Protein AF-A0AAN0MAV0-F1 (afdb_monomer)

Radius of gyration: 39.37 Å; Cα contacts (8 Å, |Δi|>4): 1910; chains: 1; bounding box: 97×94×112 Å

Foldseek 3Di:
DDDDDDDDDPDFDKFKDKKKKKKKFWPPVVVVVVPDDPVLLVVLVVVLQVLLCVLQVVLVWDFADDDSGMTMIMFCQPHRDLCRLVSRQVSQLCSQAPDFSARVVPRGIFMFMFMEIDIWIWTDDPDPHGIDTDDCNNVRRVQQRVVTDTSWYKYFPRSVVSDAPFKDKDKDWQDDTPPDPGGGIIITIDGDDDDWFFDFWDDDDFDCVVVVVVLVVDLAAAEEAEDPLLCQVVVVVVVQVVKPDEQEQEFDLWQLLQAPVSLLCSVCVQLPVDLDALVSLCVLCVPDDQQLSLLNCLLQLHPSVCVLLLQFDLVVLLVSNLVSSVVSVCSVAVAIEYEYEACLSHHLSNLSSVLVCLVPDDSVGYHYYYYYYDDVVCCVRVPPGPYHYDYRDFADLVRQLVRLCVGCVNPDDPVVSVVLCVVCVRRNSSSNLLSRCVSRIPIPRSPDDDDPLVSLLVLLSVLPPLLVLLLLQLLLHQKDFQVLSCQLVVVVPVNVVSVVSCVVSQQWDAPDPTMIGGNDPSNSVSSNVSDDLVVSLVSLVSSLVCCVPPVVVVCSSGVVSNLVSCVSNLVLVVNLVSLLVSLVSCVSSSVLVSSLVSLVVNVVSVVVDDPVDPCLLSLLSSLLSQLVSCCVVQFLPDPSNVVSLVVNLVSVVVDPADDLSCLLSLLSQLVSCLQLLALVSVVSSLVNLVRNVVPDDPVPLLRPSLLSNLLSVLVSCLQLLVLVVNVVSLVSSVVNDDCVPQLVCCVSNVDRSNLSSLLRNLLSCLVVPVLVCLVVSLVVSVVVCVVSVRLVCQLVSQQSNLNSCLSSVVLVSSLVSLVVSLVSCVSNVVVVSVLSSLLSNVQRPVVCLPDPVSLVVLVVSLVVSVSNSRLNCNLVSLLSSLVSCVVVVVLVSSLVSLVVSQVSCVVSSRCNCNVVSVVSNVVSCPDPVNVVVVVVDPDDDDDDDDDDDDDDDDDDDDDDDDDDDDDDDDDDDDDDDDDDDDDDDDDDDDDDDDDDFQQLVNVCVLVQPLCVPPDSVLCPPQRWPKDKDKAAAFAWPFAAQDQAQKKKAWSDAKKWWWDADPVRDTQTADIDDHSDMDSNVCLPPVGGHHTIMGGRHTTMMMITHSRSLVCCLVRRVSSVVVVVVVVVVVVVVVVVLVCCLVPHDPLLLLLVVVLVQCVVVVQLDAFRKDAQADQLVNSCSHNVHDSVSSVVSVVVCVVVQCWDDDDSMITGRNSVSSVPPVD

Mean predicted aligned error: 19.67 Å

pLDDT: mean 79.67, std 18.15, range [21.5, 97.88]

InterPro domains:
  IPR001054 Adenylyl cyclase class-3/4/guanylyl cyclase [PF00211] (17-182)
  IPR001054 Adenylyl cyclase class-3/4/guanylyl cyclase [PS50125] (20-145)
  IPR001054 Adenylyl cyclase class-3/4/guanylyl cyclase [SM00044] (1-173)
  IPR001054 Adenylyl cyclase class-3/4/guanylyl cyclase [cd07302] (18-189)
  IPR011990 Tetratricopeptide-like helical domain superfamily [SSF48452] (802-955)
  IPR027417 P-loop containing nucleoside triphosphate hydrolase [SSF52540] (211-439)
  IPR029787 Nucleotide cyclase [G3DSA:3.30.70.1230] (7-196)
  IPR029787 Nucleotide cyclase [SSF55073] (12-189)

Secondary structure (DSSP, 8-state):
----------PPPEEEEEEEEEEEEETTHHHHHTTS-HHHHHHHHHHHHHHHHHHHHTTTEEEEEEETTEEEEEESSSS--TTHHHHHHHHHHHHHHH----BTTTB---EEEEEEEEEEEEE--SSSSPPEEESTHHHHHHHHHTTSPTT-EEE-HHHHHH--SSEEEEEEEEE--TT-SSPEEEEEEEE-----------------HHHHHHHHH--S-EEEE--TTSSHHHHHHHHHTT-SSEEEEE--SSSTTSTTHHHHHHHHHHHTSS---HHHHHHH-TTS-HHHHHHHHHHTT-GGGGHHHHHS-HHHHHHHHHHHHHHHHHHH-SSEEEEEE-GGG--HHHHHHHHHHHHH--TTTEEEEEEE-S-HHHHHHHTTS--EEEE--PPPHHHHHHHHHHHTTT-S-HHHHHHHHHHHTT-HHHHHHHHHHHHT--SS-----S-HHHHHHHHHHTTTTHHHHHHHHHHH-SEEEHHHHHHHHGGG-S-HHHHHHHHTTTSEEE-SSSEEEESSHHHHHHHHHTS-HHHHHHHHHHHHHHHHHH-HHHHHH-THHHHHHHHHTT-HHHHHHHHHHHHHHHHHTT-HHHHHHHHHHHHHHHHTS-TTS--HHHHHHHHHHHHHHHHHHH-TT-HHHHHHHHHHHHHHHH-SS--GGGHHHHHHHHHHHHHHT-HHHHHHHHHHHHHHHTTS-TT-TT-HHHHHHHHHHHHHHHHTT-HHHHHHHHHHHHHH--HHHHGGGHHHHSS-HHHHHHTTHHHHHHHHT-GGGHHHHHHHHHHHHHHHT-GGGHHHHHHHHHHHHHHTT-HHHHHHHHHHHHHHHHHTT-HHHHHHHHHHHHHH-GGGGSSHHHHHHHHHHHHHHHHHT-TTSHHHHHHHHHHHHHHTT-HHHHHHHHHHHHHHHHHH---TTHHHHHHHHHHHTTSHHHHHHHHTSPP-------------------------------------------------PPPP-SS-PPPHHHHHTT--GGGTT--GGGGTT----EEEEEE-TT-EEE-TT-----EEEEEES-EEEEEE-TT--EEEEEEEPTT-EE-HHHHHH-PPPSSEEEESSSEEEEEE-HHHHHHHHHH-HHHHHHHHHHHHHHHHHHHHHHHHHHHS-HHHHHHHHHHHHHHHTT--STTEEEETPPPHHHHHHHHT--HHHHHHHHHHHHHTTSEEEETTEEEES-SGGGTTT--

Structure (mmCIF, N/CA/C/O backbone):
data_AF-A0AAN0MAV0-F1
#
_entry.id   AF-A0AAN0MAV0-F1
#
loop_
_atom_site.group_PDB
_atom_site.id
_atom_site.type_symbol
_atom_site.label_atom_id
_atom_site.label_alt_id
_atom_site.label_comp_id
_atom_site.label_asym_id
_atom_site.label_entity_id
_atom_site.label_seq_id
_atom_site.pdbx_PDB_ins_code
_atom_site.Cartn_x
_atom_site.Cartn_y
_atom_site.Cartn_z
_atom_site.occupancy
_atom_site.B_iso_or_equiv
_atom_site.auth_seq_id
_atom_site.auth_comp_id
_atom_site.auth_asym_id
_atom_site.auth_atom_id
_atom_site.pdbx_PDB_model_num
ATOM 1 N N . MET A 1 1 ? 15.069 35.061 7.013 1.00 30.20 1 MET A N 1
ATOM 2 C CA . MET A 1 1 ? 14.363 36.200 7.647 1.00 30.20 1 MET A CA 1
ATOM 3 C C . MET A 1 1 ? 14.001 35.790 9.064 1.00 30.20 1 MET A C 1
ATOM 5 O O . MET A 1 1 ? 13.690 34.625 9.259 1.00 30.20 1 MET A O 1
ATOM 9 N N . THR A 1 2 ? 14.087 36.691 10.042 1.00 21.61 2 THR A N 1
ATOM 10 C CA . THR A 1 2 ? 13.725 36.403 11.440 1.00 21.61 2 THR A CA 1
ATOM 11 C C . THR A 1 2 ? 12.210 36.265 11.583 1.00 21.61 2 THR A C 1
ATOM 13 O O . THR A 1 2 ? 11.487 37.235 11.355 1.00 21.61 2 THR A O 1
ATOM 16 N N . VAL A 1 3 ? 11.745 35.072 11.953 1.00 25.50 3 VAL A N 1
ATOM 17 C CA . VAL A 1 3 ? 10.343 34.803 12.307 1.00 25.50 3 VAL A CA 1
ATOM 18 C C . VAL A 1 3 ? 10.049 35.461 13.666 1.00 25.50 3 VAL A C 1
ATOM 20 O O . VAL A 1 3 ? 10.895 35.366 14.556 1.00 25.50 3 VAL A O 1
ATOM 23 N N . PRO A 1 4 ? 8.917 36.165 13.848 1.00 24.36 4 PRO A N 1
ATOM 24 C CA . PRO A 1 4 ? 8.589 36.786 15.129 1.00 24.36 4 PRO A CA 1
ATOM 25 C C . PRO A 1 4 ? 8.181 35.739 16.174 1.00 24.36 4 PRO A C 1
ATOM 27 O O . PRO A 1 4 ? 7.363 34.865 15.892 1.00 24.36 4 PRO A O 1
ATOM 30 N N . GLU A 1 5 ? 8.696 35.870 17.399 1.00 22.83 5 GLU A N 1
ATOM 31 C CA . GLU A 1 5 ? 8.225 35.098 18.554 1.00 22.83 5 GLU A CA 1
ATOM 32 C C . GLU A 1 5 ? 6.752 35.422 18.842 1.00 22.83 5 GLU A C 1
ATOM 34 O O . GLU A 1 5 ? 6.409 36.518 19.293 1.00 22.83 5 GLU A O 1
ATOM 39 N N . VAL A 1 6 ? 5.868 34.453 18.608 1.00 25.94 6 VAL A N 1
ATOM 40 C CA . VAL A 1 6 ? 4.484 34.507 19.082 1.00 25.94 6 VAL A CA 1
ATOM 41 C C . VAL A 1 6 ? 4.425 33.778 20.419 1.00 25.94 6 VAL A C 1
ATOM 43 O O . VAL A 1 6 ? 4.368 32.551 20.459 1.00 25.94 6 VAL A O 1
ATOM 46 N N . SER A 1 7 ? 4.425 34.529 21.524 1.00 23.00 7 SER A N 1
ATOM 47 C CA . SER A 1 7 ? 4.186 33.952 22.852 1.00 23.00 7 SER A CA 1
ATOM 48 C C . SER A 1 7 ? 2.866 33.166 22.863 1.00 23.00 7 SER A C 1
ATOM 50 O O . SER A 1 7 ? 1.852 33.699 22.395 1.00 23.00 7 SER A O 1
ATOM 52 N N . PRO A 1 8 ? 2.826 31.942 23.424 1.00 26.80 8 PRO A N 1
ATOM 53 C CA . PRO A 1 8 ? 1.627 31.115 23.411 1.00 26.80 8 PRO A CA 1
ATOM 54 C C . PRO A 1 8 ? 0.506 31.793 24.206 1.00 26.80 8 PRO A C 1
ATOM 56 O O . PRO A 1 8 ? 0.541 31.911 25.433 1.00 26.80 8 PRO A O 1
ATOM 59 N N . ALA A 1 9 ? -0.513 32.263 23.489 1.00 27.83 9 ALA A N 1
ATOM 60 C CA . ALA A 1 9 ? -1.685 32.867 24.096 1.00 27.83 9 ALA A CA 1
ATOM 61 C C . ALA A 1 9 ? -2.453 31.797 24.882 1.00 27.83 9 ALA A C 1
ATOM 63 O O . ALA A 1 9 ? -3.008 30.875 24.289 1.00 27.83 9 ALA A O 1
ATOM 64 N N . VAL A 1 10 ? -2.526 31.941 26.210 1.00 33.19 10 VAL A N 1
ATOM 65 C CA . VAL A 1 10 ? -3.238 31.009 27.102 1.00 33.19 10 VAL A CA 1
ATOM 66 C C . VAL A 1 10 ? -4.717 30.924 26.706 1.00 33.19 10 VAL A C 1
ATOM 68 O O . VAL A 1 10 ? -5.532 31.772 27.080 1.00 33.19 10 VAL A O 1
ATOM 71 N N . HIS A 1 11 ? -5.063 29.907 25.920 1.00 34.66 11 HIS A N 1
ATOM 72 C CA . HIS A 1 11 ? -6.408 29.691 25.408 1.00 34.66 11 HIS A CA 1
ATOM 73 C C . HIS A 1 11 ? -7.291 29.030 26.473 1.00 34.66 11 HIS A C 1
ATOM 75 O O . HIS A 1 11 ? -6.945 27.999 27.045 1.00 34.66 11 HIS A O 1
ATOM 81 N N . GLY A 1 12 ? -8.453 29.634 26.742 1.00 40.38 12 GLY A N 1
ATOM 82 C CA . GLY A 1 12 ? -9.434 29.080 27.674 1.00 40.38 12 GLY A CA 1
ATOM 83 C C . GLY A 1 12 ? -9.942 27.726 27.183 1.00 40.38 12 GLY A C 1
ATOM 84 O O . GLY A 1 12 ? -10.489 27.635 26.081 1.00 40.38 12 GLY A O 1
ATOM 85 N N . ARG A 1 13 ? -9.751 26.686 28.001 1.00 52.03 13 ARG A N 1
ATOM 86 C CA . ARG A 1 13 ? -10.162 25.315 27.684 1.00 52.03 13 ARG A CA 1
ATOM 87 C C . ARG A 1 13 ? -11.679 25.243 27.563 1.00 52.03 13 ARG A C 1
ATOM 89 O O . ARG A 1 13 ? -12.414 25.746 28.417 1.00 52.03 13 ARG A O 1
ATOM 96 N N . GLY A 1 14 ? -12.122 24.629 26.475 1.00 56.47 14 GLY A N 1
ATOM 97 C CA . GLY A 1 14 ? -13.503 24.227 26.284 1.00 56.47 14 GLY A CA 1
ATOM 98 C C . GLY A 1 14 ? -13.582 22.724 26.080 1.00 56.47 14 GLY A C 1
ATOM 99 O O . GLY A 1 14 ? -12.620 22.102 25.631 1.00 56.47 14 GLY A O 1
ATOM 100 N N . GLU A 1 15 ? -14.735 22.161 26.394 1.00 61.91 15 GLU A N 1
ATOM 101 C CA . GLU A 1 15 ? -15.021 20.731 26.318 1.00 61.91 15 GLU A CA 1
ATOM 102 C C . GLU A 1 15 ? -16.361 20.512 25.608 1.00 61.91 15 GLU A C 1
ATOM 104 O O . GLU A 1 15 ? -17.242 21.379 25.641 1.00 61.91 15 GLU A O 1
ATOM 109 N N . ARG A 1 16 ? -16.519 19.362 24.944 1.00 68.94 16 ARG A N 1
ATOM 110 C CA . ARG A 1 16 ? -17.846 18.875 24.556 1.00 68.94 16 ARG A CA 1
ATOM 111 C C . ARG A 1 16 ? -18.416 18.095 25.731 1.00 68.94 16 ARG A C 1
ATOM 113 O O . ARG A 1 16 ? -17.763 17.183 26.229 1.00 68.94 16 ARG A O 1
ATOM 120 N N . LYS A 1 17 ? -19.625 18.459 26.144 1.00 73.69 17 LYS A N 1
ATOM 121 C CA . LYS A 1 17 ? -20.404 17.755 27.166 1.00 73.69 17 LYS A CA 1
ATOM 122 C C . LYS A 1 17 ? -21.834 17.586 26.681 1.00 73.69 17 LYS A C 1
ATOM 124 O O . LYS A 1 17 ? -22.372 18.462 26.002 1.00 73.69 17 LYS A O 1
ATOM 129 N N . GLN A 1 18 ? -22.454 16.481 27.068 1.00 80.75 18 GLN A N 1
ATOM 130 C CA . GLN A 1 18 ? -23.899 16.328 27.013 1.00 80.75 18 GLN A CA 1
ATOM 131 C C . GLN A 1 18 ? -24.478 16.933 28.298 1.00 80.75 18 GLN A C 1
ATOM 133 O O . GLN A 1 18 ? -24.080 16.535 29.389 1.00 80.75 18 GLN A O 1
ATOM 138 N N . ILE A 1 19 ? -25.384 17.904 28.179 1.00 89.19 19 ILE A N 1
ATOM 139 C CA . ILE A 1 19 ? -26.040 18.542 29.333 1.00 89.19 19 ILE A CA 1
ATOM 140 C C . ILE A 1 19 ? -27.557 18.490 29.184 1.00 89.19 19 ILE A C 1
ATOM 142 O O . ILE A 1 19 ? -28.071 18.389 28.066 1.00 89.19 19 ILE A O 1
ATOM 146 N N . THR A 1 20 ? -28.279 18.618 30.298 1.00 90.25 20 THR A N 1
ATOM 147 C CA . THR A 1 20 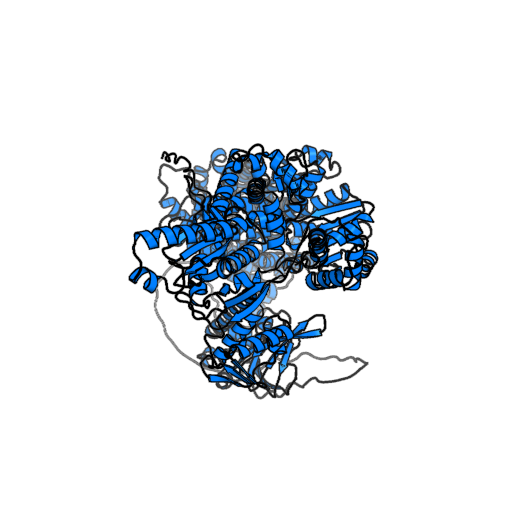? -29.736 18.807 30.281 1.00 90.25 20 THR A CA 1
ATOM 148 C C . THR A 1 20 ? -30.097 20.213 30.747 1.00 90.25 20 THR A C 1
ATOM 150 O O . THR A 1 20 ? -29.726 20.623 31.842 1.00 90.25 20 THR A O 1
ATOM 153 N N . ALA A 1 21 ? -30.816 20.951 29.905 1.00 91.94 21 ALA A N 1
ATOM 154 C CA . ALA A 1 21 ? -31.329 22.282 30.193 1.00 91.94 21 ALA A CA 1
ATOM 155 C C . ALA A 1 21 ? -32.796 22.209 30.632 1.00 91.94 21 ALA A C 1
ATOM 157 O O . ALA A 1 21 ? -33.600 21.520 30.001 1.00 91.94 21 ALA A O 1
ATOM 158 N N . VAL A 1 22 ? -33.138 22.960 31.676 1.00 93.25 22 VAL A N 1
ATOM 159 C CA . VAL A 1 22 ? -34.494 23.166 32.191 1.00 93.25 22 VAL A CA 1
ATOM 160 C C . VAL A 1 22 ? -34.850 24.643 32.034 1.00 93.25 22 VAL A C 1
ATOM 162 O O . VAL A 1 22 ? -34.064 25.513 32.402 1.00 93.25 22 VAL A O 1
ATOM 165 N N . PHE A 1 23 ? -36.041 24.920 31.509 1.00 93.12 23 PHE A N 1
ATOM 166 C CA . PHE A 1 23 ? -36.643 26.251 31.469 1.00 93.12 23 PHE A CA 1
ATOM 167 C C . PHE A 1 23 ? -37.956 26.210 32.255 1.00 93.12 23 PHE A C 1
ATOM 169 O O . PHE A 1 23 ? -38.859 25.470 31.867 1.00 93.12 23 PHE A O 1
ATOM 176 N N . ILE A 1 24 ? -38.062 26.979 33.340 1.00 91.50 24 ILE A N 1
ATOM 177 C CA . ILE A 1 24 ? -39.273 27.126 34.170 1.00 91.50 24 ILE A CA 1
ATOM 178 C C . ILE A 1 24 ? -39.891 28.493 33.859 1.00 91.50 24 ILE A C 1
ATOM 180 O O . ILE A 1 24 ? -39.150 29.458 33.712 1.00 91.50 24 ILE A O 1
ATOM 184 N N . ASP A 1 25 ? -41.214 28.571 33.719 1.00 90.50 25 ASP A N 1
ATOM 185 C CA . ASP A 1 25 ? -41.939 29.751 33.230 1.00 90.50 25 ASP A CA 1
ATOM 186 C C . ASP A 1 25 ? -43.230 30.012 34.023 1.00 90.50 25 ASP A C 1
ATOM 188 O O . ASP A 1 25 ? -43.955 29.070 34.369 1.00 90.50 25 ASP A O 1
ATOM 192 N N . VAL A 1 26 ? -43.544 31.289 34.269 1.00 87.00 26 VAL A N 1
ATOM 193 C CA . VAL A 1 26 ? -44.757 31.733 34.976 1.00 87.00 26 VAL A CA 1
ATOM 194 C C . VAL A 1 26 ? -45.911 31.932 33.991 1.00 87.00 26 VAL A C 1
ATOM 196 O O . VAL A 1 26 ? -45.883 32.804 33.122 1.00 87.00 26 VAL A O 1
ATOM 199 N N . VAL A 1 27 ? -46.997 31.173 34.151 1.00 82.69 27 VAL A N 1
ATOM 200 C CA . VAL A 1 27 ? -48.164 31.300 33.268 1.00 82.69 27 VAL A CA 1
ATOM 201 C C . VAL A 1 27 ? -48.908 32.614 33.535 1.00 82.69 27 VAL A C 1
ATOM 203 O O . VAL A 1 27 ? -49.438 32.829 34.622 1.00 82.69 27 VAL A O 1
ATOM 206 N N . GLY A 1 28 ? -49.018 33.460 32.505 1.00 72.75 28 GLY A N 1
ATOM 207 C CA . GLY A 1 28 ? -49.827 34.687 32.543 1.00 72.75 28 GLY A CA 1
ATOM 208 C C . GLY A 1 28 ? -49.135 35.903 33.169 1.00 72.75 28 GLY A C 1
ATOM 209 O O . GLY A 1 28 ? -49.811 36.876 33.501 1.00 72.75 28 GLY A O 1
ATOM 210 N N . PHE A 1 29 ? -47.805 35.880 33.314 1.00 79.56 29 PHE A N 1
ATOM 211 C CA . PHE A 1 29 ? -47.042 36.953 33.961 1.00 79.56 29 PHE A CA 1
ATOM 212 C C . PHE A 1 29 ? -47.328 38.356 33.402 1.00 79.56 29 PHE A C 1
ATOM 214 O O . PHE A 1 29 ? -47.449 39.296 34.181 1.00 79.56 29 PHE A O 1
ATOM 221 N N . SER A 1 30 ? -47.509 38.521 32.085 1.00 71.44 30 SER A N 1
ATOM 222 C CA . SER A 1 30 ? -47.787 39.839 31.487 1.00 71.44 30 SER A CA 1
ATOM 223 C C . SER A 1 30 ? -49.070 40.500 32.013 1.00 71.44 30 SER A C 1
ATOM 225 O O . SER A 1 30 ? -49.100 41.720 32.169 1.00 71.44 30 SER A O 1
ATOM 227 N N . ASP A 1 31 ? -50.107 39.718 32.328 1.00 70.44 31 ASP A N 1
ATOM 228 C CA . ASP A 1 31 ? -51.358 40.247 32.885 1.00 70.44 31 ASP A CA 1
ATOM 229 C C . ASP A 1 31 ? -51.161 40.671 34.352 1.00 70.44 31 ASP A C 1
ATOM 231 O O . ASP A 1 31 ? -51.615 41.747 34.757 1.00 70.44 31 ASP A O 1
ATOM 235 N N . ILE A 1 32 ? -50.401 39.882 35.124 1.00 72.81 32 ILE A N 1
ATOM 236 C CA . ILE A 1 32 ? -49.999 40.204 36.503 1.00 72.81 32 ILE A CA 1
ATOM 237 C C . ILE A 1 32 ? -49.162 41.492 36.509 1.00 72.81 32 ILE A C 1
ATOM 239 O O . ILE A 1 32 ? -49.535 42.463 37.160 1.00 72.81 32 ILE A O 1
ATOM 243 N N . ALA A 1 33 ? -48.096 41.554 35.710 1.00 70.75 33 ALA A N 1
ATOM 244 C CA . ALA A 1 33 ? -47.199 42.704 35.613 1.00 70.75 33 ALA A CA 1
ATOM 245 C C . ALA A 1 33 ? -47.890 43.990 35.113 1.00 70.75 33 ALA A C 1
ATOM 247 O O . ALA A 1 33 ? -47.439 45.088 35.422 1.00 70.75 33 ALA A O 1
ATOM 248 N N . SER A 1 34 ? -48.999 43.879 34.371 1.00 69.19 34 SER A N 1
ATOM 249 C CA . SER A 1 34 ? -49.797 45.039 33.938 1.00 69.19 34 SER A CA 1
ATOM 250 C C . SER A 1 34 ? -50.716 45.624 35.023 1.00 69.19 34 SER A C 1
ATOM 252 O O . SER A 1 34 ? -51.264 46.712 34.838 1.00 69.19 34 SER A O 1
ATOM 254 N N . THR A 1 35 ? -50.912 44.904 36.135 1.00 67.50 35 THR A N 1
ATOM 255 C CA . THR A 1 35 ? -51.846 45.263 37.221 1.00 67.50 35 THR A CA 1
ATOM 256 C C . THR A 1 35 ? -51.210 45.303 38.616 1.00 67.50 35 THR A C 1
ATOM 258 O O . THR A 1 35 ? -51.822 45.833 39.544 1.00 67.50 35 THR A O 1
ATOM 261 N N . ALA A 1 36 ? -49.998 44.767 38.760 1.00 67.56 36 ALA A N 1
ATOM 262 C CA . ALA A 1 36 ? -49.161 44.817 39.952 1.00 67.56 36 ALA A CA 1
ATOM 263 C C . ALA A 1 36 ? -48.516 46.200 40.167 1.00 67.56 36 ALA A C 1
ATOM 265 O O . ALA A 1 36 ? -48.311 46.957 39.217 1.00 67.56 36 ALA A O 1
ATOM 266 N N . ASP A 1 37 ? -48.158 46.504 41.418 1.00 77.38 37 ASP A N 1
ATOM 267 C CA . ASP A 1 37 ? -47.178 47.556 41.698 1.00 77.38 37 ASP A CA 1
ATOM 268 C C . ASP A 1 37 ? -45.766 47.015 41.416 1.00 77.38 37 ASP A C 1
ATOM 270 O O . ASP A 1 37 ? -45.524 45.814 41.551 1.00 77.38 37 ASP A O 1
ATOM 274 N N . ALA A 1 38 ? -44.842 47.877 40.993 1.00 67.94 38 ALA A N 1
ATOM 275 C CA . ALA A 1 38 ? -43.501 47.458 40.603 1.00 67.94 38 ALA A CA 1
ATOM 276 C C . ALA A 1 38 ? -42.673 46.936 41.791 1.00 67.94 38 ALA A C 1
ATOM 278 O O . ALA A 1 38 ? -41.954 45.955 41.616 1.00 67.94 38 ALA A O 1
ATOM 279 N N . GLU A 1 39 ? -42.802 47.536 42.981 1.00 71.81 39 GLU A N 1
ATOM 280 C CA . GLU A 1 39 ? -42.061 47.097 44.176 1.00 71.81 39 GLU A CA 1
ATOM 281 C C . GLU A 1 39 ? -42.616 45.757 44.702 1.00 71.81 39 GLU A C 1
ATOM 283 O O . GLU A 1 39 ? -41.853 44.836 44.994 1.00 71.81 39 GLU A O 1
ATOM 288 N N . ASP A 1 40 ? -43.947 45.597 44.730 1.00 71.56 40 ASP A N 1
ATOM 289 C CA . ASP A 1 40 ? -44.602 44.327 45.092 1.00 71.56 40 ASP A CA 1
ATOM 290 C C . ASP A 1 40 ? -44.248 43.189 44.107 1.00 71.56 40 ASP A C 1
ATOM 292 O O . ASP A 1 40 ? -44.128 42.028 44.509 1.00 71.56 40 ASP A O 1
ATOM 296 N N . LEU A 1 41 ? -44.105 43.501 42.812 1.00 74.31 41 LEU A N 1
ATOM 297 C CA . LEU A 1 41 ? -43.745 42.531 41.772 1.00 74.31 41 LEU A CA 1
ATOM 298 C C . LEU A 1 41 ? -42.273 42.107 41.859 1.00 74.31 41 LEU A C 1
ATOM 300 O O . LEU A 1 41 ? -41.976 40.934 41.640 1.00 74.31 41 LEU A O 1
ATOM 304 N N . GLU A 1 42 ? -41.370 43.035 42.186 1.00 76.81 42 GLU A N 1
ATOM 305 C CA . GLU A 1 42 ? -39.941 42.763 42.380 1.00 76.81 42 GLU A CA 1
ATOM 306 C C . GLU A 1 42 ? -39.723 41.807 43.562 1.00 76.81 42 GLU A C 1
ATOM 308 O O . GLU A 1 42 ? -39.141 40.739 43.376 1.00 76.81 42 GLU A O 1
ATOM 313 N N . VAL A 1 43 ? -40.304 42.107 44.731 1.00 75.94 43 VAL A N 1
ATOM 314 C CA . VAL A 1 43 ? -40.237 41.235 45.923 1.00 75.94 43 VAL A CA 1
ATOM 315 C C . VAL A 1 43 ? -40.817 39.843 45.642 1.00 75.94 43 VAL A C 1
ATOM 317 O O . VAL A 1 43 ? -40.254 38.828 46.052 1.00 75.94 43 VAL A O 1
ATOM 320 N N . TRP A 1 44 ? -41.928 39.767 44.905 1.00 81.25 44 TRP A N 1
ATOM 321 C CA . TRP A 1 44 ? -42.537 38.488 44.533 1.00 81.25 44 TRP A CA 1
ATOM 322 C C . TRP A 1 44 ? -41.674 37.666 43.557 1.00 81.25 44 TRP A C 1
ATOM 324 O O . TRP A 1 44 ? -41.626 36.436 43.659 1.00 81.25 44 TRP A O 1
ATOM 334 N N . LEU A 1 45 ? -40.976 38.326 42.626 1.00 80.56 45 LEU A N 1
ATOM 335 C CA . LEU A 1 45 ? -40.032 37.670 41.720 1.00 80.56 45 LEU A CA 1
ATOM 336 C C . LEU A 1 45 ? -38.786 37.167 42.457 1.00 80.56 45 LEU A C 1
ATOM 338 O O . LEU A 1 45 ? -38.333 36.065 42.154 1.00 80.56 45 LEU A O 1
ATOM 342 N N . GLU A 1 46 ? -38.266 37.906 43.442 1.00 82.19 46 GLU A N 1
ATOM 343 C CA . GLU A 1 46 ? -37.164 37.431 44.292 1.00 82.19 46 GLU A CA 1
ATOM 344 C C . GLU A 1 46 ? -37.541 36.137 45.039 1.00 82.19 46 GLU A C 1
ATOM 346 O O . GLU A 1 46 ? -36.798 35.155 44.969 1.00 82.19 46 GLU A O 1
ATOM 351 N N . ASP A 1 47 ? -38.732 36.078 45.650 1.00 81.19 47 ASP A N 1
ATOM 352 C CA . ASP A 1 47 ? -39.255 34.869 46.313 1.00 81.19 47 ASP A CA 1
ATOM 353 C C . ASP A 1 47 ? -39.413 33.673 45.346 1.00 81.19 47 ASP A C 1
ATOM 355 O O . ASP A 1 47 ? -39.160 32.522 45.724 1.00 81.19 47 ASP A O 1
ATOM 359 N N . TYR A 1 48 ? -39.829 33.919 44.096 1.00 84.94 48 TYR A N 1
ATOM 360 C CA . TYR A 1 48 ? -39.933 32.896 43.044 1.00 84.94 48 TYR A CA 1
ATOM 361 C C . TYR A 1 48 ? -38.559 32.393 42.582 1.00 84.94 48 TYR A C 1
ATOM 363 O O . TYR A 1 48 ? -38.357 31.180 42.436 1.00 84.94 48 TYR A O 1
ATOM 371 N N . TYR A 1 49 ? -37.610 33.304 42.361 1.00 87.00 49 TYR A N 1
ATOM 372 C CA . TYR A 1 49 ? -36.253 32.971 41.943 1.00 87.00 49 TYR A CA 1
ATOM 373 C C . TYR A 1 49 ? -35.515 32.170 43.014 1.00 87.00 49 TYR A C 1
ATOM 375 O O . TYR A 1 49 ? -34.898 31.157 42.685 1.00 87.00 49 TYR A O 1
ATOM 383 N N . GLU A 1 50 ? -35.633 32.555 44.284 1.00 85.38 50 GLU A N 1
ATOM 384 C CA . GLU A 1 50 ? -34.990 31.857 45.397 1.00 85.38 50 GLU A CA 1
ATOM 385 C C . GLU A 1 50 ? -35.572 30.445 45.601 1.00 85.38 50 GLU A C 1
ATOM 387 O O . GLU A 1 50 ? -34.819 29.480 45.725 1.00 85.38 50 GLU A O 1
ATOM 392 N N . GLN A 1 51 ? -36.897 30.264 45.521 1.00 86.44 51 GLN A N 1
ATOM 393 C CA . GLN A 1 51 ? -37.507 28.924 45.583 1.00 86.44 51 GLN A CA 1
ATOM 394 C C . GLN A 1 51 ? -37.128 28.042 44.384 1.00 86.44 51 GLN A C 1
ATOM 396 O O . GLN A 1 51 ? -36.821 26.858 44.551 1.00 86.44 51 GLN A O 1
ATOM 401 N N . SER A 1 52 ? -37.100 28.614 43.176 1.00 87.50 52 SER A N 1
ATOM 402 C CA . SER A 1 52 ? -36.665 27.903 41.966 1.00 87.50 52 SER A CA 1
ATOM 403 C C . SER A 1 52 ? -35.206 27.463 42.075 1.00 87.50 52 SER A C 1
ATOM 405 O O . SER A 1 52 ? -34.874 26.321 41.753 1.00 87.50 52 SER A O 1
ATOM 407 N N . ARG A 1 53 ? -34.346 28.344 42.595 1.00 89.12 53 ARG A N 1
ATOM 408 C CA . ARG A 1 53 ? -32.936 28.072 42.864 1.00 89.12 53 ARG A CA 1
ATOM 409 C C . ARG A 1 53 ? -32.752 26.947 43.871 1.00 89.12 53 ARG A C 1
ATOM 411 O O . ARG A 1 53 ? -32.055 25.987 43.561 1.00 89.12 53 ARG A O 1
ATOM 418 N N . GLN A 1 54 ? -33.415 27.020 45.024 1.00 87.81 54 GLN A N 1
ATOM 419 C CA . GLN A 1 54 ? -33.327 25.990 46.062 1.00 87.81 54 GLN A CA 1
ATOM 420 C C . GLN A 1 54 ? -33.746 24.608 45.542 1.00 87.81 54 GLN A C 1
ATOM 422 O O . GLN A 1 54 ? -33.104 23.613 45.870 1.00 87.81 54 GLN A O 1
ATOM 427 N N . ILE A 1 55 ? -34.781 24.523 44.697 1.00 87.50 55 ILE A N 1
ATOM 428 C CA . ILE A 1 55 ? -35.203 23.248 44.096 1.00 87.50 55 ILE A CA 1
ATOM 429 C C . ILE A 1 55 ? -34.191 22.740 43.061 1.00 87.50 55 ILE A C 1
ATOM 431 O O . ILE A 1 55 ? -33.912 21.541 43.042 1.00 87.50 55 ILE A O 1
ATOM 435 N N . VAL A 1 56 ? -33.635 23.614 42.219 1.00 88.88 56 VAL A N 1
ATOM 436 C CA . VAL A 1 56 ? -32.632 23.252 41.202 1.00 88.88 56 VAL A CA 1
ATOM 437 C C . VAL A 1 56 ? -31.318 22.796 41.845 1.00 88.88 56 VAL A C 1
ATOM 439 O O . VAL A 1 56 ? -30.835 21.707 41.534 1.00 88.88 56 VAL A O 1
ATOM 442 N N . GLU A 1 57 ? -30.773 23.581 42.775 1.00 86.25 57 GLU A N 1
ATOM 443 C CA . GLU A 1 57 ? -29.501 23.294 43.449 1.00 86.25 57 GLU A CA 1
ATOM 444 C C . GLU A 1 57 ? -29.613 22.040 44.343 1.00 86.25 57 GLU A C 1
ATOM 446 O O . GLU A 1 57 ? -28.682 21.239 44.396 1.00 86.25 57 GLU A O 1
ATOM 451 N N . ALA A 1 58 ? -30.783 21.767 44.942 1.00 78.50 58 ALA A N 1
ATOM 452 C CA . ALA A 1 58 ? -31.047 20.522 45.681 1.00 78.50 58 ALA A CA 1
ATOM 453 C C . ALA A 1 58 ? -31.122 19.245 44.809 1.00 78.50 58 ALA A C 1
ATOM 455 O O . ALA A 1 58 ? -31.257 18.149 45.354 1.00 78.50 58 ALA A O 1
ATOM 456 N N . HIS A 1 59 ? -31.057 19.370 43.479 1.00 82.62 59 HIS A N 1
ATOM 457 C CA . HIS A 1 59 ? -30.951 18.254 42.528 1.00 82.62 59 HIS A CA 1
ATOM 458 C C . HIS A 1 59 ? -29.643 18.311 41.716 1.00 82.62 59 HIS A C 1
ATOM 460 O O . HIS A 1 59 ? -29.584 17.760 40.618 1.00 82.62 59 HIS A O 1
ATOM 466 N N . ASP A 1 60 ? -28.607 18.982 42.232 1.00 81.19 60 ASP A N 1
ATOM 467 C CA . ASP A 1 60 ? -27.300 19.167 41.581 1.00 81.19 60 ASP A CA 1
ATOM 468 C C . ASP A 1 60 ? -27.364 19.917 40.229 1.00 81.19 60 ASP A C 1
ATOM 470 O O . ASP A 1 60 ? -26.537 19.709 39.337 1.00 81.19 60 ASP A O 1
ATOM 474 N N . GLY A 1 61 ? -28.363 20.790 40.059 1.00 83.62 61 GLY A N 1
ATOM 475 C CA . GLY A 1 61 ? -28.464 21.714 38.929 1.00 83.62 61 GLY A CA 1
ATOM 476 C C . GLY A 1 61 ? -27.885 23.093 39.238 1.00 83.62 61 GLY A C 1
ATOM 477 O O . GLY A 1 61 ? -27.858 23.535 40.384 1.00 83.62 61 GLY A O 1
ATOM 478 N N . GLU A 1 62 ? -27.471 23.811 38.197 1.00 86.94 62 GLU A N 1
ATOM 479 C CA . GLU A 1 62 ? -26.918 25.165 38.285 1.00 86.94 62 GLU A CA 1
ATOM 480 C C . GLU A 1 62 ? -27.878 26.160 37.605 1.00 86.94 62 GLU A C 1
ATOM 482 O O . GLU A 1 62 ? -28.131 26.051 36.403 1.00 86.94 62 GLU A O 1
ATOM 487 N N . VAL A 1 63 ? -28.422 27.143 38.339 1.00 86.25 63 VAL A N 1
ATOM 488 C CA . VAL A 1 63 ? -29.234 28.224 37.736 1.00 86.25 63 VAL A CA 1
ATOM 489 C C . VAL A 1 63 ? -28.317 29.211 37.017 1.00 86.25 63 VAL A C 1
ATOM 491 O O . VAL A 1 63 ? -27.522 29.900 37.654 1.00 86.25 63 VAL A O 1
ATOM 494 N N . THR A 1 64 ? -28.429 29.294 35.690 1.00 78.38 64 THR A N 1
ATOM 495 C CA . THR A 1 64 ? -27.512 30.077 34.849 1.00 78.38 64 THR A CA 1
ATOM 496 C C . THR A 1 64 ? -28.033 31.456 34.467 1.00 78.38 64 THR A C 1
ATOM 498 O O . THR A 1 64 ? -27.237 32.387 34.371 1.00 78.38 64 THR A O 1
ATOM 501 N N . GLU A 1 65 ? -29.340 31.600 34.223 1.00 80.69 65 GLU A N 1
ATOM 502 C CA . GLU A 1 65 ? -29.947 32.862 33.776 1.00 80.69 65 GLU A CA 1
ATOM 503 C C . GLU A 1 65 ? -31.347 33.052 34.388 1.00 80.69 65 GLU A C 1
ATOM 505 O O . GLU A 1 65 ? -32.138 32.109 34.463 1.00 80.69 65 GLU A O 1
ATOM 510 N N . TYR A 1 66 ? -31.655 34.294 34.777 1.00 81.50 66 TYR A N 1
ATOM 511 C CA . TYR A 1 66 ? -32.991 34.757 35.160 1.00 81.50 66 TYR A CA 1
ATOM 512 C C . TYR A 1 66 ? -33.528 35.659 34.042 1.00 81.50 66 TYR A C 1
ATOM 514 O O . TYR A 1 66 ? -32.838 36.584 33.609 1.00 81.50 66 TYR A O 1
ATOM 522 N N . LEU A 1 67 ? -34.734 35.377 33.549 1.00 76.44 67 LEU A N 1
ATOM 523 C CA . LEU A 1 67 ? -35.299 35.956 32.327 1.00 76.44 67 LEU A CA 1
ATOM 524 C C . LEU A 1 67 ? -36.716 36.504 32.563 1.00 76.44 67 LEU A C 1
ATOM 526 O O . LEU A 1 67 ? -37.654 36.106 31.880 1.00 76.44 67 LEU A O 1
ATOM 530 N N . GLY A 1 68 ? -36.869 37.430 33.514 1.00 74.12 68 GLY A N 1
ATOM 531 C CA . GLY A 1 68 ? -38.127 38.146 33.779 1.00 74.12 68 GLY A CA 1
ATOM 532 C C . GLY A 1 68 ? -39.159 37.297 34.522 1.00 74.12 68 GLY A C 1
ATOM 533 O O . GLY A 1 68 ? -39.322 37.446 35.725 1.00 74.12 68 GLY A O 1
ATOM 534 N N . ASP A 1 69 ? -39.840 36.414 33.798 1.00 76.44 69 ASP A N 1
ATOM 535 C CA . ASP A 1 69 ? -40.728 35.356 34.294 1.00 76.44 69 ASP A CA 1
ATOM 536 C C . ASP A 1 69 ? -40.098 33.952 34.206 1.00 76.44 69 ASP A C 1
ATOM 538 O O . ASP A 1 69 ? -40.555 33.009 34.864 1.00 76.44 69 ASP A O 1
ATOM 542 N N . GLY A 1 70 ? -39.021 33.808 33.429 1.00 82.88 70 GLY A N 1
ATOM 543 C CA . GLY A 1 70 ? -38.324 32.543 33.211 1.00 82.88 70 GLY A CA 1
ATOM 544 C C . GLY A 1 70 ? -37.113 32.299 34.122 1.00 82.88 70 GLY A C 1
ATOM 545 O O . GLY A 1 70 ? -36.335 33.213 34.399 1.00 82.88 70 GLY A O 1
ATOM 546 N N . VAL A 1 71 ? -36.884 31.040 34.505 1.00 88.38 71 VAL A N 1
ATOM 547 C CA . VAL A 1 71 ? -35.640 30.560 35.142 1.00 88.38 71 VAL A CA 1
ATOM 548 C C . VAL A 1 71 ? -34.990 29.500 34.256 1.00 88.38 71 VAL A C 1
ATOM 550 O O . VAL A 1 71 ? -35.641 28.523 33.879 1.00 88.38 71 VAL A O 1
ATOM 553 N N . VAL A 1 72 ? -33.702 29.671 33.938 1.00 89.25 72 VAL A N 1
ATOM 554 C CA . VAL A 1 72 ? -32.918 28.716 33.136 1.00 89.25 72 VAL A CA 1
ATOM 555 C C . VAL A 1 72 ? -31.881 28.022 34.008 1.00 89.25 72 VAL A C 1
ATOM 557 O O . VAL A 1 72 ? -30.984 28.669 34.552 1.00 89.25 72 VAL A O 1
ATOM 560 N N . ALA A 1 73 ? -31.977 26.697 34.097 1.00 89.94 73 ALA A N 1
ATOM 561 C CA . ALA A 1 73 ? -31.058 25.851 34.849 1.00 89.94 73 ALA A CA 1
ATOM 562 C C . ALA A 1 73 ? -30.397 24.796 33.956 1.00 89.94 73 ALA A C 1
ATOM 564 O O . ALA A 1 73 ? -31.048 24.213 33.086 1.00 89.94 73 ALA A O 1
ATOM 565 N N . LEU A 1 74 ? -29.114 24.523 34.190 1.00 89.56 74 LEU A N 1
ATOM 566 C CA . LEU A 1 74 ? -28.341 23.498 33.490 1.00 89.56 74 LEU A CA 1
ATOM 567 C C . LEU A 1 74 ? -27.881 22.416 34.473 1.00 89.56 74 LEU A C 1
ATOM 569 O O . LEU A 1 74 ? -27.355 22.711 35.540 1.00 89.56 74 LEU A O 1
ATOM 573 N N . PHE A 1 75 ? -28.041 21.159 34.077 1.00 88.38 75 PHE A N 1
ATOM 574 C CA . PHE A 1 75 ? -27.587 19.977 34.806 1.00 88.38 75 PHE A CA 1
ATOM 575 C C . PHE A 1 75 ? -26.505 19.277 33.972 1.00 88.38 75 PHE A C 1
ATOM 577 O O . PHE A 1 75 ? -26.602 19.232 32.739 1.00 88.38 75 PHE A O 1
ATOM 584 N N . GLY A 1 76 ? -25.477 18.734 34.628 1.00 77.69 76 GLY A N 1
ATOM 585 C CA . GLY A 1 76 ? -24.321 18.112 33.964 1.00 77.69 76 GLY A CA 1
ATOM 586 C C . GLY A 1 76 ? -23.204 19.089 33.551 1.00 77.69 76 GLY A C 1
ATOM 587 O O . GLY A 1 76 ? -22.311 18.722 32.786 1.00 77.69 76 GLY A O 1
ATOM 588 N N . LEU A 1 77 ? -23.262 20.352 33.999 1.00 74.19 77 LEU A N 1
ATOM 589 C CA . LEU A 1 77 ? -22.350 21.414 33.561 1.00 74.19 77 LEU A CA 1
ATOM 590 C C . LEU A 1 77 ? -20.977 21.314 34.249 1.00 74.19 77 LEU A C 1
ATOM 592 O O . LEU A 1 77 ? -19.975 21.061 33.573 1.00 74.19 77 LEU A O 1
ATOM 596 N N . SER A 1 78 ? -20.914 21.464 35.577 1.00 62.06 78 SER A N 1
ATOM 597 C CA . SER A 1 78 ? -19.652 21.367 36.328 1.00 62.06 78 SER A CA 1
ATOM 598 C C . SER A 1 78 ? -19.172 19.925 36.529 1.00 62.06 78 SER A C 1
ATOM 600 O O . SER A 1 78 ? -17.977 19.657 36.401 1.00 62.06 78 SER A O 1
ATOM 602 N N . GLN A 1 79 ? -20.083 18.979 36.775 1.00 56.72 79 GLN A N 1
ATOM 603 C CA . GLN A 1 79 ? -19.788 17.545 36.890 1.00 56.72 79 GLN A CA 1
ATOM 604 C C . GLN A 1 79 ? -20.663 16.755 35.915 1.00 56.72 79 GLN A C 1
ATOM 606 O O . GLN A 1 79 ? -21.847 17.049 35.778 1.00 56.72 79 GLN A O 1
ATOM 611 N N . ALA A 1 80 ? -20.078 15.772 35.226 1.00 55.25 80 ALA A N 1
ATOM 612 C CA . ALA A 1 80 ? -20.832 14.857 34.377 1.00 55.25 80 ALA A CA 1
ATOM 613 C C . ALA A 1 80 ? -21.486 13.784 35.258 1.00 55.25 80 ALA A C 1
ATOM 615 O O . ALA A 1 80 ? -20.793 13.058 35.967 1.00 55.25 80 ALA A O 1
ATOM 616 N N . ASP A 1 81 ? -22.812 13.706 35.213 1.00 55.59 81 ASP A N 1
ATOM 617 C CA . ASP A 1 81 ? -23.613 12.754 35.981 1.00 55.59 81 ASP A CA 1
ATOM 618 C C . ASP A 1 81 ? -24.575 12.040 35.028 1.00 55.59 81 ASP A C 1
ATOM 620 O O . ASP A 1 81 ? -25.330 12.685 34.298 1.00 55.59 81 ASP A O 1
ATOM 624 N N . GLU A 1 82 ? -24.582 10.711 35.026 1.00 50.12 82 GLU A N 1
ATOM 625 C CA . GLU A 1 82 ? -25.494 9.927 34.192 1.00 50.12 82 GLU A CA 1
ATOM 626 C C . GLU A 1 82 ? -26.977 10.113 34.576 1.00 50.12 82 GLU A C 1
ATOM 628 O O . GLU A 1 82 ? -27.871 9.888 33.757 1.00 50.12 82 GLU A O 1
ATOM 633 N N . LEU A 1 83 ? -27.250 10.567 35.803 1.00 60.25 83 LEU A N 1
ATOM 634 C CA . LEU A 1 83 ? -28.578 10.932 36.293 1.00 60.25 83 LEU A CA 1
ATOM 635 C C . LEU A 1 83 ? -28.950 12.392 35.989 1.00 60.25 83 LEU A C 1
ATOM 637 O O . LEU A 1 83 ? -30.026 12.828 36.391 1.00 60.25 83 LEU A O 1
ATOM 641 N N . THR A 1 84 ? -28.133 13.130 35.228 1.00 75.81 84 THR A N 1
ATOM 642 C CA . THR A 1 84 ? -28.387 14.520 34.798 1.00 75.81 84 THR A CA 1
ATOM 643 C C . THR A 1 84 ? -29.800 14.724 34.236 1.00 75.81 84 THR A C 1
ATOM 645 O O . THR A 1 84 ? -30.489 15.661 34.636 1.00 75.81 84 THR A O 1
ATOM 648 N N . ALA A 1 85 ? -30.269 13.850 33.335 1.00 79.88 85 ALA A N 1
ATOM 649 C CA . ALA A 1 85 ? -31.606 13.975 32.749 1.00 79.88 85 ALA A CA 1
ATOM 650 C C . ALA A 1 85 ? -32.735 13.636 33.755 1.00 79.88 85 ALA A C 1
ATOM 652 O O . ALA A 1 85 ? -33.651 14.450 33.894 1.00 79.88 85 ALA A O 1
ATOM 653 N N . PRO A 1 86 ? -32.681 12.518 34.515 1.00 75.06 86 PRO A N 1
ATOM 654 C CA . PRO A 1 86 ? -33.583 12.276 35.647 1.00 75.06 86 PRO A CA 1
ATOM 655 C C . PRO A 1 86 ? -33.637 13.411 36.679 1.00 75.06 86 PRO A C 1
ATOM 657 O O . PRO A 1 86 ? -34.729 13.845 37.036 1.00 75.06 86 PRO A O 1
ATOM 660 N N . LYS A 1 87 ? -32.487 13.923 37.137 1.00 81.75 87 LYS A N 1
ATOM 661 C CA . LYS A 1 87 ? -32.389 15.012 38.124 1.00 81.75 87 LYS A CA 1
ATOM 662 C C . LYS A 1 87 ? -33.026 16.298 37.606 1.00 81.75 87 LYS A C 1
ATOM 664 O O . LYS A 1 87 ? -33.879 16.857 38.289 1.00 81.75 87 LYS A O 1
ATOM 669 N N . ALA A 1 88 ? -32.709 16.694 36.373 1.00 88.56 88 ALA A N 1
ATOM 670 C CA . ALA A 1 88 ? -33.308 17.849 35.709 1.00 88.56 88 ALA A CA 1
ATOM 671 C C . ALA A 1 88 ? -34.838 17.746 35.592 1.00 88.56 88 ALA A C 1
ATOM 673 O O . ALA A 1 88 ? -35.556 18.704 35.877 1.00 88.56 88 ALA A O 1
ATOM 674 N N . VAL A 1 89 ? -35.357 16.576 35.201 1.00 88.12 89 VAL A N 1
ATOM 675 C CA . VAL A 1 89 ? -36.805 16.355 35.076 1.00 88.12 89 VAL A CA 1
ATOM 676 C C . VAL A 1 89 ? -37.491 16.301 36.442 1.00 88.12 89 VAL A C 1
ATOM 678 O O . VAL A 1 89 ? -38.558 16.889 36.597 1.00 88.12 89 VAL A O 1
ATOM 681 N N . ASN A 1 90 ? -36.879 15.673 37.446 1.00 82.81 90 ASN A N 1
ATOM 682 C CA . ASN A 1 90 ? -37.407 15.647 38.811 1.00 82.81 90 ASN A CA 1
ATOM 683 C C . ASN A 1 90 ? -37.439 17.054 39.432 1.00 82.81 90 ASN A C 1
ATOM 685 O O . ASN A 1 90 ? -38.459 17.432 40.003 1.00 82.81 90 ASN A O 1
ATOM 689 N N . ALA A 1 91 ? -36.383 17.854 39.252 1.00 87.44 91 ALA A N 1
ATOM 690 C CA . ALA A 1 91 ? -36.344 19.252 39.679 1.00 87.44 91 ALA A CA 1
ATOM 691 C C . ALA A 1 91 ? -37.426 20.092 38.983 1.00 87.44 91 ALA A C 1
ATOM 693 O O . ALA A 1 91 ? -38.130 20.853 39.643 1.00 87.44 91 ALA A O 1
ATOM 694 N N . ALA A 1 92 ? -37.614 19.910 37.670 1.00 91.06 92 ALA A N 1
ATOM 695 C CA . ALA A 1 92 ? -38.659 20.590 36.908 1.00 91.06 92 ALA A CA 1
ATOM 696 C C . ALA A 1 92 ? -40.074 20.210 37.380 1.00 91.06 92 ALA A C 1
ATOM 698 O O . ALA A 1 92 ? -40.919 21.092 37.528 1.00 91.06 92 ALA A O 1
ATOM 699 N N . ILE A 1 93 ? -40.340 18.920 37.643 1.00 86.88 93 ILE A N 1
ATOM 700 C CA . ILE A 1 93 ? -41.637 18.470 38.177 1.00 86.88 93 ILE A CA 1
ATOM 701 C C . ILE A 1 93 ? -41.853 19.092 39.552 1.00 86.88 93 ILE A C 1
ATOM 703 O O . ILE A 1 93 ? -42.876 19.738 39.764 1.00 86.88 93 ILE A O 1
ATOM 707 N N . LYS A 1 94 ? -40.866 18.965 40.447 1.00 83.94 94 LYS A N 1
ATOM 708 C CA . LYS A 1 94 ? -40.940 19.477 41.815 1.00 83.94 94 LYS A CA 1
AT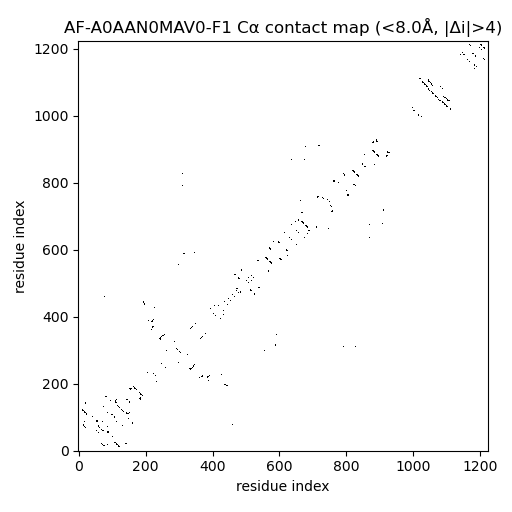OM 709 C C . LYS A 1 94 ? -41.184 20.984 41.852 1.00 83.94 94 LYS A C 1
ATOM 711 O O . LYS A 1 94 ? -42.075 21.425 42.568 1.00 83.94 94 LYS A O 1
ATOM 716 N N . ALA A 1 95 ? -40.461 21.761 41.043 1.00 87.50 95 ALA A N 1
ATOM 717 C CA . ALA A 1 95 ? -40.663 23.203 40.930 1.00 87.50 95 ALA A CA 1
ATOM 718 C C . ALA A 1 95 ? -42.098 23.536 40.499 1.00 87.50 95 ALA A C 1
ATOM 720 O O . ALA A 1 95 ? -42.765 24.346 41.136 1.00 87.50 95 ALA A O 1
ATOM 721 N N . VAL A 1 96 ? -42.608 22.853 39.471 1.00 87.75 96 VAL A N 1
ATOM 722 C CA . VAL A 1 96 ? -43.958 23.082 38.942 1.00 87.75 96 VAL A CA 1
ATOM 723 C C . VAL A 1 96 ? -45.075 22.609 39.891 1.00 87.75 96 VAL A C 1
ATOM 725 O O . VAL A 1 96 ? -46.188 23.130 39.813 1.00 87.75 96 VAL A O 1
ATOM 728 N N . THR A 1 97 ? -44.808 21.663 40.801 1.00 81.31 97 THR A N 1
ATOM 729 C CA . THR A 1 97 ? -45.795 21.172 41.782 1.00 81.31 97 THR A CA 1
ATOM 730 C C . THR A 1 97 ? -45.735 21.840 43.156 1.00 81.31 97 THR A C 1
ATOM 732 O O . THR A 1 97 ? -46.768 21.918 43.818 1.00 81.31 97 THR A O 1
ATOM 735 N N . GLU A 1 98 ? -44.556 22.265 43.620 1.00 82.00 98 GLU A N 1
ATOM 736 C CA . GLU A 1 98 ? -44.351 22.763 44.992 1.00 82.00 98 GLU A CA 1
ATOM 737 C C . GLU A 1 98 ? -44.274 24.294 45.083 1.00 82.00 98 GLU A C 1
ATOM 739 O O . GLU A 1 98 ? -44.695 24.851 46.099 1.00 82.00 98 GLU A O 1
ATOM 744 N N . ILE A 1 99 ? -43.806 24.995 44.040 1.00 82.62 99 ILE A N 1
ATOM 745 C CA . ILE A 1 99 ? -43.762 26.464 44.045 1.00 82.62 99 ILE A CA 1
ATOM 746 C C . ILE A 1 99 ? -45.173 27.007 43.789 1.00 82.62 99 ILE A C 1
ATOM 748 O O . ILE A 1 99 ? -45.686 26.979 42.671 1.00 82.62 99 ILE A O 1
ATOM 752 N N . ASN A 1 100 ? -45.793 27.538 44.842 1.00 67.75 100 ASN A N 1
ATOM 753 C CA . ASN A 1 100 ? -47.098 28.198 44.796 1.00 67.75 100 ASN A CA 1
ATOM 754 C C . ASN A 1 100 ? -47.008 29.591 45.437 1.00 67.75 100 ASN A C 1
ATOM 756 O O . ASN A 1 100 ? -47.631 29.882 46.462 1.00 67.75 100 ASN A O 1
ATOM 760 N N . THR A 1 101 ? -46.189 30.456 44.838 1.00 64.75 101 THR A N 1
ATOM 761 C CA . THR A 1 101 ? -46.038 31.865 45.215 1.00 64.75 101 THR A CA 1
ATOM 762 C C . THR A 1 101 ? -47.270 32.662 44.771 1.00 64.75 101 THR A C 1
ATOM 764 O O . THR A 1 101 ? -47.288 33.319 43.735 1.00 64.75 101 THR A O 1
ATOM 767 N N . GLY A 1 102 ? -48.357 32.605 45.540 1.00 61.75 102 GLY A N 1
ATOM 768 C CA . GLY A 1 102 ? -49.586 33.335 45.211 1.00 61.75 102 GLY A CA 1
ATOM 769 C C . GLY A 1 102 ? -49.446 34.855 45.376 1.00 61.75 102 GLY A C 1
ATOM 770 O O . GLY A 1 102 ? -49.328 35.342 46.502 1.00 61.75 102 GLY A O 1
ATOM 771 N N . TYR A 1 103 ? -49.531 35.623 44.283 1.00 60.97 103 TYR A N 1
ATOM 772 C CA . TYR A 1 103 ? -49.413 37.087 44.329 1.00 60.97 103 TYR A CA 1
ATOM 773 C C . TYR A 1 103 ? -50.540 37.715 45.177 1.00 60.97 103 TYR A C 1
ATOM 775 O O . TYR A 1 103 ? -51.737 37.493 44.935 1.00 60.97 103 TYR A O 1
ATOM 783 N N . GLN A 1 104 ? -50.144 38.445 46.230 1.00 59.44 104 GLN A N 1
ATOM 784 C CA . GLN A 1 104 ? -50.999 39.012 47.290 1.00 59.44 104 GLN A CA 1
ATOM 785 C C . GLN A 1 104 ? -52.069 38.048 47.869 1.00 59.44 104 GLN A C 1
ATOM 787 O O . GLN A 1 104 ? -53.121 38.490 48.340 1.00 59.44 104 GLN A O 1
ATOM 792 N N . GLY A 1 105 ? -51.856 36.726 47.804 1.00 56.69 105 GLY A N 1
ATOM 793 C CA . GLY A 1 105 ? -52.829 35.716 48.251 1.00 56.69 105 GLY A CA 1
ATOM 794 C C . GLY A 1 105 ? -54.174 35.714 47.502 1.00 56.69 105 GLY A C 1
ATOM 795 O O . GLY A 1 105 ? -55.129 35.093 47.969 1.00 56.69 105 GLY A O 1
ATOM 796 N N . LYS A 1 106 ? -54.277 36.418 46.365 1.00 54.28 106 LYS A N 1
ATOM 797 C CA . LYS A 1 106 ? -55.507 36.547 45.554 1.00 54.28 106 LYS A CA 1
ATOM 798 C C . LYS A 1 106 ? -55.396 35.894 44.180 1.00 54.28 106 LYS A C 1
ATOM 800 O O . LYS A 1 106 ? -56.422 35.542 43.603 1.00 54.28 106 LYS A O 1
ATOM 805 N N . ILE A 1 107 ? -54.179 35.743 43.662 1.00 62.06 107 ILE A N 1
ATOM 806 C CA . ILE A 1 107 ? -53.902 35.125 42.365 1.00 62.06 107 ILE A CA 1
ATOM 807 C C . ILE A 1 107 ? -53.163 33.812 42.621 1.00 62.06 107 ILE A C 1
ATOM 809 O O . ILE A 1 107 ? -52.079 33.812 43.202 1.00 62.06 107 ILE A O 1
ATOM 813 N N . SER A 1 108 ? -53.752 32.690 42.199 1.00 65.06 108 SER A N 1
ATOM 814 C CA . SER A 1 108 ? -53.037 31.414 42.133 1.00 65.06 108 SER A CA 1
ATOM 815 C C . SER A 1 108 ? -52.149 31.447 40.898 1.00 65.06 108 SER A C 1
ATOM 817 O O . SER A 1 108 ? -52.650 31.490 39.775 1.00 65.06 108 SER A O 1
ATOM 819 N N . VAL A 1 109 ? -50.839 31.465 41.120 1.00 71.62 109 VAL A N 1
ATOM 820 C CA . VAL A 1 109 ? -49.847 31.408 40.050 1.00 71.62 109 VAL A CA 1
ATOM 821 C C . VAL A 1 109 ? -49.575 29.941 39.731 1.00 71.62 109 VAL A C 1
ATOM 823 O O . VAL A 1 109 ? -49.487 29.112 40.634 1.00 71.62 109 VAL A O 1
ATOM 826 N N . GLN A 1 110 ? -49.486 29.610 38.445 1.00 79.94 110 GLN A N 1
ATOM 827 C CA . GLN A 1 110 ? -49.135 28.272 37.980 1.00 79.94 110 GLN A CA 1
ATOM 828 C C . GLN A 1 110 ? -47.868 28.355 37.140 1.00 79.94 110 GLN A C 1
ATOM 830 O O . GLN A 1 110 ? -47.759 29.199 36.251 1.00 79.94 110 GLN A O 1
ATOM 835 N N . LEU A 1 111 ? -46.925 27.460 37.413 1.00 89.19 111 LEU A N 1
ATOM 836 C CA . LEU A 1 111 ? -45.716 27.316 36.616 1.00 89.19 111 LEU A CA 1
ATOM 837 C C . LEU A 1 111 ? -45.907 26.266 35.523 1.00 89.19 111 LEU A C 1
ATOM 839 O O . LEU A 1 111 ? -46.822 25.439 35.563 1.00 89.19 111 LEU A O 1
ATOM 843 N N . ARG A 1 112 ? -45.003 26.272 34.554 1.00 91.75 112 ARG A N 1
ATOM 844 C CA . ARG A 1 112 ? -44.802 25.195 33.581 1.00 91.75 112 ARG A CA 1
ATOM 845 C C . ARG A 1 112 ? -43.312 25.078 33.283 1.00 91.75 112 ARG A C 1
ATOM 847 O O . ARG A 1 112 ? -42.575 26.040 33.494 1.00 91.75 112 ARG A O 1
ATOM 854 N N . ALA A 1 113 ? -42.857 23.923 32.806 1.00 93.62 113 ALA A N 1
ATOM 855 C CA . ALA A 1 113 ? -41.443 23.755 32.478 1.00 93.62 113 ALA A CA 1
ATOM 856 C C . ALA A 1 113 ? -41.191 22.926 31.216 1.00 93.62 113 ALA A C 1
ATOM 858 O O . ALA A 1 113 ? -41.969 22.042 30.852 1.00 93.62 113 ALA A O 1
ATOM 859 N N . GLY A 1 114 ? -40.067 23.216 30.565 1.00 93.19 114 GLY A N 1
ATOM 860 C CA . GLY A 1 114 ? -39.542 22.503 29.407 1.00 93.19 114 GLY A CA 1
ATOM 861 C C . GLY A 1 114 ? -38.144 21.973 29.692 1.00 93.19 114 GLY A C 1
ATOM 862 O O . GLY A 1 114 ? -37.303 22.714 30.197 1.00 93.19 114 GLY A O 1
ATOM 863 N N . VAL A 1 115 ? -37.883 20.707 29.364 1.00 94.19 115 VAL A N 1
ATOM 864 C CA . VAL A 1 115 ? -36.573 20.068 29.576 1.00 94.19 115 VAL A CA 1
ATOM 865 C C . VAL A 1 115 ? -36.039 19.494 28.267 1.00 94.19 115 VAL A C 1
ATOM 867 O O . VAL A 1 115 ? -36.769 18.830 27.531 1.00 94.19 115 VAL A O 1
ATOM 870 N N . ALA A 1 116 ? -34.765 19.735 27.968 1.00 91.75 116 ALA A N 1
ATOM 871 C CA . ALA A 1 116 ? -34.100 19.206 26.779 1.00 91.75 116 ALA A CA 1
ATOM 872 C C . ALA A 1 116 ? -32.666 18.767 27.085 1.00 91.75 116 ALA A C 1
ATOM 874 O O . ALA A 1 116 ? -31.962 19.427 27.844 1.00 91.75 116 ALA A O 1
ATOM 875 N N . THR A 1 117 ? -32.210 17.688 26.449 1.00 88.75 117 THR A N 1
ATOM 876 C CA . THR A 1 117 ? -30.847 17.156 26.597 1.00 88.75 117 THR A CA 1
ATOM 877 C C . THR A 1 117 ? -30.131 17.180 25.251 1.00 88.75 117 THR A C 1
ATOM 879 O O . THR A 1 117 ? -30.744 16.887 24.222 1.00 88.75 117 THR A O 1
ATOM 882 N N . GLY A 1 118 ? -28.848 17.535 25.230 1.00 83.06 118 GLY A N 1
ATOM 883 C CA . GLY A 1 118 ? -28.074 17.623 23.991 1.00 83.06 118 GLY A CA 1
ATOM 884 C C . GLY A 1 118 ? -26.609 17.988 24.213 1.00 83.06 118 GLY A C 1
ATOM 885 O O . GLY A 1 118 ? -26.212 18.360 25.318 1.00 83.06 118 GLY A O 1
ATOM 886 N N . GLU A 1 119 ? -25.804 17.875 23.156 1.00 77.81 119 GLU A N 1
ATOM 887 C CA . GLU A 1 119 ? -24.410 18.323 23.186 1.00 77.81 119 GLU A CA 1
ATOM 888 C C . GLU A 1 119 ? -24.308 19.851 23.241 1.00 77.81 119 GLU A C 1
ATOM 890 O O . GLU A 1 119 ? -25.010 20.579 22.532 1.00 77.81 119 GLU A O 1
ATOM 895 N N . VAL A 1 120 ? -23.358 20.331 24.039 1.00 78.75 120 VAL A N 1
ATOM 896 C CA . VAL A 1 120 ? -22.916 21.724 24.064 1.00 78.75 120 VAL A CA 1
ATOM 897 C C . VAL A 1 120 ? -21.395 21.799 24.054 1.00 78.75 120 VAL A C 1
ATOM 899 O O . VAL A 1 120 ? -20.695 20.920 24.562 1.00 78.75 120 VAL A O 1
ATOM 902 N N . ALA A 1 121 ? -20.878 22.906 23.530 1.00 72.94 121 ALA A N 1
ATOM 903 C CA . ALA A 1 121 ? -19.524 23.342 23.832 1.00 72.94 121 ALA A CA 1
ATOM 904 C C . ALA A 1 121 ? -19.558 24.170 25.125 1.00 72.94 121 ALA A C 1
ATOM 906 O O . ALA A 1 121 ? -20.132 25.261 25.145 1.00 72.94 121 ALA A O 1
ATOM 907 N N . VAL A 1 122 ? -18.950 23.667 26.198 1.00 72.62 122 VAL A N 1
ATOM 908 C CA . VAL A 1 122 ? -18.755 24.417 27.448 1.00 72.62 122 VAL A CA 1
ATOM 909 C C . VAL A 1 122 ? -17.425 25.157 27.362 1.00 72.62 122 VAL A C 1
ATOM 911 O O . VAL A 1 122 ? -16.431 24.590 26.908 1.00 72.62 122 VAL A O 1
ATOM 914 N N . ARG A 1 123 ? -17.377 26.422 27.795 1.00 64.50 123 ARG A N 1
ATOM 915 C CA . ARG A 1 123 ? -16.119 27.158 28.012 1.00 64.50 123 ARG A CA 1
ATOM 916 C C . ARG A 1 123 ? -16.032 27.642 29.453 1.00 64.50 123 ARG A C 1
ATOM 918 O O . ARG A 1 123 ? -16.958 28.293 29.941 1.00 64.50 123 ARG A O 1
ATOM 925 N N . ALA A 1 124 ? -14.899 27.379 30.101 1.00 57.44 124 ALA A N 1
ATOM 926 C CA . ALA A 1 124 ? -14.600 27.936 31.415 1.00 57.44 124 ALA A CA 1
ATOM 927 C C . ALA A 1 124 ? -14.428 29.462 31.314 1.00 57.44 124 ALA A C 1
ATOM 929 O O . ALA A 1 124 ? -13.637 29.952 30.502 1.00 57.44 124 ALA A O 1
ATOM 930 N N . ASN A 1 125 ? -15.168 30.215 32.130 1.00 50.41 125 ASN A N 1
ATOM 931 C CA . ASN A 1 125 ? -15.129 31.674 32.120 1.00 50.41 125 ASN A CA 1
ATOM 932 C C . ASN A 1 125 ? -14.126 32.200 33.164 1.00 50.41 125 ASN A C 1
ATOM 934 O O . ASN A 1 125 ? -14.032 31.673 34.272 1.00 50.41 125 ASN A O 1
ATOM 938 N N . ARG A 1 126 ? -13.367 33.255 32.840 1.00 41.34 126 ARG A N 1
ATOM 939 C CA . ARG A 1 126 ? -12.457 33.893 33.810 1.00 41.34 126 ARG A CA 1
ATOM 940 C C . ARG A 1 126 ? -13.218 34.946 34.617 1.00 41.34 126 ARG A C 1
ATOM 942 O O . ARG A 1 126 ? -13.490 36.018 34.090 1.00 41.34 126 ARG A O 1
ATOM 949 N N . GLY A 1 127 ? -13.492 34.662 35.893 1.00 41.50 127 GLY A N 1
ATOM 950 C CA . GLY A 1 127 ? -13.967 35.668 36.858 1.00 41.50 127 GLY A CA 1
ATOM 951 C C . GLY A 1 127 ? -15.287 35.355 37.570 1.00 41.50 127 GLY A C 1
ATOM 952 O O . GLY A 1 127 ? -16.171 36.202 37.582 1.00 41.50 127 GLY A O 1
ATOM 953 N N . GLY A 1 128 ? -15.433 34.165 38.163 1.00 42.84 128 GLY A N 1
ATOM 954 C CA . GLY A 1 128 ? -16.482 33.892 39.163 1.00 42.84 128 GLY A CA 1
ATOM 955 C C . GLY A 1 128 ? -17.932 33.827 38.661 1.00 42.84 128 GLY A C 1
ATOM 956 O O . GLY A 1 128 ? -18.840 33.765 39.480 1.00 42.84 128 GLY A O 1
ATOM 957 N N . SER A 1 129 ? -18.158 33.826 37.346 1.00 51.62 129 SER A N 1
ATOM 958 C CA . SER A 1 129 ? -19.459 33.522 36.731 1.00 51.62 129 SER A CA 1
ATOM 959 C C . SER A 1 129 ? -19.490 32.084 36.208 1.00 51.62 129 SER A C 1
ATOM 961 O O . SER A 1 129 ? -18.443 31.519 35.878 1.00 51.62 129 SER A O 1
ATOM 963 N N . LEU A 1 130 ? -20.693 31.507 36.138 1.00 53.66 130 LEU A N 1
ATOM 964 C CA . LEU A 1 130 ? -20.931 30.124 35.715 1.00 53.66 130 LEU A CA 1
ATOM 965 C C . LEU A 1 130 ? -20.415 29.843 34.281 1.00 53.66 130 LEU A C 1
ATOM 967 O O . LEU A 1 130 ? -20.326 30.769 33.463 1.00 53.66 130 LEU A O 1
ATOM 971 N N . PRO A 1 131 ? -20.059 28.584 33.948 1.00 57.94 131 PRO A N 1
ATOM 972 C CA . PRO A 1 131 ? -19.550 28.224 32.624 1.00 57.94 131 PRO A CA 1
ATOM 973 C C . PRO A 1 131 ? -20.558 28.525 31.510 1.00 57.94 131 PRO A C 1
ATOM 975 O O . PRO A 1 131 ? -21.740 28.200 31.615 1.00 57.94 131 PRO A O 1
ATOM 978 N N . ARG A 1 132 ? -20.099 29.094 30.389 1.00 59.19 132 ARG A N 1
ATOM 979 C CA . ARG A 1 132 ? -21.001 29.433 29.278 1.00 59.19 132 ARG A CA 1
ATOM 980 C C . ARG A 1 132 ? -21.141 28.246 28.325 1.00 59.19 132 ARG A C 1
ATOM 982 O O . ARG A 1 132 ? -20.243 27.985 27.522 1.00 59.19 132 ARG A O 1
ATOM 989 N N . ALA A 1 133 ? -22.265 27.538 28.410 1.00 65.75 133 ALA A N 1
ATOM 990 C CA . ALA A 1 133 ? -22.637 26.481 27.473 1.00 65.75 133 ALA A CA 1
ATOM 991 C C . ALA A 1 133 ? -23.157 27.070 26.151 1.00 65.75 133 ALA A C 1
ATOM 993 O O . ALA A 1 133 ? -23.983 27.980 26.147 1.00 65.75 133 ALA A O 1
ATOM 994 N N . THR A 1 134 ? -22.680 26.559 25.014 1.00 61.97 134 THR A N 1
ATOM 995 C CA . THR A 1 134 ? -23.141 26.964 23.675 1.00 61.97 134 THR A CA 1
ATOM 996 C C . THR A 1 134 ? -23.666 25.753 22.909 1.00 61.97 134 THR A C 1
ATOM 998 O O . THR A 1 134 ? -22.909 24.830 22.608 1.00 61.97 134 THR A O 1
ATOM 1001 N N . GLY A 1 135 ? -24.960 25.766 22.586 1.00 68.19 135 GLY A N 1
ATOM 1002 C CA . GLY A 1 135 ? -25.647 24.746 21.792 1.00 68.19 135 GLY A CA 1
ATOM 1003 C C . GLY A 1 135 ? -27.160 24.975 21.775 1.00 68.19 135 GLY A C 1
ATOM 1004 O O . GLY A 1 135 ? -27.684 25.767 22.555 1.00 68.19 135 GLY A O 1
ATOM 1005 N N . MET A 1 136 ? -27.870 24.276 20.888 1.00 79.06 136 MET A N 1
ATOM 1006 C CA . MET A 1 136 ? -29.316 24.466 20.672 1.00 79.06 136 MET A CA 1
ATOM 1007 C C . MET A 1 136 ? -30.199 24.001 21.845 1.00 79.06 136 MET A C 1
ATOM 1009 O O . MET A 1 136 ? -31.392 24.299 21.864 1.00 79.06 136 MET A O 1
ATOM 1013 N N . VAL A 1 137 ? -29.639 23.284 22.826 1.00 85.19 137 VAL A N 1
ATOM 1014 C CA . VAL A 1 137 ? -30.389 22.621 23.908 1.00 85.19 137 VAL A CA 1
ATOM 1015 C C . VAL A 1 137 ? -31.197 23.590 24.785 1.00 85.19 137 VAL A C 1
ATOM 1017 O O . VAL A 1 137 ? -32.338 23.291 25.124 1.00 85.19 137 VAL A O 1
ATOM 1020 N N . THR A 1 138 ? -30.674 24.782 25.087 1.00 82.81 138 THR A N 1
ATOM 1021 C CA . THR A 1 138 ? -31.390 25.795 25.888 1.00 82.81 138 THR A CA 1
ATOM 1022 C C . THR A 1 138 ? -32.557 26.408 25.117 1.00 82.81 138 THR A C 1
ATOM 1024 O O . THR A 1 138 ? -33.650 26.569 25.658 1.00 82.81 138 THR A O 1
ATOM 1027 N N . THR A 1 139 ? -32.364 26.676 23.822 1.00 83.56 139 THR A N 1
ATOM 1028 C CA . THR A 1 139 ? -33.436 27.136 22.924 1.00 83.56 139 THR A CA 1
ATOM 1029 C C . THR A 1 139 ? -34.506 26.058 22.741 1.00 83.56 139 THR A C 1
ATOM 1031 O O . THR A 1 139 ? -35.692 26.377 22.696 1.00 83.56 139 THR A O 1
ATOM 1034 N N . LEU A 1 140 ? -34.117 24.780 22.686 1.00 85.38 140 LEU A N 1
ATOM 1035 C CA . LEU A 1 140 ? -35.057 23.663 22.629 1.00 85.38 140 LEU A CA 1
ATOM 1036 C C . LEU A 1 140 ? -35.891 23.570 23.918 1.00 85.38 140 LEU A C 1
ATOM 1038 O O . LEU A 1 140 ? -37.115 23.557 23.827 1.00 85.38 140 LEU A O 1
ATOM 1042 N N . ALA A 1 141 ? -35.269 23.611 25.103 1.00 88.69 141 ALA A N 1
ATOM 1043 C CA . ALA A 1 141 ? -35.984 23.637 26.386 1.00 88.69 141 ALA A CA 1
ATOM 1044 C C . ALA A 1 141 ? -36.989 24.808 26.466 1.00 88.69 141 ALA A C 1
ATOM 1046 O O . ALA A 1 141 ? -38.154 24.599 26.813 1.00 88.69 141 ALA A O 1
ATOM 1047 N N . GLN A 1 142 ? -36.584 26.010 26.029 1.00 88.88 142 GLN A N 1
ATOM 1048 C CA . GLN A 1 142 ? -37.464 27.183 25.942 1.00 88.88 142 GLN A CA 1
ATOM 1049 C C . GLN A 1 142 ? -38.654 26.981 24.985 1.00 88.88 142 GLN A C 1
ATOM 1051 O O . GLN A 1 142 ? -39.744 27.459 25.268 1.00 88.88 142 GLN A O 1
ATOM 1056 N N . ARG A 1 143 ? -38.508 26.283 23.852 1.00 89.44 143 ARG A N 1
ATOM 1057 C CA . ARG A 1 143 ? -39.656 26.031 22.950 1.00 89.44 143 ARG A CA 1
ATOM 1058 C C . ARG A 1 143 ? -40.547 24.887 23.426 1.00 89.44 143 ARG A C 1
ATOM 1060 O O . ARG A 1 143 ? -41.729 24.856 23.099 1.00 89.44 143 ARG A O 1
ATOM 1067 N N . ILE A 1 144 ? -40.002 23.963 24.211 1.00 90.06 144 ILE A N 1
ATOM 1068 C CA . ILE A 1 144 ? -40.749 22.848 24.800 1.00 90.06 144 ILE A CA 1
ATOM 1069 C C . ILE A 1 144 ? -41.666 23.331 25.928 1.00 90.06 144 ILE A C 1
ATOM 1071 O O . ILE A 1 144 ? -42.814 22.890 25.987 1.00 90.06 144 ILE A O 1
ATOM 1075 N N . GLN A 1 145 ? -41.215 24.273 26.768 1.00 91.25 145 GLN A N 1
ATOM 1076 C CA . GLN A 1 145 ? -42.045 24.815 27.855 1.00 91.25 145 GLN A CA 1
ATOM 1077 C C . GLN A 1 145 ? -43.317 25.495 27.312 1.00 91.25 145 GLN A C 1
ATOM 1079 O O . GLN A 1 145 ? -44.401 25.288 27.848 1.00 91.25 145 GLN A O 1
ATOM 1084 N N . GLU A 1 146 ? -43.227 26.197 26.172 1.00 88.12 146 GLU A N 1
ATOM 1085 C CA . GLU A 1 146 ? -44.369 26.866 25.522 1.00 88.12 146 GLU A CA 1
ATOM 1086 C C . GLU A 1 146 ? -45.523 25.899 25.180 1.00 88.12 146 GLU A C 1
ATOM 1088 O O . GLU A 1 146 ? -46.667 26.329 25.017 1.00 88.12 146 GLU A O 1
ATOM 1093 N N . ARG A 1 147 ? -45.229 24.593 25.072 1.00 89.69 147 ARG A N 1
ATOM 1094 C CA . ARG A 1 147 ? -46.185 23.506 24.806 1.00 89.69 147 ARG A CA 1
ATOM 1095 C C . ARG A 1 147 ? -46.669 22.781 26.064 1.00 89.69 147 ARG A C 1
ATOM 1097 O O . ARG A 1 147 ? -47.595 21.976 25.966 1.00 89.69 147 ARG A O 1
ATOM 1104 N N . ALA A 1 148 ? -46.081 23.051 27.226 1.00 87.12 148 ALA A N 1
ATOM 1105 C CA . ALA A 1 148 ? -46.542 22.521 28.500 1.00 87.12 148 ALA A CA 1
ATOM 1106 C C . ALA A 1 148 ? -47.821 23.236 28.959 1.00 87.12 148 ALA A C 1
ATOM 1108 O O . ALA A 1 148 ? -47.932 24.464 28.919 1.00 87.12 148 ALA A O 1
ATOM 1109 N N . THR A 1 149 ? -48.798 22.454 29.421 1.00 84.94 149 THR A N 1
ATOM 1110 C CA . THR A 1 149 ? -49.973 22.995 30.113 1.00 84.94 149 THR A CA 1
ATOM 1111 C C . THR A 1 149 ? -49.585 23.558 31.488 1.00 84.94 149 THR A C 1
ATOM 1113 O O . THR A 1 149 ? -48.615 23.080 32.084 1.00 84.94 149 THR A O 1
ATOM 1116 N N . PRO A 1 150 ? -50.328 24.538 32.032 1.00 86.06 150 PRO A N 1
ATOM 1117 C CA . PRO A 1 150 ? -50.099 25.035 33.389 1.00 86.06 150 PRO A CA 1
ATOM 1118 C C . PRO A 1 150 ? -50.106 23.896 34.420 1.00 86.06 150 PRO A C 1
ATOM 1120 O O . PRO A 1 150 ? -50.949 23.000 34.349 1.00 86.06 150 PRO A O 1
ATOM 1123 N N . GLY A 1 151 ? -49.149 23.904 35.348 1.00 83.25 151 GLY A N 1
ATOM 1124 C CA . GLY A 1 151 ? -48.947 22.832 36.327 1.00 83.25 151 GLY A CA 1
ATOM 1125 C C . GLY A 1 151 ? -48.311 21.555 35.760 1.00 83.25 151 GLY A C 1
ATOM 1126 O O . GLY A 1 151 ? -48.427 20.500 36.380 1.00 83.25 151 GLY A O 1
ATOM 1127 N N . THR A 1 152 ? -47.670 21.600 34.581 1.00 87.06 152 THR A N 1
ATOM 1128 C CA . THR A 1 152 ? -47.032 20.418 33.969 1.00 87.06 152 THR A CA 1
ATOM 1129 C C . THR A 1 152 ? -45.641 20.689 33.390 1.00 87.06 152 THR A C 1
ATOM 1131 O O . THR A 1 152 ? -45.281 21.824 33.078 1.00 87.06 152 THR A O 1
ATOM 1134 N N . VAL A 1 153 ? -44.866 19.613 33.225 1.00 92.12 153 VAL A N 1
ATOM 1135 C CA . VAL A 1 153 ? -43.551 19.607 32.569 1.00 92.12 153 VAL A CA 1
ATOM 1136 C C . VAL A 1 153 ? -43.657 18.902 31.223 1.00 92.12 153 VAL A C 1
ATOM 1138 O O . VAL A 1 153 ? -44.319 17.869 31.119 1.00 92.12 153 VAL A O 1
ATOM 1141 N N . MET A 1 154 ? -42.967 19.421 30.212 1.00 92.38 154 MET A N 1
ATOM 1142 C CA . MET A 1 154 ? -42.750 18.752 28.931 1.00 92.38 154 MET A CA 1
ATOM 1143 C C . MET A 1 154 ? -41.255 18.533 28.697 1.00 92.38 154 MET A C 1
ATOM 1145 O O . MET A 1 154 ? -40.431 19.359 29.082 1.00 92.38 154 MET A O 1
ATOM 1149 N N . ILE A 1 155 ? -40.891 17.418 28.068 1.00 93.69 155 ILE A N 1
ATOM 1150 C CA . ILE A 1 155 ? -39.497 17.033 27.825 1.00 93.69 155 ILE A CA 1
ATOM 1151 C C . ILE A 1 155 ? -39.267 16.656 26.359 1.00 93.69 155 ILE A C 1
ATOM 1153 O O . ILE A 1 155 ? -40.176 16.166 25.679 1.00 93.69 155 ILE A O 1
ATOM 1157 N N . ALA A 1 156 ? -38.041 16.868 25.884 1.00 90.56 156 ALA A N 1
ATOM 1158 C CA . ALA A 1 156 ? -37.589 16.461 24.558 1.00 90.56 156 ALA A CA 1
ATOM 1159 C C . ALA A 1 156 ? -37.501 14.934 24.430 1.00 90.56 156 ALA A C 1
ATOM 1161 O O . ALA A 1 156 ? -37.275 14.225 25.414 1.00 90.56 156 ALA A O 1
ATOM 1162 N N . GLU A 1 157 ? -37.562 14.423 23.198 1.00 83.38 157 GLU A N 1
ATOM 1163 C CA . GLU A 1 157 ? -37.265 13.014 22.918 1.00 83.38 157 GLU A CA 1
ATOM 1164 C C . GLU A 1 157 ? -35.851 12.618 23.372 1.00 83.38 157 GLU A C 1
ATOM 1166 O O . GLU A 1 157 ? -35.677 11.566 23.986 1.00 83.38 157 GLU A O 1
ATOM 1171 N N . SER A 1 158 ? -34.859 13.494 23.176 1.00 80.62 158 SER A N 1
ATOM 1172 C CA . SER A 1 158 ? -33.485 13.282 23.649 1.00 80.62 158 SER A CA 1
ATOM 1173 C C . SER A 1 158 ? -33.395 13.126 25.171 1.00 80.62 158 SER A C 1
ATOM 1175 O O . SER A 1 158 ? -32.675 12.258 25.654 1.00 80.62 158 SER A O 1
ATOM 1177 N N . THR A 1 159 ? -34.174 13.895 25.938 1.00 83.06 159 THR A N 1
ATOM 1178 C CA . THR A 1 159 ? -34.285 13.730 27.396 1.00 83.06 159 THR A CA 1
ATOM 1179 C C . THR A 1 159 ? -35.004 12.431 27.743 1.00 83.06 159 THR A C 1
ATOM 1181 O O . THR A 1 159 ? -34.531 11.680 28.590 1.00 83.06 159 THR A O 1
ATOM 1184 N N . LYS A 1 160 ? -36.106 12.107 27.053 1.00 82.88 160 LYS A N 1
ATOM 1185 C CA . LYS A 1 160 ? -36.870 10.866 27.261 1.00 82.88 160 LYS A CA 1
ATOM 1186 C C . LYS A 1 160 ? -36.042 9.599 26.999 1.00 82.88 160 LYS A C 1
ATOM 1188 O O . LYS A 1 160 ? -36.316 8.570 27.612 1.00 82.88 160 LYS A O 1
ATOM 1193 N N . LEU A 1 161 ? -35.064 9.642 26.093 1.00 72.25 161 LEU A N 1
ATOM 1194 C CA . LEU A 1 161 ? -34.129 8.534 25.843 1.00 72.25 161 LEU A CA 1
ATOM 1195 C C . LEU A 1 161 ? -33.134 8.311 26.996 1.00 72.25 161 LEU A C 1
ATOM 1197 O O . LEU A 1 161 ? -32.603 7.212 27.124 1.00 72.25 161 LEU A O 1
ATOM 1201 N N . LEU A 1 162 ? -32.912 9.328 27.831 1.00 66.06 162 LEU A N 1
ATOM 1202 C CA . LEU A 1 162 ? -31.949 9.327 28.938 1.00 66.06 162 LEU A CA 1
ATOM 1203 C C . LEU A 1 162 ? -32.623 9.239 30.320 1.00 66.06 162 LEU A C 1
ATOM 1205 O O . LEU A 1 162 ? -31.940 9.108 31.336 1.00 66.06 162 LEU A O 1
ATOM 1209 N N . LEU A 1 163 ? -33.959 9.267 30.378 1.00 66.12 163 LEU A N 1
ATOM 1210 C CA . LEU A 1 163 ? -34.708 8.965 31.594 1.00 66.12 163 LEU A CA 1
ATOM 1211 C C . LEU A 1 163 ? -34.657 7.464 31.903 1.00 66.12 163 LEU A C 1
ATOM 1213 O O . LEU A 1 163 ? -35.237 6.644 31.190 1.00 66.12 163 LEU A O 1
ATOM 1217 N N . ARG A 1 164 ? -33.978 7.128 33.002 1.00 49.59 164 ARG A N 1
ATOM 1218 C CA . ARG A 1 164 ? -33.984 5.795 33.623 1.00 49.59 164 ARG A CA 1
ATOM 1219 C C . ARG A 1 164 ? -35.274 5.603 34.442 1.00 49.59 164 ARG A C 1
ATOM 1221 O O . ARG A 1 164 ? -36.017 6.564 34.648 1.00 49.59 164 ARG A O 1
ATOM 1228 N N . GLY A 1 165 ? -35.572 4.362 34.837 1.00 50.06 165 GLY A N 1
ATOM 1229 C CA . GLY A 1 165 ? -36.826 3.983 35.511 1.00 50.06 165 GLY A CA 1
ATOM 1230 C C . GLY A 1 165 ? -37.168 4.857 36.727 1.00 50.06 165 GLY A C 1
ATOM 1231 O O . GLY A 1 165 ? -36.277 5.373 37.396 1.00 50.06 165 GLY A O 1
ATOM 1232 N N . GLY A 1 166 ? -38.467 5.056 36.986 1.00 49.31 166 GLY A N 1
ATOM 1233 C CA . GLY A 1 166 ? -38.963 5.954 38.045 1.00 49.31 166 GLY A CA 1
ATOM 1234 C C . GLY A 1 166 ? -39.789 7.156 37.561 1.00 49.31 166 GLY A C 1
ATOM 1235 O O . GLY A 1 166 ? -40.161 8.018 38.355 1.00 49.31 166 GLY A O 1
ATOM 1236 N N . LEU A 1 167 ? -40.114 7.235 36.266 1.00 60.75 167 LEU A N 1
ATOM 1237 C CA . LEU A 1 167 ? -41.058 8.216 35.723 1.00 60.75 167 LEU A CA 1
ATOM 1238 C C . LEU A 1 167 ? -42.019 7.538 34.729 1.00 60.75 167 LEU A C 1
ATOM 1240 O O . LEU A 1 167 ? -41.585 6.946 33.743 1.00 60.75 167 LEU A O 1
ATOM 1244 N N . ALA A 1 168 ? -43.329 7.656 34.948 1.00 65.31 168 ALA A N 1
ATOM 1245 C CA . ALA A 1 168 ? -44.358 7.340 33.965 1.00 65.31 168 ALA A CA 1
ATOM 1246 C C . ALA A 1 168 ? -44.475 8.491 32.952 1.00 65.31 168 ALA A C 1
ATOM 1248 O O . ALA A 1 168 ? -44.669 9.650 33.330 1.00 65.31 168 ALA A O 1
ATOM 1249 N N . ILE A 1 169 ? -44.342 8.171 31.661 1.00 79.50 169 ILE A N 1
ATOM 1250 C CA . ILE A 1 169 ? -44.181 9.151 30.579 1.00 79.50 169 ILE A CA 1
ATOM 1251 C C . ILE A 1 169 ? -45.307 9.011 29.547 1.00 79.50 169 ILE A C 1
ATOM 1253 O O . ILE A 1 169 ? -45.544 7.928 29.011 1.00 79.50 169 ILE A O 1
ATOM 1257 N N . LYS A 1 170 ? -45.963 10.125 29.210 1.00 83.19 170 LYS A N 1
ATOM 1258 C CA . LYS A 1 170 ? -47.014 10.217 28.186 1.00 83.19 170 LYS A CA 1
ATOM 1259 C C . LYS A 1 170 ? -46.513 10.991 26.963 1.00 83.19 170 LYS A C 1
ATOM 1261 O O . LYS A 1 170 ? -46.092 12.133 27.094 1.00 83.19 170 LYS A O 1
ATOM 1266 N N . ALA A 1 171 ? -46.582 10.396 25.774 1.00 81.31 171 ALA A N 1
ATOM 1267 C CA . ALA A 1 171 ? -46.185 11.060 24.529 1.00 81.31 171 ALA A CA 1
ATOM 1268 C C . ALA A 1 171 ? -47.233 12.079 24.039 1.00 81.31 171 ALA A C 1
ATOM 1270 O O . ALA A 1 171 ? -48.441 11.846 24.135 1.00 81.31 171 ALA A O 1
ATOM 1271 N N . VAL A 1 172 ? -46.750 13.181 23.466 1.00 84.38 172 VAL A N 1
ATOM 1272 C CA . VAL A 1 172 ? -47.504 14.260 22.816 1.00 84.38 172 VAL A CA 1
ATOM 1273 C C . VAL A 1 172 ? -46.830 14.538 21.458 1.00 84.38 172 VAL A C 1
ATOM 1275 O O . VAL A 1 172 ? -45.882 15.325 21.389 1.00 84.38 172 VAL A O 1
ATOM 1278 N N . PRO A 1 173 ? -47.247 13.842 20.384 1.00 81.06 173 PRO A N 1
ATOM 1279 C CA . PRO A 1 173 ? -46.608 13.942 19.071 1.00 81.06 173 PRO A CA 1
ATOM 1280 C C . PRO A 1 173 ? -46.907 15.268 18.350 1.00 81.06 173 PRO A C 1
ATOM 1282 O O . PRO A 1 173 ? -47.717 16.084 18.801 1.00 81.06 173 PRO A O 1
ATOM 1285 N N . ASP A 1 174 ? -46.241 15.448 17.208 1.00 78.25 174 ASP A N 1
ATOM 1286 C CA . ASP A 1 174 ? -46.516 16.463 16.182 1.00 78.25 174 ASP A CA 1
ATOM 1287 C C . ASP A 1 174 ? -46.479 17.932 16.661 1.00 78.25 174 ASP A C 1
ATOM 1289 O O . ASP A 1 174 ? -47.189 18.801 16.147 1.00 78.25 174 ASP A O 1
ATOM 1293 N N . GLN A 1 175 ? -45.625 18.250 17.641 1.00 80.94 175 GLN A N 1
ATOM 1294 C CA . GLN A 1 175 ? -45.465 19.612 18.153 1.00 80.94 175 GLN A CA 1
ATOM 1295 C C . GLN A 1 175 ? -44.510 20.430 17.278 1.00 80.94 175 GLN A C 1
ATOM 1297 O O . GLN A 1 175 ? -43.289 20.307 17.345 1.00 80.94 175 GLN A O 1
ATOM 1302 N N . GLN A 1 176 ? -45.076 21.325 16.472 1.00 81.44 176 GLN A N 1
ATOM 1303 C CA . GLN A 1 176 ? -44.314 22.303 15.694 1.00 81.44 176 GLN A CA 1
ATOM 1304 C C . GLN A 1 176 ? -43.662 23.357 16.608 1.00 81.44 176 GLN A C 1
ATOM 1306 O O . GLN A 1 176 ? -44.362 24.125 17.276 1.00 81.44 176 GLN A O 1
ATOM 1311 N N . LEU A 1 177 ? -42.327 23.409 16.649 1.00 84.56 177 LEU A N 1
ATOM 1312 C CA . LEU A 1 177 ? -41.562 24.332 17.497 1.00 84.56 177 LEU A CA 1
ATOM 1313 C C . LEU A 1 177 ? -40.896 25.430 16.661 1.00 84.56 177 LEU A C 1
ATOM 1315 O O . LEU A 1 177 ? -40.209 25.162 15.679 1.00 84.56 177 LEU A O 1
ATOM 1319 N N . LYS A 1 178 ? -41.055 26.693 17.072 1.00 71.88 178 LYS A N 1
ATOM 1320 C CA . LYS A 1 178 ? -40.506 27.846 16.343 1.00 71.88 178 LYS A CA 1
ATOM 1321 C C . LYS A 1 178 ? -38.972 27.788 16.298 1.00 71.88 178 LYS A C 1
ATOM 1323 O O . LYS A 1 178 ? -38.319 27.970 17.326 1.00 71.88 178 LYS A O 1
ATOM 1328 N N . GLY A 1 179 ? -38.424 27.618 15.094 1.00 64.62 179 GLY A N 1
ATOM 1329 C CA . GLY A 1 179 ? -36.982 27.498 14.838 1.00 64.62 179 GLY A CA 1
ATOM 1330 C C . GLY A 1 179 ? -36.509 26.076 14.516 1.00 64.62 179 GLY A C 1
ATOM 1331 O O . GLY A 1 179 ? -35.335 25.900 14.215 1.00 64.62 179 GLY A O 1
ATOM 1332 N N . PHE A 1 180 ? -37.408 25.089 14.536 1.00 73.75 180 PHE A N 1
ATOM 1333 C CA . PHE A 1 180 ? -37.153 23.711 14.118 1.00 73.75 180 PHE A CA 1
ATOM 1334 C C . PHE A 1 180 ? -37.997 23.421 12.868 1.00 73.75 180 PHE A C 1
ATOM 1336 O O . PHE A 1 180 ? -39.159 23.819 12.813 1.00 73.75 180 PHE A O 1
ATOM 1343 N N . ALA A 1 181 ? -37.404 22.802 11.842 1.00 55.25 181 ALA A N 1
ATOM 1344 C CA . ALA A 1 181 ? -38.085 22.562 10.564 1.00 55.25 181 ALA A CA 1
ATOM 1345 C C . ALA A 1 181 ? -39.092 21.396 10.636 1.00 55.25 181 ALA A C 1
ATOM 1347 O O . ALA A 1 181 ? -40.152 21.444 10.013 1.00 55.25 181 ALA A O 1
ATOM 1348 N N . GLU A 1 182 ? -38.775 20.377 11.436 1.00 65.31 182 GLU A N 1
ATOM 1349 C CA . GLU A 1 182 ? -39.592 19.178 11.635 1.00 65.31 182 GLU A CA 1
ATOM 1350 C C . GLU A 1 182 ? -40.424 19.258 12.925 1.00 65.31 182 GLU A C 1
ATOM 1352 O O . GLU A 1 182 ? -39.982 19.798 13.948 1.00 65.31 182 GLU A O 1
ATOM 1357 N N . ALA A 1 183 ? -41.620 18.661 12.907 1.00 73.19 183 ALA A N 1
ATOM 1358 C CA . ALA A 1 183 ? -42.470 18.556 14.090 1.00 73.19 183 ALA A CA 1
ATOM 1359 C C . ALA A 1 183 ? -41.839 17.623 15.139 1.00 73.19 183 ALA A C 1
ATOM 1361 O O . ALA A 1 183 ? -41.490 16.482 14.848 1.00 73.19 183 ALA A O 1
ATOM 1362 N N . GLN A 1 184 ? -41.722 18.099 16.377 1.00 81.38 184 GLN A N 1
ATOM 1363 C CA . GLN A 1 184 ? -41.081 17.366 17.466 1.00 81.38 184 GLN A CA 1
ATOM 1364 C C . GLN A 1 184 ? -42.110 16.527 18.236 1.00 81.38 184 GLN A C 1
ATOM 1366 O O . GLN A 1 184 ? -43.209 17.000 18.530 1.00 81.38 184 GLN A O 1
ATOM 1371 N N . THR A 1 185 ? -41.756 15.299 18.624 1.00 85.06 185 THR A N 1
ATOM 1372 C CA . THR A 1 185 ? -42.539 14.555 19.626 1.00 85.06 185 THR A CA 1
ATOM 1373 C C . THR A 1 185 ? -42.048 14.934 21.014 1.00 85.06 185 THR A C 1
ATOM 1375 O O . THR A 1 185 ? -40.877 14.746 21.344 1.00 85.06 185 THR A O 1
ATOM 1378 N N . LEU A 1 186 ? -42.950 15.480 21.826 1.00 90.38 186 LEU A N 1
ATOM 1379 C CA . LEU A 1 186 ? -42.673 15.858 23.208 1.00 90.38 186 LEU A CA 1
ATOM 1380 C C . LEU A 1 186 ? -43.288 14.844 24.167 1.00 90.38 186 LEU A C 1
ATOM 1382 O O . LEU A 1 186 ? -44.166 14.064 23.799 1.00 90.38 186 LEU A O 1
ATOM 1386 N N . TYR A 1 187 ? -42.835 14.852 25.413 1.00 89.75 187 TYR A N 1
ATOM 1387 C CA . TYR A 1 187 ? -43.234 13.862 26.406 1.00 89.75 187 TYR A CA 1
ATOM 1388 C C . TYR A 1 187 ? -43.555 14.528 27.753 1.00 89.75 187 TYR A C 1
ATOM 1390 O O . TYR A 1 187 ? -42.880 15.469 28.152 1.00 89.75 187 TYR A O 1
ATOM 1398 N N . GLN A 1 188 ? -44.569 14.038 28.466 1.00 88.50 188 GLN A N 1
ATOM 1399 C CA . GLN A 1 188 ? -45.002 14.530 29.778 1.00 88.50 188 GLN A CA 1
ATOM 1400 C C . GLN A 1 188 ? -44.667 13.481 30.865 1.00 88.50 188 GLN A C 1
ATOM 1402 O O . GLN A 1 188 ? -45.253 12.394 30.826 1.00 88.50 188 GLN A O 1
ATOM 1407 N N . PRO A 1 189 ? -43.736 13.752 31.801 1.00 81.75 189 PRO A N 1
ATOM 1408 C CA . PRO A 1 189 ? -43.306 12.816 32.848 1.00 81.75 189 PRO A CA 1
ATOM 1409 C C . PRO A 1 189 ? -44.077 12.970 34.181 1.00 81.75 189 PRO A C 1
ATOM 1411 O O . PRO A 1 189 ? -44.662 14.016 34.456 1.00 81.75 189 PRO A O 1
ATOM 1414 N N . SER A 1 190 ? -44.067 11.925 35.021 1.00 62.72 190 SER A N 1
ATOM 1415 C CA . SER A 1 190 ? -44.697 11.866 36.360 1.00 62.72 190 SER A CA 1
ATOM 1416 C C . SER A 1 190 ? -44.076 10.748 37.226 1.00 62.72 190 SER A C 1
ATOM 1418 O O . SER A 1 190 ? -43.688 9.730 36.673 1.00 62.72 190 SER A O 1
ATOM 1420 N N . HIS A 1 191 ? -43.930 10.903 38.550 1.00 45.22 191 HIS A N 1
ATOM 1421 C CA . HIS A 1 191 ? -43.053 10.047 39.391 1.00 45.22 191 HIS A CA 1
ATOM 1422 C C . HIS A 1 191 ? -43.474 8.577 39.630 1.00 45.22 191 HIS A C 1
ATOM 1424 O O . HIS A 1 191 ? -44.650 8.219 39.653 1.00 45.22 191 HIS A O 1
ATOM 1430 N N . THR A 1 192 ? -42.470 7.729 39.888 1.00 39.06 192 THR A N 1
ATOM 1431 C CA . THR A 1 192 ? -42.521 6.356 40.442 1.00 39.06 192 THR A CA 1
ATOM 1432 C C . THR A 1 192 ? -41.178 6.077 41.174 1.00 39.06 192 THR A C 1
ATOM 1434 O O . THR A 1 192 ? -40.198 6.763 40.902 1.00 39.06 192 THR A O 1
ATOM 1437 N N . SER A 1 193 ? -41.088 5.171 42.157 1.00 29.45 193 SER A N 1
ATOM 1438 C CA . SER A 1 193 ? -40.044 5.272 43.216 1.00 29.45 193 SER A CA 1
ATOM 1439 C C . SER A 1 193 ? -38.912 4.213 43.237 1.00 29.45 193 SER A C 1
ATOM 1441 O O . SER A 1 193 ? -39.226 3.033 43.315 1.00 29.45 193 SER A O 1
ATOM 1443 N N . ALA A 1 194 ? -37.654 4.694 43.395 1.00 26.66 194 ALA A N 1
ATOM 1444 C CA . ALA A 1 194 ? -36.432 4.066 43.994 1.00 26.66 194 ALA A CA 1
ATOM 1445 C C . ALA A 1 194 ? -35.667 2.930 43.236 1.00 26.66 194 ALA A C 1
ATOM 1447 O O . ALA A 1 194 ? -36.320 2.167 42.544 1.00 26.66 194 ALA A O 1
ATOM 1448 N N . VAL A 1 195 ? -34.343 2.640 43.390 1.00 25.92 195 VAL A N 1
ATOM 1449 C CA . VAL A 1 195 ? -33.027 3.365 43.592 1.00 25.92 195 VAL A CA 1
ATOM 1450 C C . VAL A 1 195 ? -31.831 2.336 43.441 1.00 25.92 195 VAL A C 1
ATOM 1452 O O . VAL A 1 195 ? -32.131 1.151 43.361 1.00 25.92 195 VAL A O 1
ATOM 1455 N N . ALA A 1 196 ? -30.538 2.756 43.328 1.00 26.86 196 ALA A N 1
ATOM 1456 C CA . ALA A 1 196 ? -29.299 2.064 42.794 1.00 26.86 196 ALA A CA 1
ATOM 1457 C C . ALA A 1 196 ? -28.205 1.534 43.808 1.00 26.86 196 ALA A C 1
ATOM 1459 O O . ALA A 1 196 ? -28.472 1.711 44.990 1.00 26.86 196 ALA A O 1
ATOM 1460 N N . GLN A 1 197 ? -27.015 0.973 43.365 1.00 26.02 197 GLN A N 1
ATOM 1461 C CA . GLN A 1 197 ? -25.586 1.152 43.901 1.00 26.02 197 GLN A CA 1
ATOM 1462 C C . GLN A 1 197 ? -24.373 0.169 43.504 1.00 26.02 197 GLN A C 1
ATOM 1464 O O . GLN A 1 197 ? -24.457 -1.026 43.649 1.00 26.02 197 GLN A O 1
ATOM 1469 N N . GLU A 1 198 ? -23.158 0.645 43.149 1.00 24.52 198 GLU A N 1
ATOM 1470 C CA . GLU A 1 198 ? -21.756 0.040 43.103 1.00 24.52 198 GLU A CA 1
ATOM 1471 C C . GLU A 1 198 ? -21.198 -1.401 43.592 1.00 24.52 198 GLU A C 1
ATOM 1473 O O . GLU A 1 198 ? -21.238 -1.568 44.806 1.00 24.52 198 GLU A O 1
ATOM 1478 N N . ALA A 1 199 ? -20.503 -2.328 42.812 1.00 24.77 199 ALA A N 1
ATOM 1479 C CA . ALA A 1 199 ? -19.666 -3.537 43.256 1.00 24.77 199 ALA A CA 1
ATOM 1480 C C . ALA A 1 199 ? -18.922 -4.576 42.256 1.00 24.77 199 ALA A C 1
ATOM 1482 O O . ALA A 1 199 ? -18.822 -5.746 42.605 1.00 24.77 199 ALA A O 1
ATOM 1483 N N . GLU A 1 200 ? -18.342 -4.257 41.075 1.00 27.44 200 GLU A N 1
ATOM 1484 C CA . GLU A 1 200 ? -17.172 -4.941 40.365 1.00 27.44 200 GLU A CA 1
ATOM 1485 C C . GLU A 1 200 ? -17.014 -6.498 40.083 1.00 27.44 200 GLU A C 1
ATOM 1487 O O . GLU A 1 200 ? -17.272 -7.342 40.929 1.00 27.44 200 GLU A O 1
ATOM 1492 N N . ALA A 1 201 ? -16.404 -6.927 38.940 1.00 26.97 201 ALA A N 1
ATOM 1493 C CA . ALA A 1 201 ? -16.120 -8.366 38.609 1.00 26.97 201 ALA A CA 1
ATOM 1494 C C . ALA A 1 201 ? -14.763 -8.721 37.927 1.00 26.97 201 ALA A C 1
ATOM 1496 O O . ALA A 1 201 ? -14.142 -7.883 37.274 1.00 26.97 201 ALA A O 1
ATOM 1497 N N . SER A 1 202 ? -14.361 -10.005 37.996 1.00 31.09 202 SER A N 1
ATOM 1498 C CA . SER A 1 202 ? -13.134 -10.621 37.424 1.00 31.09 202 SER A CA 1
ATOM 1499 C C . SER A 1 202 ? -13.394 -11.540 36.201 1.00 31.09 202 SER A C 1
ATOM 1501 O O . SER A 1 202 ? -14.543 -11.797 35.857 1.00 31.09 202 SER A O 1
ATOM 1503 N N . SER A 1 203 ? -12.356 -12.015 35.488 1.00 41.25 203 SER A N 1
ATOM 1504 C CA . SER A 1 203 ? -12.501 -12.689 34.176 1.00 41.25 203 SER A CA 1
ATOM 1505 C C . SER A 1 203 ? -12.632 -14.227 34.216 1.00 41.25 203 SER A C 1
ATOM 1507 O O . SER A 1 203 ? -11.934 -14.922 34.952 1.00 41.25 203 SER A O 1
ATOM 1509 N N . PHE A 1 204 ? -13.508 -14.769 33.356 1.00 60.81 204 PHE A N 1
ATOM 1510 C CA . PHE A 1 204 ? -13.813 -16.203 33.208 1.00 60.81 204 PHE A CA 1
ATOM 1511 C C . PHE A 1 204 ? -13.902 -16.609 31.721 1.00 60.81 204 PHE A C 1
ATOM 1513 O O . PHE A 1 204 ? -14.191 -15.770 30.868 1.00 60.81 204 PHE A O 1
ATOM 1520 N N . PHE A 1 205 ? -13.700 -17.898 31.405 1.00 75.88 205 PHE A N 1
ATOM 1521 C CA . PHE A 1 205 ? -13.820 -18.459 30.046 1.00 75.88 205 PHE A CA 1
ATOM 1522 C C . PHE A 1 205 ? -14.812 -19.631 30.012 1.00 75.88 205 PHE A C 1
ATOM 1524 O O . PHE A 1 205 ? -14.678 -20.570 30.799 1.00 75.88 205 PHE A O 1
ATOM 1531 N N . VAL A 1 206 ? -15.780 -19.589 29.092 1.00 80.56 206 VAL A N 1
ATOM 1532 C CA . VAL A 1 206 ? -16.899 -20.542 28.979 1.00 80.56 206 VAL A CA 1
ATOM 1533 C C . VAL A 1 206 ? -17.148 -20.900 27.507 1.00 80.56 206 VAL A C 1
ATOM 1535 O O . VAL A 1 206 ? -16.878 -20.090 26.619 1.00 80.56 206 VAL A O 1
ATOM 1538 N N . GLY A 1 207 ? -17.645 -22.115 27.258 1.00 81.56 207 GLY A N 1
ATOM 1539 C CA . GLY A 1 207 ? -18.058 -22.569 25.929 1.00 81.56 207 GLY A CA 1
ATOM 1540 C C . GLY A 1 207 ? -16.923 -23.011 25.004 1.00 81.56 207 GLY A C 1
ATOM 1541 O O . GLY A 1 207 ? -15.874 -23.491 25.445 1.00 81.56 207 GLY A O 1
ATOM 1542 N N . ARG A 1 208 ? -17.153 -22.834 23.695 1.00 86.56 208 ARG A N 1
ATOM 1543 C CA . ARG A 1 208 ? -16.158 -22.943 22.600 1.00 86.56 208 ARG A CA 1
ATOM 1544 C C . ARG A 1 208 ? -15.500 -24.307 22.388 1.00 86.56 208 ARG A C 1
ATOM 1546 O O . ARG A 1 208 ? -14.371 -24.405 21.903 1.00 86.56 208 ARG A O 1
ATOM 1553 N N . ARG A 1 209 ? -16.178 -25.387 22.780 1.00 84.69 209 ARG A N 1
ATOM 1554 C CA . ARG A 1 209 ? -15.583 -26.729 22.744 1.00 84.69 209 ARG A CA 1
ATOM 1555 C C . ARG A 1 209 ? -15.409 -27.272 21.326 1.00 84.69 209 ARG A C 1
ATOM 1557 O O . ARG A 1 209 ? -14.388 -27.889 21.061 1.00 84.69 209 ARG A O 1
ATOM 1564 N N . ALA A 1 210 ? -16.338 -26.984 20.415 1.00 86.12 210 ALA A N 1
ATOM 1565 C CA . ALA A 1 210 ? -16.228 -27.398 19.015 1.00 86.12 210 ALA A CA 1
ATOM 1566 C C . ALA A 1 210 ? -15.061 -26.696 18.296 1.00 86.12 210 ALA A C 1
ATOM 1568 O O . ALA A 1 210 ? -14.340 -27.324 17.524 1.00 86.12 210 ALA A O 1
ATOM 1569 N N . GLU A 1 211 ? -14.843 -25.411 18.579 1.00 91.31 211 GLU A N 1
ATOM 1570 C CA . GLU A 1 211 ? -13.725 -24.629 18.052 1.00 91.31 211 GLU A CA 1
ATOM 1571 C C . GLU A 1 211 ? -12.385 -25.124 18.617 1.00 91.31 211 GLU A C 1
ATOM 1573 O O . GLU A 1 211 ? -11.445 -25.335 17.854 1.00 91.31 211 GLU A O 1
ATOM 1578 N N . LEU A 1 212 ? -12.306 -25.390 19.929 1.00 89.31 212 LEU A N 1
ATOM 1579 C CA . LEU A 1 212 ? -11.123 -25.991 20.562 1.00 89.31 212 LEU A CA 1
ATOM 1580 C C . LEU A 1 212 ? -10.815 -27.391 20.010 1.00 89.31 212 LEU A C 1
ATOM 1582 O O . LEU A 1 212 ? -9.664 -27.670 19.677 1.00 89.31 212 LEU A O 1
ATOM 1586 N N . ASP A 1 213 ? -11.827 -28.251 19.870 1.00 88.19 213 ASP A N 1
ATOM 1587 C CA . ASP A 1 213 ? -11.669 -29.600 19.321 1.00 88.19 213 ASP A CA 1
ATOM 1588 C C . ASP A 1 213 ? -11.236 -29.546 17.840 1.00 88.19 213 ASP A C 1
ATOM 1590 O O . ASP A 1 213 ? -10.410 -30.353 17.418 1.00 88.19 213 ASP A O 1
ATOM 1594 N N . ARG A 1 214 ? -11.704 -28.560 17.054 1.00 90.44 214 ARG A N 1
ATOM 1595 C CA . ARG A 1 214 ? -11.253 -28.326 15.667 1.00 90.44 214 ARG A CA 1
ATOM 1596 C C . ARG A 1 214 ? -9.797 -27.856 15.596 1.00 90.44 214 ARG A C 1
ATOM 1598 O O . ARG A 1 214 ? -9.042 -28.404 14.797 1.00 90.44 214 ARG A O 1
ATOM 1605 N N . ILE A 1 215 ? -9.388 -26.912 16.450 1.00 90.19 215 ILE A N 1
ATOM 1606 C CA . ILE A 1 215 ? -7.988 -26.452 16.555 1.00 90.19 215 ILE A CA 1
ATOM 1607 C C . ILE A 1 215 ? -7.064 -27.605 16.985 1.00 90.19 215 ILE A C 1
ATOM 1609 O O . ILE A 1 215 ? -5.947 -27.718 16.486 1.00 90.19 215 ILE A O 1
ATOM 1613 N N . ALA A 1 216 ? -7.521 -28.480 17.885 1.00 85.25 216 ALA A N 1
ATOM 1614 C CA . ALA A 1 216 ? -6.750 -29.631 18.359 1.00 85.25 216 ALA A CA 1
ATOM 1615 C C . ALA A 1 216 ? -6.703 -30.801 17.356 1.00 85.25 216 ALA A C 1
ATOM 1617 O O . ALA A 1 216 ? -5.725 -31.546 17.331 1.00 85.25 216 ALA A O 1
ATOM 1618 N N . ALA A 1 217 ? -7.746 -30.984 16.540 1.00 81.56 217 ALA A N 1
ATOM 1619 C CA . ALA A 1 217 ? -7.818 -32.047 15.538 1.00 81.56 217 ALA A CA 1
ATOM 1620 C C . ALA A 1 217 ? -7.096 -31.708 14.222 1.00 81.56 217 ALA A C 1
ATOM 1622 O O . ALA A 1 217 ? -6.828 -32.612 13.427 1.00 81.56 217 ALA A O 1
ATOM 1623 N N . ASN A 1 218 ? -6.813 -30.427 13.964 1.00 74.31 218 ASN A N 1
ATOM 1624 C CA . ASN A 1 218 ? -6.259 -29.968 12.698 1.00 74.31 218 ASN A CA 1
ATOM 1625 C C . ASN A 1 218 ? -4.789 -29.550 12.835 1.00 74.31 218 ASN A C 1
ATOM 1627 O O . ASN A 1 218 ? -4.462 -28.547 13.461 1.00 74.31 218 ASN A O 1
ATOM 1631 N N . ASN A 1 219 ? -3.896 -30.269 12.152 1.00 73.31 219 ASN A N 1
ATOM 1632 C CA . ASN A 1 219 ? -2.477 -29.911 12.047 1.00 73.31 219 ASN A CA 1
ATOM 1633 C C . ASN A 1 219 ? -2.239 -28.792 11.009 1.00 73.31 219 ASN A C 1
ATOM 1635 O O . ASN A 1 219 ? -1.214 -28.794 10.339 1.00 73.31 219 ASN A O 1
ATOM 1639 N N . ARG A 1 220 ? -3.193 -27.885 10.777 1.00 84.56 220 ARG A N 1
ATOM 1640 C CA . ARG A 1 220 ? -3.043 -26.769 9.828 1.00 84.56 220 ARG A CA 1
ATOM 1641 C C . ARG A 1 220 ? -3.075 -25.433 10.566 1.00 84.56 220 ARG A C 1
ATOM 1643 O O . ARG A 1 220 ? -3.740 -25.336 11.600 1.00 84.56 220 ARG A O 1
ATOM 1650 N N . PRO A 1 221 ? -2.421 -24.389 10.023 1.00 92.31 221 PRO A N 1
ATOM 1651 C CA . PRO A 1 221 ? -2.602 -23.027 10.502 1.00 92.31 221 PRO A CA 1
ATOM 1652 C C . PRO A 1 221 ? -4.090 -22.677 10.578 1.00 92.31 221 PRO A C 1
ATOM 1654 O O . PRO A 1 221 ? -4.816 -22.854 9.600 1.00 92.31 221 PRO A O 1
ATOM 1657 N N . SER A 1 222 ? -4.548 -22.213 11.736 1.00 94.25 222 SER A N 1
ATOM 1658 C CA . SER A 1 222 ? -5.960 -21.917 11.995 1.00 94.25 222 SER A CA 1
ATOM 1659 C C . SER A 1 222 ? -6.177 -20.409 12.100 1.00 94.25 222 SER A C 1
ATOM 1661 O O . SER A 1 222 ? -5.453 -19.738 12.831 1.00 94.25 222 SER A O 1
ATOM 1663 N N . LEU A 1 223 ? -7.176 -19.867 11.402 1.00 94.62 223 LEU A N 1
ATOM 1664 C CA . LEU A 1 223 ? -7.546 -18.448 11.436 1.00 94.62 223 LEU A CA 1
ATOM 1665 C C . LEU A 1 223 ? -8.927 -18.278 12.078 1.00 94.62 223 LEU A C 1
ATOM 1667 O O . LEU A 1 223 ? -9.943 -18.642 11.489 1.00 94.62 223 LEU A O 1
ATOM 1671 N N . ILE A 1 224 ? -8.962 -17.704 13.280 1.00 94.62 224 ILE A N 1
ATOM 1672 C CA . ILE A 1 224 ? -10.191 -17.380 14.008 1.00 94.62 224 ILE A CA 1
ATOM 1673 C C . ILE A 1 224 ? -10.728 -16.036 13.500 1.00 94.62 224 ILE A C 1
ATOM 1675 O O . ILE A 1 224 ? -10.122 -14.988 13.742 1.00 94.62 224 ILE A O 1
ATOM 1679 N N . ILE A 1 225 ? -11.885 -16.051 12.838 1.00 91.00 225 ILE A N 1
ATOM 1680 C CA . ILE A 1 225 ? -12.537 -14.848 12.299 1.00 91.00 225 ILE A CA 1
ATOM 1681 C C . ILE A 1 225 ? -13.755 -14.504 13.149 1.00 91.00 225 ILE A C 1
ATOM 1683 O O . ILE A 1 225 ? -14.621 -15.340 13.378 1.00 91.00 225 ILE A O 1
ATOM 1687 N N . GLY A 1 226 ? -13.851 -13.259 13.610 1.00 79.50 226 GLY A N 1
ATOM 1688 C CA . GLY A 1 226 ? -15.023 -12.806 14.353 1.00 79.50 226 GLY A CA 1
ATOM 1689 C C . GLY A 1 226 ? -14.978 -11.328 14.710 1.00 79.50 226 GLY A C 1
ATOM 1690 O O . GLY A 1 226 ? -13.919 -10.694 14.725 1.00 79.50 226 GLY A O 1
ATOM 1691 N N . GLN A 1 227 ? -16.142 -10.774 15.034 1.00 73.00 227 GLN A N 1
ATOM 1692 C CA . GLN A 1 227 ? -16.284 -9.362 15.392 1.00 73.00 227 GLN A CA 1
ATOM 1693 C C . GLN A 1 227 ? -15.562 -9.004 16.708 1.00 73.00 227 GLN A C 1
ATOM 1695 O O . GLN A 1 227 ? -15.052 -9.863 17.441 1.00 73.00 227 GLN A O 1
ATOM 1700 N N . ALA A 1 228 ? -15.466 -7.705 17.003 1.00 65.25 228 ALA A N 1
ATOM 1701 C CA . ALA A 1 228 ? -14.919 -7.225 18.272 1.00 65.25 228 ALA A CA 1
ATOM 1702 C C . ALA A 1 228 ? -15.719 -7.788 19.465 1.00 65.25 228 ALA A C 1
ATOM 1704 O O . ALA A 1 228 ? -16.936 -7.936 19.392 1.00 65.25 228 ALA A O 1
ATOM 1705 N N . GLY A 1 229 ? -15.036 -8.134 20.560 1.00 65.75 229 GLY A N 1
ATOM 1706 C CA . GLY A 1 229 ? -15.681 -8.643 21.777 1.00 65.75 229 GLY A CA 1
ATOM 1707 C C . GLY A 1 229 ? -16.208 -10.088 21.733 1.00 65.75 229 GLY A C 1
ATOM 1708 O O . GLY A 1 229 ? -16.639 -10.582 22.772 1.00 65.75 229 GLY A O 1
ATOM 1709 N N . MET A 1 230 ? -16.123 -10.798 20.596 1.00 78.75 230 MET A N 1
ATOM 1710 C CA . MET A 1 230 ? -16.592 -12.196 20.452 1.00 78.75 230 MET A CA 1
ATOM 1711 C C . MET A 1 230 ? -15.766 -13.249 21.219 1.00 78.75 230 MET A C 1
ATOM 1713 O O . MET A 1 230 ? -16.152 -14.415 21.270 1.00 78.75 230 MET A O 1
ATOM 1717 N N . GLY A 1 231 ? -14.639 -12.854 21.824 1.00 76.25 231 GLY A N 1
ATOM 1718 C CA . GLY A 1 231 ? -13.783 -13.741 22.621 1.00 76.25 231 GLY A CA 1
ATOM 1719 C C . GLY A 1 231 ? -12.577 -14.343 21.889 1.00 76.25 231 GLY A C 1
ATOM 1720 O O . GLY A 1 231 ? -11.984 -15.276 22.418 1.00 76.25 231 GLY A O 1
ATOM 1721 N N . LYS A 1 232 ? -12.175 -13.814 20.719 1.00 83.69 232 LYS A N 1
ATOM 1722 C CA . LYS A 1 232 ? -11.010 -14.306 19.943 1.00 83.69 232 LYS A CA 1
ATOM 1723 C C . LYS A 1 232 ? -9.741 -14.444 20.797 1.00 83.69 232 LYS A C 1
ATOM 1725 O O . LYS A 1 232 ? -9.211 -15.542 20.909 1.00 83.69 232 LYS A O 1
ATOM 1730 N N . THR A 1 233 ? -9.328 -13.361 21.458 1.00 78.12 233 THR A N 1
ATOM 1731 C CA . THR A 1 233 ? -8.159 -13.316 22.358 1.00 78.12 233 THR A CA 1
ATOM 1732 C C . THR A 1 233 ? -8.308 -14.239 23.572 1.00 78.12 233 THR A C 1
ATOM 1734 O O . THR A 1 233 ? -7.343 -14.805 24.067 1.00 78.12 233 THR A O 1
ATOM 1737 N N . ALA A 1 234 ? -9.534 -14.450 24.058 1.00 80.75 234 ALA A N 1
ATOM 1738 C CA . ALA A 1 234 ? -9.770 -15.374 25.164 1.00 80.75 234 ALA A CA 1
ATOM 1739 C C . ALA A 1 234 ? -9.629 -16.843 24.708 1.00 80.75 234 ALA A C 1
ATOM 1741 O O . ALA A 1 234 ? -9.125 -17.680 25.454 1.00 80.75 234 ALA A O 1
ATOM 1742 N N . LEU A 1 235 ? -10.019 -17.152 23.463 1.00 86.56 235 LEU A N 1
ATOM 1743 C CA . LEU A 1 235 ? -9.839 -18.467 22.845 1.00 86.56 235 LEU A CA 1
ATOM 1744 C C . LEU A 1 235 ? -8.359 -18.748 22.530 1.00 86.56 235 LEU A C 1
ATOM 1746 O O . LEU A 1 235 ? -7.879 -19.832 22.855 1.00 86.56 235 LEU A O 1
ATOM 1750 N N . THR A 1 236 ? -7.612 -17.783 21.979 1.00 87.94 236 THR A N 1
ATOM 1751 C CA . THR A 1 236 ? -6.155 -17.924 21.774 1.00 87.94 236 THR A CA 1
ATOM 1752 C C . THR A 1 236 ? -5.424 -18.120 23.096 1.00 87.94 236 THR A C 1
ATOM 1754 O O . THR A 1 236 ? -4.645 -19.063 23.210 1.00 87.94 236 THR A O 1
ATOM 1757 N N . GLN A 1 237 ? -5.731 -17.327 24.129 1.00 83.44 237 GLN A N 1
ATOM 1758 C CA . GLN A 1 237 ? -5.192 -17.512 25.482 1.00 83.44 237 GLN A CA 1
ATOM 1759 C C . GLN A 1 237 ? -5.544 -18.888 26.068 1.00 83.44 237 GLN A C 1
ATOM 1761 O O . GLN A 1 237 ? -4.715 -19.503 26.743 1.00 83.44 237 GLN A O 1
ATOM 1766 N N . LYS A 1 238 ? -6.743 -19.419 25.788 1.00 86.94 238 LYS A N 1
ATOM 1767 C CA . LYS A 1 238 ? -7.143 -20.756 26.246 1.00 86.94 238 LYS A CA 1
ATOM 1768 C C . LYS A 1 238 ? -6.322 -21.873 25.597 1.00 86.94 238 LYS A C 1
ATOM 1770 O O . LYS A 1 238 ? -5.989 -22.834 26.291 1.00 86.94 238 LYS A O 1
ATOM 1775 N N . VAL A 1 239 ? -5.983 -21.744 24.312 1.00 87.69 239 VAL A N 1
ATOM 1776 C CA . VAL A 1 239 ? -5.077 -22.667 23.602 1.00 87.69 239 VAL A CA 1
ATOM 1777 C C . VAL A 1 239 ? -3.632 -22.480 24.087 1.00 87.69 239 VAL A C 1
ATOM 1779 O O . VAL A 1 239 ? -2.962 -23.461 24.401 1.00 87.69 239 VAL A O 1
ATOM 1782 N N . ALA A 1 240 ? -3.181 -21.232 24.248 1.00 86.62 240 ALA A N 1
ATOM 1783 C CA . ALA A 1 240 ? -1.854 -20.873 24.754 1.00 86.62 240 ALA A CA 1
ATOM 1784 C C . ALA A 1 240 ? -1.552 -21.492 26.127 1.00 86.62 240 ALA A C 1
ATOM 1786 O O . ALA A 1 240 ? -0.465 -22.021 26.341 1.00 86.62 240 ALA A O 1
ATOM 1787 N N . ALA A 1 241 ? -2.532 -21.494 27.035 1.00 83.50 241 ALA A N 1
ATOM 1788 C CA . ALA A 1 241 ? -2.411 -22.093 28.364 1.00 83.50 241 ALA A CA 1
ATOM 1789 C C . ALA A 1 241 ? -2.201 -23.625 28.357 1.00 83.50 241 ALA A C 1
ATOM 1791 O O . ALA A 1 241 ? -1.884 -24.195 29.399 1.00 83.50 241 ALA A O 1
ATOM 1792 N N . GLY A 1 242 ? -2.405 -24.295 27.215 1.00 79.50 242 GLY A N 1
ATOM 1793 C CA . GLY A 1 242 ? -2.147 -25.725 27.021 1.00 79.50 242 GLY A CA 1
ATOM 1794 C C . GLY A 1 242 ? -0.869 -26.049 26.237 1.00 79.50 242 GLY A C 1
ATOM 1795 O O . GLY A 1 242 ? -0.611 -27.228 26.005 1.00 79.50 242 GLY A O 1
ATOM 1796 N N . ALA A 1 243 ? -0.091 -25.049 25.809 1.00 84.56 243 ALA A N 1
ATOM 1797 C CA . ALA A 1 243 ? 1.095 -25.233 24.975 1.00 84.56 243 ALA A CA 1
ATOM 1798 C C . ALA A 1 243 ? 2.404 -25.132 25.781 1.00 84.56 243 ALA A C 1
ATOM 1800 O O . ALA A 1 243 ? 2.552 -24.260 26.635 1.00 84.56 243 ALA A O 1
ATOM 1801 N N . ASP A 1 244 ? 3.390 -25.979 25.458 1.00 80.56 244 ASP A N 1
ATOM 1802 C CA . ASP A 1 244 ? 4.709 -26.000 26.125 1.00 80.56 244 ASP A CA 1
ATOM 1803 C C . ASP A 1 244 ? 5.504 -24.691 25.940 1.00 80.56 244 ASP A C 1
ATOM 1805 O O . ASP A 1 244 ? 6.337 -24.322 26.769 1.00 80.56 244 ASP A O 1
ATOM 1809 N N . ALA A 1 245 ? 5.278 -24.009 24.815 1.00 86.44 245 ALA A N 1
ATOM 1810 C CA . ALA A 1 245 ? 5.930 -22.767 24.434 1.00 86.44 245 ALA A CA 1
ATOM 1811 C C . ALA A 1 245 ? 5.004 -21.955 23.522 1.00 86.44 245 ALA A C 1
ATOM 1813 O O . ALA A 1 245 ? 4.410 -22.510 22.594 1.00 86.44 245 ALA A O 1
ATOM 1814 N N . VAL A 1 246 ? 4.917 -20.646 23.767 1.00 87.94 246 VAL A N 1
ATOM 1815 C CA . VAL A 1 246 ? 4.055 -19.725 23.016 1.00 87.94 246 VAL A CA 1
ATOM 1816 C C . VAL A 1 246 ? 4.857 -18.514 22.553 1.00 87.94 246 VAL A C 1
ATOM 1818 O O . VAL A 1 246 ? 5.589 -17.894 23.326 1.00 87.94 246 VAL A O 1
ATOM 1821 N N . THR A 1 247 ? 4.683 -18.163 21.285 1.00 89.50 247 THR A N 1
ATOM 1822 C CA . THR A 1 247 ? 5.152 -16.916 20.684 1.00 89.50 247 THR A CA 1
ATOM 1823 C C . THR A 1 247 ? 3.929 -16.134 20.245 1.00 89.50 247 THR A C 1
ATOM 1825 O O . THR A 1 247 ? 3.249 -16.574 19.328 1.00 89.50 247 THR A O 1
ATOM 1828 N N . THR A 1 248 ? 3.654 -14.988 20.866 1.00 88.00 248 THR A N 1
ATOM 1829 C CA . THR A 1 248 ? 2.582 -14.086 20.424 1.00 88.00 248 THR A CA 1
ATOM 1830 C C . THR A 1 248 ? 3.177 -12.896 19.683 1.00 88.00 248 THR A C 1
ATOM 1832 O O . THR A 1 248 ? 4.136 -12.287 20.158 1.00 88.00 248 THR A O 1
ATOM 1835 N N . ILE A 1 249 ? 2.593 -12.577 18.533 1.00 88.56 249 ILE A N 1
ATOM 1836 C CA . ILE A 1 249 ? 2.842 -11.385 17.724 1.00 88.56 249 ILE A CA 1
ATOM 1837 C C . ILE A 1 249 ? 1.490 -10.683 17.617 1.00 88.56 249 ILE A C 1
ATOM 1839 O O . ILE A 1 249 ? 0.550 -11.259 17.080 1.00 88.56 249 ILE A O 1
ATOM 1843 N N . ALA A 1 250 ? 1.354 -9.486 18.177 1.00 77.50 250 ALA A N 1
ATOM 1844 C CA . ALA A 1 250 ? 0.095 -8.746 18.166 1.00 77.50 250 ALA A CA 1
ATOM 1845 C C . ALA A 1 250 ? 0.234 -7.525 17.258 1.00 77.50 250 ALA A C 1
ATOM 1847 O O . ALA A 1 250 ? 1.150 -6.730 17.449 1.00 77.50 250 ALA A O 1
ATOM 1848 N N . ALA A 1 251 ? -0.665 -7.375 16.286 1.00 72.25 251 ALA A N 1
ATOM 1849 C CA . ALA A 1 251 ? -0.766 -6.142 15.520 1.00 72.25 251 ALA A CA 1
ATOM 1850 C C . ALA A 1 251 ? -1.593 -5.108 16.297 1.00 72.25 251 ALA A C 1
ATOM 1852 O O . ALA A 1 251 ? -2.666 -5.430 16.815 1.00 72.25 251 ALA A O 1
ATOM 1853 N N . ASP A 1 252 ? -1.122 -3.861 16.362 1.00 63.47 252 ASP A N 1
ATOM 1854 C CA . ASP A 1 252 ? -1.908 -2.747 16.889 1.00 63.47 252 ASP A CA 1
ATOM 1855 C C . ASP A 1 252 ? -2.471 -1.867 15.761 1.00 63.47 252 ASP A C 1
ATOM 1857 O O . ASP A 1 252 ? -1.905 -1.738 14.677 1.00 63.47 252 ASP A O 1
ATOM 1861 N N . GLY A 1 253 ? -3.631 -1.260 16.017 1.00 53.41 253 GLY A N 1
ATOM 1862 C CA . GLY A 1 253 ? -4.255 -0.309 15.094 1.00 53.41 253 GLY A CA 1
ATOM 1863 C C . GLY A 1 253 ? -3.650 1.099 15.149 1.00 53.41 253 GLY A C 1
ATOM 1864 O O . GLY A 1 253 ? -4.271 2.027 14.638 1.00 53.41 253 GLY A O 1
ATOM 1865 N N . VAL A 1 254 ? -2.506 1.285 15.818 1.00 49.66 254 VAL A N 1
ATOM 1866 C CA . VAL A 1 254 ? -1.856 2.587 16.039 1.00 49.66 254 VAL A CA 1
ATOM 1867 C C . VAL A 1 254 ? -0.748 2.800 15.007 1.00 49.66 254 VAL A C 1
ATOM 1869 O O . VAL A 1 254 ? -0.682 3.865 14.405 1.00 49.66 254 VAL A O 1
ATOM 1872 N N . HIS A 1 255 ? 0.050 1.768 14.726 1.00 59.16 255 HIS A N 1
ATOM 1873 C CA . HIS A 1 255 ? 1.238 1.832 13.869 1.00 59.16 255 HIS A CA 1
ATOM 1874 C C . HIS A 1 255 ? 1.060 1.109 12.521 1.00 59.16 255 HIS A C 1
ATOM 1876 O O . HIS A 1 255 ? 2.028 0.650 11.923 1.00 59.16 255 HIS A O 1
ATOM 1882 N N . THR A 1 256 ? -0.176 1.031 12.013 1.00 55.28 256 THR A N 1
ATOM 1883 C CA . THR A 1 256 ? -0.586 0.261 10.806 1.00 55.28 256 THR A CA 1
ATOM 1884 C C . THR A 1 256 ? 0.155 0.581 9.497 1.00 55.28 256 THR A C 1
ATOM 1886 O O . THR A 1 256 ? -0.052 -0.101 8.493 1.00 55.28 256 THR A O 1
ATOM 1889 N N . ARG A 1 257 ? 0.980 1.633 9.496 1.00 67.88 257 ARG A N 1
ATOM 1890 C CA . ARG A 1 257 ? 1.796 2.122 8.379 1.00 67.88 257 ARG A CA 1
ATOM 1891 C C . ARG A 1 257 ? 3.305 1.924 8.599 1.00 67.88 257 ARG A C 1
ATOM 1893 O O . ARG A 1 257 ? 4.092 2.415 7.808 1.00 67.88 257 ARG A O 1
ATOM 1900 N N . ALA A 1 258 ? 3.751 1.288 9.678 1.00 80.31 258 ALA A N 1
ATOM 1901 C CA . ALA A 1 258 ? 5.168 0.984 9.877 1.00 80.31 258 ALA A CA 1
ATOM 1902 C C . ALA A 1 258 ? 5.471 -0.441 9.382 1.00 80.31 258 ALA A C 1
ATOM 1904 O O . ALA A 1 258 ? 4.862 -1.405 9.846 1.00 80.31 258 ALA A O 1
ATOM 1905 N N . SER A 1 259 ? 6.405 -0.580 8.438 1.00 89.69 259 SER A N 1
ATOM 1906 C CA . SER A 1 259 ? 6.746 -1.879 7.846 1.00 89.69 259 SER A CA 1
ATOM 1907 C C . SER A 1 259 ? 7.362 -2.841 8.859 1.00 89.69 259 SER A C 1
ATOM 1909 O O . SER A 1 259 ? 8.263 -2.481 9.620 1.00 89.69 259 SER A O 1
ATOM 1911 N N . TYR A 1 260 ? 6.902 -4.093 8.828 1.00 91.25 260 TYR A N 1
ATOM 1912 C CA . TYR A 1 260 ? 7.336 -5.184 9.705 1.00 91.25 260 TYR A CA 1
ATOM 1913 C C . TYR A 1 260 ? 7.102 -4.928 11.209 1.00 91.25 260 TYR A C 1
ATOM 1915 O O . TYR A 1 260 ? 7.699 -5.606 12.052 1.00 91.25 260 TYR A O 1
ATOM 1923 N N . GLN A 1 261 ? 6.261 -3.953 11.578 1.00 86.88 261 GLN A N 1
ATOM 1924 C CA . GLN A 1 261 ? 6.228 -3.393 12.933 1.00 86.88 261 GLN A CA 1
ATOM 1925 C C . GLN A 1 261 ? 5.908 -4.427 14.034 1.00 86.88 261 GLN A C 1
ATOM 1927 O O . GLN A 1 261 ? 6.710 -4.535 14.960 1.00 86.88 261 GLN A O 1
ATOM 1932 N N . PRO A 1 262 ? 4.873 -5.287 13.934 1.00 87.44 262 PRO A N 1
ATOM 1933 C CA . PRO A 1 262 ? 4.589 -6.299 14.960 1.00 87.44 262 PRO A CA 1
ATOM 1934 C C . PRO A 1 262 ? 5.717 -7.327 15.153 1.00 87.44 262 PRO A C 1
ATOM 1936 O O . PRO A 1 262 ? 5.920 -7.842 16.256 1.00 87.44 262 PRO A O 1
ATOM 1939 N N . PHE A 1 263 ? 6.487 -7.617 14.097 1.00 92.12 263 PHE A N 1
ATOM 1940 C CA . PHE A 1 263 ? 7.664 -8.487 14.177 1.00 92.12 263 PHE A CA 1
ATOM 1941 C C . PHE A 1 263 ? 8.879 -7.759 14.776 1.00 92.12 263 PHE A C 1
ATOM 1943 O O . PHE A 1 263 ? 9.622 -8.357 15.559 1.00 92.12 263 PHE A O 1
ATOM 1950 N N . ASN A 1 264 ? 9.056 -6.469 14.471 1.00 89.69 264 ASN A N 1
ATOM 1951 C CA . ASN A 1 264 ? 10.043 -5.602 15.117 1.00 89.69 264 ASN A CA 1
ATOM 1952 C C . ASN A 1 264 ? 9.758 -5.453 16.624 1.00 89.69 264 ASN A C 1
ATOM 1954 O O . ASN A 1 264 ? 10.677 -5.612 17.426 1.00 89.69 264 ASN A O 1
ATOM 1958 N N . ASP A 1 265 ? 8.504 -5.241 17.029 1.00 83.75 265 ASP A N 1
ATOM 1959 C CA . ASP A 1 265 ? 8.099 -5.134 18.438 1.00 83.75 265 ASP A CA 1
ATOM 1960 C C . ASP A 1 265 ? 8.346 -6.436 19.204 1.00 83.75 265 ASP A C 1
ATOM 1962 O O . ASP A 1 265 ? 8.947 -6.430 20.283 1.00 83.75 265 ASP A O 1
ATOM 1966 N N . TRP A 1 266 ? 7.985 -7.579 18.611 1.00 89.06 266 TRP A N 1
ATOM 1967 C CA . TRP A 1 266 ? 8.337 -8.893 19.151 1.00 89.06 266 TRP A CA 1
ATOM 1968 C C . TRP A 1 266 ? 9.857 -9.050 19.339 1.00 89.06 266 TRP A C 1
ATOM 1970 O O . TRP A 1 266 ? 10.321 -9.523 20.382 1.00 89.06 266 TRP A O 1
ATOM 1980 N N . LEU A 1 267 ? 10.646 -8.631 18.348 1.00 90.38 267 LEU A N 1
ATOM 1981 C CA . LEU A 1 267 ? 12.103 -8.730 18.356 1.00 90.38 267 LEU A CA 1
ATOM 1982 C C . LEU A 1 267 ? 12.731 -7.828 19.439 1.00 90.38 267 LEU A C 1
ATOM 1984 O O . LEU A 1 267 ? 13.600 -8.283 20.189 1.00 90.38 267 LEU A O 1
ATOM 1988 N N . ILE A 1 268 ? 12.246 -6.591 19.585 1.00 85.31 268 ILE A N 1
ATOM 1989 C CA . ILE A 1 268 ? 12.643 -5.635 20.634 1.00 85.31 268 ILE A CA 1
ATOM 1990 C C . ILE A 1 268 ? 12.288 -6.176 22.026 1.00 85.31 268 ILE A C 1
ATOM 1992 O O . ILE A 1 268 ? 13.146 -6.214 22.915 1.00 85.31 268 ILE A O 1
ATOM 1996 N N . ALA A 1 269 ? 11.070 -6.692 22.218 1.00 81.81 269 ALA A N 1
ATOM 1997 C CA . ALA A 1 269 ? 10.650 -7.308 23.477 1.00 81.81 269 ALA A CA 1
ATOM 1998 C C . ALA A 1 269 ? 11.569 -8.481 23.874 1.00 81.81 269 ALA A C 1
ATOM 2000 O O . ALA A 1 269 ? 11.970 -8.607 25.034 1.00 81.81 269 ALA A O 1
ATOM 2001 N N . ARG A 1 270 ? 12.012 -9.298 22.906 1.00 83.56 270 ARG A N 1
ATOM 2002 C CA . ARG A 1 270 ? 12.974 -10.396 23.136 1.00 83.56 270 ARG A CA 1
ATOM 2003 C C . ARG A 1 270 ? 14.376 -9.929 23.537 1.00 83.56 270 ARG A C 1
ATOM 2005 O O . ARG A 1 270 ? 15.120 -10.735 24.108 1.00 83.56 270 ARG A O 1
ATOM 2012 N N . MET A 1 271 ? 14.735 -8.674 23.277 1.00 84.44 271 MET A N 1
ATOM 2013 C CA . MET A 1 271 ? 15.989 -8.045 23.710 1.00 84.44 271 MET A CA 1
ATOM 2014 C C . MET A 1 271 ? 15.847 -7.225 25.006 1.00 84.44 271 MET A C 1
ATOM 2016 O O . MET A 1 271 ? 16.848 -6.724 25.509 1.00 84.44 271 MET A O 1
ATOM 2020 N N . GLY A 1 272 ? 14.647 -7.167 25.598 1.00 72.19 272 GLY A N 1
ATOM 2021 C CA . GLY A 1 272 ? 14.390 -6.496 26.877 1.00 72.19 272 GLY A CA 1
ATOM 2022 C C . GLY A 1 272 ? 13.693 -5.137 26.766 1.00 72.19 272 GLY A C 1
ATOM 2023 O O . GLY A 1 272 ? 13.782 -4.350 27.701 1.00 72.19 272 GLY A O 1
ATOM 2024 N N . GLY A 1 273 ? 13.030 -4.839 25.643 1.00 63.72 273 GLY A N 1
ATOM 2025 C CA . GLY A 1 273 ? 12.164 -3.659 25.478 1.00 63.72 273 GLY A CA 1
ATOM 2026 C C . GLY A 1 273 ? 12.888 -2.331 25.217 1.00 63.72 273 GLY A C 1
ATOM 2027 O O . GLY A 1 273 ? 12.294 -1.413 24.663 1.00 63.72 273 GLY A O 1
ATOM 2028 N N . GLY A 1 274 ? 14.171 -2.222 25.567 1.00 66.88 274 GLY A N 1
ATOM 2029 C CA . GLY A 1 274 ? 15.008 -1.074 25.214 1.00 66.88 274 GLY A CA 1
ATOM 2030 C C . GLY A 1 274 ? 15.423 -1.061 23.738 1.00 66.88 274 GLY A C 1
ATOM 2031 O O . GLY A 1 274 ? 15.374 -2.082 23.056 1.00 66.88 274 GLY A O 1
ATOM 2032 N N . LEU A 1 275 ? 15.890 0.099 23.264 1.00 71.69 275 LEU A N 1
ATOM 2033 C CA . LEU A 1 275 ? 16.407 0.307 21.906 1.00 71.69 275 LEU A CA 1
ATOM 2034 C C . LEU A 1 275 ? 17.600 -0.629 21.621 1.00 71.69 275 LEU A C 1
ATOM 2036 O O . LEU A 1 275 ? 18.685 -0.398 22.161 1.00 71.69 275 LEU A O 1
ATOM 2040 N N . PRO A 1 276 ? 17.459 -1.663 20.768 1.00 84.12 276 PRO A N 1
ATOM 2041 C CA . PRO A 1 276 ? 18.519 -2.647 20.576 1.00 84.12 276 PRO A CA 1
ATOM 2042 C C . PRO A 1 276 ? 19.707 -2.081 19.795 1.00 84.12 276 PRO A C 1
ATOM 2044 O O . PRO A 1 276 ? 19.553 -1.157 18.983 1.00 84.12 276 PRO A O 1
ATOM 2047 N N . SER A 1 277 ? 20.880 -2.683 20.006 1.00 90.06 277 SER A N 1
ATOM 2048 C CA . SER A 1 277 ? 22.071 -2.533 19.164 1.00 90.06 277 SER A CA 1
ATOM 2049 C C . SER A 1 277 ? 22.319 -3.786 18.312 1.00 90.06 277 SER A C 1
ATOM 2051 O O . SER A 1 277 ? 21.804 -4.869 18.599 1.00 90.06 277 SER A O 1
ATOM 2053 N N . PHE A 1 278 ? 23.164 -3.679 17.282 1.00 92.19 278 PHE A N 1
ATOM 2054 C CA . PHE A 1 278 ? 23.512 -4.831 16.441 1.00 92.19 278 PHE A CA 1
ATOM 2055 C C . PHE A 1 278 ? 24.243 -5.942 17.217 1.00 92.19 278 PHE A C 1
ATOM 2057 O O . PHE A 1 278 ? 24.089 -7.126 16.914 1.00 92.19 278 PHE A O 1
ATOM 2064 N N . ASP A 1 279 ? 24.988 -5.594 18.269 1.00 91.75 279 ASP A N 1
ATOM 2065 C CA . ASP A 1 279 ? 25.620 -6.589 19.135 1.00 91.75 279 ASP A CA 1
ATOM 2066 C C . ASP A 1 279 ? 24.608 -7.337 20.013 1.00 91.75 279 ASP A C 1
ATOM 2068 O O . ASP A 1 279 ? 24.880 -8.467 20.413 1.00 91.75 279 ASP A O 1
ATOM 2072 N N . ASP A 1 280 ? 23.430 -6.773 20.285 1.00 92.12 280 ASP A N 1
ATOM 2073 C CA . ASP A 1 280 ? 22.370 -7.480 21.013 1.00 92.12 280 ASP A CA 1
ATOM 2074 C C . ASP A 1 280 ? 21.677 -8.511 20.116 1.00 92.12 280 ASP A C 1
ATOM 2076 O O . ASP A 1 280 ? 21.450 -9.640 20.558 1.00 92.12 280 ASP A O 1
ATOM 2080 N N . ILE A 1 281 ? 21.488 -8.193 18.828 1.00 93.06 281 ILE A N 1
ATOM 2081 C CA . ILE A 1 281 ? 21.052 -9.157 17.803 1.00 93.06 281 ILE A CA 1
ATOM 2082 C C . ILE A 1 281 ? 22.044 -10.329 17.726 1.00 93.06 281 ILE A C 1
ATOM 2084 O O . ILE A 1 281 ? 21.632 -11.483 17.836 1.00 93.06 281 ILE A O 1
ATOM 2088 N N . LYS A 1 282 ? 23.358 -10.061 17.635 1.00 93.62 282 LYS A N 1
ATOM 2089 C CA . LYS A 1 282 ? 24.399 -11.113 17.624 1.00 93.62 282 LYS A CA 1
ATOM 2090 C C . LYS A 1 282 ? 24.398 -11.974 18.887 1.00 93.62 282 LYS A C 1
ATOM 2092 O O . LYS A 1 282 ? 24.519 -13.191 18.791 1.00 93.62 282 LYS A O 1
ATOM 2097 N N . LYS A 1 283 ? 24.283 -11.363 20.075 1.00 92.62 283 LYS A N 1
ATOM 2098 C CA . LYS A 1 283 ? 24.232 -12.091 21.358 1.00 92.62 283 LYS A CA 1
ATOM 2099 C C . LYS A 1 283 ? 22.988 -12.972 21.456 1.00 92.62 283 LYS A C 1
ATOM 2101 O O . LYS A 1 283 ? 23.067 -14.063 22.016 1.00 92.62 283 LYS A O 1
ATOM 2106 N N . LYS A 1 284 ? 21.844 -12.494 20.953 1.00 92.88 284 LYS A N 1
ATOM 2107 C CA . LYS A 1 284 ? 20.559 -13.197 21.026 1.00 92.88 284 LYS A CA 1
ATOM 2108 C C . LYS A 1 284 ? 20.442 -14.314 19.987 1.00 92.88 284 LYS A C 1
ATOM 2110 O O . LYS A 1 284 ? 19.896 -15.367 20.305 1.00 92.88 284 LYS A O 1
ATOM 2115 N N . PHE A 1 285 ? 20.992 -14.104 18.791 1.00 93.94 285 PHE A N 1
ATOM 2116 C CA . PHE A 1 285 ? 20.905 -15.022 17.653 1.00 93.94 285 PHE A CA 1
ATOM 2117 C C . PHE A 1 285 ? 22.295 -15.364 17.067 1.00 93.94 285 PHE A C 1
ATOM 2119 O O . PHE A 1 285 ? 22.558 -15.114 15.886 1.00 93.94 285 PHE A O 1
ATOM 2126 N N . PRO A 1 286 ? 23.207 -15.962 17.863 1.00 92.56 286 PRO A N 1
ATOM 2127 C CA . PRO A 1 286 ? 24.596 -16.210 17.458 1.00 92.56 286 PRO A CA 1
ATOM 2128 C C . PRO A 1 286 ? 24.747 -17.301 16.386 1.00 92.56 286 PRO A C 1
ATOM 2130 O O . PRO A 1 286 ? 25.832 -17.471 15.839 1.00 92.56 286 PRO A O 1
ATOM 2133 N N . THR A 1 287 ? 23.685 -18.065 16.115 1.00 94.31 287 THR A N 1
ATOM 2134 C CA . THR A 1 287 ? 23.643 -19.131 15.102 1.00 94.31 287 THR A CA 1
ATOM 2135 C C . THR A 1 287 ? 23.155 -18.659 13.733 1.00 94.31 287 THR A C 1
ATOM 2137 O O . THR A 1 287 ? 23.258 -19.426 12.781 1.00 94.31 287 THR A O 1
ATOM 2140 N N . LEU A 1 288 ? 22.615 -17.439 13.627 1.00 94.94 288 LEU A N 1
ATOM 2141 C CA . LEU A 1 288 ? 22.294 -16.828 12.336 1.00 94.94 288 LEU A CA 1
ATOM 2142 C C . LEU A 1 288 ? 23.581 -16.399 11.628 1.00 94.94 288 LEU A C 1
ATOM 2144 O O . LEU A 1 288 ? 24.535 -15.959 12.274 1.00 94.94 288 LEU A O 1
ATOM 2148 N N . ASP A 1 289 ? 23.595 -16.492 10.302 1.00 95.44 289 ASP A N 1
ATOM 2149 C CA . ASP A 1 289 ? 24.663 -15.914 9.494 1.00 95.44 289 ASP A CA 1
ATOM 2150 C C . ASP A 1 289 ? 24.615 -14.372 9.507 1.00 95.44 289 ASP A C 1
ATOM 2152 O O . ASP A 1 289 ? 23.652 -13.745 9.960 1.00 95.44 289 ASP A O 1
ATOM 2156 N N . LEU A 1 290 ? 25.682 -13.751 9.003 1.00 93.50 290 LEU A N 1
ATOM 2157 C CA . LEU A 1 290 ? 25.851 -12.302 9.058 1.00 93.50 290 LEU A CA 1
ATOM 2158 C C . LEU A 1 290 ? 24.823 -11.533 8.213 1.00 93.50 290 LEU A C 1
ATOM 2160 O O . LEU A 1 290 ? 24.434 -10.440 8.619 1.00 93.50 290 LEU A O 1
ATOM 2164 N N . ASP A 1 291 ? 24.379 -12.066 7.074 1.00 93.00 291 ASP A N 1
ATOM 2165 C CA . ASP A 1 291 ? 23.400 -11.390 6.217 1.00 93.00 291 ASP A CA 1
ATOM 2166 C C . ASP A 1 291 ? 22.014 -11.441 6.870 1.00 93.00 291 ASP A C 1
ATOM 2168 O O . ASP A 1 291 ? 21.345 -10.413 6.974 1.00 93.00 291 ASP A O 1
ATOM 2172 N N . THR A 1 292 ? 21.629 -12.593 7.423 1.00 95.31 292 THR A N 1
ATOM 2173 C CA . THR A 1 292 ? 20.381 -12.747 8.188 1.00 95.31 292 THR A CA 1
ATOM 2174 C C . THR A 1 292 ? 20.374 -11.850 9.441 1.00 95.31 292 THR A C 1
ATOM 2176 O O . THR A 1 292 ? 19.392 -11.153 9.707 1.00 95.31 292 THR A O 1
ATOM 2179 N N . GLN A 1 293 ? 21.495 -11.747 10.172 1.00 95.50 293 GLN A N 1
ATOM 2180 C CA . GLN A 1 293 ? 21.642 -10.787 11.281 1.00 95.50 293 GLN A CA 1
ATOM 2181 C C . GLN A 1 293 ? 21.531 -9.325 10.815 1.00 95.50 293 GLN A C 1
ATOM 2183 O O . GLN A 1 293 ? 20.876 -8.517 11.478 1.00 95.50 293 GLN A O 1
ATOM 2188 N N . ARG A 1 294 ? 22.157 -8.964 9.685 1.00 95.31 294 ARG A N 1
ATOM 2189 C CA . ARG A 1 294 ? 22.068 -7.616 9.095 1.00 95.31 294 ARG A CA 1
ATOM 2190 C C . ARG A 1 294 ? 20.654 -7.283 8.623 1.00 95.31 294 ARG A C 1
ATOM 2192 O O . ARG A 1 294 ? 20.271 -6.124 8.696 1.00 95.31 294 ARG A O 1
ATOM 2199 N N . ALA A 1 295 ? 19.868 -8.258 8.177 1.00 95.25 295 ALA A N 1
ATOM 2200 C CA . ALA A 1 295 ? 18.491 -8.029 7.748 1.00 95.25 295 ALA A CA 1
ATOM 2201 C C . ALA A 1 295 ? 17.553 -7.732 8.930 1.00 95.25 295 ALA A C 1
ATOM 2203 O O . ALA A 1 295 ? 16.768 -6.791 8.846 1.00 95.25 295 ALA A O 1
ATOM 2204 N N . LEU A 1 296 ? 17.710 -8.428 10.065 1.00 94.75 296 LEU A N 1
ATOM 2205 C CA . LEU A 1 296 ? 17.056 -8.035 11.328 1.00 94.75 296 LEU A CA 1
ATOM 2206 C C . LEU A 1 296 ? 17.513 -6.645 11.801 1.00 94.75 296 LEU A C 1
ATOM 2208 O O . LEU A 1 296 ? 16.736 -5.873 12.352 1.00 94.75 296 LEU A O 1
ATOM 2212 N N . ALA A 1 297 ? 18.787 -6.307 11.589 1.00 92.81 297 ALA A N 1
ATOM 2213 C CA . ALA A 1 297 ? 19.299 -4.977 11.903 1.00 92.81 297 ALA A CA 1
ATOM 2214 C C . ALA A 1 297 ? 18.674 -3.901 10.992 1.00 92.81 297 ALA A C 1
ATOM 2216 O O . ALA A 1 297 ? 18.327 -2.821 11.464 1.00 92.81 297 ALA A O 1
ATOM 2217 N N . LEU A 1 298 ? 18.486 -4.207 9.706 1.00 91.94 298 LEU A N 1
ATOM 2218 C CA . LEU A 1 298 ? 17.884 -3.316 8.717 1.00 91.94 298 LEU A CA 1
ATOM 2219 C C . LEU A 1 298 ? 16.396 -3.062 8.992 1.00 91.94 298 LEU A C 1
ATOM 2221 O O . LEU A 1 298 ? 15.977 -1.909 8.901 1.00 91.94 298 LEU A O 1
ATOM 2225 N N . SER A 1 299 ? 15.616 -4.086 9.371 1.00 91.44 299 SER A N 1
ATOM 2226 C CA . SER A 1 299 ? 14.196 -3.916 9.730 1.00 91.44 299 SER A CA 1
ATOM 2227 C C . SER A 1 299 ? 14.011 -3.010 10.954 1.00 91.44 299 SER A C 1
ATOM 2229 O O . SER A 1 299 ? 13.035 -2.270 11.017 1.00 91.44 299 SER A O 1
ATOM 2231 N N . LEU A 1 300 ? 14.980 -3.019 11.878 1.00 88.31 300 LEU A N 1
ATOM 2232 C CA . LEU A 1 300 ? 15.037 -2.187 13.087 1.00 88.31 300 LEU A CA 1
ATOM 2233 C C . LEU A 1 300 ? 15.693 -0.803 12.886 1.00 88.31 300 LEU A C 1
ATOM 2235 O O . LEU A 1 300 ? 15.942 -0.103 13.872 1.00 88.31 300 LEU A O 1
ATOM 2239 N N . GLY A 1 301 ? 16.032 -0.413 11.651 1.00 85.81 301 GLY A N 1
ATOM 2240 C CA . GLY A 1 301 ? 16.655 0.887 11.361 1.00 85.81 301 GLY A CA 1
ATOM 2241 C C . GLY A 1 301 ? 18.105 1.034 11.846 1.00 85.81 301 GLY A C 1
ATOM 2242 O O . GLY A 1 301 ? 18.553 2.144 12.128 1.00 85.81 301 GLY A O 1
ATOM 2243 N N . LEU A 1 302 ? 18.855 -0.065 11.991 1.00 87.62 302 LEU A N 1
ATOM 2244 C CA . LEU A 1 302 ? 20.244 -0.031 12.464 1.00 87.62 302 LEU A CA 1
ATOM 2245 C C . LEU A 1 302 ? 21.253 0.147 11.306 1.00 87.62 302 LEU A C 1
ATOM 2247 O O . LEU A 1 302 ? 21.139 -0.543 10.286 1.00 87.62 302 LEU A O 1
ATOM 2251 N N . PRO A 1 303 ? 22.309 0.975 11.471 1.00 85.31 303 PRO A N 1
ATOM 2252 C CA . PRO A 1 303 ? 23.299 1.241 10.419 1.00 85.31 303 PRO A CA 1
ATOM 2253 C C . PRO A 1 303 ? 24.004 -0.000 9.854 1.00 85.31 303 PRO A C 1
ATOM 2255 O O . PRO A 1 303 ? 24.302 -0.050 8.663 1.00 85.31 303 PRO A O 1
ATOM 2258 N N . ASP A 1 304 ? 24.247 -1.031 10.670 1.00 89.62 304 ASP A N 1
ATOM 2259 C CA . ASP A 1 304 ? 24.873 -2.283 10.221 1.00 89.62 304 ASP A CA 1
ATOM 2260 C C . ASP A 1 304 ? 24.075 -3.002 9.120 1.00 89.62 304 ASP A C 1
ATOM 2262 O O . ASP A 1 304 ? 24.667 -3.667 8.265 1.00 89.62 304 ASP A O 1
ATOM 2266 N N . GLY A 1 305 ? 22.747 -2.838 9.114 1.00 87.69 305 GLY A N 1
ATOM 2267 C CA . GLY A 1 305 ? 21.857 -3.395 8.100 1.00 87.69 305 GLY A CA 1
ATOM 2268 C C . GLY A 1 305 ? 21.933 -2.677 6.751 1.00 87.69 305 GLY A C 1
ATOM 2269 O O . GLY A 1 305 ? 21.765 -3.315 5.713 1.00 87.69 305 GLY A O 1
ATOM 2270 N N . GLN A 1 306 ? 22.274 -1.382 6.735 1.00 86.31 306 GLN A N 1
ATOM 2271 C CA . GLN A 1 306 ? 22.315 -0.559 5.514 1.00 86.31 306 GLN A CA 1
ATOM 2272 C C . GLN A 1 306 ? 23.324 -1.074 4.473 1.00 86.31 306 GLN A C 1
ATOM 2274 O O . GLN A 1 306 ? 23.160 -0.824 3.283 1.00 86.31 306 GLN A O 1
ATOM 2279 N N . ARG A 1 307 ? 24.332 -1.861 4.882 1.00 85.00 307 ARG A N 1
ATOM 2280 C CA . ARG A 1 307 ? 25.268 -2.518 3.948 1.00 85.00 307 ARG A CA 1
ATOM 2281 C C . ARG A 1 307 ? 24.570 -3.447 2.956 1.00 85.00 307 ARG A C 1
ATOM 2283 O O . ARG A 1 307 ? 24.992 -3.514 1.806 1.00 85.00 307 ARG A O 1
ATOM 2290 N N . LEU A 1 308 ? 23.480 -4.104 3.363 1.00 87.62 308 LEU A N 1
ATOM 2291 C CA . LEU A 1 308 ? 22.707 -4.972 2.471 1.00 87.62 308 LEU A CA 1
ATOM 2292 C C . LEU A 1 308 ? 22.113 -4.205 1.281 1.00 87.62 308 LEU A C 1
ATOM 2294 O O . LEU A 1 308 ? 22.006 -4.783 0.206 1.00 87.62 308 LEU A O 1
ATOM 2298 N N . LEU A 1 309 ? 21.799 -2.915 1.447 1.00 84.50 309 LEU A N 1
ATOM 2299 C CA . LEU A 1 309 ? 21.247 -2.059 0.388 1.00 84.50 309 LEU A CA 1
ATOM 2300 C C . LEU A 1 309 ? 22.267 -1.758 -0.725 1.00 84.50 309 LEU A C 1
ATOM 2302 O O . LEU A 1 309 ? 21.889 -1.499 -1.862 1.00 84.50 309 LEU A O 1
ATOM 2306 N N . ALA A 1 310 ? 23.565 -1.800 -0.407 1.00 78.19 310 ALA A N 1
ATOM 2307 C CA . ALA A 1 310 ? 24.646 -1.644 -1.382 1.00 78.19 310 ALA A CA 1
ATOM 2308 C C . ALA A 1 310 ? 25.091 -2.988 -1.993 1.00 78.19 310 ALA A C 1
ATOM 2310 O O . ALA A 1 310 ? 25.624 -3.021 -3.104 1.00 78.19 310 ALA A O 1
ATOM 2311 N N . GLU A 1 311 ? 24.900 -4.088 -1.256 1.00 83.69 311 GLU A N 1
ATOM 2312 C CA . GLU A 1 311 ? 25.362 -5.439 -1.599 1.00 83.69 311 GLU A CA 1
ATOM 2313 C C . GLU A 1 311 ? 24.301 -6.297 -2.321 1.00 83.69 311 GLU A C 1
ATOM 2315 O O . GLU A 1 311 ? 24.672 -7.251 -3.006 1.00 83.69 311 GLU A O 1
ATOM 2320 N N . LYS A 1 312 ? 22.997 -6.010 -2.178 1.00 85.50 312 LYS A N 1
ATOM 2321 C CA . LYS A 1 312 ? 21.894 -6.805 -2.753 1.00 85.50 312 LYS A CA 1
ATOM 2322 C C . LYS A 1 312 ? 20.749 -5.928 -3.278 1.00 85.50 312 LYS A C 1
ATOM 2324 O O . LYS A 1 312 ? 20.591 -4.782 -2.883 1.00 85.50 312 LYS A O 1
ATOM 2329 N N . SER A 1 313 ? 19.921 -6.492 -4.158 1.00 83.69 313 SER A N 1
ATOM 2330 C CA . SER A 1 313 ? 18.702 -5.834 -4.661 1.00 83.69 313 SER A CA 1
ATOM 2331 C C . SER A 1 313 ? 17.560 -5.805 -3.630 1.00 83.69 313 SER A C 1
ATOM 2333 O O . SER A 1 313 ? 17.451 -6.714 -2.808 1.00 83.69 313 SER A O 1
ATOM 2335 N N . ASN A 1 314 ? 16.649 -4.828 -3.728 1.00 87.50 314 ASN A N 1
ATOM 2336 C CA . ASN A 1 314 ? 15.481 -4.678 -2.836 1.00 87.50 314 ASN A CA 1
ATOM 2337 C C . ASN A 1 314 ? 14.639 -5.968 -2.715 1.00 87.50 314 ASN A C 1
ATOM 2339 O O . ASN A 1 314 ? 14.197 -6.328 -1.629 1.00 87.50 314 ASN A O 1
ATOM 2343 N N . VAL A 1 315 ? 14.465 -6.715 -3.814 1.00 85.19 315 VAL A N 1
ATOM 2344 C CA . VAL A 1 315 ? 13.740 -8.005 -3.825 1.00 85.19 315 VAL A CA 1
ATOM 2345 C C . VAL A 1 315 ? 14.481 -9.083 -3.020 1.00 85.19 315 VAL A C 1
ATOM 2347 O O . VAL A 1 315 ? 13.853 -9.872 -2.315 1.00 85.19 315 VAL A O 1
ATOM 2350 N N . ALA A 1 316 ? 15.816 -9.103 -3.080 1.00 87.50 316 ALA A N 1
ATOM 2351 C CA . ALA A 1 316 ? 16.636 -9.994 -2.261 1.00 87.50 316 ALA A CA 1
ATOM 2352 C C . ALA A 1 316 ? 16.576 -9.610 -0.778 1.00 87.50 316 ALA A C 1
ATOM 2354 O O . ALA A 1 316 ? 16.494 -10.484 0.080 1.00 87.50 316 ALA A O 1
ATOM 2355 N N . VAL A 1 317 ? 16.609 -8.305 -0.488 1.00 91.62 317 VAL A N 1
ATOM 2356 C CA . VAL A 1 317 ? 16.499 -7.751 0.868 1.00 91.62 317 VAL A CA 1
ATOM 2357 C C . VAL A 1 317 ? 15.147 -8.106 1.489 1.00 91.62 317 VAL A C 1
ATOM 2359 O O . VAL A 1 317 ? 15.139 -8.619 2.604 1.00 91.62 317 VAL A O 1
ATOM 2362 N N . LYS A 1 318 ? 14.037 -7.954 0.751 1.00 92.31 318 LYS A N 1
ATOM 2363 C CA . LYS A 1 318 ? 12.689 -8.392 1.158 1.00 92.31 318 LYS A CA 1
ATOM 2364 C C . LYS A 1 318 ? 12.684 -9.852 1.605 1.00 92.31 318 LYS A C 1
ATOM 2366 O O . LYS A 1 318 ? 12.403 -10.152 2.763 1.00 92.31 318 LYS A O 1
ATOM 2371 N N . ALA A 1 319 ? 13.070 -10.753 0.698 1.00 91.19 319 ALA A N 1
ATOM 2372 C CA . ALA A 1 319 ? 13.080 -12.187 0.965 1.00 91.19 319 ALA A CA 1
ATOM 2373 C C . ALA A 1 319 ? 14.028 -12.549 2.120 1.00 91.19 319 ALA A C 1
ATOM 2375 O O . ALA A 1 319 ? 13.748 -13.471 2.883 1.00 91.19 319 ALA A O 1
ATOM 2376 N N . LEU A 1 320 ? 15.143 -11.830 2.276 1.00 94.38 320 LEU A N 1
ATOM 2377 C CA . LEU A 1 320 ? 16.050 -12.020 3.400 1.00 94.38 320 LEU A CA 1
ATOM 2378 C C . LEU A 1 320 ? 15.387 -11.597 4.720 1.00 94.38 320 LEU A C 1
ATOM 2380 O O . LEU A 1 320 ? 15.349 -12.416 5.626 1.00 94.38 320 LEU A O 1
ATOM 2384 N N . ILE A 1 321 ? 14.805 -10.395 4.825 1.00 95.69 321 ILE A N 1
ATOM 2385 C CA . ILE A 1 321 ? 14.092 -9.915 6.029 1.00 95.69 321 ILE A CA 1
ATOM 2386 C C . ILE A 1 321 ? 12.967 -10.882 6.435 1.00 95.69 321 ILE A C 1
ATOM 2388 O O . ILE A 1 321 ? 12.898 -11.291 7.595 1.00 95.69 321 ILE A O 1
ATOM 2392 N N . GLU A 1 322 ? 12.132 -11.304 5.483 1.00 95.00 322 GLU A N 1
ATOM 2393 C CA . GLU A 1 322 ? 11.019 -12.233 5.725 1.00 95.00 322 GLU A CA 1
ATOM 2394 C C . GLU A 1 322 ? 11.499 -13.573 6.300 1.00 95.00 322 GLU A C 1
ATOM 2396 O O . GLU A 1 322 ? 10.976 -14.052 7.311 1.00 95.00 322 GLU A O 1
ATOM 2401 N N . ASN A 1 323 ? 12.551 -14.151 5.714 1.00 94.69 323 ASN A N 1
ATOM 2402 C CA . ASN A 1 323 ? 13.154 -15.383 6.219 1.00 94.69 323 ASN A CA 1
ATOM 2403 C C . ASN A 1 323 ? 13.914 -15.174 7.543 1.00 94.69 323 ASN A C 1
ATOM 2405 O O . ASN A 1 323 ? 13.961 -16.091 8.365 1.00 94.69 323 ASN A O 1
ATOM 2409 N N . SER A 1 324 ? 14.488 -13.991 7.786 1.00 96.06 324 SER A N 1
ATOM 2410 C CA . SER A 1 324 ? 15.208 -13.667 9.023 1.00 96.06 324 SER A CA 1
ATOM 2411 C C . SER A 1 324 ? 14.307 -13.712 10.246 1.00 96.06 324 SER A C 1
ATOM 2413 O O . SER A 1 324 ? 14.679 -14.306 11.260 1.00 96.06 324 SER A O 1
ATOM 2415 N N . PHE A 1 325 ? 13.113 -13.118 10.163 1.00 96.19 325 PHE A N 1
ATOM 2416 C CA . PHE A 1 325 ? 12.142 -13.173 11.255 1.00 96.19 325 PHE A CA 1
ATOM 2417 C C . PHE A 1 325 ? 11.715 -14.609 11.552 1.00 96.19 325 PHE A C 1
ATOM 2419 O O . PHE A 1 325 ? 11.651 -14.996 12.720 1.00 96.19 325 PHE A O 1
ATOM 2426 N N . TRP A 1 326 ? 11.497 -15.429 10.519 1.00 94.25 326 TRP A N 1
ATOM 2427 C CA . TRP A 1 326 ? 11.158 -16.833 10.724 1.00 94.25 326 TRP A CA 1
ATOM 2428 C C . TRP A 1 326 ? 12.286 -17.610 11.417 1.00 94.25 326 TRP A C 1
ATOM 2430 O O . TRP A 1 326 ? 12.044 -18.255 12.438 1.00 94.25 326 TRP A O 1
ATOM 2440 N N . GLN A 1 327 ? 13.532 -17.481 10.952 1.00 94.44 327 GLN A N 1
ATOM 2441 C CA . GLN A 1 327 ? 14.682 -18.123 11.601 1.00 94.44 327 GLN A CA 1
ATOM 2442 C C . GLN A 1 327 ? 14.884 -17.632 13.048 1.00 94.44 327 GLN A C 1
ATOM 2444 O O . GLN A 1 327 ? 15.202 -18.425 13.936 1.00 94.44 327 GLN A O 1
ATOM 2449 N N . ALA A 1 328 ? 14.653 -16.344 13.323 1.00 94.06 328 ALA A N 1
ATOM 2450 C CA . ALA A 1 328 ? 14.694 -15.797 14.678 1.00 94.06 328 ALA A CA 1
ATOM 2451 C C . ALA A 1 328 ? 13.613 -16.417 15.584 1.00 94.06 328 ALA A C 1
ATOM 2453 O O . ALA A 1 328 ? 13.906 -16.779 16.727 1.00 94.06 328 ALA A O 1
ATOM 2454 N N . ILE A 1 329 ? 12.386 -16.600 15.081 1.00 92.31 329 ILE A N 1
ATOM 2455 C CA . ILE A 1 329 ? 11.299 -17.293 15.795 1.00 92.31 329 ILE A CA 1
ATOM 2456 C C . ILE A 1 329 ? 11.673 -18.760 16.053 1.00 92.31 329 ILE A C 1
ATOM 2458 O O . ILE A 1 329 ? 11.516 -19.230 17.180 1.00 92.31 329 ILE A O 1
ATOM 2462 N N . GLN A 1 330 ? 12.238 -19.463 15.067 1.00 91.62 330 GLN A N 1
ATOM 2463 C CA . GLN A 1 330 ? 12.701 -20.849 15.215 1.00 91.62 330 GLN A CA 1
ATOM 2464 C C . GLN A 1 330 ? 13.829 -20.998 16.249 1.00 91.62 330 GLN A C 1
ATOM 2466 O O . GLN A 1 330 ? 13.826 -21.956 17.016 1.00 91.62 330 GLN A O 1
ATOM 2471 N N . ILE A 1 331 ? 14.776 -20.056 16.326 1.00 90.81 331 ILE A N 1
ATOM 2472 C CA . ILE A 1 331 ? 15.818 -20.060 17.370 1.00 90.81 331 ILE A CA 1
ATOM 2473 C C . ILE A 1 331 ? 15.214 -19.760 18.746 1.00 90.81 331 ILE A C 1
ATOM 2475 O O . ILE A 1 331 ? 15.579 -20.394 19.736 1.00 90.81 331 ILE A O 1
ATOM 2479 N N . ALA A 1 332 ? 14.289 -18.800 18.819 1.00 86.81 332 ALA A N 1
ATOM 2480 C CA . ALA A 1 332 ? 13.645 -18.406 20.066 1.00 86.81 332 ALA A CA 1
ATOM 2481 C C . ALA A 1 332 ? 12.745 -19.515 20.641 1.00 86.81 332 ALA A C 1
ATOM 2483 O O . ALA A 1 332 ? 12.710 -19.692 21.859 1.00 86.81 332 ALA A O 1
ATOM 2484 N N . HIS A 1 333 ? 12.037 -20.250 19.775 1.00 85.44 333 HIS A N 1
ATOM 2485 C CA . HIS A 1 333 ? 11.187 -21.393 20.106 1.00 85.44 333 HIS A CA 1
ATOM 2486 C C . HIS A 1 333 ? 11.225 -22.453 18.982 1.00 85.44 333 HIS A C 1
ATOM 2488 O O . HIS A 1 333 ? 10.403 -22.417 18.060 1.00 85.44 333 HIS A O 1
ATOM 2494 N N . PRO A 1 334 ? 12.128 -23.452 19.076 1.00 81.75 334 PRO A N 1
ATOM 2495 C CA . PRO A 1 334 ? 12.287 -24.494 18.052 1.00 81.75 334 PRO A CA 1
ATOM 2496 C C . PRO A 1 334 ? 11.059 -25.378 17.826 1.00 81.75 334 PRO A C 1
ATOM 2498 O O . PRO A 1 334 ? 10.965 -26.031 16.795 1.00 81.75 334 PRO A O 1
ATOM 2501 N N . LYS A 1 335 ? 10.133 -25.407 18.789 1.00 86.75 335 LYS A N 1
ATOM 2502 C CA . LYS A 1 335 ? 8.826 -26.066 18.734 1.00 86.75 335 LYS A CA 1
ATOM 2503 C C . LYS A 1 335 ? 7.853 -25.249 19.588 1.00 86.75 335 LYS A C 1
ATOM 2505 O O . LYS A 1 335 ? 8.263 -24.762 20.643 1.00 86.75 335 LYS A O 1
ATOM 2510 N N . GLY A 1 336 ? 6.592 -25.120 19.181 1.00 88.75 336 GLY A N 1
ATOM 2511 C CA . GLY A 1 336 ? 5.575 -24.450 19.998 1.00 88.75 336 GLY A CA 1
ATOM 2512 C C . GLY A 1 336 ? 4.371 -23.931 19.218 1.00 88.75 336 GLY A C 1
ATOM 2513 O O . GLY A 1 336 ? 4.168 -24.274 18.054 1.00 88.75 336 GLY A O 1
ATOM 2514 N N . LEU A 1 337 ? 3.587 -23.088 19.886 1.00 91.44 337 LEU A N 1
ATOM 2515 C CA . LEU A 1 337 ? 2.449 -22.368 19.325 1.00 91.44 337 LEU A CA 1
ATOM 2516 C C . LEU A 1 337 ? 2.882 -20.952 18.912 1.00 91.44 337 LEU A C 1
ATOM 2518 O O . LEU A 1 337 ? 3.344 -20.174 19.747 1.00 91.44 337 LEU A O 1
ATOM 2522 N N . LEU A 1 338 ? 2.708 -20.606 17.639 1.00 93.88 338 LEU A N 1
ATOM 2523 C CA . LEU A 1 338 ? 2.801 -19.235 17.141 1.00 93.88 338 LEU A CA 1
ATOM 2524 C C . LEU A 1 338 ? 1.389 -18.645 17.068 1.00 93.88 338 LEU A C 1
ATOM 2526 O O . LEU A 1 338 ? 0.535 -19.179 16.365 1.00 93.88 338 LEU A O 1
ATOM 2530 N N . ILE A 1 339 ? 1.157 -17.548 17.782 1.00 93.25 339 ILE A N 1
ATOM 2531 C CA . ILE A 1 339 ? -0.088 -16.783 17.765 1.00 93.25 339 ILE A CA 1
ATOM 2532 C C . ILE A 1 339 ? 0.176 -15.456 17.056 1.00 93.25 339 ILE A C 1
ATOM 2534 O O . ILE A 1 339 ? 1.057 -14.711 17.480 1.00 93.25 339 ILE A O 1
ATOM 2538 N N . VAL A 1 340 ? -0.593 -15.143 16.013 1.00 93.69 340 VAL A N 1
ATOM 2539 C CA . VAL A 1 340 ? -0.573 -13.823 15.364 1.00 93.69 340 VAL A CA 1
ATOM 2540 C C . VAL A 1 340 ? -1.943 -13.169 15.529 1.00 93.69 340 VAL A C 1
ATOM 2542 O O . VAL A 1 340 ? -2.925 -13.594 14.916 1.00 93.69 340 VAL A O 1
ATOM 2545 N N . GLU A 1 341 ? -2.036 -12.183 16.418 1.00 87.38 341 GLU A N 1
ATOM 2546 C CA . GLU A 1 341 ? -3.305 -11.556 16.788 1.00 87.38 341 GLU A CA 1
ATOM 2547 C C . GLU A 1 341 ? -3.644 -10.336 15.927 1.00 87.38 341 GLU A C 1
ATOM 2549 O O . GLU A 1 341 ? -2.787 -9.517 15.599 1.00 87.38 341 GLU A O 1
ATOM 2554 N N . ASP A 1 342 ? -4.937 -10.228 15.611 1.00 82.88 342 ASP A N 1
ATOM 2555 C CA . ASP A 1 342 ? -5.592 -9.115 14.931 1.00 82.88 342 ASP A CA 1
ATOM 2556 C C . ASP A 1 342 ? -5.003 -8.759 13.546 1.00 82.88 342 ASP A C 1
ATOM 2558 O O . ASP A 1 342 ? -4.745 -7.598 13.246 1.00 82.88 342 ASP A O 1
ATOM 2562 N N . LEU A 1 343 ? -4.920 -9.746 12.637 1.00 90.06 343 LEU A N 1
ATOM 2563 C CA . LEU A 1 343 ? -4.345 -9.607 11.281 1.00 90.06 343 LEU A CA 1
ATOM 2564 C C . LEU A 1 343 ? -4.888 -8.429 10.446 1.00 90.06 343 LEU A C 1
ATOM 2566 O O . LEU A 1 343 ? -4.173 -7.901 9.602 1.00 90.06 343 LEU A O 1
ATOM 2570 N N . HIS A 1 344 ? -6.134 -7.994 10.655 1.00 80.69 344 HIS A N 1
ATOM 2571 C CA . HIS A 1 344 ? -6.685 -6.774 10.044 1.00 80.69 344 HIS A CA 1
ATOM 2572 C C . HIS A 1 344 ? -5.830 -5.509 10.294 1.00 80.69 344 HIS A C 1
ATOM 2574 O O . HIS A 1 344 ? -5.739 -4.639 9.422 1.00 80.69 344 HIS A O 1
ATOM 2580 N N . TRP A 1 345 ? -5.135 -5.432 11.434 1.00 80.88 345 TRP A N 1
ATOM 2581 C CA . TRP A 1 345 ? -4.198 -4.351 11.759 1.00 80.88 345 TRP A CA 1
ATOM 2582 C C . TRP A 1 345 ? -2.758 -4.583 11.297 1.00 80.88 345 TRP A C 1
ATOM 2584 O O . TRP A 1 345 ? -1.950 -3.664 11.381 1.00 80.88 345 TRP A O 1
ATOM 2594 N N . LEU A 1 346 ? -2.434 -5.767 10.775 1.00 85.75 346 LEU A N 1
ATOM 2595 C CA . LEU A 1 346 ? -1.097 -6.087 10.282 1.00 85.75 346 LEU A CA 1
ATOM 2596 C C . LEU A 1 346 ? -0.726 -5.163 9.099 1.00 85.75 346 LEU A C 1
ATOM 2598 O O . LEU A 1 346 ? -1.548 -4.934 8.197 1.00 85.75 346 LEU A O 1
ATOM 2602 N N . ASP A 1 347 ? 0.495 -4.621 9.110 1.00 87.31 347 ASP A N 1
ATOM 2603 C CA . ASP A 1 347 ? 1.078 -3.868 7.990 1.00 87.31 347 ASP A CA 1
ATOM 2604 C C . ASP A 1 347 ? 1.318 -4.784 6.774 1.00 87.31 347 ASP A C 1
ATOM 2606 O O . ASP A 1 347 ? 1.301 -6.016 6.894 1.00 87.31 347 ASP A O 1
ATOM 2610 N N . ASN A 1 348 ? 1.494 -4.212 5.577 1.00 89.69 348 ASN A N 1
ATOM 2611 C CA . ASN A 1 348 ? 1.537 -5.028 4.361 1.00 89.69 348 ASN A CA 1
ATOM 2612 C C . ASN A 1 348 ? 2.828 -5.854 4.274 1.00 89.69 348 ASN A C 1
ATOM 2614 O O . ASN A 1 348 ? 2.788 -6.999 3.822 1.00 89.69 348 ASN A O 1
ATOM 2618 N N . ALA A 1 349 ? 3.959 -5.322 4.744 1.00 91.94 349 ALA A N 1
ATOM 2619 C CA . ALA A 1 349 ? 5.226 -6.048 4.752 1.00 91.94 349 ALA A CA 1
ATOM 2620 C C . ALA A 1 349 ? 5.216 -7.254 5.714 1.00 91.94 349 ALA A C 1
ATOM 2622 O O . ALA A 1 349 ? 5.693 -8.338 5.369 1.00 91.94 349 ALA A O 1
ATOM 2623 N N . SER A 1 350 ? 4.583 -7.122 6.881 1.00 93.69 350 SER A N 1
ATOM 2624 C CA . SER A 1 350 ? 4.369 -8.214 7.840 1.00 93.69 350 SER A CA 1
ATOM 2625 C C . SER A 1 350 ? 3.534 -9.376 7.287 1.00 93.69 350 SER A C 1
ATOM 2627 O O . SER A 1 350 ? 3.756 -10.521 7.692 1.00 93.69 350 SER A O 1
ATOM 2629 N N . PHE A 1 351 ? 2.615 -9.143 6.337 1.00 93.31 351 PHE A N 1
ATOM 2630 C CA . PHE A 1 351 ? 1.958 -10.250 5.626 1.00 93.31 351 PHE A CA 1
ATOM 2631 C C . PHE A 1 351 ? 2.964 -11.088 4.832 1.00 93.31 351 PHE A C 1
ATOM 2633 O O . PHE A 1 351 ? 2.833 -12.308 4.796 1.00 93.31 351 PHE A O 1
ATOM 2640 N N . GLY A 1 352 ? 3.998 -10.470 4.262 1.00 92.56 352 GLY A N 1
ATOM 2641 C CA . GLY A 1 352 ? 5.090 -11.176 3.596 1.00 92.56 352 GLY A CA 1
ATOM 2642 C C . GLY A 1 352 ? 5.837 -12.136 4.529 1.00 92.56 352 GLY A C 1
ATOM 2643 O O . GLY A 1 352 ? 6.040 -13.304 4.189 1.00 92.56 352 GLY A O 1
ATOM 2644 N N . VAL A 1 353 ? 6.130 -11.696 5.758 1.00 95.38 353 VAL A N 1
ATOM 2645 C CA . VAL A 1 353 ? 6.714 -12.551 6.809 1.00 95.38 353 VAL A CA 1
ATOM 2646 C C . VAL A 1 353 ? 5.768 -13.699 7.174 1.00 95.38 353 VAL A C 1
ATOM 2648 O O . VAL A 1 353 ? 6.185 -14.856 7.231 1.00 95.38 353 VAL A O 1
ATOM 2651 N N . LEU A 1 354 ? 4.479 -13.409 7.378 1.00 95.31 354 LEU A N 1
ATOM 2652 C CA . LEU A 1 354 ? 3.472 -14.422 7.699 1.00 95.31 354 LEU A CA 1
ATOM 2653 C C . LEU A 1 354 ? 3.343 -15.475 6.584 1.00 95.31 354 LEU A C 1
ATOM 2655 O O . LEU A 1 354 ? 3.312 -16.670 6.871 1.00 95.31 354 LEU A O 1
ATOM 2659 N N . VAL A 1 355 ? 3.331 -15.059 5.317 1.00 93.50 355 VAL A N 1
ATOM 2660 C CA . VAL A 1 355 ? 3.295 -15.954 4.149 1.00 93.50 355 VAL A CA 1
ATOM 2661 C C . VAL A 1 355 ? 4.573 -16.796 4.052 1.00 93.50 355 VAL A C 1
ATOM 2663 O O . VAL A 1 355 ? 4.489 -17.991 3.758 1.00 93.50 355 VAL A O 1
ATOM 2666 N N . ALA A 1 356 ? 5.750 -16.233 4.345 1.00 91.88 356 ALA A N 1
ATOM 2667 C CA . ALA A 1 356 ? 7.003 -16.990 4.399 1.00 91.88 356 ALA A CA 1
ATOM 2668 C C . ALA A 1 356 ? 6.973 -18.075 5.494 1.00 91.88 356 ALA A C 1
ATOM 2670 O O . ALA A 1 356 ? 7.357 -19.220 5.239 1.00 91.88 356 ALA A O 1
ATOM 2671 N N . ILE A 1 357 ? 6.441 -17.758 6.680 1.00 93.75 357 ILE A N 1
ATOM 2672 C CA . ILE A 1 357 ? 6.240 -18.723 7.773 1.00 93.75 357 ILE A CA 1
ATOM 2673 C C . ILE A 1 357 ? 5.244 -19.815 7.352 1.00 93.75 357 ILE A C 1
ATOM 2675 O O . ILE A 1 357 ? 5.556 -20.999 7.451 1.00 93.75 357 ILE A O 1
ATOM 2679 N N . LEU A 1 358 ? 4.067 -19.449 6.832 1.00 92.75 358 LEU A N 1
ATOM 2680 C CA . LEU A 1 358 ? 3.013 -20.401 6.449 1.00 92.75 358 LEU A CA 1
ATOM 2681 C C . LEU A 1 358 ? 3.446 -21.381 5.343 1.00 92.75 358 LEU A C 1
ATOM 2683 O O . LEU A 1 358 ? 2.968 -22.513 5.321 1.00 92.75 358 LEU A O 1
ATOM 2687 N N . ASN A 1 359 ? 4.354 -20.971 4.451 1.00 90.25 359 ASN A N 1
ATOM 2688 C CA . ASN A 1 359 ? 4.899 -21.828 3.393 1.00 90.25 359 ASN A CA 1
ATOM 2689 C C . ASN A 1 359 ? 6.069 -22.727 3.840 1.00 90.25 359 ASN A C 1
ATOM 2691 O O . ASN A 1 359 ? 6.422 -23.653 3.111 1.00 90.25 359 ASN A O 1
ATOM 2695 N N . SER A 1 360 ? 6.696 -22.456 4.990 1.00 88.94 360 SER A N 1
ATOM 2696 C CA . SER A 1 360 ? 7.935 -23.130 5.420 1.00 88.94 360 SER A CA 1
ATOM 2697 C C . SER A 1 360 ? 7.861 -23.817 6.787 1.00 88.94 360 SER A C 1
ATOM 2699 O O . SER A 1 360 ? 8.738 -24.620 7.112 1.00 88.94 360 SER A O 1
ATOM 2701 N N . ALA A 1 361 ? 6.836 -23.536 7.592 1.00 87.12 361 ALA A N 1
ATOM 2702 C CA . ALA A 1 361 ? 6.622 -24.185 8.876 1.00 87.12 361 ALA A CA 1
ATOM 2703 C C . ALA A 1 361 ? 6.196 -25.651 8.710 1.00 87.12 361 ALA A C 1
ATOM 2705 O O . ALA A 1 361 ? 5.224 -25.953 8.019 1.00 87.12 361 ALA A O 1
ATOM 2706 N N . ASP A 1 362 ? 6.892 -26.561 9.399 1.00 85.81 362 ASP A N 1
ATOM 2707 C CA . ASP A 1 362 ? 6.429 -27.938 9.575 1.00 85.81 362 ASP A CA 1
ATOM 2708 C C . ASP A 1 362 ? 5.307 -27.949 10.630 1.00 85.81 362 ASP A C 1
ATOM 2710 O O . ASP A 1 362 ? 5.576 -27.650 11.802 1.00 85.81 362 ASP A O 1
ATOM 2714 N N . PRO A 1 363 ? 4.061 -28.320 10.279 1.00 81.62 363 PRO A N 1
ATOM 2715 C CA . PRO A 1 363 ? 2.960 -28.307 11.235 1.00 81.62 363 PRO A CA 1
ATOM 2716 C C . PRO A 1 363 ? 3.065 -29.380 12.331 1.00 81.62 363 PRO A C 1
ATOM 2718 O O . PRO A 1 363 ? 2.305 -29.344 13.297 1.00 81.62 363 PRO A O 1
ATOM 2721 N N . ALA A 1 364 ? 4.000 -30.334 12.224 1.00 81.44 364 ALA A N 1
ATOM 2722 C CA . ALA A 1 364 ? 4.348 -31.243 13.320 1.00 81.44 364 ALA A CA 1
ATOM 2723 C C . ALA A 1 364 ? 5.232 -30.578 14.400 1.00 81.44 364 ALA A C 1
ATOM 2725 O O . ALA A 1 364 ? 5.383 -31.117 15.504 1.00 81.44 364 ALA A O 1
ATOM 2726 N N . VAL A 1 365 ? 5.822 -29.418 14.090 1.00 85.69 365 VAL A N 1
ATOM 2727 C CA . VAL A 1 365 ? 6.761 -28.678 14.947 1.00 85.69 365 VAL A CA 1
ATOM 2728 C C . VAL A 1 365 ? 6.148 -27.363 15.440 1.00 85.69 365 VAL A C 1
ATOM 2730 O O . VAL A 1 365 ? 6.245 -27.047 16.630 1.00 85.69 365 VAL A O 1
ATOM 2733 N N . HIS A 1 366 ? 5.467 -26.624 14.564 1.00 89.12 366 HIS A N 1
ATOM 2734 C CA . HIS A 1 366 ? 4.866 -25.330 14.883 1.00 89.12 366 HIS A CA 1
ATOM 2735 C C . HIS A 1 366 ? 3.364 -25.337 14.603 1.00 89.12 366 HIS A C 1
ATOM 2737 O O . HIS A 1 366 ? 2.935 -25.375 13.452 1.00 89.12 366 HIS A O 1
ATOM 2743 N N . GLN A 1 367 ? 2.555 -25.253 15.662 1.00 91.75 367 GLN A N 1
ATOM 2744 C CA . GLN A 1 367 ? 1.129 -24.961 15.517 1.00 91.75 367 GLN A CA 1
ATOM 2745 C C . GLN A 1 367 ? 0.976 -23.451 15.316 1.00 91.75 367 GLN A C 1
ATOM 2747 O O . GLN A 1 367 ? 1.563 -22.671 16.064 1.00 91.75 367 GLN A O 1
ATOM 2752 N N . ILE A 1 368 ? 0.203 -23.029 14.315 1.00 94.00 368 ILE A N 1
ATOM 2753 C CA . ILE A 1 368 ? -0.000 -21.610 13.998 1.00 94.00 368 ILE A CA 1
ATOM 2754 C C . ILE A 1 368 ? -1.472 -21.263 14.212 1.00 94.00 368 ILE A C 1
ATOM 2756 O O . ILE A 1 368 ? -2.358 -21.895 13.636 1.00 94.00 368 ILE A O 1
ATOM 2760 N N . LEU A 1 369 ? -1.726 -20.250 15.034 1.00 94.50 369 LEU A N 1
ATOM 2761 C CA . LEU A 1 369 ? -3.051 -19.729 15.336 1.00 94.50 369 LEU A CA 1
ATOM 2762 C C . LEU A 1 369 ? -3.081 -18.232 15.029 1.00 94.50 369 LEU A C 1
ATOM 2764 O O . LEU A 1 369 ? -2.198 -17.482 15.425 1.00 94.50 369 LEU A O 1
ATOM 2768 N N . MET A 1 370 ? -4.094 -17.786 14.305 1.00 95.69 370 MET A N 1
ATOM 2769 C CA . MET A 1 370 ? -4.234 -16.403 13.864 1.00 95.69 370 MET A CA 1
ATOM 2770 C C . MET A 1 370 ? -5.611 -15.880 14.262 1.00 95.69 370 MET A C 1
ATOM 2772 O O . MET A 1 370 ? -6.569 -16.655 14.309 1.00 95.69 370 MET A O 1
ATOM 2776 N N . THR A 1 371 ? -5.749 -14.580 14.518 1.00 91.69 371 THR A N 1
ATOM 2777 C CA . THR A 1 371 ? -7.064 -13.960 14.756 1.00 91.69 371 THR A CA 1
ATOM 2778 C C . THR A 1 371 ? -7.290 -12.766 13.846 1.00 91.69 371 THR A C 1
ATOM 2780 O O . THR A 1 371 ? -6.367 -12.019 13.540 1.00 91.69 371 THR A O 1
ATOM 2783 N N . SER A 1 372 ? -8.530 -12.558 13.403 1.00 89.62 372 SER A N 1
ATOM 2784 C CA . SER A 1 372 ? -8.895 -11.338 12.683 1.00 89.62 372 SER A CA 1
ATOM 2785 C C . SER A 1 372 ? -10.390 -11.017 12.761 1.00 89.62 372 SER A C 1
ATOM 2787 O O . SER A 1 372 ? -11.196 -11.770 13.315 1.00 89.62 372 SER A O 1
ATOM 2789 N N . ARG A 1 373 ? -10.760 -9.866 12.203 1.00 82.69 373 ARG A N 1
ATOM 2790 C CA . ARG A 1 373 ? -12.116 -9.579 11.718 1.00 82.69 373 ARG A CA 1
ATOM 2791 C C . ARG A 1 373 ? -12.212 -9.998 10.248 1.00 82.69 373 ARG A C 1
ATOM 2793 O O . ARG A 1 373 ? -11.205 -10.358 9.646 1.00 82.69 373 ARG A O 1
ATOM 2800 N N . GLU A 1 374 ? -13.404 -9.940 9.670 1.00 78.12 374 GLU A N 1
ATOM 2801 C CA . GLU A 1 374 ? -13.549 -9.972 8.211 1.00 78.12 374 GLU A CA 1
ATOM 2802 C C . GLU A 1 374 ? -12.869 -8.727 7.623 1.00 78.12 374 GLU A C 1
ATOM 2804 O O . GLU A 1 374 ? -13.212 -7.607 8.000 1.00 78.12 374 GLU A O 1
ATOM 2809 N N . ASP A 1 375 ? -11.874 -8.927 6.757 1.00 79.81 375 ASP A N 1
ATOM 2810 C CA . ASP A 1 375 ? -11.060 -7.861 6.169 1.00 79.81 375 ASP A CA 1
ATOM 2811 C C . ASP A 1 375 ? -10.530 -8.290 4.790 1.00 79.81 375 ASP A C 1
ATOM 2813 O O . ASP A 1 375 ? -10.120 -9.438 4.597 1.00 79.81 375 ASP A O 1
ATOM 2817 N N . THR A 1 376 ? -10.511 -7.368 3.825 1.00 75.88 376 THR A N 1
ATOM 2818 C CA . THR A 1 376 ? -10.058 -7.614 2.446 1.00 75.88 376 THR A CA 1
ATOM 2819 C C . THR A 1 376 ? -8.574 -7.979 2.327 1.00 75.88 376 THR A C 1
ATOM 2821 O O . THR A 1 376 ? -8.195 -8.664 1.372 1.00 75.88 376 THR A O 1
ATOM 2824 N N . LYS A 1 377 ? -7.727 -7.584 3.289 1.00 80.81 377 LYS A N 1
ATOM 2825 C CA . LYS A 1 377 ? -6.311 -7.984 3.350 1.00 80.81 377 LYS A CA 1
ATOM 2826 C C . LYS A 1 377 ? -6.151 -9.501 3.488 1.00 80.81 377 LYS A C 1
ATOM 2828 O O . LYS A 1 377 ? -5.215 -10.057 2.923 1.00 80.81 377 LYS A O 1
ATOM 2833 N N . ILE A 1 378 ? -7.075 -10.180 4.180 1.00 84.94 378 ILE A N 1
ATOM 2834 C CA . ILE A 1 378 ? -7.036 -11.643 4.356 1.00 84.94 378 ILE A CA 1
ATOM 2835 C C . ILE A 1 378 ? -7.108 -12.327 2.991 1.00 84.94 378 ILE A C 1
ATOM 2837 O O . ILE A 1 378 ? -6.248 -13.143 2.675 1.00 84.94 378 ILE A O 1
ATOM 2841 N N . SER A 1 379 ? -8.079 -11.946 2.156 1.00 81.31 379 SER A N 1
ATOM 2842 C CA . SER A 1 379 ? -8.160 -12.431 0.775 1.00 81.31 379 SER A CA 1
ATOM 2843 C C . SER A 1 379 ? -6.941 -12.019 -0.055 1.00 81.31 379 SER A C 1
ATOM 2845 O O . SER A 1 379 ? -6.387 -12.863 -0.744 1.00 81.31 379 SER A O 1
ATOM 2847 N N . LYS A 1 380 ? -6.459 -10.769 0.049 1.00 85.62 380 LYS A N 1
ATOM 2848 C CA . LYS A 1 380 ? -5.314 -10.297 -0.753 1.00 85.62 380 LYS A CA 1
ATOM 2849 C C . LYS A 1 380 ? -4.034 -11.114 -0.517 1.00 85.62 380 LYS A C 1
ATOM 2851 O O . LYS A 1 380 ? -3.327 -11.401 -1.477 1.00 85.62 380 LYS A O 1
ATOM 2856 N N . TYR A 1 381 ? -3.714 -11.444 0.737 1.00 89.19 381 TYR A N 1
ATOM 2857 C CA . TYR A 1 381 ? -2.405 -12.011 1.095 1.00 89.19 381 TYR A CA 1
ATOM 2858 C C . TYR A 1 381 ? -2.415 -13.500 1.459 1.00 89.19 381 TYR A C 1
ATOM 2860 O O . TYR A 1 381 ? -1.363 -14.132 1.397 1.00 89.19 381 TYR A O 1
ATOM 2868 N N . LEU A 1 382 ? -3.557 -14.063 1.868 1.00 90.31 382 LEU A N 1
ATOM 2869 C CA . LEU A 1 382 ? -3.641 -15.440 2.378 1.00 90.31 382 LEU A CA 1
ATOM 2870 C C . LEU A 1 382 ? -4.456 -16.387 1.478 1.00 90.31 382 LEU A C 1
ATOM 2872 O O . LEU A 1 382 ? -4.594 -17.570 1.800 1.00 90.31 382 LEU A O 1
ATOM 2876 N N . GLU A 1 383 ? -4.985 -15.905 0.349 1.00 84.50 383 GLU A N 1
ATOM 2877 C CA . GLU A 1 383 ? -5.661 -16.745 -0.643 1.00 84.50 383 GLU A CA 1
ATOM 2878 C C . GLU A 1 383 ? -4.718 -17.820 -1.219 1.00 84.50 383 GLU A C 1
ATOM 2880 O O . GLU A 1 383 ? -3.524 -17.607 -1.424 1.00 84.50 383 GLU A O 1
ATOM 2885 N N . GLY A 1 384 ? -5.254 -19.024 -1.440 1.00 82.25 384 GLY A N 1
ATOM 2886 C CA . GLY A 1 384 ? -4.495 -20.184 -1.921 1.00 82.25 384 GLY A CA 1
ATOM 2887 C C . GLY A 1 384 ? -3.670 -20.927 -0.859 1.00 82.25 384 GLY A C 1
ATOM 2888 O O . GLY A 1 384 ? -3.249 -22.056 -1.118 1.00 82.25 384 GLY A O 1
ATOM 2889 N N . LEU A 1 385 ? -3.474 -20.367 0.342 1.00 88.12 385 LEU A N 1
ATOM 2890 C CA . LEU A 1 385 ? -2.763 -21.045 1.433 1.00 88.12 385 LEU A CA 1
ATOM 2891 C C . LEU A 1 385 ? -3.660 -22.063 2.172 1.00 88.12 385 LEU A C 1
ATOM 2893 O O . LEU A 1 385 ? -4.868 -21.854 2.302 1.00 88.12 385 LEU A O 1
ATOM 2897 N N . PRO A 1 386 ? -3.100 -23.171 2.705 1.00 86.25 386 PRO A N 1
ATOM 2898 C CA . PRO A 1 386 ? -3.862 -24.252 3.340 1.00 86.25 386 PRO A CA 1
ATOM 2899 C C . PRO A 1 386 ? -4.277 -23.927 4.793 1.00 86.25 386 PRO A C 1
ATOM 2901 O O . PRO A 1 386 ? -3.982 -24.687 5.717 1.00 86.25 386 PRO A O 1
ATOM 2904 N N . ILE A 1 387 ? -4.966 -22.804 4.992 1.00 91.25 387 ILE A N 1
ATOM 2905 C CA . ILE A 1 387 ? -5.417 -22.288 6.294 1.00 91.25 387 ILE A CA 1
ATOM 2906 C C . ILE A 1 387 ? -6.821 -22.819 6.620 1.00 91.25 387 ILE A C 1
ATOM 2908 O O . ILE A 1 387 ? -7.692 -22.864 5.753 1.00 91.25 387 ILE A O 1
ATOM 2912 N N . ASP A 1 388 ? -7.065 -23.197 7.876 1.00 91.75 388 ASP A N 1
ATOM 2913 C CA . ASP A 1 388 ? -8.401 -23.554 8.362 1.00 91.75 388 ASP A CA 1
ATOM 2914 C C . ASP A 1 388 ? -9.108 -22.335 8.970 1.00 91.75 388 ASP A C 1
ATOM 2916 O O . ASP A 1 388 ? -8.702 -21.829 10.016 1.00 91.75 388 ASP A O 1
ATOM 2920 N N . MET A 1 389 ? -10.166 -21.842 8.320 1.00 91.50 389 MET A N 1
ATOM 2921 C CA . MET A 1 389 ? -10.931 -20.696 8.825 1.00 91.50 389 MET A CA 1
ATOM 2922 C C . MET A 1 389 ? -12.018 -21.143 9.806 1.00 91.50 389 MET A C 1
ATOM 2924 O O . MET A 1 389 ? -12.908 -21.931 9.468 1.00 91.50 389 MET A O 1
ATOM 2928 N N . ILE A 1 390 ? -11.950 -20.612 11.026 1.00 93.00 390 ILE A N 1
ATOM 2929 C CA . ILE A 1 390 ? -12.845 -20.924 12.141 1.00 93.00 390 ILE A CA 1
ATOM 2930 C C . ILE A 1 390 ? -13.652 -19.657 12.467 1.00 93.00 390 ILE A C 1
ATOM 2932 O O . ILE A 1 390 ? -13.113 -18.742 13.096 1.00 93.00 390 ILE A O 1
ATOM 2936 N N . PRO A 1 391 ? -14.921 -19.554 12.030 1.00 90.81 391 PRO A N 1
ATOM 2937 C CA . PRO A 1 391 ? -15.777 -18.441 12.420 1.00 90.81 391 PRO A CA 1
ATOM 2938 C C . PRO A 1 391 ? -16.094 -18.522 13.917 1.00 90.81 391 PRO A C 1
ATOM 2940 O O . PRO A 1 391 ? -16.318 -19.603 14.463 1.00 90.81 391 PRO A O 1
ATOM 2943 N N . LEU A 1 392 ? -16.102 -17.368 14.581 1.00 88.69 392 LEU A N 1
ATOM 2944 C CA . LEU A 1 392 ? -16.392 -17.226 16.002 1.00 88.69 392 LEU A CA 1
ATOM 2945 C C . LEU A 1 392 ? -17.708 -16.463 16.183 1.00 88.69 392 LEU A C 1
ATOM 2947 O O . LEU A 1 392 ? -17.729 -15.240 16.350 1.00 88.69 392 LEU A O 1
ATOM 2951 N N . ASP A 1 393 ? -18.802 -17.219 16.134 1.00 83.69 393 ASP A N 1
ATOM 2952 C CA . ASP A 1 393 ? -20.166 -16.716 16.296 1.00 83.69 393 ASP A CA 1
ATOM 2953 C C . ASP A 1 393 ? -20.461 -16.224 17.719 1.00 83.69 393 ASP A C 1
ATOM 2955 O O . ASP A 1 393 ? -19.646 -16.351 18.633 1.00 83.69 393 ASP A O 1
ATOM 2959 N N . LYS A 1 394 ? -21.654 -15.665 17.919 1.00 83.00 394 LYS A N 1
ATOM 2960 C CA . LYS A 1 394 ? -22.199 -15.340 19.245 1.00 83.00 394 LYS A CA 1
ATOM 2961 C C . LYS A 1 394 ? -22.275 -16.587 20.135 1.00 83.00 394 LYS A C 1
ATOM 2963 O O . LYS A 1 394 ? -22.534 -17.679 19.640 1.00 83.00 394 LYS A O 1
ATOM 2968 N N . MET A 1 395 ? -22.103 -16.411 21.446 1.00 83.50 395 MET A N 1
ATOM 2969 C CA . MET A 1 395 ? -22.464 -17.452 22.416 1.00 83.50 395 MET A CA 1
ATOM 2970 C C . MET A 1 395 ? -23.965 -17.723 22.353 1.00 83.50 395 MET A C 1
ATOM 2972 O O . MET A 1 395 ? -24.752 -16.795 22.137 1.00 83.50 395 MET A O 1
ATOM 2976 N N . ASP A 1 396 ? -24.350 -18.973 22.598 1.00 84.88 396 ASP A N 1
ATOM 2977 C CA . ASP A 1 396 ? -25.742 -19.308 22.871 1.00 84.88 396 ASP A CA 1
ATOM 2978 C C . ASP A 1 396 ? -26.152 -18.900 24.301 1.00 84.88 396 ASP A C 1
ATOM 2980 O O . ASP A 1 396 ? -25.328 -18.525 25.144 1.00 84.88 396 ASP A O 1
ATOM 2984 N N . ASP A 1 397 ? -27.454 -18.961 24.579 1.00 81.31 397 ASP A N 1
ATOM 2985 C CA . ASP A 1 397 ? -28.010 -18.598 25.884 1.00 81.31 397 ASP A CA 1
ATOM 2986 C C . ASP A 1 397 ? -27.524 -19.514 27.023 1.00 81.31 397 ASP A C 1
ATOM 2988 O O . ASP A 1 397 ? -27.597 -19.119 28.187 1.00 81.31 397 ASP A O 1
ATOM 2992 N N . ALA A 1 398 ? -27.055 -20.733 26.734 1.00 83.25 398 ALA A N 1
ATOM 2993 C CA . ALA A 1 398 ? -26.577 -21.669 27.749 1.00 83.25 398 ALA A CA 1
ATOM 2994 C C . ALA A 1 398 ? -25.148 -21.316 28.185 1.00 83.25 398 ALA A C 1
ATOM 2996 O O . ALA A 1 398 ? -24.904 -21.149 29.383 1.00 83.25 398 ALA A O 1
ATOM 2997 N N . ASP A 1 399 ? -24.242 -21.098 27.230 1.00 85.00 399 ASP A N 1
ATOM 2998 C CA . ASP A 1 399 ? -22.891 -20.592 27.480 1.00 85.00 399 ASP A CA 1
ATOM 2999 C C . ASP A 1 399 ? -22.937 -19.194 28.121 1.00 85.00 399 ASP A C 1
ATOM 3001 O O . ASP A 1 399 ? -22.199 -18.926 29.070 1.00 85.00 399 ASP A O 1
ATOM 3005 N N . ALA A 1 400 ? -23.859 -18.320 27.696 1.00 83.31 400 ALA A N 1
ATOM 3006 C CA . ALA A 1 400 ? -24.059 -17.012 28.321 1.00 83.31 400 ALA A CA 1
ATOM 3007 C C . ALA A 1 400 ? -24.520 -17.121 29.792 1.00 83.31 400 ALA A C 1
ATOM 3009 O O . ALA A 1 400 ? -23.962 -16.448 30.664 1.00 83.31 400 ALA A O 1
ATOM 3010 N N . ARG A 1 401 ? -25.472 -18.014 30.114 1.00 84.62 401 ARG A N 1
ATOM 3011 C CA . ARG A 1 401 ? -25.855 -18.307 31.513 1.00 84.62 401 ARG A CA 1
ATOM 3012 C C . ARG A 1 401 ? -24.682 -18.852 32.317 1.00 84.62 401 ARG A C 1
ATOM 3014 O O . ARG A 1 401 ? -24.460 -18.404 33.437 1.00 84.62 401 ARG A O 1
ATOM 3021 N N . SER A 1 402 ? -23.913 -19.789 31.763 1.00 82.19 402 SER A N 1
ATOM 3022 C CA . SER A 1 402 ? -22.732 -20.335 32.436 1.00 82.19 402 SER A CA 1
ATOM 3023 C C . SER A 1 402 ? -21.640 -19.281 32.654 1.00 82.19 402 SER A C 1
ATOM 3025 O O . SER A 1 402 ? -21.014 -19.284 33.713 1.00 82.19 402 SER A O 1
ATOM 3027 N N . MET A 1 403 ? -21.453 -18.339 31.724 1.00 81.75 403 MET A N 1
ATOM 3028 C CA . MET A 1 403 ? -20.532 -17.213 31.891 1.00 81.75 403 MET A CA 1
ATOM 3029 C C . MET A 1 403 ? -20.997 -16.259 32.998 1.00 81.75 403 MET A C 1
ATOM 3031 O O . MET A 1 403 ? -20.188 -15.916 33.855 1.00 81.75 403 MET A O 1
ATOM 3035 N N . LEU A 1 404 ? -22.285 -15.891 33.052 1.00 79.19 404 LEU A N 1
ATOM 3036 C CA . LEU A 1 404 ? -22.837 -15.096 34.161 1.00 79.19 404 LEU A CA 1
ATOM 3037 C C . LEU A 1 404 ? -22.759 -15.818 35.508 1.00 79.19 404 LEU A C 1
ATOM 3039 O O . LEU A 1 404 ? -22.418 -15.198 36.513 1.00 79.19 404 LEU A O 1
ATOM 3043 N N . ALA A 1 405 ? -23.064 -17.114 35.555 1.00 78.00 405 ALA A N 1
ATOM 3044 C CA . ALA A 1 405 ? -22.993 -17.901 36.783 1.00 78.00 405 ALA A CA 1
ATOM 3045 C C . ALA A 1 405 ? -21.557 -17.962 37.329 1.00 78.00 405 ALA A C 1
ATOM 3047 O O . ALA A 1 405 ? -21.358 -17.834 38.535 1.00 78.00 405 ALA A O 1
ATOM 3048 N N . ALA A 1 406 ? -20.564 -18.094 36.442 1.00 72.94 406 ALA A N 1
ATOM 3049 C CA . ALA A 1 406 ? -19.151 -18.040 36.797 1.00 72.94 406 ALA A CA 1
ATOM 3050 C C . ALA A 1 406 ? -18.746 -16.637 37.286 1.00 72.94 406 ALA A C 1
ATOM 3052 O O . ALA A 1 406 ? -18.282 -16.498 38.414 1.00 72.94 406 ALA A O 1
ATOM 3053 N N . LEU A 1 407 ? -19.027 -15.601 36.486 1.00 71.06 407 LEU A N 1
ATOM 3054 C CA . LEU A 1 407 ? -18.775 -14.193 36.811 1.00 71.06 407 LEU A CA 1
ATOM 3055 C C . LEU A 1 407 ? -19.358 -13.772 38.173 1.00 71.06 407 LEU A C 1
ATOM 3057 O O . LEU A 1 407 ? -18.724 -13.025 38.912 1.00 71.06 407 LEU A O 1
ATOM 3061 N N . SER A 1 408 ? -20.551 -14.268 38.513 1.00 69.88 408 SER A N 1
ATOM 3062 C CA . SER A 1 408 ? -21.290 -13.898 39.727 1.00 69.88 408 SER A CA 1
ATOM 3063 C C . SER A 1 408 ? -21.105 -14.817 40.930 1.00 69.88 408 SER A C 1
ATOM 3065 O O . SER A 1 408 ? -21.736 -14.577 41.958 1.00 69.88 408 SER A O 1
ATOM 3067 N N . ASN A 1 409 ? -20.332 -15.903 40.816 1.00 63.72 409 ASN A N 1
ATOM 3068 C CA . ASN A 1 409 ? -20.374 -17.023 41.769 1.00 63.72 409 ASN A CA 1
ATOM 3069 C C . ASN A 1 409 ? -21.815 -17.522 42.070 1.00 63.72 409 ASN A C 1
ATOM 3071 O O . ASN A 1 409 ? -22.085 -18.054 43.147 1.00 63.72 409 ASN A O 1
ATOM 3075 N N . GLY A 1 410 ? -22.753 -17.339 41.130 1.00 59.69 410 GLY A N 1
ATOM 3076 C CA . GLY A 1 410 ? -24.173 -17.681 41.271 1.00 59.69 410 GLY A CA 1
ATOM 3077 C C . GLY A 1 410 ? -25.053 -16.654 42.004 1.00 59.69 410 GLY A C 1
ATOM 3078 O O . GLY A 1 410 ? -26.184 -16.990 42.345 1.00 59.69 410 GLY A O 1
ATOM 3079 N N . ALA A 1 411 ? -24.581 -15.428 42.256 1.00 57.50 411 ALA A N 1
ATOM 3080 C CA . ALA A 1 411 ? -25.284 -14.438 43.087 1.00 57.50 411 ALA A CA 1
ATOM 3081 C C . ALA A 1 411 ? -26.382 -13.601 42.383 1.00 57.50 411 ALA A C 1
ATOM 3083 O O . ALA A 1 411 ? -27.066 -12.824 43.048 1.00 57.50 411 ALA A O 1
ATOM 3084 N N . VAL A 1 412 ? -26.579 -13.723 41.062 1.00 66.00 412 VAL A N 1
ATOM 3085 C CA . VAL A 1 412 ? -27.583 -12.931 40.312 1.00 66.00 412 VAL A CA 1
ATOM 3086 C C . VAL A 1 412 ? -28.910 -13.684 40.186 1.00 66.00 412 VAL A C 1
ATOM 3088 O O . VAL A 1 412 ? -28.923 -14.828 39.738 1.00 66.00 412 VAL A O 1
ATOM 3091 N N . ALA A 1 413 ? -30.031 -13.027 40.499 1.00 68.06 413 ALA A N 1
ATOM 3092 C CA . ALA A 1 413 ? -31.384 -13.567 40.311 1.00 68.06 413 ALA A CA 1
ATOM 3093 C C . ALA A 1 413 ? -31.715 -13.855 38.829 1.00 68.06 413 ALA A C 1
ATOM 3095 O O . ALA A 1 413 ? -31.301 -13.097 37.950 1.00 68.06 413 ALA A O 1
ATOM 3096 N N . GLU A 1 414 ? -32.493 -14.911 38.545 1.00 67.00 414 GLU A N 1
ATOM 3097 C CA . GLU A 1 414 ? -32.780 -15.376 37.169 1.00 67.00 414 GLU A CA 1
ATOM 3098 C C . GLU A 1 414 ? -33.323 -14.271 36.244 1.00 67.00 414 GLU A C 1
ATOM 3100 O O . GLU A 1 414 ? -32.873 -14.158 35.103 1.00 67.00 414 GLU A O 1
ATOM 3105 N N . ASP A 1 415 ? -34.210 -13.404 36.742 1.00 65.38 415 ASP A N 1
ATOM 3106 C CA . ASP A 1 415 ? -34.794 -12.307 35.957 1.00 65.38 415 ASP A CA 1
ATOM 3107 C C . ASP A 1 415 ? -33.734 -11.278 35.511 1.00 65.38 415 ASP A C 1
ATOM 3109 O O . ASP A 1 415 ? -33.721 -10.840 34.356 1.00 65.38 415 ASP A O 1
ATOM 3113 N N . LYS A 1 416 ? -32.776 -10.946 36.393 1.00 70.44 416 LYS A N 1
ATOM 3114 C CA . LYS A 1 416 ? -31.628 -10.085 36.053 1.00 70.44 416 LYS A CA 1
ATOM 3115 C C . LYS A 1 416 ? -30.649 -10.794 35.109 1.00 70.44 416 LYS A C 1
ATOM 3117 O O . LYS A 1 416 ? -30.104 -10.144 34.217 1.00 70.44 416 LYS A O 1
ATOM 3122 N N . GLN A 1 417 ? -30.452 -12.112 35.243 1.00 74.06 417 GLN A N 1
ATOM 3123 C CA . GLN A 1 417 ? -29.626 -12.879 34.297 1.00 74.06 417 GLN A CA 1
ATOM 3124 C C . GLN A 1 417 ? -30.207 -12.835 32.878 1.00 74.06 417 GLN A C 1
ATOM 3126 O O . GLN A 1 417 ? -29.470 -12.586 31.926 1.00 74.06 417 GLN A O 1
ATOM 3131 N N . ALA A 1 418 ? -31.522 -13.028 32.728 1.00 73.88 418 ALA A N 1
ATOM 3132 C CA . ALA A 1 418 ? -32.188 -12.983 31.427 1.00 73.88 418 ALA A CA 1
ATOM 3133 C C . ALA A 1 418 ? -32.010 -11.619 30.734 1.00 73.88 418 ALA A C 1
ATOM 3135 O O . ALA A 1 418 ? -31.610 -11.573 29.571 1.00 73.88 418 ALA A O 1
ATOM 3136 N N . ALA A 1 419 ? -32.207 -10.514 31.464 1.00 70.69 419 ALA A N 1
ATOM 3137 C CA . ALA A 1 419 ? -32.030 -9.159 30.936 1.00 70.69 419 ALA A CA 1
ATOM 3138 C C . ALA A 1 419 ? -30.572 -8.846 30.531 1.00 70.69 419 ALA A C 1
ATOM 3140 O O . ALA A 1 419 ? -30.334 -8.195 29.509 1.00 70.69 419 ALA A O 1
ATOM 3141 N N . LEU A 1 420 ? -29.589 -9.326 31.305 1.00 73.69 420 LEU A N 1
ATOM 3142 C CA . LEU A 1 420 ? -28.163 -9.197 30.982 1.00 73.69 420 LEU A CA 1
ATOM 3143 C C . LEU A 1 420 ? -27.792 -9.968 29.707 1.00 73.69 420 LEU A C 1
ATOM 3145 O O . LEU A 1 420 ? -27.077 -9.433 28.860 1.00 73.69 420 LEU A O 1
ATOM 3149 N N . ILE A 1 421 ? -28.303 -11.193 29.538 1.00 78.38 421 ILE A N 1
ATOM 3150 C CA . ILE A 1 421 ? -28.063 -12.024 28.346 1.00 78.38 421 ILE A CA 1
ATOM 3151 C C . ILE A 1 421 ? -28.720 -11.407 27.109 1.00 78.38 421 ILE A C 1
ATOM 3153 O O . ILE A 1 421 ? -28.059 -11.269 26.078 1.00 78.38 421 ILE A O 1
ATOM 3157 N N . GLU A 1 422 ? -29.984 -10.983 27.216 1.00 71.00 422 GLU A N 1
ATOM 3158 C CA . GLU A 1 422 ? -30.725 -10.362 26.113 1.00 71.00 422 GLU A CA 1
ATOM 3159 C C . GLU A 1 422 ? -29.994 -9.115 25.592 1.00 71.00 422 GLU A C 1
ATOM 3161 O O . GLU A 1 422 ? -29.769 -8.987 24.386 1.00 71.00 422 GLU A O 1
ATOM 3166 N N . LYS A 1 423 ? -29.544 -8.227 26.492 1.00 65.94 423 LYS A N 1
ATOM 3167 C CA . LYS A 1 423 ? -28.818 -7.008 26.104 1.00 65.94 423 LYS A CA 1
ATOM 3168 C C . LYS A 1 423 ? -27.367 -7.249 25.683 1.00 65.94 423 LYS A C 1
ATOM 3170 O O . LYS A 1 423 ? -26.877 -6.531 24.814 1.00 65.94 423 LYS A O 1
ATOM 3175 N N . ALA A 1 424 ? -26.685 -8.261 26.222 1.00 68.06 424 ALA A N 1
ATOM 3176 C CA . ALA A 1 424 ? -25.391 -8.695 25.688 1.00 68.06 424 ALA A CA 1
ATOM 3177 C C . ALA A 1 424 ? -25.521 -9.320 24.288 1.00 68.06 424 ALA A C 1
ATOM 3179 O O . ALA A 1 424 ? -24.545 -9.359 23.536 1.00 68.06 424 ALA A O 1
ATOM 3180 N N . ALA A 1 425 ? -26.714 -9.812 23.932 1.00 68.12 425 ALA A N 1
ATOM 3181 C CA . ALA A 1 425 ? -27.057 -10.388 22.636 1.00 68.12 425 ALA A CA 1
ATOM 3182 C C . ALA A 1 425 ? -26.041 -11.445 22.155 1.00 68.12 425 ALA A C 1
ATOM 3184 O O . ALA A 1 425 ? -25.686 -11.471 20.971 1.00 68.12 425 ALA A O 1
ATOM 3185 N N . GLY A 1 426 ? -25.544 -12.274 23.081 1.00 70.56 426 GLY A N 1
ATOM 3186 C CA . GLY A 1 426 ? -24.555 -13.332 22.839 1.00 70.56 426 GLY A CA 1
ATOM 3187 C C . GLY A 1 426 ? -23.094 -12.873 22.681 1.00 70.56 426 GLY A C 1
ATOM 3188 O O . GLY A 1 426 ? -22.249 -13.686 22.312 1.00 70.56 426 GLY A O 1
ATOM 3189 N N . VAL A 1 427 ? -22.757 -11.602 22.937 1.00 76.56 427 VAL A N 1
ATOM 3190 C CA . VAL A 1 427 ? -21.370 -11.093 22.874 1.00 76.56 427 VAL A CA 1
ATOM 3191 C C . VAL A 1 427 ? -20.695 -11.213 24.257 1.00 76.56 427 VAL A C 1
ATOM 3193 O O . VAL A 1 427 ? -21.112 -10.512 25.182 1.00 76.56 427 VAL A O 1
ATOM 3196 N N . PRO A 1 428 ? -19.636 -12.037 24.430 1.00 76.00 428 PRO A N 1
ATOM 3197 C CA . PRO A 1 428 ? -19.001 -12.274 25.734 1.00 76.00 428 PRO A CA 1
ATOM 3198 C C . PRO A 1 428 ? -18.500 -11.005 26.427 1.00 76.00 428 PRO A C 1
ATOM 3200 O O . PRO A 1 428 ? -18.770 -10.807 27.608 1.00 76.00 428 PRO A O 1
ATOM 3203 N N . LEU A 1 429 ? -17.813 -10.122 25.690 1.00 71.25 429 LEU A N 1
ATOM 3204 C CA . LEU A 1 429 ? -17.282 -8.877 26.255 1.00 71.25 429 LEU A CA 1
ATOM 3205 C C . LEU A 1 429 ? -18.399 -7.961 26.773 1.00 71.25 429 LEU A C 1
ATOM 3207 O O . LEU A 1 429 ? -18.227 -7.307 27.800 1.00 71.25 429 LEU A O 1
ATOM 3211 N N . PHE A 1 430 ? -19.548 -7.928 26.089 1.00 71.31 430 PHE A N 1
ATOM 3212 C CA . PHE A 1 430 ? -20.697 -7.152 26.555 1.00 71.31 430 PHE A CA 1
ATOM 3213 C C . PHE A 1 430 ? -21.235 -7.781 27.834 1.00 71.31 430 PHE A C 1
ATOM 3215 O O . PHE A 1 430 ? -21.411 -7.078 28.817 1.00 71.31 430 PHE A O 1
ATOM 3222 N N . LEU A 1 431 ? -21.407 -9.104 27.865 1.00 75.38 431 LEU A N 1
ATOM 3223 C CA . LEU A 1 431 ? -21.907 -9.807 29.042 1.00 75.38 431 LEU A CA 1
ATOM 3224 C C . LEU A 1 431 ? -21.037 -9.568 30.286 1.00 75.38 431 LEU A C 1
ATOM 3226 O O . LEU A 1 431 ? -21.580 -9.279 31.347 1.00 75.38 431 LEU A O 1
ATOM 3230 N N . SER A 1 432 ? -19.704 -9.601 30.157 1.00 70.81 432 SER A N 1
ATOM 3231 C CA . SER A 1 432 ? -18.799 -9.294 31.274 1.00 70.81 432 SER A CA 1
ATOM 3232 C C . SER A 1 432 ? -18.848 -7.829 31.708 1.00 70.81 432 SER A C 1
ATOM 3234 O O . SER A 1 432 ? -18.839 -7.566 32.904 1.00 70.81 432 SER A O 1
ATOM 3236 N N . GLN A 1 433 ? -18.927 -6.880 30.769 1.00 67.00 433 GLN A N 1
ATOM 3237 C CA . GLN A 1 433 ? -18.978 -5.442 31.074 1.00 67.00 433 GLN A CA 1
ATOM 3238 C C . GLN A 1 433 ? -20.314 -5.046 31.713 1.00 67.00 433 GLN A C 1
ATOM 3240 O O . GLN A 1 433 ? -20.348 -4.361 32.733 1.00 67.00 433 GLN A O 1
ATOM 3245 N N . LEU A 1 434 ? -21.423 -5.547 31.164 1.00 68.25 434 LEU A N 1
ATOM 3246 C CA . LEU A 1 434 ? -22.752 -5.389 31.745 1.00 68.25 434 LEU A CA 1
ATOM 3247 C C . LEU A 1 434 ? -22.847 -6.055 33.115 1.00 68.25 434 LEU A C 1
ATOM 3249 O O . LEU A 1 434 ? -23.483 -5.503 34.005 1.00 68.25 434 LEU A O 1
ATOM 3253 N N . PHE A 1 435 ? -22.200 -7.207 33.307 1.00 70.38 435 PHE A N 1
ATOM 3254 C CA . PHE A 1 435 ? -22.183 -7.870 34.601 1.00 70.38 435 PHE A CA 1
ATOM 3255 C C . PHE A 1 435 ? -21.347 -7.120 35.643 1.00 70.38 435 PHE A C 1
ATOM 3257 O O . PHE A 1 435 ? -21.880 -6.847 36.719 1.00 70.38 435 PHE A O 1
ATOM 3264 N N . GLN A 1 436 ? -20.098 -6.745 35.318 1.00 63.12 436 GLN A N 1
ATOM 3265 C CA . GLN A 1 436 ? -19.256 -5.874 36.152 1.00 63.12 436 GLN A CA 1
ATOM 3266 C C . GLN A 1 436 ? -20.087 -4.683 36.620 1.00 63.12 436 GLN A C 1
ATOM 3268 O O . GLN A 1 436 ? -20.213 -4.460 37.819 1.00 63.12 436 GLN A O 1
ATOM 3273 N N . ARG A 1 437 ? -20.750 -4.008 35.673 1.00 56.69 437 ARG A N 1
ATOM 3274 C CA . ARG A 1 437 ? -21.600 -2.849 35.930 1.00 56.69 437 ARG A CA 1
ATOM 3275 C C . ARG A 1 437 ? -22.936 -3.155 36.626 1.00 56.69 437 ARG A C 1
ATOM 3277 O O . ARG A 1 437 ? -23.507 -2.278 37.247 1.00 56.69 437 ARG A O 1
ATOM 3284 N N . SER A 1 438 ? -23.428 -4.391 36.593 1.00 60.22 438 SER A N 1
ATOM 3285 C CA . SER A 1 438 ? -24.629 -4.804 37.341 1.00 60.22 438 SER A CA 1
ATOM 3286 C C . SER A 1 438 ? -24.334 -5.161 38.793 1.00 60.22 438 SER A C 1
ATOM 3288 O O . SER A 1 438 ? -25.169 -4.908 39.655 1.00 60.22 438 SER A O 1
ATOM 3290 N N . LEU A 1 439 ? -23.138 -5.691 39.081 1.00 54.94 439 LEU A N 1
ATOM 3291 C CA . LEU A 1 439 ? -22.626 -5.663 40.445 1.00 54.94 439 LEU A CA 1
ATOM 3292 C C . LEU A 1 439 ? -22.436 -4.210 40.866 1.00 54.94 439 LEU A C 1
ATOM 3294 O O . LEU A 1 439 ? -22.760 -3.865 41.988 1.00 54.94 439 LEU A O 1
ATOM 3298 N N . THR A 1 440 ? -22.058 -3.342 39.918 1.00 47.66 440 THR A N 1
ATOM 3299 C CA . THR A 1 440 ? -22.117 -1.885 40.060 1.00 47.66 440 THR A CA 1
ATOM 3300 C C . THR A 1 440 ? -23.513 -1.254 40.030 1.00 47.66 440 THR A C 1
ATOM 3302 O O . THR A 1 440 ? -23.604 -0.035 40.023 1.00 47.66 440 THR A O 1
ATOM 3305 N N . GLU A 1 441 ? -24.601 -2.029 40.096 1.00 45.47 441 GLU A N 1
ATOM 3306 C CA . GLU A 1 441 ? -25.963 -1.505 40.225 1.00 45.47 441 GLU A CA 1
ATOM 3307 C C . GLU A 1 441 ? -26.792 -2.401 41.204 1.00 45.47 441 GLU A C 1
ATOM 3309 O O . GLU A 1 441 ? -27.778 -3.030 40.811 1.00 45.47 441 GLU A O 1
ATOM 3314 N N . GLU A 1 442 ? -26.433 -2.384 42.512 1.00 41.38 442 GLU A N 1
ATOM 3315 C CA . GLU A 1 442 ? -27.201 -2.772 43.745 1.00 41.38 442 GLU A CA 1
ATOM 3316 C C . GLU A 1 442 ? -28.525 -1.978 43.907 1.00 41.38 442 GLU A C 1
ATOM 3318 O O . GLU A 1 442 ? -29.068 -1.813 44.998 1.00 41.38 442 GLU A O 1
ATOM 3323 N N . GLY A 1 443 ? -29.103 -1.502 42.807 1.00 38.72 443 GLY A N 1
ATOM 3324 C CA . GLY A 1 443 ? -30.524 -1.197 42.744 1.00 38.72 443 GLY A CA 1
ATOM 3325 C C . GLY A 1 443 ? -31.281 -2.379 42.185 1.00 38.72 443 GLY A C 1
ATOM 3326 O O . GLY A 1 443 ? -30.744 -3.136 41.375 1.00 38.72 443 GLY A O 1
ATOM 3327 N N . GLU A 1 444 ? -32.553 -2.545 42.531 1.00 37.06 444 GLU A N 1
ATOM 3328 C CA . GLU A 1 444 ? -33.363 -3.560 41.844 1.00 37.06 444 GLU A CA 1
ATOM 3329 C C . GLU A 1 444 ? -33.529 -3.225 40.341 1.00 37.06 444 GLU A C 1
ATOM 3331 O O . GLU A 1 444 ? -33.478 -4.143 39.521 1.00 37.06 444 GLU A O 1
ATOM 3336 N N . ASP A 1 445 ? -33.507 -1.936 39.967 1.00 42.72 445 ASP A N 1
ATOM 3337 C CA . ASP A 1 445 ? -33.531 -1.428 38.582 1.00 42.72 445 ASP A CA 1
ATOM 3338 C C . ASP A 1 445 ? -32.128 -1.083 38.013 1.00 42.72 445 ASP A C 1
ATOM 3340 O O . ASP A 1 445 ? -31.776 0.081 37.806 1.00 42.72 445 ASP A O 1
ATOM 3344 N N . GLY A 1 446 ? -31.321 -2.108 37.708 1.00 42.41 446 GLY A N 1
ATOM 3345 C CA . GLY A 1 446 ? -30.035 -1.961 36.997 1.00 42.41 446 GLY A CA 1
ATOM 3346 C C . GLY A 1 446 ? -30.215 -1.651 35.500 1.00 42.41 446 GLY A C 1
ATOM 3347 O O . GLY A 1 446 ? -30.378 -2.552 34.668 1.00 42.41 446 GLY A O 1
ATOM 3348 N N . ALA A 1 447 ? -30.223 -0.369 35.136 1.00 45.78 447 ALA A N 1
ATOM 3349 C CA . ALA A 1 447 ? -30.592 0.116 33.807 1.00 45.78 447 ALA A CA 1
ATOM 3350 C C . ALA A 1 447 ? -29.401 0.149 32.827 1.00 45.78 447 ALA A C 1
ATOM 3352 O O . ALA A 1 447 ? -28.881 1.208 32.477 1.00 45.78 447 ALA A O 1
ATOM 3353 N N . ILE A 1 448 ? -29.048 -1.033 32.310 1.00 44.53 448 ILE A N 1
ATOM 3354 C CA . ILE A 1 448 ? -27.983 -1.269 31.313 1.00 44.53 448 ILE A CA 1
ATOM 3355 C C . ILE A 1 448 ? -27.931 -0.196 30.178 1.00 44.53 448 ILE A C 1
ATOM 3357 O O . ILE A 1 448 ? -28.968 -0.017 29.516 1.00 44.53 448 ILE A O 1
ATOM 3361 N N . PRO A 1 449 ? -26.748 0.419 29.898 1.00 47.56 449 PRO A N 1
ATOM 3362 C CA . PRO A 1 449 ? -26.534 1.541 28.958 1.00 47.56 449 PRO A CA 1
ATOM 3363 C C . PRO A 1 449 ? -26.938 1.364 27.482 1.00 47.56 449 PRO A C 1
ATOM 3365 O O . PRO A 1 449 ? -27.207 0.264 27.002 1.00 47.56 449 PRO A O 1
ATOM 3368 N N . GLY A 1 450 ? -26.934 2.491 26.751 1.00 44.56 450 GLY A N 1
ATOM 3369 C CA . GLY A 1 450 ? -27.319 2.594 25.335 1.00 44.56 450 GLY A CA 1
ATOM 3370 C C . GLY A 1 450 ? -26.217 2.299 24.304 1.00 44.56 450 GLY A C 1
ATOM 3371 O O . GLY A 1 450 ? -26.541 1.859 23.202 1.00 44.56 450 GLY A O 1
ATOM 3372 N N . SER A 1 451 ? -24.934 2.490 24.635 1.00 53.16 451 SER A N 1
ATOM 3373 C CA . SER A 1 451 ? -23.810 2.063 23.788 1.00 53.16 451 SER A CA 1
ATOM 3374 C C . SER A 1 451 ? -22.556 1.710 24.601 1.00 53.16 451 SER A C 1
ATOM 3376 O O . SER A 1 451 ? -22.406 2.097 25.760 1.00 53.16 451 SER A O 1
ATOM 3378 N N . LEU A 1 452 ? -21.637 0.967 23.974 1.00 57.62 452 LEU A N 1
ATOM 3379 C CA . LEU A 1 452 ? -20.350 0.584 24.566 1.00 57.62 452 LEU A CA 1
ATOM 3380 C C . LEU A 1 452 ? -19.405 1.782 24.755 1.00 57.62 452 LEU A C 1
ATOM 3382 O O . LEU A 1 452 ? -18.654 1.814 25.725 1.00 57.62 452 LEU A O 1
ATOM 3386 N N . MET A 1 453 ? -19.431 2.755 23.838 1.00 58.88 453 MET A N 1
ATOM 3387 C CA . MET A 1 453 ? -18.531 3.912 23.898 1.00 58.88 453 MET A CA 1
ATOM 3388 C C . MET A 1 453 ? -18.890 4.844 25.054 1.00 58.88 453 MET A C 1
ATOM 3390 O O . MET A 1 453 ? -17.986 5.330 25.727 1.00 58.88 453 MET A O 1
ATOM 3394 N N . ASP A 1 454 ? -20.183 5.016 25.346 1.00 60.84 454 ASP A N 1
ATOM 3395 C CA . ASP A 1 454 ? -20.645 5.808 26.495 1.00 60.84 454 ASP A CA 1
ATOM 3396 C C . ASP A 1 454 ? -20.171 5.189 27.821 1.00 60.84 454 ASP A C 1
ATOM 3398 O O . ASP A 1 454 ? -19.736 5.895 28.727 1.00 60.84 454 ASP A O 1
ATOM 3402 N N . LEU A 1 455 ? -20.194 3.852 27.911 1.00 67.00 455 LEU A N 1
ATOM 3403 C CA . LEU A 1 455 ? -19.756 3.095 29.088 1.00 67.00 455 LEU A CA 1
ATOM 3404 C C . LEU A 1 455 ? -18.247 3.286 29.343 1.00 67.00 455 LEU A C 1
ATOM 3406 O O . LEU A 1 455 ? -17.828 3.555 30.468 1.00 67.00 455 LEU A O 1
ATOM 3410 N N . LEU A 1 456 ? -17.431 3.220 28.287 1.00 68.00 456 LEU A N 1
ATOM 3411 C CA . LEU A 1 456 ? -15.979 3.414 28.375 1.00 68.00 456 LEU A CA 1
ATOM 3412 C C . LEU A 1 456 ? -15.591 4.884 28.604 1.00 68.00 456 LEU A C 1
ATOM 3414 O O . LEU A 1 456 ? -14.638 5.159 29.333 1.00 68.00 456 LEU A O 1
ATOM 3418 N N . ALA A 1 457 ? -16.345 5.833 28.043 1.00 68.88 457 ALA A N 1
ATOM 3419 C CA . ALA A 1 457 ? -16.186 7.255 28.337 1.00 68.88 457 ALA A CA 1
ATOM 3420 C C . ALA A 1 457 ? -16.486 7.556 29.817 1.00 68.88 457 ALA A C 1
ATOM 3422 O O . ALA A 1 457 ? -15.685 8.219 30.474 1.00 68.88 457 ALA A O 1
ATOM 3423 N N . ALA A 1 458 ? -17.563 6.989 30.374 1.00 70.00 458 ALA A N 1
ATOM 3424 C CA . ALA A 1 458 ? -17.895 7.113 31.794 1.00 70.00 458 ALA A CA 1
ATOM 3425 C C . ALA A 1 458 ? -16.799 6.530 32.712 1.00 70.00 458 ALA A C 1
ATOM 3427 O O . ALA A 1 458 ? -16.468 7.132 33.735 1.00 70.00 458 ALA A O 1
ATOM 3428 N N . GLN A 1 459 ? -16.167 5.410 32.332 1.00 71.75 459 GLN A N 1
ATOM 3429 C CA . GLN A 1 459 ? -15.035 4.841 33.081 1.00 71.75 459 GLN A CA 1
ATOM 3430 C C . GLN A 1 459 ? -13.823 5.793 33.120 1.00 71.75 459 GLN A C 1
ATOM 3432 O O . GLN A 1 459 ? -13.159 5.910 34.152 1.00 71.75 459 GLN A O 1
ATOM 3437 N N . ILE A 1 460 ? -13.550 6.510 32.025 1.00 79.81 460 ILE A N 1
ATOM 3438 C CA . ILE A 1 460 ? -12.488 7.527 31.960 1.00 79.81 460 ILE A CA 1
ATOM 3439 C C . ILE A 1 460 ? -12.873 8.769 32.775 1.00 79.81 460 ILE A C 1
ATOM 3441 O O . ILE A 1 460 ? -12.044 9.292 33.523 1.00 79.81 460 ILE A O 1
ATOM 3445 N N . ASP A 1 461 ? -14.128 9.212 32.698 1.00 77.69 461 ASP A N 1
ATOM 3446 C CA . ASP A 1 461 ? -14.645 10.355 33.462 1.00 77.69 461 ASP A CA 1
ATOM 3447 C C . ASP A 1 461 ? -14.589 10.109 34.977 1.00 77.69 461 ASP A C 1
ATOM 3449 O O . ASP A 1 461 ? -14.189 10.998 35.735 1.00 77.69 461 ASP A O 1
ATOM 3453 N N . ALA A 1 462 ? -14.843 8.874 35.422 1.00 75.06 462 ALA A N 1
ATOM 3454 C CA . ALA A 1 462 ? -14.700 8.449 36.816 1.00 75.06 462 ALA A CA 1
ATOM 3455 C C . ALA A 1 462 ? -13.257 8.561 37.364 1.00 75.06 462 ALA A C 1
ATOM 3457 O O . ALA A 1 462 ? -13.044 8.546 38.582 1.00 75.06 462 ALA A O 1
ATOM 3458 N N . THR A 1 463 ? -12.242 8.729 36.505 1.00 80.06 463 THR A N 1
ATOM 3459 C CA . THR A 1 463 ? -10.869 9.033 36.951 1.00 80.06 463 THR A CA 1
ATOM 3460 C C . THR A 1 463 ? -10.701 10.490 37.417 1.00 80.06 463 THR A C 1
ATOM 3462 O O . THR A 1 463 ? -9.735 10.808 38.124 1.00 80.06 463 THR A O 1
ATOM 3465 N N . GLY A 1 464 ? -11.660 11.376 37.129 1.00 82.38 464 GLY A N 1
ATOM 3466 C CA . GLY A 1 464 ? -11.659 12.778 37.551 1.00 82.38 464 GLY A CA 1
ATOM 3467 C C . GLY A 1 464 ? -10.510 13.573 36.911 1.00 82.38 464 GLY A C 1
ATOM 3468 O O . GLY A 1 464 ? -10.328 13.488 35.699 1.00 82.38 464 GLY A O 1
ATOM 3469 N N . PRO A 1 465 ? -9.692 14.323 37.681 1.00 83.12 465 PRO A N 1
ATOM 3470 C CA . PRO A 1 465 ? -8.589 15.118 37.125 1.00 83.12 465 PRO A CA 1
ATOM 3471 C C . PRO A 1 465 ? -7.584 14.330 36.267 1.00 83.12 465 PRO A C 1
ATOM 3473 O O . PRO A 1 465 ? -7.021 14.891 35.330 1.00 83.12 465 PRO A O 1
ATOM 3476 N N . SER A 1 466 ? -7.399 13.026 36.521 1.00 90.12 466 SER A N 1
ATOM 3477 C CA . SER A 1 466 ? -6.531 12.166 35.699 1.00 90.12 466 SER A CA 1
ATOM 3478 C C . SER A 1 466 ? -6.984 12.048 34.242 1.00 90.12 466 SER A C 1
ATOM 3480 O O . SER A 1 466 ? -6.145 11.766 33.389 1.00 90.12 466 SER A O 1
ATOM 3482 N N . LYS A 1 467 ? -8.261 12.322 33.924 1.00 88.56 467 LYS A N 1
ATOM 3483 C CA . LYS A 1 467 ? -8.784 12.333 32.551 1.00 88.56 467 LYS A CA 1
ATOM 3484 C C . LYS A 1 467 ? -7.908 13.158 31.610 1.00 88.56 467 LYS A C 1
ATOM 3486 O O . LYS A 1 467 ? -7.647 12.714 30.503 1.00 88.56 467 LYS A O 1
ATOM 3491 N N . GLN A 1 468 ? -7.430 14.326 32.037 1.00 88.38 468 GLN A N 1
ATOM 3492 C CA . GLN A 1 468 ? -6.649 15.217 31.170 1.00 88.38 468 GLN A CA 1
ATOM 3493 C C . GLN A 1 468 ? -5.286 14.600 30.810 1.00 88.38 468 GLN A C 1
ATOM 3495 O O . GLN A 1 468 ? -4.902 14.602 29.644 1.00 88.38 468 GLN A O 1
ATOM 3500 N N . VAL A 1 469 ? -4.623 13.948 31.772 1.00 93.44 469 VAL A N 1
ATOM 3501 C CA . VAL A 1 469 ? -3.386 13.180 31.540 1.00 93.44 469 VAL A CA 1
ATOM 3502 C C . VAL A 1 469 ? -3.636 11.976 30.625 1.00 93.44 469 VAL A C 1
ATOM 3504 O O . VAL A 1 469 ? -2.859 11.738 29.702 1.00 93.44 469 VAL A O 1
ATOM 3507 N N . LEU A 1 470 ? -4.744 11.254 30.823 1.00 92.56 470 LEU A N 1
ATOM 3508 C CA . LEU A 1 470 ? -5.144 10.135 29.961 1.00 92.56 470 LEU A CA 1
ATOM 3509 C C . LEU A 1 470 ? -5.447 10.583 28.530 1.00 92.56 470 LEU A C 1
ATOM 3511 O O . LEU A 1 470 ? -5.082 9.897 27.581 1.00 92.56 470 LEU A O 1
ATOM 3515 N N . GLN A 1 471 ? -6.074 11.745 28.358 1.00 91.50 471 GLN A N 1
ATOM 3516 C CA . GLN A 1 471 ? -6.318 12.320 27.042 1.00 91.50 471 GLN A CA 1
ATOM 3517 C C . GLN A 1 471 ? -5.010 12.698 26.338 1.00 91.50 471 GLN A C 1
ATOM 3519 O O . GLN A 1 471 ? -4.876 12.386 25.159 1.00 91.50 471 GLN A O 1
ATOM 3524 N N . CYS A 1 472 ? -4.026 13.275 27.039 1.00 92.31 472 CYS A N 1
ATOM 3525 C CA . CYS A 1 472 ? -2.687 13.495 26.480 1.00 92.31 472 CYS A CA 1
ATOM 3526 C C . CYS A 1 472 ? -2.014 12.173 26.070 1.00 92.31 472 CYS A C 1
ATOM 3528 O O . CYS A 1 472 ? -1.566 12.045 24.932 1.00 92.31 472 CYS A O 1
ATOM 3530 N N . GLY A 1 473 ? -2.012 11.165 26.953 1.00 90.88 473 GLY A N 1
ATOM 3531 C CA . GLY A 1 473 ? -1.479 9.830 26.650 1.00 90.88 473 GLY A CA 1
ATOM 3532 C C . GLY A 1 473 ? -2.124 9.207 25.410 1.00 90.88 473 GLY A C 1
ATOM 3533 O O . GLY A 1 473 ? -1.425 8.694 24.542 1.00 90.88 473 GLY A O 1
ATOM 3534 N N . ALA A 1 474 ? -3.443 9.355 25.253 1.00 89.00 474 ALA A N 1
ATOM 3535 C CA . ALA A 1 474 ? -4.171 8.839 24.098 1.00 89.00 474 ALA A CA 1
ATOM 3536 C C . ALA A 1 474 ? -3.819 9.521 22.761 1.00 89.00 474 ALA A C 1
ATOM 3538 O O . ALA A 1 474 ? -4.033 8.918 21.709 1.00 89.00 474 ALA A O 1
ATOM 3539 N N . VAL A 1 475 ? -3.282 10.748 22.770 1.00 89.94 475 VAL A N 1
ATOM 3540 C CA . VAL A 1 475 ? -2.776 11.416 21.552 1.00 89.94 475 VAL A CA 1
ATOM 3541 C C . VAL A 1 475 ? -1.396 10.888 21.149 1.00 89.94 475 VAL A C 1
ATOM 3543 O O . VAL A 1 475 ? -1.106 10.836 19.955 1.00 89.94 475 VAL A O 1
ATOM 3546 N N . ILE A 1 476 ? -0.578 10.461 22.118 1.00 88.12 476 ILE A N 1
ATOM 3547 C CA . ILE A 1 476 ? 0.706 9.789 21.861 1.00 88.12 476 ILE A CA 1
ATOM 3548 C C . ILE A 1 476 ? 0.449 8.401 21.270 1.00 88.12 476 ILE A C 1
ATOM 3550 O O . ILE A 1 476 ? 1.003 8.065 20.231 1.00 88.12 476 ILE A O 1
ATOM 3554 N N . GLY A 1 477 ? -0.432 7.613 21.890 1.00 80.38 477 GLY A N 1
ATOM 3555 C CA . GLY A 1 477 ? -0.799 6.297 21.379 1.00 80.38 477 GLY A CA 1
ATOM 3556 C C . GLY A 1 477 ? -1.508 5.427 22.409 1.00 80.38 477 GLY A C 1
ATOM 3557 O O . GLY A 1 477 ? -1.849 5.867 23.508 1.00 80.38 477 GLY A O 1
ATOM 3558 N N . ARG A 1 478 ? -1.730 4.155 22.056 1.00 79.75 478 ARG A N 1
ATOM 3559 C CA . ARG A 1 478 ? -2.191 3.151 23.027 1.00 79.75 478 ARG A CA 1
ATOM 3560 C C . ARG A 1 478 ? -1.108 2.864 24.071 1.00 79.75 478 ARG A C 1
ATOM 3562 O O . ARG A 1 478 ? -1.438 2.699 25.240 1.00 79.75 478 ARG A O 1
ATOM 3569 N N . ASN A 1 479 ? 0.148 2.831 23.636 1.00 81.56 479 ASN A N 1
ATOM 3570 C CA . ASN A 1 479 ? 1.330 2.689 24.474 1.00 81.56 479 ASN A CA 1
ATOM 3571 C C . ASN A 1 479 ? 2.058 4.039 24.468 1.00 81.56 479 ASN A C 1
ATOM 3573 O O . ASN A 1 479 ? 2.189 4.648 23.406 1.00 81.56 479 ASN A O 1
ATOM 3577 N N . PHE A 1 480 ? 2.512 4.521 25.623 1.00 87.06 480 PHE A N 1
ATOM 3578 C CA . PHE A 1 480 ? 3.230 5.796 25.719 1.00 87.06 480 PHE A CA 1
ATOM 3579 C C . PHE A 1 480 ? 4.298 5.777 26.817 1.00 87.06 480 PHE A C 1
ATOM 3581 O O . PHE A 1 480 ? 4.164 5.087 27.832 1.00 87.06 480 PHE A O 1
ATOM 3588 N N . ASP A 1 481 ? 5.360 6.562 26.609 1.00 87.00 481 ASP A N 1
ATOM 3589 C CA . ASP A 1 481 ? 6.459 6.728 27.563 1.00 87.00 481 ASP A CA 1
ATOM 3590 C C . ASP A 1 481 ? 6.337 8.018 28.400 1.00 87.00 481 ASP A C 1
ATOM 3592 O O . ASP A 1 481 ? 5.747 9.020 27.977 1.00 87.00 481 ASP A O 1
ATOM 3596 N N . LEU A 1 482 ? 6.886 7.991 29.621 1.00 90.44 482 LEU A N 1
ATOM 3597 C CA . LEU A 1 482 ? 6.852 9.130 30.545 1.00 90.44 482 LEU A CA 1
ATOM 3598 C C . LEU A 1 482 ? 7.519 10.399 29.980 1.00 90.44 482 LEU A C 1
ATOM 3600 O O . LEU A 1 482 ? 6.971 11.481 30.207 1.00 90.44 482 LEU A O 1
ATOM 3604 N N . PRO A 1 483 ? 8.675 10.336 29.279 1.00 90.12 483 PRO A N 1
ATOM 3605 C CA . PRO A 1 483 ? 9.287 11.515 28.665 1.00 90.12 483 PRO A CA 1
ATOM 3606 C C . PRO A 1 483 ? 8.367 12.239 27.673 1.00 90.12 483 PRO A C 1
ATOM 3608 O O . PRO A 1 483 ? 8.222 13.458 27.764 1.00 90.12 483 PRO A O 1
ATOM 3611 N N . THR A 1 484 ? 7.704 11.499 26.781 1.00 88.06 484 THR A N 1
ATOM 3612 C CA . THR A 1 484 ? 6.814 12.062 25.754 1.00 88.06 484 THR A CA 1
ATOM 3613 C C . THR A 1 484 ? 5.522 12.586 26.376 1.00 88.06 484 THR A C 1
ATOM 3615 O O . THR A 1 484 ? 5.089 13.691 26.053 1.00 88.06 484 THR A O 1
ATOM 3618 N N . LEU A 1 485 ? 4.946 11.865 27.349 1.00 93.00 485 LEU A N 1
ATOM 3619 C CA . LEU A 1 485 ? 3.792 12.359 28.108 1.00 93.00 485 LEU A CA 1
ATOM 3620 C C . LEU A 1 485 ? 4.122 13.659 28.852 1.00 93.00 485 LEU A C 1
ATOM 3622 O O . LEU A 1 485 ? 3.332 14.601 28.822 1.00 93.00 485 LEU A O 1
ATOM 3626 N N . ARG A 1 486 ? 5.302 13.746 29.475 1.00 93.19 486 ARG A N 1
ATOM 3627 C CA . ARG A 1 486 ? 5.762 14.953 30.176 1.00 93.19 486 ARG A CA 1
ATOM 3628 C C . ARG A 1 486 ? 5.924 16.154 29.249 1.00 93.19 486 ARG A C 1
ATOM 3630 O O . ARG A 1 486 ? 5.640 17.266 29.686 1.00 93.19 486 ARG A O 1
ATOM 3637 N N . ALA A 1 487 ? 6.338 15.951 27.997 1.00 89.00 487 ALA A N 1
ATOM 3638 C CA . ALA A 1 487 ? 6.471 17.037 27.028 1.00 89.00 487 ALA A CA 1
ATOM 3639 C C . ALA A 1 487 ? 5.131 17.765 26.795 1.00 89.00 487 ALA A C 1
ATOM 3641 O O . ALA A 1 487 ? 5.090 18.993 26.838 1.00 89.00 487 ALA A O 1
ATOM 3642 N N . ILE A 1 488 ? 4.028 17.018 26.645 1.00 91.31 488 ILE A N 1
ATOM 3643 C CA . ILE A 1 488 ? 2.698 17.578 26.329 1.00 91.31 488 ILE A CA 1
ATOM 3644 C C . ILE A 1 488 ? 1.766 17.785 27.533 1.00 91.31 488 ILE A C 1
ATOM 3646 O O . ILE A 1 488 ? 0.805 18.546 27.441 1.00 91.31 488 ILE A O 1
ATOM 3650 N N . ALA A 1 489 ? 2.023 17.124 28.664 1.00 91.81 489 ALA A N 1
ATOM 3651 C CA . ALA A 1 489 ? 1.203 17.193 29.880 1.00 91.81 489 ALA A CA 1
ATOM 3652 C C . ALA A 1 489 ? 1.927 17.872 31.060 1.00 91.81 489 ALA A C 1
ATOM 3654 O O . ALA A 1 489 ? 1.545 17.681 32.212 1.00 91.81 489 ALA A O 1
ATOM 3655 N N . SER A 1 490 ? 2.965 18.673 30.795 1.00 85.94 490 SER A N 1
ATOM 3656 C CA . SER A 1 490 ? 3.808 19.342 31.807 1.00 85.94 490 SER A CA 1
ATOM 3657 C C . SER A 1 490 ? 3.037 20.180 32.843 1.00 85.94 490 SER A C 1
ATOM 3659 O O . SER A 1 490 ? 3.456 20.302 33.992 1.00 85.94 490 SER A O 1
ATOM 3661 N N . GLU A 1 491 ? 1.877 20.715 32.467 1.00 86.81 491 GLU A N 1
ATOM 3662 C CA . GLU A 1 491 ? 0.943 21.450 33.334 1.00 86.81 491 GLU A CA 1
ATOM 3663 C C . GLU A 1 491 ? 0.187 20.580 34.363 1.00 86.81 491 GLU A C 1
ATOM 3665 O O . GLU A 1 491 ? -0.470 21.115 35.257 1.00 86.81 491 GLU A O 1
ATOM 3670 N N . HIS A 1 492 ? 0.255 19.253 34.222 1.00 87.50 492 HIS A N 1
ATOM 3671 C CA . HIS A 1 492 ? -0.413 18.253 35.059 1.00 87.50 492 HIS A CA 1
ATOM 3672 C C . HIS A 1 492 ? 0.572 17.461 35.943 1.00 87.50 492 HIS A C 1
ATOM 3674 O O . HIS A 1 492 ? 0.212 16.421 36.491 1.00 87.50 492 HIS A O 1
ATOM 3680 N N . GLU A 1 493 ? 1.814 17.934 36.099 1.00 89.38 493 GLU A N 1
ATOM 3681 C CA . GLU A 1 493 ? 2.762 17.350 37.056 1.00 89.38 493 GLU A CA 1
ATOM 3682 C C . GLU A 1 493 ? 2.286 17.560 38.519 1.00 89.38 493 GLU A C 1
ATOM 3684 O O . GLU A 1 493 ? 1.829 18.655 38.866 1.00 89.38 493 GLU A O 1
ATOM 3689 N N . PRO A 1 494 ? 2.422 16.559 39.416 1.00 92.12 494 PRO A N 1
ATOM 3690 C CA . PRO A 1 494 ? 3.077 15.268 39.208 1.00 92.12 494 PRO A CA 1
ATOM 3691 C C . PRO A 1 494 ? 2.216 14.268 38.412 1.00 92.12 494 PRO A C 1
ATOM 3693 O O . PRO A 1 494 ? 1.100 13.943 38.810 1.00 92.12 494 PRO A O 1
ATOM 3696 N N . LEU A 1 495 ? 2.768 13.710 37.331 1.00 93.38 495 LEU A N 1
ATOM 3697 C CA . LEU A 1 495 ? 2.044 12.807 36.424 1.00 93.38 495 LEU A CA 1
ATOM 3698 C C . LEU A 1 495 ? 1.827 11.397 36.998 1.00 93.38 495 LEU A C 1
ATOM 3700 O O . LEU A 1 495 ? 0.782 10.796 36.756 1.00 93.38 495 LEU A O 1
ATOM 3704 N N . ILE A 1 496 ? 2.777 10.870 37.781 1.00 93.75 496 ILE A N 1
ATOM 3705 C CA . ILE A 1 496 ? 2.727 9.487 38.299 1.00 93.75 496 ILE A CA 1
ATOM 3706 C C . ILE A 1 496 ? 1.441 9.195 39.107 1.00 93.75 496 ILE A C 1
ATOM 3708 O O . ILE A 1 496 ? 0.746 8.246 38.747 1.00 93.75 496 ILE A O 1
ATOM 3712 N N . PRO A 1 497 ? 1.007 10.028 40.082 1.00 93.69 497 PRO A N 1
ATOM 3713 C CA . PRO A 1 497 ? -0.266 9.819 40.785 1.00 93.69 497 PRO A CA 1
ATOM 3714 C C . PRO A 1 497 ? -1.505 9.757 39.879 1.00 93.69 497 PRO A C 1
ATOM 3716 O O . PRO A 1 497 ? -2.502 9.125 40.239 1.00 93.69 497 PRO A O 1
ATOM 3719 N N . HIS A 1 498 ? -1.476 10.412 38.713 1.00 93.19 498 HIS A N 1
ATOM 3720 C CA . HIS A 1 498 ? -2.576 10.342 37.754 1.00 93.19 498 HIS A CA 1
ATOM 3721 C C . HIS A 1 498 ? -2.618 8.998 37.023 1.00 93.19 498 HIS A C 1
ATOM 3723 O O . HIS A 1 498 ? -3.715 8.464 36.832 1.00 93.19 498 HIS A O 1
ATOM 3729 N N . LEU A 1 499 ? -1.447 8.456 36.674 1.00 93.31 499 LEU A N 1
ATOM 3730 C CA . LEU A 1 499 ? -1.270 7.150 36.037 1.00 93.31 499 LEU A CA 1
ATOM 3731 C C . LEU A 1 499 ? -1.598 6.013 37.017 1.00 93.31 499 LEU A C 1
ATOM 3733 O O . LEU A 1 499 ? -2.434 5.173 36.696 1.00 93.31 499 LEU A O 1
ATOM 3737 N N . ASP A 1 500 ? -1.077 6.057 38.248 1.00 89.56 500 ASP A N 1
ATOM 3738 C CA . ASP A 1 500 ? -1.378 5.079 39.308 1.00 89.56 500 ASP A CA 1
ATOM 3739 C C . ASP A 1 500 ? -2.891 4.963 39.566 1.00 89.56 500 ASP A C 1
ATOM 3741 O O . ASP A 1 500 ? -3.444 3.865 39.679 1.00 89.56 500 ASP A O 1
ATOM 3745 N N . LYS A 1 501 ? -3.596 6.105 39.605 1.00 87.25 501 LYS A N 1
ATOM 3746 C CA . LYS A 1 501 ? -5.057 6.147 39.768 1.00 87.25 501 LYS A CA 1
ATOM 3747 C C . LYS A 1 501 ? -5.799 5.528 38.578 1.00 87.25 501 LYS A C 1
ATOM 3749 O O . LYS A 1 501 ? -6.864 4.942 38.773 1.00 87.25 501 LYS A O 1
ATOM 3754 N N . ALA A 1 502 ? -5.275 5.669 37.362 1.00 87.94 502 ALA A N 1
ATOM 3755 C CA . ALA A 1 502 ? -5.859 5.070 36.166 1.00 87.94 502 ALA A CA 1
ATOM 3756 C C . ALA A 1 502 ? -5.624 3.551 36.113 1.00 87.94 502 ALA A C 1
ATOM 3758 O O . ALA A 1 502 ? -6.549 2.814 35.767 1.00 87.94 502 ALA A O 1
ATOM 3759 N N . CYS A 1 503 ? -4.450 3.080 36.551 1.00 84.44 503 CYS A N 1
ATOM 3760 C CA . CYS A 1 503 ? -4.168 1.657 36.748 1.00 84.44 503 CYS A CA 1
ATOM 3761 C C . CYS A 1 503 ? -5.112 1.035 37.786 1.00 84.44 503 CYS A C 1
ATOM 3763 O O . CYS A 1 503 ? -5.765 0.030 37.520 1.00 84.44 503 CYS A O 1
ATOM 3765 N N . ALA A 1 504 ? -5.298 1.696 38.934 1.00 76.38 504 ALA A N 1
ATOM 3766 C CA . ALA A 1 504 ? -6.242 1.262 39.968 1.00 76.38 504 ALA A CA 1
ATOM 3767 C C . ALA A 1 504 ? -7.722 1.249 39.517 1.00 76.38 504 ALA A C 1
ATOM 3769 O O . ALA A 1 504 ? -8.567 0.697 40.216 1.00 76.38 504 ALA A O 1
ATOM 3770 N N . ARG A 1 505 ? -8.051 1.860 38.369 1.00 76.81 505 ARG A N 1
ATOM 3771 C CA . ARG A 1 505 ? -9.390 1.873 37.751 1.00 76.81 505 ARG A CA 1
ATOM 3772 C C . ARG A 1 505 ? -9.494 0.994 36.495 1.00 76.81 505 ARG A C 1
ATOM 3774 O O . ARG A 1 505 ? -10.511 1.062 35.802 1.00 76.81 505 ARG A O 1
ATOM 3781 N N . GLY A 1 506 ? -8.466 0.196 36.190 1.00 74.50 506 GLY A N 1
ATOM 3782 C CA . GLY A 1 506 ? -8.431 -0.688 35.019 1.00 74.50 506 GLY A CA 1
ATOM 3783 C C . GLY A 1 506 ? -8.516 0.054 33.681 1.00 74.50 506 GLY A C 1
ATOM 3784 O O . GLY A 1 506 ? -9.106 -0.463 32.734 1.00 74.50 506 GLY A O 1
ATOM 3785 N N . VAL A 1 507 ? -8.013 1.295 33.629 1.00 80.31 507 VAL A N 1
ATOM 3786 C CA . VAL A 1 507 ? -7.970 2.108 32.399 1.00 80.31 507 VAL A CA 1
ATOM 3787 C C . VAL A 1 507 ? -6.616 1.985 31.694 1.00 80.31 507 VAL A C 1
ATOM 3789 O O . VAL A 1 507 ? -6.558 1.983 30.462 1.00 80.31 507 VAL A O 1
ATOM 3792 N N . LEU A 1 508 ? -5.542 1.880 32.482 1.00 84.56 508 LEU A N 1
ATOM 3793 C CA . LEU A 1 508 ? -4.174 1.643 32.030 1.00 84.56 508 LEU A CA 1
ATOM 3794 C C . LEU A 1 508 ? -3.598 0.394 32.704 1.00 84.56 508 LEU A C 1
ATOM 3796 O O . LEU A 1 508 ? -3.937 0.103 33.847 1.00 84.56 508 LEU A O 1
ATOM 3800 N N . ASP A 1 509 ? -2.647 -0.250 32.038 1.00 80.12 509 ASP A N 1
ATOM 3801 C CA . ASP A 1 509 ? -1.731 -1.218 32.630 1.00 80.12 509 ASP A CA 1
ATOM 3802 C C . ASP A 1 509 ? -0.305 -0.640 32.567 1.00 80.12 509 ASP A C 1
ATOM 3804 O O . ASP A 1 509 ? 0.059 0.060 31.617 1.00 80.12 509 ASP A O 1
ATOM 3808 N N . GLN A 1 510 ? 0.518 -0.910 33.582 1.00 85.25 510 GLN A N 1
ATOM 3809 C CA . GLN A 1 510 ? 1.921 -0.487 33.602 1.00 85.25 510 GLN A CA 1
ATOM 3810 C C . GLN A 1 510 ? 2.809 -1.603 33.036 1.00 85.25 510 GLN A C 1
ATOM 3812 O O . GLN A 1 510 ? 2.873 -2.690 33.608 1.00 85.25 510 GLN A O 1
ATOM 3817 N N . GLU A 1 511 ? 3.505 -1.333 31.930 1.00 72.88 511 GLU A N 1
ATOM 3818 C CA . GLU A 1 511 ? 4.375 -2.317 31.267 1.00 72.88 511 GLU A CA 1
ATOM 3819 C C . GLU A 1 511 ? 5.811 -2.284 31.812 1.00 72.88 511 GLU A C 1
ATOM 3821 O O . GLU A 1 511 ? 6.466 -3.322 31.920 1.00 72.88 511 GLU A O 1
ATOM 3826 N N . SER A 1 512 ? 6.313 -1.096 32.165 1.00 74.69 512 SER A N 1
ATOM 3827 C CA . SER A 1 512 ? 7.662 -0.902 32.710 1.00 74.69 512 SER A CA 1
ATOM 3828 C C . SER A 1 512 ? 7.717 0.265 33.705 1.00 74.69 512 SER A C 1
ATOM 3830 O O . SER A 1 512 ? 6.691 0.837 34.072 1.00 74.69 512 SER A O 1
ATOM 3832 N N . THR A 1 513 ? 8.914 0.645 34.165 1.00 77.75 513 THR A N 1
ATOM 3833 C CA . THR A 1 513 ? 9.091 1.810 35.051 1.00 77.75 513 THR A CA 1
ATOM 3834 C C . THR A 1 513 ? 8.621 3.120 34.425 1.00 77.75 513 THR A C 1
ATOM 3836 O O . THR A 1 513 ? 8.152 3.991 35.151 1.00 77.75 513 THR A O 1
ATOM 3839 N N . ASP A 1 514 ? 8.720 3.241 33.098 1.00 84.75 514 ASP A N 1
ATOM 3840 C CA . ASP A 1 514 ? 8.511 4.492 32.364 1.00 84.75 514 ASP A CA 1
ATOM 3841 C C . ASP A 1 514 ? 7.515 4.352 31.197 1.00 84.75 514 ASP A C 1
ATOM 3843 O O . ASP A 1 514 ? 7.389 5.287 30.405 1.00 84.75 514 ASP A O 1
ATOM 3847 N N . THR A 1 515 ? 6.803 3.220 31.079 1.00 82.81 515 THR A N 1
ATOM 3848 C CA . THR A 1 515 ? 5.806 2.975 30.017 1.00 82.81 515 THR A CA 1
ATOM 3849 C C . THR A 1 515 ? 4.485 2.414 30.543 1.00 82.81 515 THR A C 1
ATOM 3851 O O . THR A 1 515 ? 4.454 1.532 31.408 1.00 82.81 515 THR A O 1
ATOM 3854 N N . TRP A 1 516 ? 3.386 2.900 29.962 1.00 89.38 516 TRP A N 1
ATOM 3855 C CA . TRP A 1 516 ? 2.019 2.442 30.219 1.00 89.38 516 TRP A CA 1
ATOM 3856 C C . TRP A 1 516 ? 1.311 2.143 28.900 1.00 89.38 516 TRP A C 1
ATOM 3858 O O . TRP A 1 516 ? 1.581 2.777 27.877 1.00 89.38 516 TRP A O 1
ATOM 3868 N N . THR A 1 517 ? 0.365 1.210 28.953 1.00 84.56 517 THR A N 1
ATOM 3869 C CA . THR A 1 517 ? -0.570 0.904 27.868 1.00 84.56 517 THR A CA 1
ATOM 3870 C C . THR A 1 517 ? -2.005 1.119 28.335 1.00 84.56 517 THR A C 1
ATOM 3872 O O . THR A 1 517 ? -2.312 0.944 29.511 1.00 84.56 517 THR A O 1
ATOM 3875 N N . PHE A 1 518 ? -2.922 1.473 27.436 1.00 81.56 518 PHE A N 1
ATOM 3876 C CA . PHE A 1 518 ? -4.351 1.333 27.722 1.00 81.56 518 PHE A CA 1
ATOM 3877 C C . PHE A 1 518 ? -4.737 -0.151 27.747 1.00 81.56 518 PHE A C 1
ATOM 3879 O O . PHE A 1 518 ? -4.611 -0.850 26.727 1.00 81.56 518 PHE A O 1
ATOM 3886 N N . SER A 1 519 ? -5.312 -0.594 28.873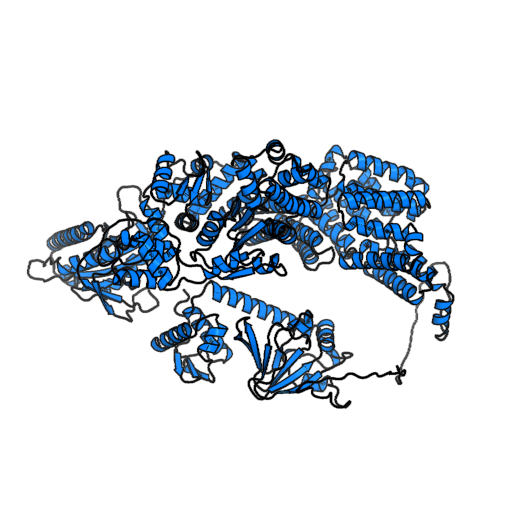 1.00 72.69 519 SER A N 1
ATOM 3887 C CA . SER A 1 519 ? -5.736 -1.984 29.115 1.00 72.69 519 SER A CA 1
ATOM 3888 C C . SER A 1 519 ? -6.680 -2.508 28.023 1.00 72.69 519 SER A C 1
ATOM 3890 O O . SER A 1 519 ? -6.735 -3.703 27.739 1.00 72.69 519 SER A O 1
ATOM 3892 N N . HIS A 1 520 ? -7.398 -1.609 27.335 1.00 67.69 520 HIS A N 1
ATOM 3893 C CA . HIS A 1 520 ? -8.160 -1.938 26.136 1.00 67.69 520 HIS A CA 1
ATOM 3894 C C . HIS A 1 520 ? -8.096 -0.834 25.068 1.00 67.69 520 HIS A C 1
ATOM 3896 O O . HIS A 1 520 ? -8.223 0.352 25.369 1.00 67.69 520 HIS A O 1
ATOM 3902 N N . ALA A 1 521 ? -8.005 -1.217 23.789 1.00 61.12 521 ALA A N 1
ATOM 3903 C CA . ALA A 1 521 ? -7.936 -0.272 22.665 1.00 61.12 521 ALA A CA 1
ATOM 3904 C C . ALA A 1 521 ? -9.163 0.662 22.562 1.00 61.12 521 ALA A C 1
ATOM 3906 O O . ALA A 1 521 ? -9.051 1.793 22.101 1.00 61.12 521 ALA A O 1
ATOM 3907 N N . LEU A 1 522 ? -10.338 0.227 23.032 1.00 64.81 522 LEU A N 1
ATOM 3908 C CA . LEU A 1 522 ? -11.529 1.087 23.060 1.00 64.81 522 LEU A CA 1
ATOM 3909 C C . LEU A 1 522 ? -11.467 2.180 24.149 1.00 64.81 522 LEU A C 1
ATOM 3911 O O . LEU A 1 522 ? -12.088 3.224 23.978 1.00 64.81 522 LEU A O 1
ATOM 3915 N N . LEU A 1 523 ? -10.711 1.979 25.239 1.00 74.94 523 LEU A N 1
ATOM 3916 C CA . LEU A 1 523 ? -10.477 3.022 26.252 1.00 74.94 523 LEU A CA 1
ATOM 3917 C C . LEU A 1 523 ? -9.558 4.114 25.695 1.00 74.94 523 LEU A C 1
ATOM 3919 O O . LEU A 1 523 ? -9.851 5.299 25.839 1.00 74.94 523 LEU A O 1
ATOM 3923 N N . HIS A 1 524 ? -8.505 3.714 24.975 1.00 80.12 524 HIS A N 1
ATOM 3924 C CA . HIS A 1 524 ? -7.670 4.631 24.191 1.00 80.12 524 HIS A CA 1
ATOM 3925 C C . HIS A 1 524 ? -8.522 5.468 23.220 1.00 80.12 524 HIS A C 1
ATOM 3927 O O . HIS A 1 524 ? -8.458 6.699 23.243 1.00 80.12 524 HIS A O 1
ATOM 3933 N N . GLN A 1 525 ? -9.397 4.821 22.439 1.00 69.25 525 GLN A N 1
ATOM 3934 C CA . GLN A 1 525 ? -10.297 5.516 21.513 1.00 69.25 525 GLN A CA 1
ATOM 3935 C C . GLN A 1 525 ? -11.266 6.472 22.221 1.00 69.25 525 GLN A C 1
ATOM 3937 O O . GLN A 1 525 ? -11.427 7.602 21.762 1.00 69.25 525 GLN A O 1
ATOM 3942 N N . ALA A 1 526 ? -11.886 6.068 23.334 1.00 74.94 526 ALA A N 1
ATOM 3943 C CA . ALA A 1 526 ? -12.795 6.928 24.094 1.00 74.94 526 ALA A CA 1
ATOM 3944 C C . ALA A 1 526 ? -12.072 8.160 24.680 1.00 74.94 526 ALA A C 1
ATOM 3946 O O . ALA A 1 526 ? -12.586 9.278 24.589 1.00 74.94 526 ALA A O 1
ATOM 3947 N N . ALA A 1 527 ? -10.846 7.993 25.193 1.00 84.38 527 ALA A N 1
ATOM 3948 C CA . ALA A 1 527 ? -10.019 9.104 25.666 1.00 84.38 527 ALA A CA 1
ATOM 3949 C C . ALA A 1 527 ? -9.679 10.081 24.524 1.00 84.38 527 ALA A C 1
ATOM 3951 O O . ALA A 1 527 ? -9.917 11.287 24.648 1.00 84.38 527 ALA A O 1
ATOM 3952 N N . TYR A 1 528 ? -9.192 9.561 23.391 1.00 83.69 528 TYR A N 1
ATOM 3953 C CA . TYR A 1 528 ? -8.810 10.356 22.222 1.00 83.69 528 TYR A CA 1
ATOM 3954 C C . TYR A 1 528 ? -10.002 11.095 21.586 1.00 83.69 528 TYR A C 1
ATOM 3956 O O . TYR A 1 528 ? -9.909 12.281 21.261 1.00 83.69 528 TYR A O 1
ATOM 3964 N N . GLN A 1 529 ? -11.152 10.429 21.436 1.00 78.19 529 GLN A N 1
ATOM 3965 C CA . GLN A 1 529 ? -12.362 11.028 20.857 1.00 78.19 529 GLN A CA 1
ATOM 3966 C C . GLN A 1 529 ? -12.978 12.112 21.754 1.00 78.19 529 GLN A C 1
ATOM 3968 O O . GLN A 1 529 ? -13.561 13.064 21.234 1.00 78.19 529 GLN A O 1
ATOM 3973 N N . GLY A 1 530 ? -12.774 12.038 23.075 1.00 78.62 530 GLY A N 1
ATOM 3974 C CA . GLY A 1 530 ? -13.179 13.079 24.023 1.00 78.62 530 GLY A CA 1
ATOM 3975 C C . GLY A 1 530 ? -12.444 14.423 23.871 1.00 78.62 530 GLY A C 1
ATOM 3976 O O . GLY A 1 530 ? -12.798 15.387 24.552 1.00 78.62 530 GLY A O 1
ATOM 3977 N N . LEU A 1 531 ? -11.423 14.520 23.009 1.00 81.50 531 LEU A N 1
ATOM 3978 C CA . LEU A 1 531 ? -10.702 15.764 22.726 1.00 81.50 531 LEU A CA 1
ATOM 3979 C C . LEU A 1 531 ? -11.292 16.541 21.538 1.00 81.50 531 LEU A C 1
ATOM 3981 O O . LEU A 1 531 ? -11.494 16.013 20.436 1.00 81.50 531 LEU A O 1
ATOM 3985 N N . LEU A 1 532 ? -11.449 17.859 21.722 1.00 82.56 532 LEU A N 1
ATOM 3986 C CA . LEU A 1 532 ? -11.782 18.786 20.636 1.00 82.56 532 LEU A CA 1
ATOM 3987 C C . LEU A 1 532 ? -10.746 18.704 19.502 1.00 82.56 532 LEU A C 1
ATOM 3989 O O . LEU A 1 532 ? -9.544 18.656 19.760 1.00 82.56 532 LEU A O 1
ATOM 3993 N N . ARG A 1 533 ? -11.199 18.799 18.239 1.00 81.62 533 ARG A N 1
ATOM 3994 C CA . ARG A 1 533 ? -10.333 18.756 17.039 1.00 81.62 533 ARG A CA 1
ATOM 3995 C C . ARG A 1 533 ? -9.124 19.696 17.145 1.00 81.62 533 ARG A C 1
ATOM 3997 O O . ARG A 1 533 ? -8.006 19.270 16.894 1.00 81.62 533 ARG A O 1
ATOM 4004 N N . ARG A 1 534 ? -9.335 20.949 17.570 1.00 81.69 534 ARG A N 1
ATOM 4005 C CA . ARG A 1 534 ? -8.253 21.940 17.727 1.00 81.69 534 ARG A CA 1
ATOM 4006 C C . ARG A 1 534 ? -7.223 21.538 18.791 1.00 81.69 534 ARG A C 1
ATOM 4008 O O . ARG A 1 534 ? -6.048 21.828 18.617 1.00 81.69 534 ARG A O 1
ATOM 4015 N N . THR A 1 535 ? -7.653 20.872 19.861 1.00 84.31 535 THR A N 1
ATOM 4016 C CA . THR A 1 535 ? -6.761 20.375 20.918 1.00 84.31 535 THR A CA 1
ATOM 4017 C C . THR A 1 535 ? -5.950 19.173 20.434 1.00 84.31 535 THR A C 1
ATOM 4019 O O . THR A 1 535 ? -4.754 19.122 20.687 1.00 84.31 535 THR A O 1
ATOM 4022 N N . ARG A 1 536 ? -6.560 18.252 19.669 1.00 88.00 536 ARG A N 1
ATOM 4023 C CA . ARG A 1 536 ? -5.834 17.131 19.042 1.00 88.00 536 ARG A CA 1
ATOM 4024 C C . ARG A 1 536 ? -4.757 17.611 18.070 1.00 88.00 536 ARG A C 1
ATOM 4026 O O . ARG A 1 536 ? -3.630 17.149 18.159 1.00 88.00 536 ARG A O 1
ATOM 4033 N N . ILE A 1 537 ? -5.087 18.575 17.206 1.00 88.56 537 ILE A N 1
ATOM 4034 C CA . ILE A 1 537 ? -4.130 19.196 16.274 1.00 88.56 537 ILE A CA 1
ATOM 4035 C C . ILE A 1 537 ? -2.951 19.824 17.034 1.00 88.56 537 ILE A C 1
ATOM 4037 O O . ILE A 1 537 ? -1.804 19.605 16.658 1.00 88.56 537 ILE A O 1
ATOM 4041 N N . ALA A 1 538 ? -3.223 20.562 18.119 1.00 89.38 538 ALA A N 1
ATOM 4042 C CA . ALA A 1 538 ? -2.177 21.165 18.946 1.00 89.38 538 ALA A CA 1
ATOM 4043 C C . ALA A 1 538 ? -1.260 20.104 19.575 1.00 89.38 538 ALA A C 1
ATOM 4045 O O . ALA A 1 538 ? -0.060 20.136 19.339 1.00 89.38 538 ALA A O 1
ATOM 4046 N N . TYR A 1 539 ? -1.818 19.106 20.270 1.00 91.44 539 TYR A N 1
ATOM 4047 C CA . TYR A 1 539 ? -1.007 18.053 20.885 1.00 91.44 539 TYR A CA 1
ATOM 4048 C C . TYR A 1 539 ? -0.216 17.224 19.857 1.00 91.44 539 TYR A C 1
ATOM 4050 O O . TYR A 1 539 ? 0.934 16.896 20.118 1.00 91.44 539 TYR A O 1
ATOM 4058 N N . HIS A 1 540 ? -0.766 16.923 18.674 1.00 93.50 540 HIS A N 1
ATOM 4059 C CA . HIS A 1 540 ? 0.009 16.267 17.612 1.00 93.50 540 HIS A CA 1
ATOM 4060 C C . HIS A 1 540 ? 1.154 17.148 17.086 1.00 93.50 540 HIS A C 1
ATOM 4062 O O . HIS A 1 540 ? 2.232 16.627 16.808 1.00 93.50 540 HIS A O 1
ATOM 4068 N N . SER A 1 541 ? 0.958 18.470 17.008 1.00 93.75 541 SER A N 1
ATOM 4069 C CA . SER A 1 541 ? 2.027 19.421 16.677 1.00 93.75 541 SER A CA 1
ATOM 4070 C C . SER A 1 541 ? 3.128 19.417 17.742 1.00 93.75 541 SER A C 1
ATOM 4072 O O . SER A 1 541 ? 4.304 19.342 17.397 1.00 93.75 541 SER A O 1
ATOM 4074 N N . ASP A 1 542 ? 2.755 19.452 19.024 1.00 92.62 542 ASP A N 1
ATOM 4075 C CA . ASP A 1 542 ? 3.701 19.457 20.145 1.00 92.62 542 ASP A CA 1
ATOM 4076 C C . ASP A 1 542 ? 4.514 18.146 20.205 1.00 92.62 542 ASP A C 1
ATOM 4078 O O . ASP A 1 542 ? 5.730 18.176 20.406 1.00 92.62 542 ASP A O 1
ATOM 4082 N N . ILE A 1 543 ? 3.873 16.991 19.957 1.00 92.25 543 ILE A N 1
ATOM 4083 C CA . ILE A 1 543 ? 4.561 15.691 19.855 1.00 92.25 543 ILE A CA 1
ATOM 4084 C C . ILE A 1 543 ? 5.516 15.675 18.656 1.00 92.25 543 ILE A C 1
ATOM 4086 O O . ILE A 1 543 ? 6.659 15.247 18.809 1.00 92.25 543 ILE A O 1
ATOM 4090 N N . ALA A 1 544 ? 5.092 16.147 17.478 1.00 92.44 544 ALA A N 1
ATOM 4091 C CA . ALA A 1 544 ? 5.941 16.164 16.286 1.00 92.44 544 ALA A CA 1
ATOM 4092 C C . ALA A 1 544 ? 7.222 16.990 16.508 1.00 92.44 544 ALA A C 1
ATOM 4094 O O . ALA A 1 544 ? 8.317 16.512 16.203 1.00 92.44 544 ALA A O 1
ATOM 4095 N N . SER A 1 545 ? 7.108 18.178 17.114 1.00 91.81 545 SER A N 1
ATOM 4096 C CA . SER A 1 545 ? 8.266 19.002 17.488 1.00 91.81 545 SER A CA 1
ATOM 4097 C C . SER A 1 545 ? 9.154 18.316 18.532 1.00 91.81 545 SER A C 1
ATOM 4099 O O . SER A 1 545 ? 10.371 18.257 18.355 1.00 91.81 545 SER A O 1
ATOM 4101 N N . TYR A 1 546 ? 8.571 17.720 19.580 1.00 92.50 546 TYR A N 1
ATOM 4102 C CA . TYR A 1 546 ? 9.339 16.971 20.581 1.00 92.50 546 TYR A CA 1
ATOM 4103 C C . TYR A 1 546 ? 10.117 15.796 19.965 1.00 92.50 546 TYR A C 1
ATOM 4105 O O . TYR A 1 546 ? 11.292 15.600 20.283 1.00 92.50 546 TYR A O 1
ATOM 4113 N N . LEU A 1 547 ? 9.497 15.044 19.051 1.00 89.50 547 LEU A N 1
ATOM 4114 C CA . LEU A 1 547 ? 10.136 13.924 18.362 1.00 89.50 547 LEU A CA 1
ATOM 4115 C C . LEU A 1 547 ? 11.324 14.373 17.501 1.00 89.50 547 LEU A C 1
ATOM 4117 O O . LEU A 1 547 ? 12.387 13.754 17.565 1.00 89.50 547 LEU A O 1
ATOM 4121 N N . GLN A 1 548 ? 11.164 15.462 16.743 1.00 89.50 548 GLN A N 1
ATOM 4122 C CA . GLN A 1 548 ? 12.221 16.030 15.900 1.00 89.50 548 GLN A CA 1
ATOM 4123 C C . GLN A 1 548 ? 13.420 16.534 16.713 1.00 89.50 548 GLN A C 1
ATOM 4125 O O . GLN A 1 548 ? 14.565 16.287 16.335 1.00 89.50 548 GLN A O 1
ATOM 4130 N N . GLU A 1 549 ? 13.172 17.229 17.824 1.00 89.69 549 GLU A N 1
ATOM 4131 C CA . GLU A 1 549 ? 14.226 17.866 18.621 1.00 89.69 549 GLU A CA 1
ATOM 4132 C C . GLU A 1 549 ? 14.920 16.907 19.603 1.00 89.69 549 GLU A C 1
ATOM 4134 O O . GLU A 1 549 ? 16.127 17.015 19.820 1.00 89.69 549 GLU A O 1
ATOM 4139 N N . HIS A 1 550 ? 14.171 15.978 20.212 1.00 86.88 550 HIS A N 1
ATOM 4140 C CA . HIS A 1 550 ? 14.623 15.216 21.385 1.00 86.88 550 HIS A CA 1
ATOM 4141 C C . HIS A 1 550 ? 14.623 13.688 21.199 1.00 86.88 550 HIS A C 1
ATOM 4143 O O . HIS A 1 550 ? 15.159 12.986 22.058 1.00 86.88 550 HIS A O 1
ATOM 4149 N N . ARG A 1 551 ? 14.037 13.152 20.115 1.00 81.94 551 ARG A N 1
ATOM 4150 C CA . ARG A 1 551 ? 13.914 11.699 19.853 1.00 81.94 551 ARG A CA 1
ATOM 4151 C C . ARG A 1 551 ? 14.262 11.320 18.406 1.00 81.94 551 ARG A C 1
ATOM 4153 O O . ARG A 1 551 ? 13.661 10.418 17.820 1.00 81.94 551 ARG A O 1
ATOM 4160 N N . ALA A 1 552 ? 15.261 11.988 17.828 1.00 79.94 552 ALA A N 1
ATOM 4161 C CA . ALA A 1 552 ? 15.746 11.714 16.472 1.00 79.94 552 ALA A CA 1
ATOM 4162 C C . ALA A 1 552 ? 16.188 10.247 16.261 1.00 79.94 552 ALA A C 1
ATOM 4164 O O . ALA A 1 552 ? 16.118 9.727 15.152 1.00 79.94 552 ALA A O 1
ATOM 4165 N N . ASP A 1 553 ? 16.601 9.558 17.327 1.00 75.44 553 ASP A N 1
ATOM 4166 C CA . ASP A 1 553 ? 16.919 8.129 17.351 1.00 75.44 553 ASP A CA 1
ATOM 4167 C C . ASP A 1 553 ? 15.684 7.225 17.187 1.00 75.44 553 ASP A C 1
ATOM 4169 O O . ASP A 1 553 ? 15.762 6.204 16.504 1.00 75.44 553 ASP A O 1
ATOM 4173 N N . ALA A 1 554 ? 14.545 7.604 17.775 1.00 76.06 554 ALA A N 1
ATOM 4174 C CA . ALA A 1 554 ? 13.273 6.910 17.593 1.00 76.06 554 ALA A CA 1
ATOM 4175 C C . ALA A 1 554 ? 12.713 7.160 16.185 1.00 76.06 554 ALA A C 1
ATOM 4177 O O . ALA A 1 554 ? 12.327 6.210 15.507 1.00 76.06 554 ALA A O 1
ATOM 4178 N N . VAL A 1 555 ? 12.768 8.412 15.710 1.00 81.31 555 VAL A N 1
ATOM 4179 C CA . VAL A 1 555 ? 12.365 8.785 14.342 1.00 81.31 555 VAL A CA 1
ATOM 4180 C C . VAL A 1 555 ? 13.230 8.079 13.290 1.00 81.31 555 VAL A C 1
ATOM 4182 O O . VAL A 1 555 ? 12.705 7.630 12.281 1.00 81.31 555 VAL A O 1
ATOM 4185 N N . HIS A 1 556 ? 14.537 7.904 13.513 1.00 75.50 556 HIS A N 1
ATOM 4186 C CA . HIS A 1 556 ? 15.388 7.172 12.565 1.00 75.50 556 HIS A CA 1
ATOM 4187 C C . HIS A 1 556 ? 15.024 5.680 12.448 1.00 75.50 556 HIS A C 1
ATOM 4189 O O . HIS A 1 556 ? 15.219 5.083 11.393 1.00 75.50 556 HIS A O 1
ATOM 4195 N N . ARG A 1 557 ? 14.496 5.075 13.522 1.00 71.00 557 ARG A N 1
ATOM 4196 C CA . ARG A 1 557 ? 14.103 3.655 13.555 1.00 71.00 557 ARG A CA 1
ATOM 4197 C C . ARG A 1 557 ? 12.684 3.420 13.043 1.00 71.00 557 ARG A C 1
ATOM 4199 O O . ARG A 1 557 ? 12.453 2.426 12.366 1.00 71.00 557 ARG A O 1
ATOM 4206 N N . ASN A 1 558 ? 11.754 4.322 13.354 1.00 76.44 558 ASN A N 1
ATOM 4207 C CA . ASN A 1 558 ? 10.394 4.322 12.823 1.00 76.44 558 ASN A CA 1
ATOM 4208 C C . ASN A 1 558 ? 10.015 5.750 12.373 1.00 76.44 558 ASN A C 1
ATOM 4210 O O . ASN A 1 558 ? 9.427 6.514 13.147 1.00 76.44 558 ASN A O 1
ATOM 4214 N N . PRO A 1 559 ? 10.354 6.132 11.125 1.00 81.00 559 PRO A N 1
ATOM 4215 C CA . PRO A 1 559 ? 10.092 7.481 10.621 1.00 81.00 559 PRO A CA 1
ATOM 4216 C C . PRO A 1 559 ? 8.596 7.764 10.405 1.00 81.00 559 PRO A C 1
ATOM 4218 O O . PRO A 1 559 ? 8.190 8.927 10.361 1.00 81.00 559 PRO A O 1
ATOM 4221 N N . THR A 1 560 ? 7.756 6.725 10.338 1.00 84.56 560 THR A N 1
ATOM 4222 C CA . THR A 1 560 ? 6.304 6.850 10.153 1.00 84.56 560 THR A CA 1
ATOM 4223 C C . THR A 1 560 ? 5.630 7.586 11.313 1.00 84.56 560 THR A C 1
ATOM 4225 O O . THR A 1 560 ? 4.729 8.386 11.070 1.00 84.56 560 THR A O 1
ATOM 4228 N N . ILE A 1 561 ? 6.106 7.402 12.553 1.00 84.94 561 ILE A N 1
ATOM 4229 C CA . ILE A 1 561 ? 5.551 8.058 13.756 1.00 84.94 561 ILE A CA 1
ATOM 4230 C C . ILE A 1 561 ? 5.539 9.587 13.595 1.00 84.94 561 ILE A C 1
ATOM 4232 O O . ILE A 1 561 ? 4.560 10.255 13.933 1.00 84.94 561 ILE A O 1
ATOM 4236 N N . LEU A 1 562 ? 6.614 10.153 13.037 1.00 90.38 562 LEU A N 1
ATOM 4237 C CA . LEU A 1 562 ? 6.694 11.588 12.786 1.00 90.38 562 LEU A CA 1
ATOM 4238 C C . LEU A 1 562 ? 5.754 12.014 11.646 1.00 90.38 562 LEU A C 1
ATOM 4240 O O . LEU A 1 562 ? 5.063 13.022 11.779 1.00 90.38 562 LEU A O 1
ATOM 4244 N N . ALA A 1 563 ? 5.686 11.245 10.555 1.00 90.94 563 ALA A N 1
ATOM 4245 C CA . ALA A 1 563 ? 4.807 11.542 9.421 1.00 90.94 563 ALA A CA 1
ATOM 4246 C C . ALA A 1 563 ? 3.316 11.559 9.817 1.00 90.94 563 ALA A C 1
ATOM 4248 O O . ALA A 1 563 ? 2.602 12.507 9.480 1.00 90.94 563 ALA A O 1
ATOM 4249 N N . ASP A 1 564 ? 2.862 10.567 10.592 1.00 87.75 564 ASP A N 1
ATOM 4250 C CA . ASP A 1 564 ? 1.477 10.483 11.071 1.00 87.75 564 ASP A CA 1
ATOM 4251 C C . ASP A 1 564 ? 1.136 11.631 12.041 1.00 87.75 564 ASP A C 1
ATOM 4253 O O . ASP A 1 564 ? 0.073 12.243 11.918 1.00 87.75 564 ASP A O 1
ATOM 4257 N N . HIS A 1 565 ? 2.035 12.010 12.960 1.00 90.94 565 HIS A N 1
ATOM 4258 C CA . HIS A 1 565 ? 1.799 13.170 13.829 1.00 90.94 565 HIS A CA 1
ATOM 4259 C C . HIS A 1 565 ? 1.798 14.506 13.070 1.00 90.94 565 HIS A C 1
ATOM 4261 O O . HIS A 1 565 ? 0.930 15.337 13.336 1.00 90.94 565 HIS A O 1
ATOM 4267 N N . LEU A 1 566 ? 2.687 14.710 12.092 1.00 93.56 566 LEU A N 1
ATOM 4268 C CA . LEU A 1 566 ? 2.673 15.906 11.234 1.00 93.56 566 LEU A CA 1
ATOM 4269 C C . LEU A 1 566 ? 1.375 16.000 10.412 1.00 93.56 566 LEU A C 1
ATOM 4271 O O . LEU A 1 566 ? 0.793 17.081 10.295 1.00 93.56 566 LEU A O 1
ATOM 4275 N N . SER A 1 567 ? 0.888 14.866 9.896 1.00 91.06 567 SER A N 1
ATOM 4276 C CA . SER A 1 567 ? -0.393 14.762 9.187 1.00 91.06 567 SER A CA 1
ATOM 4277 C C . SER A 1 567 ? -1.576 15.125 10.093 1.00 91.06 567 SER A C 1
ATOM 4279 O O . SER A 1 567 ? -2.364 16.014 9.768 1.00 91.06 567 SER A O 1
ATOM 4281 N N . LEU A 1 568 ? -1.660 14.527 11.287 1.00 90.25 568 LEU A N 1
ATOM 4282 C CA . LEU A 1 568 ? -2.724 14.804 12.261 1.00 90.25 568 LEU A CA 1
ATOM 4283 C C . LEU A 1 568 ? -2.645 16.225 12.861 1.00 90.25 568 LEU A C 1
ATOM 4285 O O . LEU A 1 568 ? -3.661 16.766 13.307 1.00 90.25 568 LEU A O 1
ATOM 4289 N N . ALA A 1 569 ? -1.466 16.853 12.827 1.00 92.50 569 ALA A N 1
ATOM 4290 C CA . ALA A 1 569 ? -1.242 18.267 13.130 1.00 92.50 569 ALA A CA 1
ATOM 4291 C C . ALA A 1 569 ? -1.591 19.222 11.964 1.00 92.50 569 ALA A C 1
ATOM 4293 O O . ALA A 1 569 ? -1.470 20.437 12.115 1.00 92.50 569 ALA A O 1
ATOM 4294 N N . GLN A 1 570 ? -2.035 18.699 10.814 1.00 91.94 570 GLN A N 1
ATOM 4295 C CA . GLN A 1 570 ? -2.320 19.444 9.576 1.00 91.94 570 GLN A CA 1
ATOM 4296 C C . GLN A 1 570 ? -1.111 20.227 9.022 1.00 91.94 570 GLN A C 1
ATOM 4298 O O . GLN A 1 570 ? -1.263 21.265 8.375 1.00 91.94 570 GLN A O 1
ATOM 4303 N N . GLN A 1 571 ? 0.107 19.731 9.258 1.00 93.31 571 GLN A N 1
ATOM 4304 C CA . GLN A 1 571 ? 1.340 20.301 8.717 1.00 93.31 571 GLN A CA 1
ATOM 4305 C C . GLN A 1 571 ? 1.686 19.630 7.373 1.00 93.31 571 GLN A C 1
ATOM 4307 O O . GLN A 1 571 ? 2.627 18.844 7.283 1.00 93.31 571 GLN A O 1
ATOM 4312 N N . HIS A 1 572 ? 0.905 19.925 6.326 1.00 92.88 572 HIS A N 1
ATOM 4313 C CA . HIS A 1 572 ? 0.928 19.216 5.032 1.00 92.88 572 HIS A CA 1
ATOM 4314 C C . HIS A 1 572 ? 2.332 19.083 4.409 1.00 92.88 572 HIS A C 1
ATOM 4316 O O . HIS A 1 572 ? 2.771 17.969 4.140 1.00 92.88 572 HIS A O 1
ATOM 4322 N N . VAL A 1 573 ? 3.075 20.187 4.248 1.00 94.00 573 VAL A N 1
ATOM 4323 C CA . VAL A 1 573 ? 4.422 20.190 3.635 1.00 94.00 573 VAL A CA 1
ATOM 4324 C C . VAL A 1 573 ? 5.408 19.245 4.347 1.00 94.00 573 VAL A C 1
ATOM 4326 O O . VAL A 1 573 ? 5.910 18.329 3.691 1.00 94.00 573 VAL A O 1
ATOM 4329 N N . PRO A 1 574 ? 5.697 19.391 5.660 1.00 94.25 574 PRO A N 1
ATOM 4330 C CA . PRO A 1 574 ? 6.613 18.476 6.334 1.00 94.25 574 PRO A CA 1
ATOM 4331 C C . PRO A 1 574 ? 6.038 17.057 6.463 1.00 94.25 574 PRO A C 1
ATOM 4333 O O . PRO A 1 574 ? 6.819 16.109 6.439 1.00 94.25 574 PRO A O 1
ATOM 4336 N N . ALA A 1 575 ? 4.714 16.868 6.546 1.00 94.06 575 ALA A N 1
ATOM 4337 C CA . ALA A 1 575 ? 4.111 15.532 6.535 1.00 94.06 575 ALA A CA 1
ATOM 4338 C C . ALA A 1 575 ? 4.414 14.791 5.220 1.00 94.06 575 ALA A C 1
ATOM 4340 O O . ALA A 1 575 ? 4.939 13.681 5.252 1.00 94.06 575 ALA A O 1
ATOM 4341 N N . VAL A 1 576 ? 4.174 15.430 4.070 1.00 94.62 576 VAL A N 1
ATOM 4342 C CA . VAL A 1 576 ? 4.455 14.876 2.732 1.00 94.62 576 VAL A CA 1
ATOM 4343 C C . VAL A 1 576 ? 5.944 14.580 2.541 1.00 94.62 576 VAL A C 1
ATOM 4345 O O . VAL A 1 576 ? 6.300 13.498 2.078 1.00 94.62 576 VAL A O 1
ATOM 4348 N N . GLN A 1 577 ? 6.829 15.485 2.974 1.00 92.50 577 GLN A N 1
ATOM 4349 C CA . GLN A 1 577 ? 8.280 15.252 2.956 1.00 92.50 577 GLN A CA 1
ATOM 4350 C C . GLN A 1 577 ? 8.687 14.023 3.785 1.00 92.50 577 GLN A C 1
ATOM 4352 O O . GLN A 1 577 ? 9.522 13.233 3.342 1.00 92.50 577 GLN A O 1
ATOM 4357 N N . ASN A 1 578 ? 8.086 13.829 4.964 1.00 92.44 578 ASN A N 1
ATOM 4358 C CA . ASN A 1 578 ? 8.365 12.659 5.795 1.00 92.44 578 ASN A CA 1
ATOM 4359 C C . ASN A 1 578 ? 7.772 11.379 5.186 1.00 92.44 578 ASN A C 1
ATOM 4361 O O . ASN A 1 578 ? 8.485 10.384 5.128 1.00 92.44 578 ASN A O 1
ATOM 4365 N N . TYR A 1 579 ? 6.549 11.384 4.641 1.00 93.81 579 TYR A N 1
ATOM 4366 C CA . TYR A 1 579 ? 6.007 10.207 3.942 1.00 93.81 579 TYR A CA 1
ATOM 4367 C C . TYR A 1 579 ? 6.832 9.799 2.716 1.00 93.81 579 TYR A C 1
ATOM 4369 O O . TYR A 1 579 ? 7.006 8.605 2.486 1.00 93.81 579 TYR A O 1
ATOM 4377 N N . LEU A 1 580 ? 7.397 10.750 1.965 1.00 91.56 580 LEU A N 1
ATOM 4378 C CA . LEU A 1 580 ? 8.329 10.447 0.872 1.00 91.56 580 LEU A CA 1
ATOM 4379 C C . LEU A 1 580 ? 9.609 9.763 1.377 1.00 91.56 580 LEU A C 1
ATOM 4381 O O . LEU A 1 580 ? 10.031 8.758 0.805 1.00 91.56 580 LEU A O 1
ATOM 4385 N N . ALA A 1 581 ? 10.193 10.251 2.476 1.00 88.81 581 ALA A N 1
ATOM 4386 C CA . ALA A 1 581 ? 11.362 9.628 3.097 1.00 88.81 581 ALA A CA 1
ATOM 4387 C C . ALA A 1 581 ? 11.051 8.221 3.650 1.00 88.81 581 ALA A C 1
ATOM 4389 O O . ALA A 1 581 ? 11.829 7.287 3.446 1.00 88.81 581 ALA A O 1
ATOM 4390 N N . VAL A 1 582 ? 9.889 8.044 4.290 1.00 90.50 582 VAL A N 1
ATOM 4391 C CA . VAL A 1 582 ? 9.400 6.743 4.777 1.00 90.50 582 VAL A CA 1
ATOM 4392 C C . VAL A 1 582 ? 9.169 5.779 3.607 1.00 90.50 582 VAL A C 1
ATOM 4394 O O . VAL A 1 582 ? 9.626 4.641 3.658 1.00 90.50 582 VAL A O 1
ATOM 4397 N N . SER A 1 583 ? 8.538 6.236 2.520 1.00 92.44 583 SER A N 1
ATOM 4398 C CA . SER A 1 583 ? 8.359 5.456 1.290 1.00 92.44 583 SER A CA 1
ATOM 4399 C C . SER A 1 583 ? 9.695 4.989 0.717 1.00 92.44 583 SER A C 1
ATOM 4401 O O . SER A 1 583 ? 9.846 3.820 0.368 1.00 92.44 583 SER A O 1
ATOM 4403 N N . GLN A 1 584 ? 10.682 5.884 0.622 1.00 87.25 584 GLN A N 1
ATOM 4404 C CA . GLN A 1 584 ? 12.011 5.537 0.118 1.00 87.25 584 GLN A CA 1
ATOM 4405 C C . GLN A 1 584 ? 12.688 4.481 1.009 1.00 87.25 584 GLN A C 1
ATOM 4407 O O . GLN A 1 584 ? 13.303 3.542 0.502 1.00 87.25 584 GLN A O 1
ATOM 4412 N N . TRP A 1 585 ? 12.526 4.587 2.330 1.00 85.88 585 TRP A N 1
ATOM 4413 C CA . TRP A 1 585 ? 13.028 3.601 3.285 1.00 85.88 585 TRP A CA 1
ATOM 4414 C C . TRP A 1 585 ? 12.344 2.229 3.138 1.00 85.88 585 TRP A C 1
ATOM 4416 O O . TRP A 1 585 ? 13.029 1.211 3.010 1.00 85.88 585 TRP A O 1
ATOM 4426 N N . ALA A 1 586 ? 11.010 2.197 3.065 1.00 90.12 586 ALA A N 1
ATOM 4427 C CA . ALA A 1 586 ? 10.231 0.980 2.827 1.00 90.12 586 ALA A CA 1
ATOM 4428 C C . ALA A 1 586 ? 10.603 0.317 1.484 1.00 90.12 586 ALA A C 1
ATOM 4430 O O . ALA A 1 586 ? 10.805 -0.897 1.419 1.00 90.12 586 ALA A O 1
ATOM 4431 N N . LEU A 1 587 ? 10.803 1.115 0.428 1.00 89.00 587 LEU A N 1
ATOM 4432 C CA . LEU A 1 587 ? 11.252 0.655 -0.889 1.00 89.00 587 LEU A CA 1
ATOM 4433 C C . LEU A 1 587 ? 12.610 -0.061 -0.826 1.00 89.00 587 LEU A C 1
ATOM 4435 O O . LEU A 1 587 ? 12.766 -1.128 -1.422 1.00 89.00 587 LEU A O 1
ATOM 4439 N N . PHE A 1 588 ? 13.575 0.480 -0.076 1.00 85.00 588 PHE A N 1
ATOM 4440 C CA . PHE A 1 588 ? 14.890 -0.142 0.122 1.00 85.00 588 PHE A CA 1
ATOM 4441 C C . PHE A 1 588 ? 14.832 -1.429 0.961 1.00 85.00 588 PHE A C 1
ATOM 4443 O O . PHE A 1 588 ? 15.579 -2.370 0.698 1.00 85.00 588 PHE A O 1
ATOM 4450 N N . GLN A 1 589 ? 13.909 -1.526 1.922 1.00 88.06 589 GLN A N 1
ATOM 4451 C CA . GLN A 1 589 ? 13.611 -2.784 2.623 1.00 88.06 589 GLN A CA 1
ATOM 4452 C C . GLN A 1 589 ? 12.806 -3.787 1.765 1.00 88.06 589 GLN A C 1
ATOM 4454 O O . GLN A 1 589 ? 12.538 -4.906 2.208 1.00 88.06 589 GLN A O 1
ATOM 4459 N N . GLY A 1 590 ? 12.391 -3.396 0.554 1.00 87.88 590 GLY A N 1
ATOM 4460 C CA . GLY A 1 590 ? 11.522 -4.180 -0.325 1.00 87.88 590 GLY A CA 1
ATOM 4461 C C . GLY A 1 590 ? 10.084 -4.341 0.189 1.00 87.88 590 GLY A C 1
ATOM 4462 O O . GLY A 1 590 ? 9.349 -5.211 -0.278 1.00 87.88 590 GLY A O 1
ATOM 4463 N N . ALA A 1 591 ? 9.659 -3.491 1.125 1.00 91.75 591 ALA A N 1
ATOM 4464 C CA . ALA A 1 591 ? 8.282 -3.351 1.588 1.00 91.75 591 ALA A CA 1
ATOM 4465 C C . ALA A 1 591 ? 7.455 -2.533 0.571 1.00 91.75 591 ALA A C 1
ATOM 4467 O O . ALA A 1 591 ? 6.970 -1.442 0.864 1.00 91.75 591 ALA A O 1
ATOM 4468 N N . PHE A 1 592 ? 7.345 -3.038 -0.664 1.00 91.50 592 PHE A N 1
ATOM 4469 C CA . PHE A 1 592 ? 6.809 -2.285 -1.807 1.00 91.50 592 PHE A CA 1
ATOM 4470 C C . PHE A 1 592 ? 5.370 -1.783 -1.600 1.00 91.50 592 PHE A C 1
ATOM 4472 O O . PHE A 1 592 ? 5.091 -0.622 -1.888 1.00 91.50 592 PHE A O 1
ATOM 4479 N N . ASP A 1 593 ? 4.483 -2.621 -1.056 1.00 90.44 593 ASP A N 1
ATOM 4480 C CA . ASP A 1 593 ? 3.083 -2.268 -0.776 1.00 90.44 593 ASP A CA 1
ATOM 4481 C C . ASP A 1 593 ? 2.947 -1.164 0.291 1.00 90.44 593 ASP A C 1
ATOM 4483 O O . ASP A 1 593 ? 2.046 -0.330 0.203 1.00 90.44 593 ASP A O 1
ATOM 4487 N N . ASP A 1 594 ? 3.844 -1.126 1.285 1.00 91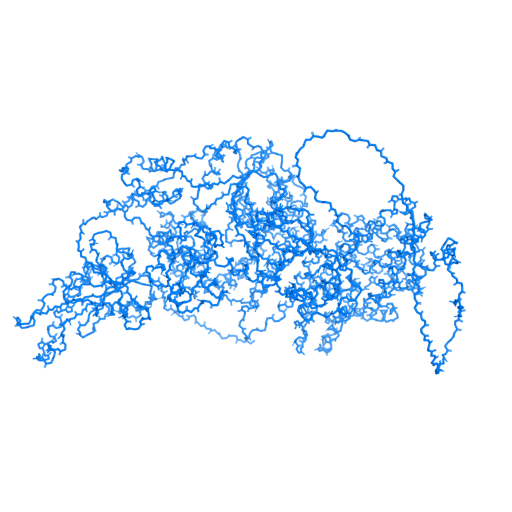.31 594 ASP A N 1
ATOM 4488 C CA . ASP A 1 594 ? 3.869 -0.043 2.279 1.00 91.31 594 ASP A CA 1
ATOM 4489 C C . ASP A 1 594 ? 4.446 1.239 1.671 1.00 91.31 594 ASP A C 1
ATOM 4491 O O . ASP A 1 594 ? 3.882 2.314 1.867 1.00 91.31 594 ASP A O 1
ATOM 4495 N N . ALA A 1 595 ? 5.518 1.137 0.874 1.00 93.06 595 ALA A N 1
ATOM 4496 C CA . ALA A 1 595 ? 6.069 2.273 0.137 1.00 93.06 595 ALA A CA 1
ATOM 4497 C C . ALA A 1 595 ? 4.993 2.943 -0.738 1.00 93.06 595 ALA A C 1
ATOM 4499 O O . ALA A 1 595 ? 4.811 4.158 -0.678 1.00 93.06 595 ALA A O 1
ATOM 4500 N N . GLU A 1 596 ? 4.210 2.148 -1.474 1.00 93.75 596 GLU A N 1
ATOM 4501 C CA . GLU A 1 596 ? 3.068 2.635 -2.254 1.00 93.75 596 GLU A CA 1
ATOM 4502 C C . GLU A 1 596 ? 2.017 3.313 -1.359 1.00 93.75 596 GLU A C 1
ATOM 4504 O O . GLU A 1 596 ? 1.605 4.440 -1.636 1.00 93.75 596 GLU A O 1
ATOM 4509 N N . ALA A 1 597 ? 1.637 2.687 -0.239 1.00 90.94 597 ALA A N 1
ATOM 4510 C CA . ALA A 1 597 ? 0.673 3.254 0.704 1.00 90.94 597 ALA A CA 1
ATOM 4511 C C . ALA A 1 597 ? 1.126 4.605 1.298 1.00 90.94 597 ALA A C 1
ATOM 4513 O O . ALA A 1 597 ? 0.294 5.494 1.502 1.00 90.94 597 ALA A O 1
ATOM 4514 N N . HIS A 1 598 ? 2.427 4.796 1.539 1.00 93.06 598 HIS A N 1
ATOM 4515 C CA . HIS A 1 598 ? 2.988 6.075 1.981 1.00 93.06 598 HIS A CA 1
ATOM 4516 C C . HIS A 1 598 ? 2.927 7.155 0.901 1.00 93.06 598 HIS A C 1
ATOM 4518 O O . HIS A 1 598 ? 2.562 8.289 1.207 1.00 93.06 598 HIS A O 1
ATOM 4524 N N . VAL A 1 599 ? 3.234 6.822 -0.356 1.00 95.19 599 VAL A N 1
ATOM 4525 C CA . VAL A 1 599 ? 3.128 7.778 -1.472 1.00 95.19 599 VAL A CA 1
ATOM 4526 C C . VAL A 1 599 ? 1.675 8.178 -1.720 1.00 95.19 599 VAL A C 1
ATOM 4528 O O . VAL A 1 599 ? 1.393 9.355 -1.926 1.00 95.19 599 VAL A O 1
ATOM 4531 N N . LEU A 1 600 ? 0.733 7.237 -1.636 1.00 94.00 600 LEU A N 1
ATOM 4532 C CA . LEU A 1 600 ? -0.696 7.535 -1.762 1.00 94.00 600 LEU A CA 1
ATOM 4533 C C . LEU A 1 600 ? -1.207 8.409 -0.601 1.00 94.00 600 LEU A C 1
ATOM 4535 O O . LEU A 1 600 ? -1.983 9.336 -0.828 1.00 94.00 600 LEU A O 1
ATOM 4539 N N . ALA A 1 601 ? -0.732 8.180 0.630 1.00 90.44 601 ALA A N 1
ATOM 4540 C CA . ALA A 1 601 ? -1.021 9.063 1.763 1.00 90.44 601 ALA A CA 1
ATOM 4541 C C . ALA A 1 601 ? -0.423 10.471 1.576 1.00 90.44 601 ALA A C 1
ATOM 4543 O O . ALA A 1 601 ? -1.058 11.460 1.938 1.00 90.44 601 ALA A O 1
ATOM 4544 N N . ALA A 1 602 ? 0.768 10.571 0.979 1.00 95.12 602 ALA A N 1
ATOM 4545 C CA . ALA A 1 602 ? 1.399 11.842 0.642 1.00 95.12 602 ALA A CA 1
ATOM 4546 C C . ALA A 1 602 ? 0.611 12.612 -0.436 1.00 95.12 602 ALA A C 1
ATOM 4548 O O . ALA A 1 602 ? 0.341 13.794 -0.250 1.00 95.12 602 ALA A O 1
ATOM 4549 N N . LEU A 1 603 ? 0.163 11.942 -1.504 1.00 95.44 603 LEU A N 1
ATOM 4550 C CA . LEU A 1 603 ? -0.686 12.542 -2.544 1.00 95.44 603 LEU A CA 1
ATOM 4551 C C . LEU A 1 603 ? -2.017 13.055 -1.976 1.00 95.44 603 LEU A C 1
ATOM 4553 O O . LEU A 1 603 ? -2.390 14.193 -2.245 1.00 95.44 603 LEU A O 1
ATOM 4557 N N . SER A 1 604 ? -2.677 12.280 -1.109 1.00 94.00 604 SER A N 1
ATOM 4558 C CA . SER A 1 604 ? -3.896 12.722 -0.409 1.00 94.00 604 SER A CA 1
ATOM 4559 C C . SER A 1 604 ? -3.670 13.997 0.417 1.00 94.00 604 SER A C 1
ATOM 4561 O O . SER A 1 604 ? -4.566 14.826 0.527 1.00 94.00 604 SER A O 1
ATOM 4563 N N . LEU A 1 605 ? -2.474 14.188 0.987 1.00 92.94 605 LEU A N 1
ATOM 4564 C CA . LEU A 1 605 ? -2.121 15.401 1.734 1.00 92.94 605 LEU A CA 1
ATOM 4565 C C . LEU A 1 605 ? -1.739 16.588 0.843 1.00 92.94 605 LEU A C 1
ATOM 4567 O O . LEU A 1 605 ? -1.819 17.723 1.311 1.00 92.94 605 LEU A O 1
ATOM 4571 N N . CYS A 1 606 ? -1.343 16.352 -0.411 1.00 93.44 606 CYS A N 1
ATOM 4572 C CA . CYS A 1 606 ? -1.262 17.404 -1.422 1.00 93.44 606 CYS A CA 1
ATOM 4573 C C . CYS A 1 606 ? -2.670 17.866 -1.831 1.00 93.44 606 CYS A C 1
ATOM 4575 O O . CYS A 1 606 ? -2.924 19.065 -1.843 1.00 93.44 606 CYS A O 1
ATOM 4577 N N . GLU A 1 607 ? -3.603 16.934 -2.063 1.00 91.75 607 GLU A N 1
ATOM 4578 C CA . GLU A 1 607 ? -5.008 17.246 -2.387 1.00 91.75 607 GLU A CA 1
ATOM 4579 C C . GLU A 1 607 ? -5.756 17.965 -1.245 1.00 91.75 607 GLU A C 1
ATOM 4581 O O . GLU A 1 607 ? -6.624 18.799 -1.501 1.00 91.75 607 GLU A O 1
ATOM 4586 N N . GLU A 1 608 ? -5.431 17.662 0.017 1.00 91.38 608 GLU A N 1
ATOM 4587 C CA . GLU A 1 608 ? -6.005 18.324 1.202 1.00 91.38 608 GLU A CA 1
ATOM 4588 C C . GLU A 1 608 ? -5.345 19.673 1.556 1.00 91.38 608 GLU A C 1
ATOM 4590 O O . GLU A 1 608 ? -5.838 20.385 2.441 1.00 91.38 608 GLU A O 1
ATOM 4595 N N . ALA A 1 609 ? -4.232 20.037 0.909 1.00 91.00 609 ALA A N 1
ATOM 4596 C CA . ALA A 1 609 ? -3.489 21.248 1.242 1.00 91.00 609 ALA A CA 1
ATOM 4597 C C . ALA A 1 609 ? -4.275 22.533 0.884 1.00 91.00 609 ALA A C 1
ATOM 4599 O O . ALA A 1 609 ? -4.986 22.574 -0.120 1.00 91.00 609 ALA A O 1
ATOM 4600 N N . PRO A 1 610 ? -4.148 23.619 1.673 1.00 89.19 610 PRO A N 1
ATOM 4601 C CA . PRO A 1 610 ? -4.746 24.912 1.332 1.00 89.19 610 PRO A CA 1
ATOM 4602 C C . PRO A 1 610 ? -4.225 25.496 0.007 1.00 89.19 610 PRO A C 1
ATOM 4604 O O . PRO A 1 610 ? -3.026 25.438 -0.257 1.00 89.19 610 PRO A O 1
ATOM 4607 N N . ASP A 1 611 ? -5.106 26.154 -0.761 1.00 85.75 611 ASP A N 1
ATOM 4608 C CA . ASP A 1 611 ? -4.812 26.772 -2.073 1.00 85.75 611 ASP A CA 1
ATOM 4609 C C . ASP A 1 611 ? -3.618 27.760 -2.077 1.00 85.75 611 ASP A C 1
ATOM 4611 O O . ASP A 1 611 ? -3.090 28.096 -3.139 1.00 85.75 611 ASP A O 1
ATOM 4615 N N . ASP A 1 612 ? -3.205 28.284 -0.916 1.00 86.94 612 ASP A N 1
ATOM 4616 C CA . ASP A 1 612 ? -2.061 29.191 -0.767 1.00 86.94 612 ASP A CA 1
ATOM 4617 C C . ASP A 1 612 ? -0.695 28.483 -0.628 1.00 86.94 612 ASP A C 1
ATOM 4619 O O . ASP A 1 612 ? 0.340 29.155 -0.569 1.00 86.94 612 ASP A O 1
ATOM 4623 N N . VAL A 1 613 ? -0.665 27.144 -0.626 1.00 87.38 613 VAL A N 1
ATOM 4624 C CA . VAL A 1 613 ? 0.547 26.317 -0.502 1.00 87.38 613 VAL A CA 1
ATOM 4625 C C . VAL A 1 613 ? 0.868 25.614 -1.832 1.00 87.38 613 VAL A C 1
ATOM 4627 O O . VAL A 1 613 ? 0.130 24.737 -2.267 1.00 87.38 613 VAL A O 1
ATOM 4630 N N . ASP A 1 614 ? 2.001 25.943 -2.474 1.00 87.38 614 ASP A N 1
ATOM 4631 C CA . ASP A 1 614 ? 2.467 25.218 -3.676 1.00 87.38 614 ASP A CA 1
ATOM 4632 C C . ASP A 1 614 ? 3.003 23.824 -3.304 1.00 87.38 614 ASP A C 1
ATOM 4634 O O . ASP A 1 614 ? 4.145 23.684 -2.860 1.00 87.38 614 ASP A O 1
ATOM 4638 N N . MET A 1 615 ? 2.184 22.793 -3.523 1.00 90.50 615 MET A N 1
ATOM 4639 C CA . MET A 1 615 ? 2.551 21.384 -3.343 1.00 90.50 615 MET A CA 1
ATOM 4640 C C . MET A 1 615 ? 3.151 20.739 -4.609 1.00 90.50 615 MET A C 1
ATOM 4642 O O . MET A 1 615 ? 3.628 19.608 -4.541 1.00 90.50 615 MET A O 1
ATOM 4646 N N . THR A 1 616 ? 3.209 21.437 -5.752 1.00 88.81 616 THR A N 1
ATOM 4647 C CA . THR A 1 616 ? 3.476 20.825 -7.074 1.00 88.81 616 THR A CA 1
ATOM 4648 C C . THR A 1 616 ? 4.807 20.065 -7.154 1.00 88.81 616 THR A C 1
ATOM 4650 O O . THR A 1 616 ? 4.872 18.995 -7.752 1.00 88.81 616 THR A O 1
ATOM 4653 N N . ASP A 1 617 ? 5.893 20.590 -6.564 1.00 86.19 617 ASP A N 1
ATOM 4654 C CA . ASP A 1 617 ? 7.198 19.893 -6.592 1.00 86.19 617 ASP A CA 1
ATOM 4655 C C . ASP A 1 617 ? 7.186 18.635 -5.692 1.00 86.19 617 ASP A C 1
ATOM 4657 O O . ASP A 1 617 ? 7.885 17.661 -5.974 1.00 86.19 617 ASP A O 1
ATOM 4661 N N . LEU A 1 618 ? 6.344 18.608 -4.649 1.00 90.44 618 LEU A N 1
ATOM 4662 C CA . LEU A 1 618 ? 6.133 17.425 -3.810 1.00 90.44 618 LEU A CA 1
ATOM 4663 C C . LEU A 1 618 ? 5.225 16.394 -4.495 1.00 90.44 618 LEU A C 1
ATOM 4665 O O . LEU A 1 618 ? 5.505 15.202 -4.406 1.00 90.44 618 LEU A O 1
ATOM 4669 N N . GLU A 1 619 ? 4.193 16.822 -5.227 1.00 92.88 619 GLU A N 1
ATOM 4670 C CA . GLU A 1 619 ? 3.376 15.940 -6.076 1.00 92.88 619 GLU A CA 1
ATOM 4671 C C . GLU A 1 619 ? 4.223 15.272 -7.170 1.00 92.88 619 GLU A C 1
ATOM 4673 O O . GLU A 1 619 ? 4.154 14.057 -7.353 1.00 92.88 619 GLU A O 1
ATOM 4678 N N . ILE A 1 620 ? 5.100 16.033 -7.838 1.00 91.25 620 ILE A N 1
ATOM 4679 C CA . ILE A 1 620 ? 6.077 15.506 -8.807 1.00 91.25 620 ILE A CA 1
ATOM 4680 C C . ILE A 1 620 ? 6.979 14.443 -8.157 1.00 91.25 620 ILE A C 1
ATOM 4682 O O . ILE A 1 620 ? 7.203 13.379 -8.745 1.00 91.25 620 ILE A O 1
ATOM 4686 N N . ALA A 1 621 ? 7.471 14.689 -6.939 1.00 89.19 621 ALA A N 1
ATOM 4687 C CA . ALA A 1 621 ? 8.260 13.709 -6.192 1.00 89.19 621 ALA A CA 1
ATOM 4688 C C . ALA A 1 621 ? 7.440 12.455 -5.824 1.00 89.19 621 ALA A C 1
ATOM 4690 O O . ALA A 1 621 ? 7.941 11.337 -5.964 1.00 89.19 621 ALA A O 1
ATOM 4691 N N . CYS A 1 622 ? 6.169 12.614 -5.438 1.00 93.69 622 CYS A N 1
ATOM 4692 C CA . CYS A 1 622 ? 5.255 11.505 -5.161 1.00 93.69 622 CYS A CA 1
ATOM 4693 C C . CYS A 1 622 ? 5.017 10.637 -6.402 1.00 93.69 622 CYS A C 1
ATOM 4695 O O . CYS A 1 622 ? 5.256 9.433 -6.359 1.00 93.69 622 CYS A O 1
ATOM 4697 N N . HIS A 1 623 ? 4.636 11.223 -7.538 1.00 94.25 623 HIS A N 1
ATOM 4698 C CA . HIS A 1 623 ? 4.423 10.458 -8.769 1.00 94.25 623 HIS A CA 1
ATOM 4699 C C . HIS A 1 623 ? 5.712 9.800 -9.294 1.00 94.25 623 HIS A C 1
ATOM 4701 O O . HIS A 1 623 ? 5.670 8.681 -9.803 1.00 94.25 623 HIS A O 1
ATOM 4707 N N . THR A 1 624 ? 6.878 10.416 -9.076 1.00 90.88 624 THR A N 1
ATOM 4708 C CA . THR A 1 624 ? 8.184 9.791 -9.361 1.00 90.88 624 THR A CA 1
ATOM 4709 C C . THR A 1 624 ? 8.433 8.554 -8.496 1.00 90.88 624 THR A C 1
ATOM 4711 O O . THR A 1 624 ? 8.863 7.515 -9.008 1.00 90.88 624 THR A O 1
ATOM 4714 N N . ALA A 1 625 ? 8.162 8.644 -7.190 1.00 91.38 625 ALA A N 1
ATOM 4715 C CA . ALA A 1 625 ? 8.288 7.518 -6.271 1.00 91.38 625 ALA A CA 1
ATOM 4716 C C . ALA A 1 625 ? 7.313 6.390 -6.649 1.00 91.38 625 ALA A C 1
ATOM 4718 O O . ALA A 1 625 ? 7.735 5.240 -6.772 1.00 91.38 625 ALA A O 1
ATOM 4719 N N . LEU A 1 626 ? 6.052 6.727 -6.941 1.00 93.88 626 LEU A N 1
ATOM 4720 C CA . LEU A 1 626 ? 5.016 5.782 -7.366 1.00 93.88 626 LEU A CA 1
ATOM 4721 C C . LEU A 1 626 ? 5.413 5.030 -8.647 1.00 93.88 626 LEU A C 1
ATOM 4723 O O . LEU A 1 626 ? 5.397 3.800 -8.675 1.00 93.88 626 LEU A O 1
ATOM 4727 N N . GLY A 1 627 ? 5.865 5.751 -9.678 1.00 90.94 627 GLY A N 1
ATOM 4728 C CA . GLY A 1 627 ? 6.372 5.146 -10.912 1.00 90.94 627 GLY A CA 1
ATOM 4729 C C . GLY A 1 627 ? 7.569 4.221 -10.663 1.00 90.94 627 GLY A C 1
ATOM 4730 O O . GLY A 1 627 ? 7.636 3.124 -11.216 1.00 90.94 627 GLY A O 1
ATOM 4731 N N . SER A 1 628 ? 8.480 4.608 -9.765 1.00 87.25 628 SER A N 1
ATOM 4732 C CA . SER A 1 628 ? 9.656 3.804 -9.390 1.00 87.25 628 SER A CA 1
ATOM 4733 C C . SER A 1 628 ? 9.307 2.527 -8.609 1.00 87.25 628 SER A C 1
ATOM 4735 O O . SER A 1 628 ? 10.015 1.521 -8.730 1.00 87.25 628 SER A O 1
ATOM 4737 N N . ILE A 1 629 ? 8.225 2.547 -7.824 1.00 90.75 629 ILE A N 1
ATOM 4738 C CA . ILE A 1 629 ? 7.680 1.374 -7.125 1.00 90.75 629 ILE A CA 1
ATOM 4739 C C . ILE A 1 629 ? 7.001 0.442 -8.136 1.00 90.75 629 ILE A C 1
ATOM 4741 O O . ILE A 1 629 ? 7.362 -0.732 -8.221 1.00 90.75 629 ILE A O 1
ATOM 4745 N N . HIS A 1 630 ? 6.098 0.968 -8.969 1.00 90.25 630 HIS A N 1
ATOM 4746 C CA . HIS A 1 630 ? 5.383 0.183 -9.979 1.00 90.25 630 HIS A CA 1
ATOM 4747 C C . HIS A 1 630 ? 6.314 -0.455 -11.024 1.00 90.25 630 HIS A C 1
ATOM 4749 O O . HIS A 1 630 ? 6.081 -1.590 -11.432 1.00 90.25 630 HIS A O 1
ATOM 4755 N N . VAL A 1 631 ? 7.410 0.203 -11.426 1.00 86.44 631 VAL A N 1
ATOM 4756 C CA . VAL A 1 631 ? 8.424 -0.420 -12.301 1.00 86.44 631 VAL A CA 1
ATOM 4757 C C . VAL A 1 631 ? 9.063 -1.648 -11.641 1.00 86.44 631 VAL A C 1
ATOM 4759 O O . VAL A 1 631 ? 9.303 -2.645 -12.323 1.00 86.44 631 VAL A O 1
ATOM 4762 N N . GLN A 1 632 ? 9.317 -1.614 -10.328 1.00 82.75 632 GLN A N 1
ATOM 4763 C CA . GLN A 1 632 ? 9.904 -2.745 -9.599 1.00 82.75 632 GLN A CA 1
ATOM 4764 C C . GLN A 1 632 ? 8.917 -3.896 -9.375 1.00 82.75 632 GLN A C 1
ATOM 4766 O O . GLN A 1 632 ? 9.337 -5.053 -9.406 1.00 82.75 632 GLN A O 1
ATOM 4771 N N . THR A 1 633 ? 7.630 -3.607 -9.159 1.00 84.12 633 THR A N 1
ATOM 4772 C CA . THR A 1 633 ? 6.613 -4.632 -8.861 1.00 84.12 633 THR A CA 1
ATOM 4773 C C . THR A 1 633 ? 5.872 -5.158 -10.093 1.00 84.12 633 THR A C 1
ATOM 4775 O O . THR A 1 633 ? 5.421 -6.302 -10.076 1.00 84.12 633 THR A O 1
ATOM 4778 N N . MET A 1 634 ? 5.756 -4.364 -11.164 1.00 85.31 634 MET A N 1
ATOM 4779 C CA . MET A 1 634 ? 4.920 -4.658 -12.342 1.00 85.31 634 MET A CA 1
ATOM 4780 C C . MET A 1 634 ? 5.667 -4.580 -13.688 1.00 85.31 634 MET A C 1
ATOM 4782 O O . MET A 1 634 ? 5.153 -5.067 -14.694 1.00 85.31 634 MET A O 1
ATOM 4786 N N . GLY A 1 635 ? 6.877 -4.008 -13.729 1.00 83.75 635 GLY A N 1
ATOM 4787 C CA . GLY A 1 635 ? 7.702 -3.887 -14.938 1.00 83.75 635 GLY A CA 1
ATOM 4788 C C . GLY A 1 635 ? 7.594 -2.541 -15.671 1.00 83.75 635 GLY A C 1
ATOM 4789 O O . GLY A 1 635 ? 6.768 -1.685 -15.360 1.00 83.75 635 GLY A O 1
ATOM 4790 N N . PHE A 1 636 ? 8.457 -2.346 -16.673 1.00 83.44 636 PHE A N 1
ATOM 4791 C CA . PHE A 1 636 ? 8.691 -1.052 -17.337 1.00 83.44 636 PHE A CA 1
ATOM 4792 C C . PHE A 1 636 ? 7.571 -0.583 -18.274 1.00 83.44 636 PHE A C 1
ATOM 4794 O O . PHE A 1 636 ? 7.594 0.563 -18.703 1.00 83.44 636 PHE A O 1
ATOM 4801 N N . THR A 1 637 ? 6.622 -1.444 -18.639 1.00 84.62 637 THR A N 1
ATOM 4802 C CA . THR A 1 637 ? 5.500 -1.096 -19.534 1.00 84.62 637 THR A CA 1
ATOM 4803 C C . THR A 1 637 ? 4.139 -1.267 -18.863 1.00 84.62 637 THR A C 1
ATOM 4805 O O . THR A 1 637 ? 3.125 -1.342 -19.552 1.00 84.62 637 THR A O 1
ATOM 4808 N N . ALA A 1 638 ? 4.102 -1.376 -17.533 1.00 85.75 638 ALA A N 1
ATOM 4809 C CA . ALA A 1 638 ? 2.856 -1.473 -16.785 1.00 85.75 638 ALA A CA 1
ATOM 4810 C C . ALA A 1 638 ? 2.084 -0.144 -16.844 1.00 85.75 638 ALA A C 1
ATOM 4812 O O . ALA A 1 638 ? 2.663 0.920 -16.612 1.00 85.75 638 ALA A O 1
ATOM 4813 N N . ASP A 1 639 ? 0.774 -0.198 -17.105 1.00 87.44 639 ASP A N 1
ATOM 4814 C CA . ASP A 1 639 ? -0.066 1.005 -17.188 1.00 87.44 639 ASP A CA 1
ATOM 4815 C C . ASP A 1 639 ? 0.024 1.904 -15.931 1.00 87.44 639 ASP A C 1
ATOM 4817 O O . ASP A 1 639 ? 0.155 3.113 -16.115 1.00 87.44 639 ASP A O 1
ATOM 4821 N N . PRO A 1 640 ? 0.052 1.387 -14.679 1.00 88.94 640 PRO A N 1
ATOM 4822 C CA . PRO A 1 640 ? 0.237 2.226 -13.489 1.00 88.94 640 PRO A CA 1
ATOM 4823 C C . PRO A 1 640 ? 1.588 2.956 -13.454 1.00 88.94 640 PRO A C 1
ATOM 4825 O O . PRO A 1 640 ? 1.641 4.144 -13.141 1.00 88.94 640 PRO A O 1
ATOM 4828 N N . ALA A 1 641 ? 2.682 2.278 -13.829 1.00 88.19 641 ALA A N 1
ATOM 4829 C CA . ALA A 1 641 ? 4.009 2.894 -13.904 1.00 88.19 641 ALA A CA 1
ATOM 4830 C C . ALA A 1 641 ? 4.026 4.031 -14.933 1.00 88.19 641 ALA A C 1
ATOM 4832 O O . ALA A 1 641 ? 4.483 5.138 -14.646 1.00 88.19 641 ALA A O 1
ATOM 4833 N N . LYS A 1 642 ? 3.458 3.773 -16.115 1.00 87.25 642 LYS A N 1
ATOM 4834 C CA . LYS A 1 642 ? 3.336 4.763 -17.181 1.00 87.25 642 LYS A CA 1
ATOM 4835 C C . LYS A 1 642 ? 2.494 5.970 -16.749 1.00 87.25 642 LYS A C 1
ATOM 4837 O O . LYS A 1 642 ? 2.941 7.096 -16.944 1.00 87.25 642 LYS A O 1
ATOM 4842 N N . GLN A 1 643 ? 1.323 5.747 -16.149 1.00 91.50 643 GLN A N 1
ATOM 4843 C CA . GLN A 1 643 ? 0.428 6.813 -15.678 1.00 91.50 643 GLN A CA 1
ATOM 4844 C C . GLN A 1 643 ? 1.116 7.727 -14.659 1.00 91.50 643 GLN A C 1
ATOM 4846 O O . GLN A 1 643 ? 0.997 8.946 -14.757 1.00 91.50 643 GLN A O 1
ATOM 4851 N N . ALA A 1 644 ? 1.893 7.162 -13.731 1.00 92.56 644 ALA A N 1
ATOM 4852 C CA . ALA A 1 644 ? 2.650 7.947 -12.762 1.00 92.56 644 ALA A CA 1
ATOM 4853 C C . ALA A 1 644 ? 3.676 8.882 -13.441 1.00 92.56 644 ALA A C 1
ATOM 4855 O O . ALA A 1 644 ? 3.754 10.060 -13.101 1.00 92.56 644 ALA A O 1
ATOM 4856 N N . PHE A 1 645 ? 4.415 8.410 -14.452 1.00 89.88 645 PHE A N 1
ATOM 4857 C CA . PHE A 1 645 ? 5.362 9.260 -15.188 1.00 89.88 645 PHE A CA 1
ATOM 4858 C C . PHE A 1 645 ? 4.687 10.246 -16.163 1.00 89.88 645 PHE A C 1
ATOM 4860 O O . PHE A 1 645 ? 5.198 11.349 -16.359 1.00 89.88 645 PHE A O 1
ATOM 4867 N N . GLU A 1 646 ? 3.533 9.905 -16.747 1.00 90.00 646 GLU A N 1
ATOM 4868 C CA . GLU A 1 646 ? 2.714 10.857 -17.521 1.00 90.00 646 GLU A CA 1
ATOM 4869 C C . GLU A 1 646 ? 2.196 12.003 -16.632 1.00 90.00 646 GLU A C 1
ATOM 4871 O O . GLU A 1 646 ? 2.143 13.152 -17.071 1.00 90.00 646 GLU A O 1
ATOM 4876 N N . GLU A 1 647 ? 1.897 11.725 -15.361 1.00 92.81 647 GLU A N 1
ATOM 4877 C CA . GLU A 1 647 ? 1.467 12.740 -14.398 1.00 92.81 647 GLU A CA 1
ATOM 4878 C C . GLU A 1 647 ? 2.620 13.652 -13.940 1.00 92.81 647 GLU A C 1
ATOM 4880 O O . GLU A 1 647 ? 2.428 14.863 -13.821 1.00 92.81 647 GLU A O 1
ATOM 4885 N N . VAL A 1 648 ? 3.850 13.128 -13.814 1.00 91.50 648 VAL A N 1
ATOM 4886 C CA . VAL A 1 648 ? 5.067 13.957 -13.661 1.00 91.50 648 VAL A CA 1
ATOM 4887 C C . VAL A 1 648 ? 5.219 14.934 -14.834 1.00 91.50 648 VAL A C 1
ATOM 4889 O O . VAL A 1 648 ? 5.489 16.117 -14.614 1.00 91.50 648 VAL A O 1
ATOM 4892 N N . GLU A 1 649 ? 5.018 14.476 -16.077 1.00 87.62 649 GLU A N 1
ATOM 4893 C CA . GLU A 1 649 ? 5.056 15.347 -17.262 1.00 87.62 649 GLU A CA 1
ATOM 4894 C C . GLU A 1 649 ? 3.962 16.427 -17.201 1.00 87.62 649 GLU A C 1
ATOM 4896 O O . GLU A 1 649 ? 4.244 17.612 -17.424 1.00 87.62 649 GLU A O 1
ATOM 4901 N N . ARG A 1 650 ? 2.725 16.036 -16.858 1.00 90.38 650 ARG A N 1
ATOM 4902 C CA . ARG A 1 650 ? 1.570 16.939 -16.753 1.00 90.38 650 ARG A CA 1
ATOM 4903 C C . ARG A 1 650 ? 1.791 18.024 -15.703 1.00 90.38 650 ARG A C 1
ATOM 4905 O O . ARG A 1 650 ? 1.630 19.203 -16.008 1.00 90.38 650 ARG A O 1
ATOM 4912 N N . LEU A 1 651 ? 2.158 17.645 -14.480 1.00 88.94 651 LEU A N 1
ATOM 4913 C CA . LEU A 1 651 ? 2.379 18.577 -13.374 1.00 88.94 651 LEU A CA 1
ATOM 4914 C C . LEU A 1 651 ? 3.512 19.547 -13.702 1.00 88.94 651 LEU A C 1
ATOM 4916 O O . LEU A 1 651 ? 3.328 20.764 -13.638 1.00 88.94 651 LEU A O 1
ATOM 4920 N N . ALA A 1 652 ? 4.653 19.030 -14.159 1.00 83.56 652 ALA A N 1
ATOM 4921 C CA . ALA A 1 652 ? 5.791 19.865 -14.505 1.00 83.56 652 ALA A CA 1
ATOM 4922 C C . ALA A 1 652 ? 5.465 20.852 -15.641 1.00 83.56 652 ALA A C 1
ATOM 4924 O O . ALA A 1 652 ? 5.793 22.030 -15.516 1.00 83.56 652 ALA A O 1
ATOM 4925 N N . THR A 1 653 ? 4.767 20.439 -16.708 1.00 82.12 653 THR A N 1
ATOM 4926 C CA . THR A 1 653 ? 4.388 21.358 -17.807 1.00 82.12 653 THR A CA 1
ATOM 4927 C C . THR A 1 653 ? 3.401 22.458 -17.408 1.00 82.12 653 THR A C 1
ATOM 4929 O O . THR A 1 653 ? 3.296 23.447 -18.134 1.00 82.12 653 THR A O 1
ATOM 4932 N N . THR A 1 654 ? 2.729 22.368 -16.252 1.00 80.44 654 THR A N 1
ATOM 4933 C CA . THR A 1 654 ? 1.955 23.506 -15.714 1.00 80.44 654 THR A CA 1
ATOM 4934 C C . THR A 1 654 ? 2.817 24.583 -15.045 1.00 80.44 654 THR A C 1
ATOM 4936 O O . THR A 1 654 ? 2.368 25.726 -14.924 1.00 80.44 654 THR A O 1
ATOM 4939 N N . LYS A 1 655 ? 4.064 24.279 -14.648 1.00 72.31 655 LYS A N 1
ATOM 4940 C CA . LYS A 1 655 ? 4.955 25.258 -14.006 1.00 72.31 655 LYS A CA 1
ATOM 4941 C C . LYS A 1 655 ? 5.602 26.185 -15.037 1.00 72.31 655 LYS A C 1
ATOM 4943 O O . LYS A 1 655 ? 6.163 25.756 -16.039 1.00 72.31 655 LYS A O 1
ATOM 4948 N N . ALA A 1 656 ? 5.615 27.484 -14.734 1.00 61.03 656 ALA A N 1
ATOM 4949 C CA . ALA A 1 656 ? 6.291 28.494 -15.557 1.00 61.03 656 ALA A CA 1
ATOM 4950 C C . ALA A 1 656 ? 7.833 28.435 -15.478 1.00 61.03 656 ALA A C 1
ATOM 4952 O O . ALA A 1 656 ? 8.509 29.049 -16.304 1.00 61.03 656 ALA A O 1
ATOM 4953 N N . LYS A 1 657 ? 8.386 27.750 -14.466 1.00 65.94 657 LYS A N 1
ATOM 4954 C CA . LYS A 1 657 ? 9.820 27.495 -14.267 1.00 65.94 657 LYS A CA 1
ATOM 4955 C C . LYS A 1 657 ? 10.021 26.162 -13.551 1.00 65.94 657 LYS A C 1
ATOM 4957 O O . LYS A 1 657 ? 9.289 25.860 -12.611 1.00 65.94 657 LYS A O 1
ATOM 4962 N N . TYR A 1 658 ? 11.044 25.420 -13.959 1.00 70.62 658 TYR A N 1
ATOM 4963 C CA . TYR A 1 658 ? 11.495 24.200 -13.291 1.00 70.62 658 TYR A CA 1
ATOM 4964 C C . TYR A 1 658 ? 12.511 24.520 -12.183 1.00 70.62 658 TYR A C 1
ATOM 4966 O O . TYR A 1 658 ? 13.210 25.534 -12.252 1.00 70.62 658 TYR A O 1
ATOM 4974 N N . SER A 1 659 ? 12.599 23.657 -11.169 1.00 68.25 659 SER A N 1
ATOM 4975 C CA . SER A 1 659 ? 13.573 23.745 -10.074 1.00 68.25 659 SER A CA 1
ATOM 4976 C C . SER A 1 659 ? 14.598 22.604 -10.157 1.00 68.25 659 SER A C 1
ATOM 4978 O O . SER A 1 659 ? 14.349 21.571 -10.783 1.00 68.25 659 SER A O 1
ATOM 4980 N N . ALA A 1 660 ? 15.754 22.766 -9.500 1.00 71.44 660 ALA A N 1
ATOM 4981 C CA . ALA A 1 660 ? 16.774 21.714 -9.398 1.00 71.44 660 ALA A CA 1
ATOM 4982 C C . ALA A 1 660 ? 16.212 20.405 -8.807 1.00 71.44 660 ALA A C 1
ATOM 4984 O O . ALA A 1 660 ? 16.581 19.315 -9.241 1.00 71.44 660 ALA A O 1
ATOM 4985 N N . ALA A 1 661 ? 15.269 20.524 -7.864 1.00 72.88 661 ALA A N 1
ATOM 4986 C CA . ALA A 1 661 ? 14.625 19.407 -7.178 1.00 72.88 661 ALA A CA 1
ATOM 4987 C C . ALA A 1 661 ? 13.839 18.474 -8.118 1.00 72.88 661 ALA A C 1
ATOM 4989 O O . ALA A 1 661 ? 13.649 17.305 -7.795 1.00 72.88 661 ALA A O 1
ATOM 4990 N N . ASN A 1 662 ? 13.444 18.954 -9.303 1.00 78.81 662 ASN A N 1
ATOM 4991 C CA . ASN A 1 662 ? 12.684 18.167 -10.276 1.00 78.81 662 ASN A CA 1
ATOM 4992 C C . ASN A 1 662 ? 13.589 17.343 -11.217 1.00 78.81 662 ASN A C 1
ATOM 4994 O O . ASN A 1 662 ? 13.104 16.479 -11.945 1.00 78.81 662 ASN A O 1
ATOM 4998 N N . CYS A 1 663 ? 14.911 17.549 -11.202 1.00 84.19 663 CYS A N 1
ATOM 4999 C CA . CYS A 1 663 ? 15.831 16.821 -12.082 1.00 84.19 663 CYS A CA 1
ATOM 5000 C C . CYS A 1 663 ? 15.895 15.301 -11.806 1.00 84.19 663 CYS A C 1
ATOM 5002 O O . CYS A 1 663 ? 15.844 14.540 -12.775 1.00 84.19 663 CYS A O 1
ATOM 5004 N N . PRO A 1 664 ? 15.913 14.809 -10.549 1.00 84.69 664 PRO A N 1
ATOM 5005 C CA . PRO A 1 664 ? 15.754 13.379 -10.262 1.00 84.69 664 PRO A CA 1
ATOM 5006 C C . PRO A 1 664 ? 14.465 12.776 -10.844 1.00 84.69 664 PRO A C 1
ATOM 5008 O O . PRO A 1 664 ? 14.503 11.704 -11.451 1.00 84.69 664 PRO A O 1
ATOM 5011 N N . ALA A 1 665 ? 13.342 13.498 -10.748 1.00 86.44 665 ALA A N 1
ATOM 5012 C CA . ALA A 1 665 ? 12.055 13.096 -11.321 1.00 86.44 665 ALA A CA 1
ATOM 5013 C C . ALA A 1 665 ? 12.110 12.973 -12.849 1.00 86.44 665 ALA A C 1
ATOM 5015 O O . ALA A 1 665 ? 11.700 11.958 -13.424 1.00 86.44 665 ALA A O 1
ATOM 5016 N N . PHE A 1 666 ? 12.689 13.971 -13.518 1.00 89.12 666 PHE A N 1
ATOM 5017 C CA . PHE A 1 666 ? 12.887 13.946 -14.966 1.00 89.12 666 PHE A CA 1
ATOM 5018 C C . PHE A 1 666 ? 13.834 12.815 -15.390 1.00 89.12 666 PHE A C 1
ATOM 5020 O O . PHE A 1 666 ? 13.601 12.187 -16.421 1.00 89.12 666 PHE A O 1
ATOM 5027 N N . TYR A 1 667 ? 14.866 12.504 -14.597 1.00 90.06 667 TYR A N 1
ATOM 5028 C CA . TYR A 1 667 ? 15.805 11.417 -14.888 1.00 90.06 667 TYR A CA 1
ATOM 5029 C C . TYR A 1 667 ? 15.178 10.027 -14.748 1.00 90.06 667 TYR A C 1
ATOM 5031 O O . TYR A 1 667 ? 15.382 9.171 -15.613 1.00 90.06 667 TYR A O 1
ATOM 5039 N N . GLY A 1 668 ? 14.390 9.797 -13.692 1.00 87.81 668 GLY A N 1
ATOM 5040 C CA . GLY A 1 668 ? 13.641 8.551 -13.513 1.00 87.81 668 GLY A CA 1
ATOM 5041 C C . GLY A 1 668 ? 12.659 8.325 -14.665 1.00 87.81 668 GLY A C 1
ATOM 5042 O O . GLY A 1 668 ? 12.675 7.271 -15.304 1.00 87.81 668 GLY A O 1
ATOM 5043 N N . SER A 1 669 ? 11.898 9.367 -15.012 1.00 90.69 669 SER A N 1
ATOM 5044 C CA . SER A 1 669 ? 10.933 9.350 -16.118 1.00 90.69 669 SER A CA 1
ATOM 5045 C C . SER A 1 669 ? 11.605 9.135 -17.484 1.00 90.69 669 SER A C 1
ATOM 5047 O O . SER A 1 669 ? 11.140 8.330 -18.293 1.00 90.69 669 SER A O 1
ATOM 5049 N N . PHE A 1 670 ? 12.749 9.788 -17.725 1.00 92.62 670 PHE A N 1
ATOM 5050 C CA . PHE A 1 670 ? 13.603 9.567 -18.895 1.00 92.62 670 PHE A CA 1
ATOM 5051 C C . PHE A 1 670 ? 14.098 8.116 -18.985 1.00 92.62 670 PHE A C 1
ATOM 5053 O O . PHE A 1 670 ? 14.001 7.488 -20.041 1.00 92.62 670 PHE A O 1
ATOM 5060 N N . SER A 1 671 ? 14.608 7.574 -17.877 1.00 89.81 671 SER A N 1
ATOM 5061 C CA . SER A 1 671 ? 15.161 6.218 -17.812 1.00 89.81 671 SER A CA 1
ATOM 5062 C C . SER A 1 671 ? 14.084 5.165 -18.078 1.00 89.81 671 SER A C 1
ATOM 5064 O O . SER A 1 671 ? 14.297 4.254 -18.879 1.00 89.81 671 SER A O 1
ATOM 5066 N N . HIS A 1 672 ? 12.896 5.337 -17.489 1.00 91.25 672 HIS A N 1
ATOM 5067 C CA . HIS A 1 672 ? 11.705 4.548 -17.802 1.00 91.25 672 HIS A CA 1
ATOM 5068 C C . HIS A 1 672 ? 11.343 4.629 -19.295 1.00 91.25 672 HIS A C 1
ATOM 5070 O O . HIS A 1 672 ? 11.157 3.592 -19.932 1.00 91.25 672 HIS A O 1
ATOM 5076 N N . ALA A 1 673 ? 11.296 5.830 -19.882 1.00 91.69 673 ALA A N 1
ATOM 5077 C CA . ALA A 1 673 ? 10.946 6.020 -21.291 1.00 91.69 673 ALA A CA 1
ATOM 5078 C C . ALA A 1 673 ? 11.958 5.354 -22.249 1.00 91.69 673 ALA A C 1
ATOM 5080 O O . ALA A 1 673 ? 11.566 4.709 -23.219 1.00 91.69 673 ALA A O 1
ATOM 5081 N N . ILE A 1 674 ? 13.261 5.415 -21.950 1.00 91.81 674 ILE A N 1
ATOM 5082 C CA . ILE A 1 674 ? 14.289 4.679 -22.706 1.00 91.81 674 ILE A CA 1
ATOM 5083 C C . ILE A 1 674 ? 14.094 3.162 -22.591 1.00 91.81 674 ILE A C 1
ATOM 5085 O O . ILE A 1 674 ? 14.104 2.473 -23.612 1.00 91.81 674 ILE A O 1
ATOM 5089 N N . LEU A 1 675 ? 13.917 2.633 -21.375 1.00 90.38 675 LEU A N 1
ATOM 5090 C CA . LEU A 1 675 ? 13.832 1.188 -21.125 1.00 90.38 675 LEU A CA 1
ATOM 5091 C C . LEU A 1 675 ? 12.562 0.561 -21.723 1.00 90.38 675 LEU A C 1
ATOM 5093 O O . LEU A 1 675 ? 12.647 -0.512 -22.325 1.00 90.38 675 LEU A O 1
ATOM 5097 N N . SER A 1 676 ? 11.432 1.267 -21.637 1.00 90.31 676 SER A N 1
ATOM 5098 C CA . SER A 1 676 ? 10.142 0.907 -22.250 1.00 90.31 676 SER A CA 1
ATOM 5099 C C . SER A 1 676 ? 10.083 1.127 -23.769 1.00 90.31 676 SER A C 1
ATOM 5101 O O . SER A 1 676 ? 9.156 0.657 -24.423 1.00 90.31 676 SER A O 1
ATOM 5103 N N . GLY A 1 677 ? 11.075 1.799 -24.363 1.00 88.94 677 GLY A N 1
ATOM 5104 C CA . GLY A 1 677 ? 11.143 2.041 -25.806 1.00 88.94 677 GLY A CA 1
ATOM 5105 C C . GLY A 1 677 ? 10.393 3.283 -26.307 1.00 88.94 677 GLY A C 1
ATOM 5106 O O . GLY A 1 677 ? 10.318 3.478 -27.522 1.00 88.94 677 GLY A O 1
ATOM 5107 N N . ASP A 1 678 ? 9.876 4.140 -25.422 1.00 89.31 678 ASP A N 1
ATOM 5108 C CA . ASP A 1 678 ? 9.293 5.437 -25.783 1.00 89.31 678 ASP A CA 1
ATOM 5109 C C . ASP A 1 678 ? 10.374 6.519 -25.966 1.00 89.31 678 ASP A C 1
ATOM 5111 O O . ASP A 1 678 ? 10.658 7.343 -25.089 1.00 89.31 678 ASP A O 1
ATOM 5115 N N . ARG A 1 679 ? 10.948 6.584 -27.172 1.00 90.44 679 ARG A N 1
ATOM 5116 C CA . ARG A 1 679 ? 11.850 7.684 -27.545 1.00 90.44 679 ARG A CA 1
ATOM 5117 C C . ARG A 1 679 ? 11.170 9.054 -27.500 1.00 90.44 679 ARG A C 1
ATOM 5119 O O . ARG A 1 679 ? 11.865 10.047 -27.291 1.00 90.44 679 ARG A O 1
ATOM 5126 N N . ALA A 1 680 ? 9.857 9.148 -27.722 1.00 89.62 680 ALA A N 1
ATOM 5127 C CA . ALA A 1 680 ? 9.176 10.436 -27.687 1.00 89.62 680 ALA A CA 1
ATOM 5128 C C . ALA A 1 680 ? 9.153 10.978 -26.252 1.00 89.62 680 ALA A C 1
ATOM 5130 O O . ALA A 1 680 ? 9.540 12.126 -26.051 1.00 89.62 680 ALA A O 1
ATOM 5131 N N . GLY A 1 681 ? 8.786 10.156 -25.265 1.00 90.12 681 GLY A N 1
ATOM 5132 C CA . GLY A 1 681 ? 8.870 10.489 -23.839 1.00 90.12 681 GLY A CA 1
ATOM 5133 C C . GLY A 1 681 ? 10.292 10.823 -23.409 1.00 90.12 681 GLY A C 1
ATOM 5134 O O . GLY A 1 681 ? 10.528 11.876 -22.820 1.00 90.12 681 GLY A O 1
ATOM 5135 N N . ALA A 1 682 ? 11.266 10.004 -23.811 1.00 92.25 682 ALA A N 1
ATOM 5136 C CA . ALA A 1 682 ? 12.673 10.245 -23.503 1.00 92.25 682 ALA A CA 1
ATOM 5137 C C . ALA A 1 682 ? 13.172 11.609 -24.029 1.00 92.25 682 ALA A C 1
ATOM 5139 O O . ALA A 1 682 ? 13.895 12.322 -23.334 1.00 92.25 682 ALA A O 1
ATOM 5140 N N . VAL A 1 683 ? 12.755 12.018 -25.234 1.00 92.38 683 VAL A N 1
ATOM 5141 C CA . VAL A 1 683 ? 13.068 13.350 -25.780 1.00 92.38 683 VAL A CA 1
ATOM 5142 C C . VAL A 1 683 ? 12.328 14.466 -25.033 1.00 92.38 683 VAL A C 1
ATOM 5144 O O . VAL A 1 683 ? 12.925 15.517 -24.812 1.00 92.38 683 VAL A O 1
ATOM 5147 N N . ARG A 1 684 ? 11.070 14.266 -24.608 1.00 90.69 684 ARG A N 1
ATOM 5148 C CA . ARG A 1 684 ? 10.321 15.273 -23.827 1.00 90.69 684 ARG A CA 1
ATOM 5149 C C . ARG A 1 684 ? 11.013 15.562 -22.492 1.00 90.69 684 ARG A C 1
ATOM 5151 O O . ARG A 1 684 ? 11.383 16.711 -22.260 1.00 90.69 684 ARG A O 1
ATOM 5158 N N . PHE A 1 685 ? 11.322 14.540 -21.690 1.00 90.31 685 PHE A N 1
ATOM 5159 C CA . PHE A 1 685 ? 12.068 14.725 -20.435 1.00 90.31 685 PHE A CA 1
ATOM 5160 C C . PHE A 1 685 ? 13.490 15.270 -20.660 1.00 90.31 685 PHE A C 1
ATOM 5162 O O . PHE A 1 685 ? 13.954 16.116 -19.897 1.00 90.31 685 PHE A O 1
ATOM 5169 N N . GLY A 1 686 ? 14.166 14.872 -21.744 1.00 90.06 686 GLY A N 1
ATOM 5170 C CA . GLY A 1 686 ? 15.465 15.442 -22.117 1.00 90.06 686 GLY A CA 1
ATOM 5171 C C . GLY A 1 686 ? 15.426 16.932 -22.471 1.00 90.06 686 GLY A C 1
ATOM 5172 O O . GLY A 1 686 ? 16.376 17.651 -22.165 1.00 90.06 686 GLY A O 1
ATOM 5173 N N . ASN A 1 687 ? 14.326 17.422 -23.047 1.00 89.00 687 ASN A N 1
ATOM 5174 C CA . ASN A 1 687 ? 14.122 18.855 -23.262 1.00 89.00 687 ASN A CA 1
ATOM 5175 C C . ASN A 1 687 ? 13.855 19.591 -21.942 1.00 89.00 687 ASN A C 1
ATOM 5177 O O . ASN A 1 687 ? 14.415 20.660 -21.735 1.00 89.00 687 ASN A O 1
ATOM 5181 N N . MET A 1 688 ? 13.107 18.995 -21.008 1.00 87.31 688 MET A N 1
ATOM 5182 C CA . MET A 1 688 ? 12.855 19.596 -19.688 1.00 87.31 688 MET A CA 1
ATOM 5183 C C . MET A 1 688 ? 14.153 19.801 -18.888 1.00 87.31 688 MET A C 1
ATOM 5185 O O . MET A 1 688 ? 14.301 20.809 -18.198 1.00 87.31 688 MET A O 1
ATOM 5189 N N . PHE A 1 689 ? 15.145 18.914 -19.038 1.00 86.06 689 PHE A N 1
ATOM 5190 C CA . PHE A 1 689 ? 16.506 19.136 -18.527 1.00 86.06 689 PHE A CA 1
ATOM 5191 C C . PHE A 1 689 ? 17.199 20.352 -19.157 1.00 86.06 689 PHE A C 1
ATOM 5193 O O . PHE A 1 689 ? 17.821 21.138 -18.442 1.00 86.06 689 PHE A O 1
ATOM 5200 N N . LEU A 1 690 ? 17.104 20.520 -20.481 1.00 86.19 690 LEU A N 1
ATOM 5201 C CA . LEU A 1 690 ? 17.683 21.668 -21.190 1.00 86.19 690 LEU A CA 1
ATOM 5202 C C . LEU A 1 690 ? 17.001 22.983 -20.786 1.00 86.19 690 LEU A C 1
ATOM 5204 O O . LEU A 1 690 ? 17.688 23.967 -20.521 1.00 86.19 690 LEU A O 1
ATOM 5208 N N . ASP A 1 691 ? 15.674 22.981 -20.669 1.00 84.50 691 ASP A N 1
ATOM 5209 C CA . ASP A 1 691 ? 14.882 24.128 -20.222 1.00 84.50 691 ASP A CA 1
ATOM 5210 C C . ASP A 1 691 ? 15.178 24.487 -18.756 1.00 84.50 691 ASP A C 1
ATOM 5212 O O . ASP A 1 691 ? 15.266 25.665 -18.407 1.00 84.50 691 ASP A O 1
ATOM 5216 N N . THR A 1 692 ? 15.390 23.487 -17.892 1.00 81.81 692 THR A N 1
ATOM 5217 C CA . THR A 1 692 ? 15.825 23.711 -16.502 1.00 81.81 692 THR A CA 1
ATOM 5218 C C . THR A 1 692 ? 17.217 24.340 -16.481 1.00 81.81 692 THR A C 1
ATOM 5220 O O . THR A 1 692 ? 17.405 25.383 -15.858 1.00 81.81 692 THR A O 1
ATOM 5223 N N . LEU A 1 693 ? 18.173 23.768 -17.225 1.00 81.69 693 LEU A N 1
ATOM 5224 C CA . LEU A 1 693 ? 19.548 24.265 -17.330 1.00 81.69 693 LEU A CA 1
ATOM 5225 C C . LEU A 1 693 ? 19.615 25.703 -17.872 1.00 81.69 693 LEU A C 1
ATOM 5227 O O . LEU A 1 693 ? 20.394 26.504 -17.367 1.00 81.69 693 LEU A O 1
ATOM 5231 N N . ALA A 1 694 ? 18.767 26.061 -18.840 1.00 81.69 694 ALA A N 1
ATOM 5232 C CA . ALA A 1 694 ? 18.690 27.410 -19.407 1.00 81.69 694 ALA A CA 1
ATOM 5233 C C . ALA A 1 694 ? 18.244 28.496 -18.403 1.00 81.69 694 ALA A C 1
ATOM 5235 O O . ALA A 1 694 ? 18.370 29.686 -18.693 1.00 81.69 694 ALA A O 1
ATOM 5236 N N . ASN A 1 695 ? 17.721 28.103 -17.237 1.00 74.50 695 ASN A N 1
ATOM 5237 C CA . ASN A 1 695 ? 17.317 29.000 -16.153 1.00 74.50 695 ASN A CA 1
ATOM 5238 C C . ASN A 1 695 ? 18.305 29.016 -14.965 1.00 74.50 695 ASN A C 1
ATOM 5240 O O . ASN A 1 695 ? 18.084 29.769 -14.012 1.00 74.50 695 ASN A O 1
ATOM 5244 N N . VAL A 1 696 ? 19.378 28.217 -15.004 1.00 71.12 696 VAL A N 1
ATOM 5245 C CA . VAL A 1 696 ? 20.419 28.179 -13.964 1.00 71.12 696 VAL A CA 1
ATOM 5246 C C . VAL A 1 696 ? 21.372 29.372 -14.139 1.00 71.12 696 VAL A C 1
ATOM 5248 O O . VAL A 1 696 ? 21.816 29.622 -15.259 1.00 71.12 696 VAL A O 1
ATOM 5251 N N . PRO A 1 697 ? 21.716 30.127 -13.076 1.00 69.56 697 PRO A N 1
ATOM 5252 C CA . PRO A 1 697 ? 22.702 31.203 -13.174 1.00 69.56 697 PRO A CA 1
ATOM 5253 C C . PRO A 1 697 ? 24.095 30.689 -13.565 1.00 69.56 697 PRO A C 1
ATOM 5255 O O . PRO A 1 697 ? 24.559 29.695 -13.015 1.00 69.56 697 PRO A O 1
ATOM 5258 N N . ASP A 1 698 ? 24.821 31.432 -14.407 1.00 64.75 698 ASP A N 1
ATOM 5259 C CA . ASP A 1 698 ? 26.187 31.076 -14.847 1.00 64.75 698 ASP A CA 1
ATOM 5260 C C . ASP A 1 698 ? 27.207 30.914 -13.698 1.00 64.75 698 ASP A C 1
ATOM 5262 O O . ASP A 1 698 ? 28.277 30.361 -13.900 1.00 64.75 698 ASP A O 1
ATOM 5266 N N . ALA A 1 699 ? 26.901 31.379 -12.482 1.00 57.22 699 ALA A N 1
ATOM 5267 C CA . ALA A 1 699 ? 27.748 31.173 -11.303 1.00 57.22 699 ALA A CA 1
ATOM 5268 C C . ALA A 1 699 ? 27.671 29.744 -10.715 1.00 57.22 699 ALA A C 1
ATOM 5270 O O . ALA A 1 699 ? 28.403 29.442 -9.775 1.00 57.22 699 ALA A O 1
ATOM 5271 N N . ASP A 1 700 ? 26.790 28.891 -11.243 1.00 64.88 700 ASP A N 1
ATOM 5272 C CA . ASP A 1 700 ? 26.536 27.514 -10.803 1.00 64.88 700 ASP A CA 1
ATOM 5273 C C . ASP A 1 700 ? 26.985 26.515 -11.899 1.00 64.88 700 ASP A C 1
ATOM 5275 O O . ASP A 1 700 ? 26.230 25.674 -12.404 1.00 64.88 700 ASP A O 1
ATOM 5279 N N . GLU A 1 701 ? 28.235 26.681 -12.358 1.00 52.91 701 GLU A N 1
ATOM 5280 C CA . GLU A 1 701 ? 28.856 25.878 -13.428 1.00 52.91 701 GLU A CA 1
ATOM 5281 C C . GLU A 1 701 ? 28.906 24.377 -13.087 1.00 52.91 701 GLU A C 1
ATOM 5283 O O . GLU A 1 701 ? 28.637 23.560 -13.969 1.00 52.91 701 GLU A O 1
ATOM 5288 N N . ASP A 1 702 ? 29.129 24.034 -11.814 1.00 55.84 702 ASP A N 1
ATOM 5289 C CA . ASP A 1 702 ? 29.189 22.662 -11.275 1.00 55.84 702 ASP A CA 1
ATOM 5290 C C . ASP A 1 702 ? 27.799 22.048 -10.957 1.00 55.84 702 ASP A C 1
ATOM 5292 O O . ASP A 1 702 ? 27.717 20.968 -10.374 1.00 55.84 702 ASP A O 1
ATOM 5296 N N . SER A 1 703 ? 26.687 22.715 -11.292 1.00 72.50 703 SER A N 1
ATOM 5297 C CA . SER A 1 703 ? 25.341 22.274 -10.882 1.00 72.50 703 SER A CA 1
ATOM 5298 C C . SER A 1 703 ? 24.967 20.853 -11.340 1.00 72.50 703 SER A C 1
ATOM 5300 O O . SER A 1 703 ? 25.126 20.479 -12.506 1.00 72.50 703 SER A O 1
ATOM 5302 N N . GLU A 1 704 ? 24.330 20.091 -10.439 1.00 80.69 704 GLU A N 1
ATOM 5303 C CA . GLU A 1 704 ? 23.790 18.740 -10.694 1.00 80.69 704 GLU A CA 1
ATOM 5304 C C . GLU A 1 704 ? 22.936 18.659 -11.974 1.00 80.69 704 GLU A C 1
ATOM 5306 O O . GLU A 1 704 ? 22.970 17.670 -12.709 1.00 80.69 704 GLU A O 1
ATOM 5311 N N . ILE A 1 705 ? 22.203 19.739 -12.267 1.00 82.12 705 ILE A N 1
ATOM 5312 C CA . ILE A 1 705 ? 21.351 19.915 -13.450 1.00 82.12 705 ILE A CA 1
ATOM 5313 C C . ILE A 1 705 ? 22.169 19.770 -14.741 1.00 82.12 705 ILE A C 1
ATOM 5315 O O . ILE A 1 705 ? 21.716 19.133 -15.694 1.00 82.12 705 ILE A O 1
ATOM 5319 N N . ARG A 1 706 ? 23.382 20.338 -14.788 1.00 85.88 706 ARG A N 1
ATOM 5320 C CA . ARG A 1 706 ? 24.267 20.292 -15.960 1.00 85.88 706 ARG A CA 1
ATOM 5321 C C . ARG A 1 706 ? 24.781 18.872 -16.207 1.00 85.88 706 ARG A C 1
ATOM 5323 O O . ARG A 1 706 ? 24.780 18.413 -17.348 1.00 85.88 706 ARG A O 1
ATOM 5330 N N . ILE A 1 707 ? 25.142 18.164 -15.136 1.00 88.88 707 ILE A N 1
ATOM 5331 C CA . ILE A 1 707 ? 25.595 16.764 -15.158 1.00 88.88 707 ILE A CA 1
ATOM 5332 C C . ILE A 1 707 ? 24.466 15.840 -15.641 1.00 88.88 707 ILE A C 1
ATOM 5334 O O . ILE A 1 707 ? 24.661 15.065 -16.581 1.00 88.88 707 ILE A O 1
ATOM 5338 N N . GLY A 1 708 ? 23.268 15.970 -15.057 1.00 89.00 708 GLY A N 1
ATOM 5339 C CA . GLY A 1 708 ? 22.069 15.235 -15.474 1.00 89.00 708 GLY A CA 1
ATOM 5340 C C . GLY A 1 708 ? 21.696 15.496 -16.934 1.00 89.00 708 GLY A C 1
ATOM 5341 O O . GLY A 1 708 ? 21.504 14.555 -17.704 1.00 89.00 708 GLY A O 1
ATOM 5342 N N . SER A 1 709 ? 21.691 16.767 -17.346 1.00 89.81 709 SER A N 1
ATOM 5343 C CA . SER A 1 709 ? 21.394 17.176 -18.721 1.00 89.81 709 SER A CA 1
ATOM 5344 C C . SER A 1 709 ? 22.366 16.556 -19.732 1.00 89.81 709 SER A C 1
ATOM 5346 O O . SER A 1 709 ? 21.923 15.922 -20.693 1.00 89.81 709 SER A O 1
ATOM 5348 N N . TYR A 1 710 ? 23.684 16.634 -19.499 1.00 91.88 710 TYR A N 1
ATOM 5349 C CA . TYR A 1 710 ? 24.654 16.006 -20.402 1.00 91.88 710 TYR A CA 1
ATOM 5350 C C . TYR A 1 710 ? 24.505 14.482 -20.472 1.00 91.88 710 TYR A C 1
ATOM 5352 O O . TYR A 1 710 ? 24.581 13.937 -21.571 1.00 91.88 710 TYR A O 1
ATOM 5360 N N . ASN A 1 711 ? 24.257 13.781 -19.358 1.00 93.50 711 ASN A N 1
ATOM 5361 C CA . ASN A 1 711 ? 23.999 12.335 -19.402 1.00 93.50 711 ASN A CA 1
ATOM 5362 C C . ASN A 1 711 ? 22.795 12.006 -20.293 1.00 93.50 711 ASN A C 1
ATOM 5364 O O . ASN A 1 711 ? 22.906 11.149 -21.173 1.00 93.50 711 ASN A O 1
ATOM 5368 N N . VAL A 1 712 ? 21.676 12.710 -20.107 1.00 94.19 712 VAL A N 1
ATOM 5369 C CA . VAL A 1 712 ? 20.456 12.474 -20.885 1.00 94.19 712 VAL A CA 1
ATOM 5370 C C . VAL A 1 712 ? 20.709 12.715 -22.377 1.00 94.19 712 VAL A C 1
ATOM 5372 O O . VAL A 1 712 ? 20.286 11.907 -23.206 1.00 94.19 712 VAL A O 1
ATOM 5375 N N . GLN A 1 713 ? 21.481 13.747 -22.740 1.00 94.00 713 GLN A N 1
ATOM 5376 C CA . GLN A 1 713 ? 21.897 13.977 -24.130 1.00 94.00 713 GLN A CA 1
ATOM 5377 C C . GLN A 1 713 ? 22.838 12.880 -24.662 1.00 94.00 713 GLN A C 1
ATOM 5379 O O . GLN A 1 713 ? 22.619 12.385 -25.770 1.00 94.00 713 GLN A O 1
ATOM 5384 N N . VAL A 1 714 ? 23.823 12.425 -23.876 1.00 95.69 714 VAL A N 1
ATOM 5385 C CA . VAL A 1 714 ? 24.702 11.291 -24.226 1.00 95.69 714 VAL A CA 1
ATOM 5386 C C . VAL A 1 714 ? 23.877 10.037 -24.512 1.00 95.69 714 VAL A C 1
ATOM 5388 O O . VAL A 1 714 ? 24.065 9.406 -25.554 1.00 95.69 714 VAL A O 1
ATOM 5391 N N . ALA A 1 715 ? 22.930 9.694 -23.639 1.00 94.38 715 ALA A N 1
ATOM 5392 C CA . ALA A 1 715 ? 22.056 8.541 -23.808 1.00 94.38 715 ALA A CA 1
ATOM 5393 C C . ALA A 1 715 ? 21.128 8.698 -25.031 1.00 94.38 715 ALA A C 1
ATOM 5395 O O . ALA A 1 715 ? 21.077 7.803 -25.877 1.00 94.38 715 ALA A O 1
ATOM 5396 N N . LEU A 1 716 ? 20.452 9.842 -25.198 1.00 93.81 716 LEU A N 1
ATOM 5397 C CA . LEU A 1 716 ? 19.594 10.119 -26.361 1.00 93.81 716 LEU A CA 1
ATOM 5398 C C . LEU A 1 716 ? 20.355 10.043 -27.688 1.00 93.81 716 LEU A C 1
ATOM 5400 O O . LEU A 1 716 ? 19.846 9.472 -28.661 1.00 93.81 716 LEU A O 1
ATOM 5404 N N . ASN A 1 717 ? 21.571 10.592 -27.741 1.00 95.06 717 ASN A N 1
ATOM 5405 C CA . ASN A 1 717 ? 22.408 10.549 -28.934 1.00 95.06 717 ASN A CA 1
ATOM 5406 C C . ASN A 1 717 ? 22.974 9.149 -29.185 1.00 95.06 717 ASN A C 1
ATOM 5408 O O . ASN A 1 717 ? 22.970 8.717 -30.338 1.00 95.06 717 ASN A O 1
ATOM 5412 N N . PHE A 1 718 ? 23.357 8.399 -28.147 1.00 95.00 718 PHE A N 1
ATOM 5413 C CA . PHE A 1 718 ? 23.717 6.986 -28.277 1.00 95.00 718 PHE A CA 1
ATOM 5414 C C . PHE A 1 718 ? 22.557 6.174 -28.870 1.00 95.00 718 PHE A C 1
ATOM 5416 O O . PHE A 1 718 ? 22.711 5.583 -29.939 1.00 95.00 718 PHE A O 1
ATOM 5423 N N . TYR A 1 719 ? 21.373 6.205 -28.247 1.00 92.50 719 TYR A N 1
ATOM 5424 C CA . TYR A 1 719 ? 20.208 5.431 -28.690 1.00 92.50 719 TYR A CA 1
ATOM 5425 C C . TYR A 1 719 ? 19.641 5.885 -30.043 1.00 92.50 719 TYR A C 1
ATOM 5427 O O . TYR A 1 719 ? 19.103 5.060 -30.779 1.00 92.50 719 TYR A O 1
ATOM 5435 N N . SER A 1 720 ? 19.820 7.152 -30.430 1.00 90.56 720 SER A N 1
ATOM 5436 C CA . SER A 1 720 ? 19.482 7.643 -31.777 1.00 90.56 720 SER A CA 1
ATOM 5437 C C . SER A 1 720 ? 20.538 7.300 -32.847 1.00 90.56 720 SER A C 1
ATOM 5439 O O . SER A 1 720 ? 20.296 7.550 -34.024 1.00 90.56 720 SER A O 1
ATOM 5441 N N . GLY A 1 721 ? 21.700 6.742 -32.478 1.00 90.81 721 GLY A N 1
ATOM 5442 C CA . GLY A 1 721 ? 22.815 6.459 -33.398 1.00 90.81 721 GLY A CA 1
ATOM 5443 C C . GLY A 1 721 ? 23.669 7.682 -33.775 1.00 90.81 721 GLY A C 1
ATOM 5444 O O . GLY A 1 721 ? 24.501 7.610 -34.681 1.00 90.81 721 GLY A O 1
ATOM 5445 N N . ASN A 1 722 ? 23.502 8.806 -33.076 1.00 93.94 722 ASN A N 1
ATOM 5446 C CA . ASN A 1 722 ? 24.205 10.076 -33.287 1.00 93.94 722 ASN A CA 1
ATOM 5447 C C . ASN A 1 722 ? 25.574 10.104 -32.574 1.00 93.94 722 ASN A C 1
ATOM 5449 O O . ASN A 1 722 ? 25.895 11.051 -31.853 1.00 93.94 722 ASN A O 1
ATOM 5453 N N . PHE A 1 723 ? 26.404 9.076 -32.775 1.00 94.31 723 PHE A N 1
ATOM 5454 C CA . PHE A 1 723 ? 27.647 8.863 -32.013 1.00 94.31 723 PHE A CA 1
ATOM 5455 C C . PHE A 1 723 ? 28.607 10.074 -32.017 1.00 94.31 723 PHE A C 1
ATOM 5457 O O . PHE A 1 723 ? 29.221 10.392 -31.007 1.00 94.31 723 PHE A O 1
ATOM 5464 N N . GLN A 1 724 ? 28.689 10.826 -33.121 1.00 94.50 724 GLN A N 1
ATOM 5465 C CA . GLN A 1 724 ? 29.537 12.028 -33.208 1.00 94.50 724 GLN A CA 1
ATOM 5466 C C . GLN A 1 724 ? 29.083 13.192 -32.312 1.00 94.50 724 GLN A C 1
ATOM 5468 O O . GLN A 1 724 ? 29.901 14.051 -31.986 1.00 94.50 724 GLN A O 1
ATOM 5473 N N . GLN A 1 725 ? 27.801 13.252 -31.937 1.00 95.69 725 GLN A N 1
ATOM 5474 C CA . GLN A 1 725 ? 27.318 14.219 -30.951 1.00 95.69 725 GLN A CA 1
ATOM 5475 C C . GLN A 1 725 ? 27.467 13.652 -29.536 1.00 95.69 725 GLN A C 1
ATOM 5477 O O . GLN A 1 725 ? 28.053 14.322 -28.694 1.00 95.69 725 GLN A O 1
ATOM 5482 N N . GLN A 1 726 ? 27.112 12.376 -29.334 1.00 96.25 726 GLN A N 1
ATOM 5483 C CA . GLN A 1 726 ? 27.343 11.641 -28.082 1.00 96.25 726 GLN A CA 1
ATOM 5484 C C . GLN A 1 726 ? 28.779 11.822 -27.550 1.00 96.25 726 GLN A C 1
ATOM 5486 O O . GLN A 1 726 ? 28.962 12.112 -26.372 1.00 96.25 726 GLN A O 1
ATOM 5491 N N . PHE A 1 727 ? 29.806 11.681 -28.398 1.00 96.25 727 PHE A N 1
ATOM 5492 C CA . PHE A 1 727 ? 31.203 11.841 -27.970 1.00 96.25 727 PHE A CA 1
ATOM 5493 C C . PHE A 1 727 ? 31.540 13.268 -27.506 1.00 96.25 727 PHE A C 1
ATOM 5495 O O . PHE A 1 727 ? 32.396 13.433 -26.642 1.00 96.25 727 PHE A O 1
ATOM 5502 N N . LYS A 1 728 ? 30.889 14.298 -28.063 1.00 96.00 728 LYS A N 1
ATOM 5503 C CA . LYS A 1 728 ? 31.079 15.694 -27.634 1.00 96.00 728 LYS A CA 1
ATOM 5504 C C . LYS A 1 728 ? 30.371 15.959 -26.314 1.00 96.00 728 LYS A C 1
ATOM 5506 O O . LYS A 1 728 ? 30.975 16.539 -25.421 1.00 96.00 728 LYS A O 1
ATOM 5511 N N . ASP A 1 729 ? 29.126 15.502 -26.196 1.00 94.81 729 ASP A N 1
ATOM 5512 C CA . ASP A 1 729 ? 28.324 15.652 -24.981 1.00 94.81 729 ASP A CA 1
ATOM 5513 C C . ASP A 1 729 ? 29.013 14.939 -23.804 1.00 94.81 729 ASP A C 1
ATOM 5515 O O . ASP A 1 729 ? 29.103 15.483 -22.706 1.00 94.81 729 ASP A O 1
ATOM 5519 N N . PHE A 1 730 ? 29.595 13.756 -24.047 1.00 95.75 730 PHE A N 1
ATOM 5520 C CA . PHE A 1 730 ? 30.341 13.024 -23.024 1.00 95.75 730 PHE A CA 1
ATOM 5521 C C . PHE A 1 730 ? 31.702 13.656 -22.695 1.00 95.75 730 PHE A C 1
ATOM 5523 O O . PHE A 1 730 ? 32.119 13.636 -21.540 1.00 95.75 730 PHE A O 1
ATOM 5530 N N . ALA A 1 731 ? 32.390 14.261 -23.670 1.00 95.19 731 ALA A N 1
ATOM 5531 C CA . ALA A 1 731 ? 33.597 15.039 -23.390 1.00 95.19 731 ALA A CA 1
ATOM 5532 C C . ALA A 1 731 ? 33.289 16.245 -22.484 1.00 95.19 731 ALA A C 1
ATOM 5534 O O . ALA A 1 731 ? 33.990 16.447 -21.497 1.00 95.19 731 ALA A O 1
ATOM 5535 N N . ALA A 1 732 ? 32.199 16.973 -22.752 1.00 92.25 732 ALA A N 1
ATOM 5536 C CA . ALA A 1 732 ? 31.747 18.081 -21.910 1.00 92.25 732 ALA A CA 1
ATOM 5537 C C . ALA A 1 732 ? 31.330 17.616 -20.499 1.00 92.25 732 ALA A C 1
ATOM 5539 O O . ALA A 1 732 ? 31.665 18.267 -19.512 1.00 92.25 732 ALA A O 1
ATOM 5540 N N . LEU A 1 733 ? 30.673 16.455 -20.379 1.00 93.06 733 LEU A N 1
ATOM 5541 C CA . LEU A 1 733 ? 30.373 15.828 -19.086 1.00 93.06 733 LEU A CA 1
ATOM 5542 C C . LEU A 1 733 ? 31.647 15.460 -18.299 1.00 93.06 733 LEU A C 1
ATOM 5544 O O . LEU A 1 733 ? 31.701 15.658 -17.086 1.00 93.06 733 LEU A O 1
ATOM 5548 N N . ARG A 1 734 ? 32.684 14.953 -18.981 1.00 92.56 734 ARG A N 1
ATOM 5549 C CA . ARG A 1 734 ? 33.986 14.601 -18.382 1.00 92.56 734 ARG A CA 1
ATOM 5550 C C . ARG A 1 734 ? 34.758 15.825 -17.873 1.00 92.56 734 ARG A C 1
ATOM 5552 O O . ARG A 1 734 ? 35.543 15.676 -16.944 1.00 92.56 734 ARG A O 1
ATOM 5559 N N . GLU A 1 735 ? 34.526 17.015 -18.425 1.00 91.44 735 GLU A N 1
ATOM 5560 C CA . GLU A 1 735 ? 35.147 18.261 -17.945 1.00 91.44 735 GLU A CA 1
ATOM 5561 C C . GLU A 1 735 ? 34.511 18.804 -16.652 1.00 91.44 735 GLU A C 1
ATOM 5563 O O . GLU A 1 735 ? 35.216 19.432 -15.864 1.00 91.44 735 GLU A O 1
ATOM 5568 N N . VAL A 1 736 ? 33.218 18.545 -16.404 1.00 89.12 736 VAL A N 1
ATOM 5569 C CA . VAL A 1 736 ? 32.482 19.077 -15.233 1.00 89.12 736 VAL A CA 1
ATOM 5570 C C . VAL A 1 736 ? 32.340 18.093 -14.063 1.00 89.12 736 VAL A C 1
ATOM 5572 O O . VAL A 1 736 ? 31.995 18.499 -12.956 1.00 89.12 736 VAL A O 1
ATOM 5575 N N . TYR A 1 737 ? 32.586 16.794 -14.260 1.00 90.75 737 TYR A N 1
ATOM 5576 C CA . TYR A 1 737 ? 32.370 15.793 -13.210 1.00 90.75 737 TYR A CA 1
ATOM 5577 C C . TYR A 1 737 ? 33.578 15.599 -12.272 1.00 90.75 737 TYR A C 1
ATOM 5579 O O . TYR A 1 737 ? 34.609 15.043 -12.647 1.00 90.75 737 TYR A O 1
ATOM 5587 N N . ASP A 1 738 ? 33.396 15.965 -11.001 1.00 88.31 738 ASP A N 1
ATOM 5588 C CA . ASP A 1 738 ? 34.249 15.597 -9.864 1.00 88.31 738 ASP A CA 1
ATOM 5589 C C . ASP A 1 738 ? 33.550 14.562 -8.954 1.00 88.31 738 ASP A C 1
ATOM 5591 O O . ASP A 1 738 ? 32.534 14.864 -8.327 1.00 88.31 738 ASP A O 1
ATOM 5595 N N . ILE A 1 739 ? 34.115 13.355 -8.829 1.00 86.81 739 ILE A N 1
ATOM 5596 C CA . ILE A 1 739 ? 33.582 12.275 -7.974 1.00 86.81 739 ILE A CA 1
ATOM 5597 C C . ILE A 1 739 ? 33.448 12.678 -6.493 1.00 86.81 739 ILE A C 1
ATOM 5599 O O . ILE A 1 739 ? 32.559 12.187 -5.801 1.00 86.81 739 ILE A O 1
ATOM 5603 N N . THR A 1 740 ? 34.293 13.586 -5.993 1.00 86.19 740 THR A N 1
ATOM 5604 C CA . THR A 1 740 ? 34.266 14.016 -4.584 1.00 86.19 740 THR A CA 1
ATOM 5605 C C . THR A 1 740 ? 33.138 15.000 -4.284 1.00 86.19 740 THR A C 1
ATOM 5607 O O . THR A 1 740 ? 32.674 15.055 -3.146 1.00 86.19 740 THR A O 1
ATOM 5610 N N . LYS A 1 741 ? 32.668 15.735 -5.301 1.00 85.06 741 LYS A N 1
ATOM 5611 C CA . LYS A 1 741 ? 31.501 16.626 -5.217 1.00 85.06 741 LYS A CA 1
ATOM 5612 C C . LYS A 1 741 ? 30.205 15.888 -5.550 1.00 85.06 741 LYS A C 1
ATOM 5614 O O . LYS A 1 741 ? 29.211 16.041 -4.850 1.00 85.06 741 LYS A O 1
ATOM 5619 N N . HIS A 1 742 ? 30.223 15.089 -6.617 1.00 87.00 742 HIS A N 1
ATOM 5620 C CA . HIS A 1 742 ? 29.015 14.586 -7.276 1.00 87.00 742 HIS A CA 1
ATOM 5621 C C . HIS A 1 742 ? 28.699 13.118 -6.974 1.00 87.00 742 HIS A C 1
ATOM 5623 O O . HIS A 1 742 ? 27.586 12.681 -7.241 1.00 87.00 742 HIS A O 1
ATOM 5629 N N . GLY A 1 743 ? 29.614 12.353 -6.365 1.00 80.19 743 GLY A N 1
ATOM 5630 C CA . GLY A 1 743 ? 29.360 10.946 -6.024 1.00 80.19 743 GLY A CA 1
ATOM 5631 C C . GLY A 1 743 ? 28.161 10.738 -5.085 1.00 80.19 743 GLY A C 1
ATOM 5632 O O . GLY A 1 743 ? 27.558 9.669 -5.086 1.00 80.19 743 GLY A O 1
ATOM 5633 N N . ALA A 1 744 ? 27.761 11.769 -4.330 1.00 80.62 744 ALA A N 1
ATOM 5634 C CA . ALA A 1 744 ? 26.553 11.755 -3.504 1.00 80.62 744 ALA A CA 1
ATOM 5635 C C . ALA A 1 744 ? 25.243 11.769 -4.317 1.00 80.62 744 ALA A C 1
ATOM 5637 O O . ALA A 1 744 ? 24.224 11.306 -3.813 1.00 80.62 744 ALA A O 1
ATOM 5638 N N . MET A 1 745 ? 25.252 12.224 -5.579 1.00 84.19 745 MET A N 1
ATOM 5639 C CA . MET A 1 745 ? 24.049 12.331 -6.422 1.00 84.19 745 MET A CA 1
ATOM 5640 C C . MET A 1 745 ? 23.309 10.993 -6.589 1.00 84.19 745 MET A C 1
ATOM 5642 O O . MET A 1 745 ? 22.099 10.982 -6.822 1.00 84.19 745 MET A O 1
ATOM 5646 N N . ILE A 1 746 ? 23.998 9.859 -6.420 1.00 79.75 746 ILE A N 1
ATOM 5647 C CA . ILE A 1 746 ? 23.391 8.524 -6.465 1.00 79.75 746 ILE A CA 1
ATOM 5648 C C . ILE A 1 746 ? 22.205 8.355 -5.500 1.00 79.75 746 ILE A C 1
ATOM 5650 O O . ILE A 1 746 ? 21.274 7.626 -5.831 1.00 79.75 746 ILE A O 1
ATOM 5654 N N . THR A 1 747 ? 22.174 9.046 -4.352 1.00 71.81 747 THR A N 1
ATOM 5655 C CA . THR A 1 747 ? 21.038 8.956 -3.411 1.00 71.81 747 THR A CA 1
ATOM 5656 C C . THR A 1 747 ? 19.751 9.552 -3.975 1.00 71.81 747 THR A C 1
ATOM 5658 O O . THR A 1 747 ? 18.663 9.118 -3.600 1.00 71.81 747 THR A O 1
ATOM 5661 N N . ASN A 1 748 ? 19.876 10.528 -4.878 1.00 75.06 748 ASN A N 1
ATOM 5662 C CA . ASN A 1 748 ? 18.755 11.259 -5.463 1.00 75.06 748 ASN A CA 1
ATOM 5663 C C . ASN A 1 748 ? 18.346 10.640 -6.808 1.00 75.06 748 ASN A C 1
ATOM 5665 O O . ASN A 1 748 ? 17.162 10.490 -7.085 1.00 75.06 748 ASN A O 1
ATOM 5669 N N . TYR A 1 749 ? 19.323 10.249 -7.633 1.00 79.81 749 TYR A N 1
ATOM 5670 C CA . TYR A 1 749 ? 19.097 9.731 -8.990 1.00 79.81 749 TYR A CA 1
ATOM 5671 C C . TYR A 1 749 ? 19.055 8.193 -9.080 1.00 79.81 749 TYR A C 1
ATOM 5673 O O . TYR A 1 749 ? 18.777 7.652 -10.149 1.00 79.81 749 TYR A O 1
ATOM 5681 N N . GLY A 1 750 ? 19.357 7.473 -7.993 1.00 76.31 750 GLY A N 1
ATOM 5682 C CA . GLY A 1 750 ? 19.395 6.003 -7.927 1.00 76.31 750 GLY A CA 1
ATOM 5683 C C . GLY A 1 750 ? 20.607 5.349 -8.610 1.00 76.31 750 GLY A C 1
ATOM 5684 O O . GLY A 1 750 ? 20.813 4.144 -8.490 1.00 76.31 750 GLY A O 1
ATOM 5685 N N . VAL A 1 751 ? 21.416 6.130 -9.326 1.00 80.94 751 VAL A N 1
ATOM 5686 C CA . VAL A 1 751 ? 22.599 5.695 -10.078 1.00 80.94 751 VAL A CA 1
ATOM 5687 C C . VAL A 1 751 ? 23.599 6.853 -10.174 1.00 80.94 751 VAL A C 1
ATOM 5689 O O . VAL A 1 751 ? 23.195 8.013 -10.247 1.00 80.94 751 VAL A O 1
ATOM 5692 N N . ASP A 1 752 ? 24.904 6.555 -10.188 1.00 87.19 752 ASP A N 1
ATOM 5693 C CA . ASP A 1 752 ? 25.914 7.561 -10.531 1.00 87.19 752 ASP A CA 1
ATOM 5694 C C . ASP A 1 752 ? 25.752 7.998 -11.997 1.00 87.19 752 ASP A C 1
ATOM 5696 O O . ASP A 1 752 ? 25.947 7.213 -12.935 1.00 87.19 752 ASP A O 1
ATOM 5700 N N . ILE A 1 753 ? 25.377 9.263 -12.191 1.00 87.88 753 ILE A N 1
ATOM 5701 C CA . ILE A 1 753 ? 25.043 9.818 -13.506 1.00 87.88 753 ILE A CA 1
ATOM 5702 C C . ILE A 1 753 ? 26.250 9.762 -14.450 1.00 87.88 753 ILE A C 1
ATOM 5704 O O . ILE A 1 753 ? 26.088 9.489 -15.643 1.00 87.88 753 ILE A O 1
ATOM 5708 N N . PHE A 1 754 ? 27.468 9.989 -13.954 1.00 91.56 754 PHE A N 1
ATOM 5709 C CA . PHE A 1 754 ? 28.644 9.954 -14.816 1.00 91.56 754 PHE A CA 1
ATOM 5710 C C . PHE A 1 754 ? 28.926 8.539 -15.326 1.00 91.56 754 PHE A C 1
ATOM 5712 O O . PHE A 1 754 ? 29.055 8.342 -16.534 1.00 91.56 754 PHE A O 1
ATOM 5719 N N . ALA A 1 755 ? 28.950 7.541 -14.440 1.00 88.75 755 ALA A N 1
ATOM 5720 C CA . ALA A 1 755 ? 29.114 6.137 -14.797 1.00 88.75 755 ALA A CA 1
ATOM 5721 C C . ALA A 1 755 ? 28.045 5.666 -15.788 1.00 88.75 755 ALA A C 1
ATOM 5723 O O . ALA A 1 755 ? 28.375 4.999 -16.770 1.00 88.75 755 ALA A O 1
ATOM 5724 N N . ALA A 1 756 ? 26.780 6.048 -15.582 1.00 88.00 756 ALA A N 1
ATOM 5725 C CA . ALA A 1 756 ? 25.701 5.716 -16.508 1.00 88.00 756 ALA A CA 1
ATOM 5726 C C . ALA A 1 756 ? 25.972 6.222 -17.938 1.00 88.00 756 ALA A C 1
ATOM 5728 O O . ALA A 1 756 ? 25.712 5.488 -18.890 1.00 88.00 756 ALA A O 1
ATOM 5729 N N . ALA A 1 757 ? 26.550 7.420 -18.093 1.00 92.12 757 ALA A N 1
ATOM 5730 C CA . ALA A 1 757 ? 26.930 7.980 -19.391 1.00 92.12 757 ALA A CA 1
ATOM 5731 C C . ALA A 1 757 ? 28.232 7.375 -19.957 1.00 92.12 757 ALA A C 1
ATOM 5733 O O . ALA A 1 757 ? 28.310 7.070 -21.150 1.00 92.12 757 ALA A O 1
ATOM 5734 N N . GLN A 1 758 ? 29.241 7.169 -19.102 1.00 92.69 758 GLN A N 1
ATOM 5735 C CA . GLN A 1 758 ? 30.573 6.655 -19.452 1.00 92.69 758 GLN A CA 1
ATOM 5736 C C . GLN A 1 758 ? 30.498 5.303 -20.165 1.00 92.69 758 GLN A C 1
ATOM 5738 O O . GLN A 1 758 ? 31.179 5.082 -21.166 1.00 92.69 758 GLN A O 1
ATOM 5743 N N . MET A 1 759 ? 29.586 4.440 -19.715 1.00 88.81 759 MET A N 1
ATOM 5744 C CA . MET A 1 759 ? 29.300 3.124 -20.291 1.00 88.81 759 MET A CA 1
ATOM 5745 C C . MET A 1 759 ? 28.894 3.155 -21.781 1.00 88.81 759 MET A C 1
ATOM 5747 O O . MET A 1 759 ? 29.011 2.137 -22.470 1.00 88.81 759 MET A O 1
ATOM 5751 N N . PHE A 1 760 ? 28.445 4.296 -22.320 1.00 93.00 760 PHE A N 1
ATOM 5752 C CA . PHE A 1 760 ? 28.081 4.422 -23.735 1.00 93.00 760 PHE A CA 1
ATOM 5753 C C . PHE A 1 760 ? 29.252 4.807 -24.656 1.00 93.00 760 PHE A C 1
ATOM 5755 O O . PHE A 1 760 ? 29.192 4.481 -25.847 1.00 93.00 760 PHE A O 1
ATOM 5762 N N . GLU A 1 761 ? 30.308 5.491 -24.181 1.00 93.44 761 GLU A N 1
ATOM 5763 C CA . GLU A 1 761 ? 31.414 5.920 -25.067 1.00 93.44 761 GLU A CA 1
ATOM 5764 C C . GLU A 1 761 ? 32.137 4.717 -25.713 1.00 93.44 761 GLU A C 1
ATOM 5766 O O . GLU A 1 761 ? 32.186 4.676 -26.948 1.00 93.44 761 GLU A O 1
ATOM 5771 N N . PRO A 1 762 ? 32.621 3.697 -24.968 1.00 94.81 762 PRO A N 1
ATOM 5772 C CA . PRO A 1 762 ? 33.330 2.557 -25.556 1.00 94.81 762 PRO A CA 1
ATOM 5773 C C . PRO A 1 762 ? 32.508 1.824 -26.624 1.00 94.81 762 PRO A C 1
ATOM 5775 O O . PRO A 1 762 ? 33.047 1.393 -27.645 1.00 94.81 762 PRO A O 1
ATOM 5778 N N . VAL A 1 763 ? 31.193 1.697 -26.407 1.00 94.44 763 VAL A N 1
ATOM 5779 C CA . VAL A 1 763 ? 30.275 1.019 -27.334 1.00 94.44 763 VAL A CA 1
ATOM 5780 C C . VAL A 1 763 ? 30.102 1.837 -28.611 1.00 94.44 763 VAL A C 1
ATOM 5782 O O . VAL A 1 763 ? 30.252 1.292 -29.705 1.00 94.44 763 VAL A O 1
ATOM 5785 N N . GLY A 1 764 ? 29.861 3.147 -28.492 1.00 93.94 764 GLY A N 1
ATOM 5786 C CA . GLY A 1 764 ? 29.779 4.048 -29.644 1.00 93.94 764 GLY A CA 1
ATOM 5787 C C . GLY A 1 764 ? 31.064 4.030 -30.478 1.00 93.94 764 GLY A C 1
ATOM 5788 O O . GLY A 1 764 ? 30.999 3.885 -31.700 1.00 93.94 764 GLY A O 1
ATOM 5789 N N . ARG A 1 765 ? 32.236 4.085 -29.825 1.00 95.00 765 ARG A N 1
ATOM 5790 C CA . ARG A 1 765 ? 33.557 3.978 -30.476 1.00 95.00 765 ARG A CA 1
ATOM 5791 C C . ARG A 1 765 ? 33.714 2.670 -31.246 1.00 95.00 765 ARG A C 1
ATOM 5793 O O . ARG A 1 765 ? 34.080 2.690 -32.421 1.00 95.00 765 ARG A O 1
ATOM 5800 N N . ALA A 1 766 ? 33.379 1.542 -30.625 1.00 94.69 766 ALA A N 1
ATOM 5801 C CA . ALA A 1 766 ? 33.460 0.236 -31.270 1.00 94.69 766 ALA A CA 1
ATOM 5802 C C . ALA A 1 766 ? 32.528 0.125 -32.496 1.00 94.69 766 ALA A C 1
ATOM 5804 O O . ALA A 1 766 ? 32.933 -0.422 -33.521 1.00 94.69 766 ALA A O 1
ATOM 5805 N N . ILE A 1 767 ? 31.313 0.690 -32.429 1.00 91.62 767 ILE A N 1
ATOM 5806 C CA . ILE A 1 767 ? 30.340 0.688 -33.539 1.00 91.62 767 ILE A CA 1
ATOM 5807 C C . ILE A 1 767 ? 30.830 1.517 -34.737 1.00 91.62 767 ILE A C 1
ATOM 5809 O O . ILE A 1 767 ? 30.660 1.081 -35.878 1.00 91.62 767 ILE A O 1
ATOM 5813 N N . VAL A 1 768 ? 31.445 2.687 -34.512 1.00 92.75 768 VAL A N 1
ATOM 5814 C CA . VAL A 1 768 ? 31.968 3.534 -35.608 1.00 92.75 768 VAL A CA 1
ATOM 5815 C C . VAL A 1 768 ? 33.314 3.060 -36.171 1.00 92.75 768 VAL A C 1
ATOM 5817 O O . VAL A 1 768 ? 33.731 3.543 -37.222 1.00 92.75 768 VAL A O 1
ATOM 5820 N N . GLY A 1 769 ? 33.968 2.091 -35.520 1.00 92.31 769 GLY A N 1
ATOM 5821 C CA . GLY A 1 769 ? 35.229 1.487 -35.963 1.00 92.31 769 GLY A CA 1
ATOM 5822 C C . GLY A 1 769 ? 36.483 1.953 -35.212 1.00 92.31 769 GLY A C 1
ATOM 5823 O O . GLY A 1 769 ? 37.576 1.485 -35.530 1.00 92.31 769 GLY A O 1
ATOM 5824 N N . ASP A 1 770 ? 36.349 2.793 -34.181 1.00 95.94 770 ASP A N 1
ATOM 5825 C CA . ASP A 1 770 ? 37.441 3.264 -33.311 1.00 95.94 770 ASP A CA 1
ATOM 5826 C C . ASP A 1 770 ? 37.869 2.177 -32.292 1.00 95.94 770 ASP A C 1
ATOM 5828 O O . ASP A 1 770 ? 38.061 2.435 -31.104 1.00 95.94 770 ASP A O 1
ATOM 5832 N N . THR A 1 771 ? 38.017 0.923 -32.732 1.00 95.25 771 THR A N 1
ATOM 5833 C CA . THR A 1 771 ? 38.222 -0.246 -31.850 1.00 95.25 771 THR A CA 1
ATOM 5834 C C . THR A 1 771 ? 39.507 -0.180 -31.021 1.00 95.25 771 THR A C 1
ATOM 5836 O O . THR A 1 771 ? 39.570 -0.760 -29.941 1.00 95.25 771 THR A O 1
ATOM 5839 N N . HIS A 1 772 ? 40.504 0.586 -31.472 1.00 95.38 772 HIS A N 1
ATOM 5840 C CA . HIS A 1 772 ? 41.745 0.859 -30.742 1.00 95.38 772 HIS A CA 1
ATOM 5841 C C . HIS A 1 772 ? 41.545 1.651 -29.433 1.00 95.38 772 HIS A C 1
ATOM 5843 O O . HIS A 1 772 ? 42.426 1.623 -28.576 1.00 95.38 772 HIS A O 1
ATOM 5849 N N . LEU A 1 773 ? 40.406 2.334 -29.260 1.00 95.75 773 LEU A N 1
ATOM 5850 C CA . LEU A 1 773 ? 40.065 3.065 -28.033 1.00 95.75 773 LEU A CA 1
ATOM 5851 C C . LEU A 1 773 ? 39.312 2.207 -27.004 1.00 95.75 773 LEU A C 1
ATOM 5853 O O . LEU A 1 773 ? 39.150 2.632 -25.864 1.00 95.75 773 LEU A O 1
ATOM 5857 N N . VAL A 1 774 ? 38.857 1.003 -27.370 1.00 95.50 774 VAL A N 1
ATOM 5858 C CA . VAL A 1 774 ? 38.004 0.178 -26.496 1.00 95.50 774 VAL A CA 1
ATOM 5859 C C . VAL A 1 774 ? 38.728 -0.254 -25.224 1.00 95.50 774 VAL A C 1
ATOM 5861 O O . VAL A 1 774 ? 38.170 -0.105 -24.140 1.00 95.50 774 VAL A O 1
ATOM 5864 N N . ASP A 1 775 ? 39.959 -0.756 -25.335 1.00 94.06 775 ASP A N 1
ATOM 5865 C CA . ASP A 1 775 ? 40.750 -1.186 -24.177 1.00 94.06 775 ASP A CA 1
ATOM 5866 C C . ASP A 1 775 ? 41.034 -0.053 -23.167 1.00 94.06 775 ASP A C 1
ATOM 5868 O O . ASP A 1 775 ? 40.690 -0.233 -21.997 1.00 94.06 775 ASP A O 1
ATOM 5872 N N . PRO A 1 776 ? 41.588 1.119 -23.555 1.00 96.12 776 PRO A N 1
ATOM 5873 C CA . PRO A 1 776 ? 41.843 2.196 -22.597 1.00 96.12 776 PRO A CA 1
ATOM 5874 C C . PRO A 1 776 ? 40.560 2.786 -21.991 1.00 96.12 776 PRO A C 1
ATOM 5876 O O . PRO A 1 776 ? 40.540 3.045 -20.791 1.00 96.12 776 PRO A O 1
ATOM 5879 N N . LEU A 1 777 ? 39.477 2.943 -22.764 1.00 94.50 777 LEU A N 1
ATOM 5880 C CA . LEU A 1 777 ? 38.209 3.464 -22.229 1.00 94.50 777 LEU A CA 1
ATOM 5881 C C . LEU A 1 777 ? 37.508 2.459 -21.296 1.00 94.50 777 LEU A C 1
ATOM 5883 O O . LEU A 1 777 ? 36.881 2.857 -20.315 1.00 94.50 777 LEU A O 1
ATOM 5887 N N . SER A 1 778 ? 37.627 1.153 -21.563 1.00 92.25 778 SER A N 1
ATOM 5888 C CA . SER A 1 778 ? 37.108 0.119 -20.652 1.00 92.25 778 SER A CA 1
ATOM 5889 C C . SER A 1 778 ? 37.903 0.088 -19.343 1.00 92.25 778 SER A C 1
ATOM 5891 O O . SER A 1 778 ? 37.304 -0.029 -18.280 1.00 92.25 778 SER A O 1
ATOM 5893 N N . ALA A 1 779 ? 39.228 0.271 -19.398 1.00 92.62 779 ALA A N 1
ATOM 5894 C CA . ALA A 1 779 ? 40.066 0.383 -18.204 1.00 92.62 779 ALA A CA 1
ATOM 5895 C C . ALA A 1 779 ? 39.744 1.642 -17.371 1.00 92.62 779 ALA A C 1
ATOM 5897 O O . ALA A 1 779 ? 39.603 1.541 -16.156 1.00 92.62 779 ALA A O 1
ATOM 5898 N N . GLU A 1 780 ? 39.549 2.804 -18.012 1.00 92.56 780 GLU A N 1
ATOM 5899 C CA . GLU A 1 780 ? 39.082 4.041 -17.351 1.00 92.56 780 GLU A CA 1
ATOM 5900 C C . GLU A 1 780 ? 37.737 3.823 -16.635 1.00 92.56 780 GLU A C 1
ATOM 5902 O O . GLU A 1 780 ? 37.541 4.270 -15.504 1.00 92.56 780 GLU A O 1
ATOM 5907 N N . THR A 1 781 ? 36.826 3.095 -17.286 1.00 90.81 781 THR A N 1
ATOM 5908 C CA . THR A 1 781 ? 35.509 2.754 -16.735 1.00 90.81 781 THR A CA 1
ATOM 5909 C C . THR A 1 781 ? 35.637 1.838 -15.515 1.00 90.81 781 THR A C 1
ATOM 5911 O O . THR A 1 781 ? 35.042 2.123 -14.477 1.00 90.81 781 THR A O 1
ATOM 5914 N N . ASP A 1 782 ? 36.448 0.779 -15.599 1.00 90.62 782 ASP A N 1
ATOM 5915 C CA . ASP A 1 782 ? 36.679 -0.159 -14.492 1.00 90.62 782 ASP A CA 1
ATOM 5916 C C . ASP A 1 782 ? 37.350 0.528 -13.290 1.00 90.62 782 ASP A C 1
ATOM 5918 O O . ASP A 1 782 ? 36.910 0.356 -12.152 1.00 90.62 782 ASP A O 1
ATOM 5922 N N . GLU A 1 783 ? 38.356 1.378 -13.523 1.00 91.62 783 GLU A N 1
ATOM 5923 C CA . GLU A 1 783 ? 38.956 2.202 -12.469 1.00 91.62 783 GLU A CA 1
ATOM 5924 C C . GLU A 1 783 ? 37.944 3.140 -11.804 1.00 91.62 783 GLU A C 1
ATOM 5926 O O . GLU A 1 783 ? 38.023 3.373 -10.595 1.00 91.62 783 GLU A O 1
ATOM 5931 N N . HIS A 1 784 ? 37.012 3.709 -12.574 1.00 88.81 784 HIS A N 1
ATOM 5932 C CA . HIS A 1 784 ? 35.976 4.570 -12.019 1.00 88.81 784 HIS A CA 1
ATOM 5933 C C . HIS A 1 784 ? 34.981 3.775 -11.162 1.00 88.81 784 HIS A C 1
ATOM 5935 O O . HIS A 1 784 ? 34.683 4.201 -10.049 1.00 88.81 784 HIS A O 1
ATOM 5941 N N . GLN A 1 785 ? 34.554 2.581 -11.595 1.00 87.62 785 GLN A N 1
ATOM 5942 C CA . GLN A 1 785 ? 33.698 1.705 -10.779 1.00 87.62 785 GLN A CA 1
ATOM 5943 C C . GLN A 1 785 ? 34.368 1.289 -9.460 1.00 87.62 785 GLN A C 1
ATOM 5945 O O . GLN A 1 785 ? 33.718 1.288 -8.415 1.00 87.62 785 GLN A O 1
ATOM 5950 N N . VAL A 1 786 ? 35.676 1.004 -9.474 1.00 88.25 786 VAL A N 1
ATOM 5951 C CA . VAL A 1 786 ? 36.444 0.703 -8.250 1.00 88.25 786 VAL A CA 1
ATOM 5952 C C . VAL A 1 786 ? 36.499 1.907 -7.300 1.00 88.25 786 VAL A C 1
ATOM 5954 O O . VAL A 1 786 ? 36.410 1.723 -6.089 1.00 88.25 786 VAL A O 1
ATOM 5957 N N . LYS A 1 787 ? 36.613 3.138 -7.822 1.00 88.44 787 LYS A N 1
ATOM 5958 C CA . LYS A 1 787 ? 36.591 4.376 -7.013 1.00 88.44 787 LYS A CA 1
ATOM 5959 C C . LYS A 1 787 ? 35.198 4.679 -6.448 1.00 88.44 787 LYS A C 1
ATOM 5961 O O . LYS A 1 787 ? 35.105 5.132 -5.313 1.00 88.44 787 LYS A O 1
ATOM 5966 N N . LEU A 1 788 ? 34.143 4.409 -7.220 1.00 83.75 788 LEU A N 1
ATOM 5967 C CA . LEU A 1 788 ? 32.744 4.534 -6.799 1.00 83.75 788 LEU A CA 1
ATOM 5968 C C . LEU A 1 788 ? 32.374 3.533 -5.694 1.00 83.75 788 LEU A C 1
ATOM 5970 O O . LEU A 1 788 ? 31.634 3.885 -4.782 1.00 83.75 788 LEU A O 1
ATOM 5974 N N . ASN A 1 789 ? 32.906 2.305 -5.753 1.00 83.69 789 ASN A N 1
ATOM 5975 C CA . ASN A 1 789 ? 32.734 1.267 -4.730 1.00 83.69 789 ASN A CA 1
ATOM 5976 C C . ASN A 1 789 ? 31.252 0.970 -4.386 1.00 83.69 789 ASN A C 1
ATOM 5978 O O . ASN A 1 789 ? 30.870 0.866 -3.220 1.00 83.69 789 ASN A O 1
ATOM 5982 N N . ILE A 1 790 ? 30.414 0.829 -5.419 1.00 79.50 790 ILE A N 1
ATOM 5983 C CA . ILE A 1 790 ? 28.976 0.524 -5.315 1.00 79.50 790 ILE A CA 1
ATOM 5984 C C . ILE A 1 790 ? 28.723 -0.876 -5.913 1.00 79.50 790 ILE A C 1
ATOM 5986 O O . ILE A 1 790 ? 28.624 -1.005 -7.136 1.00 79.50 790 ILE A O 1
ATOM 5990 N N . PRO A 1 791 ? 28.631 -1.947 -5.094 1.00 80.94 791 PRO A N 1
ATOM 5991 C CA . PRO A 1 791 ? 28.568 -3.321 -5.601 1.00 80.94 791 PRO A CA 1
ATOM 5992 C C . PRO A 1 791 ? 27.366 -3.602 -6.511 1.00 80.94 791 PRO A C 1
ATOM 5994 O O . PRO A 1 791 ? 27.516 -4.313 -7.502 1.00 80.94 791 PRO A O 1
ATOM 5997 N N . VAL A 1 792 ? 26.193 -3.018 -6.242 1.00 79.19 792 VAL A N 1
ATOM 5998 C CA . VAL A 1 792 ? 24.979 -3.209 -7.065 1.00 79.19 792 VAL A CA 1
ATOM 5999 C C . VAL A 1 792 ? 25.110 -2.702 -8.518 1.00 79.19 792 VAL A C 1
ATOM 6001 O O . VAL A 1 792 ? 24.355 -3.123 -9.394 1.00 79.19 792 VAL A O 1
ATOM 6004 N N . MET A 1 793 ? 26.105 -1.854 -8.815 1.00 83.00 793 MET A N 1
ATOM 6005 C CA . MET A 1 793 ? 26.433 -1.405 -10.181 1.00 83.00 793 MET A CA 1
ATOM 6006 C C . MET A 1 793 ? 27.380 -2.363 -10.927 1.00 83.00 793 MET A C 1
ATOM 6008 O O . MET A 1 793 ? 27.513 -2.281 -12.151 1.00 83.00 793 MET A O 1
ATOM 6012 N N . GLU A 1 794 ? 28.019 -3.306 -10.229 1.00 87.00 794 GLU A N 1
ATOM 6013 C CA . GLU A 1 794 ? 28.994 -4.233 -10.811 1.00 87.00 794 GL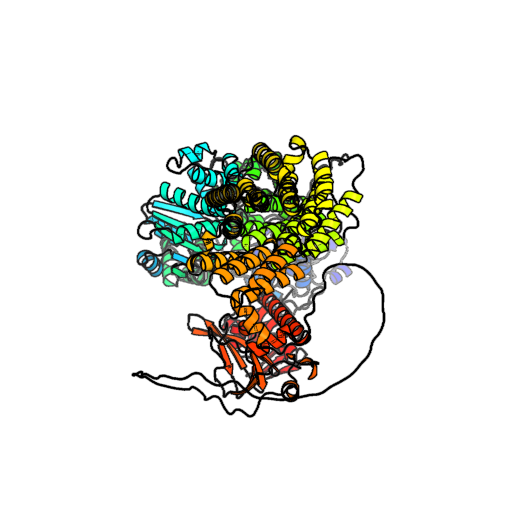U A CA 1
ATOM 6014 C C . GLU A 1 794 ? 28.404 -5.141 -11.919 1.00 87.00 794 GLU A C 1
ATOM 6016 O O . GLU A 1 794 ? 29.060 -5.284 -12.959 1.00 87.00 794 GLU A O 1
ATOM 6021 N N . PRO A 1 795 ? 27.174 -5.699 -11.806 1.00 91.06 795 PRO A N 1
ATOM 6022 C CA . PRO A 1 795 ? 26.540 -6.421 -12.911 1.00 91.06 795 PRO A CA 1
ATOM 6023 C C . PRO A 1 795 ? 26.398 -5.579 -14.181 1.00 91.06 795 PRO A C 1
ATOM 6025 O O . PRO A 1 795 ? 26.727 -6.065 -15.265 1.00 91.06 795 PRO A O 1
ATOM 6028 N N . TYR A 1 796 ? 25.969 -4.316 -14.057 1.00 88.69 796 TYR A N 1
ATOM 6029 C CA . TYR A 1 796 ? 25.848 -3.395 -15.191 1.00 88.69 796 TYR A CA 1
ATOM 6030 C C . TYR A 1 796 ? 27.213 -3.179 -15.851 1.00 88.69 796 TYR A C 1
ATOM 6032 O O . TYR A 1 796 ? 27.369 -3.427 -17.048 1.00 88.69 796 TYR A O 1
ATOM 6040 N N . ALA A 1 797 ? 28.221 -2.809 -15.059 1.00 89.69 797 ALA A N 1
ATOM 6041 C CA . ALA A 1 797 ? 29.572 -2.544 -15.541 1.00 89.69 797 ALA A CA 1
ATOM 6042 C C . ALA A 1 797 ? 30.219 -3.753 -16.237 1.00 89.69 797 ALA A C 1
ATOM 6044 O O . ALA A 1 797 ? 30.900 -3.604 -17.258 1.00 89.69 797 ALA A O 1
ATOM 6045 N N . LYS A 1 798 ? 30.001 -4.969 -15.726 1.00 93.31 798 LYS A N 1
ATOM 6046 C CA . LYS A 1 798 ? 30.537 -6.197 -16.330 1.00 93.31 798 LYS A CA 1
ATOM 6047 C C . LYS A 1 798 ? 29.777 -6.592 -17.595 1.00 93.31 798 LYS A C 1
ATOM 6049 O O . LYS A 1 798 ? 30.404 -6.744 -18.643 1.00 93.31 798 LYS A O 1
ATOM 6054 N N . ILE A 1 799 ? 28.447 -6.698 -17.528 1.00 95.38 799 ILE A N 1
ATOM 6055 C CA . ILE A 1 799 ? 27.602 -7.133 -18.654 1.00 95.38 799 ILE A CA 1
ATOM 6056 C C . ILE A 1 799 ? 27.677 -6.133 -19.808 1.00 95.38 799 ILE A C 1
ATOM 6058 O O . ILE A 1 799 ? 27.939 -6.522 -20.946 1.00 95.38 799 ILE A O 1
ATOM 6062 N N . TRP A 1 800 ? 27.499 -4.841 -19.531 1.00 92.50 800 TRP A N 1
ATOM 6063 C CA . TRP A 1 800 ? 27.542 -3.814 -20.568 1.00 92.50 800 TRP A CA 1
ATOM 6064 C C . TRP A 1 800 ? 28.973 -3.540 -21.048 1.00 92.50 800 TRP A C 1
ATOM 6066 O O . TRP A 1 800 ? 29.208 -3.420 -22.249 1.00 92.50 800 TRP A O 1
ATOM 6076 N N . GLY A 1 801 ? 29.965 -3.580 -20.150 1.00 92.94 801 GLY A N 1
ATOM 6077 C CA . GLY A 1 801 ? 31.387 -3.489 -20.508 1.00 92.94 801 GLY A CA 1
ATOM 6078 C C . GLY A 1 801 ? 31.913 -4.653 -21.365 1.00 92.94 801 GLY A C 1
ATOM 6079 O O . GLY A 1 801 ? 32.986 -4.544 -21.954 1.00 92.94 801 GLY A O 1
ATOM 6080 N N . ALA A 1 802 ? 31.163 -5.753 -21.512 1.00 96.56 802 ALA A N 1
ATOM 6081 C CA . ALA A 1 802 ? 31.471 -6.809 -22.480 1.00 96.56 802 ALA A CA 1
ATOM 6082 C C . ALA A 1 802 ? 31.054 -6.455 -23.926 1.00 96.56 802 ALA A C 1
ATOM 6084 O O . ALA A 1 802 ? 31.666 -6.932 -24.886 1.00 96.56 802 ALA A O 1
ATOM 6085 N N . VAL A 1 803 ? 30.054 -5.584 -24.108 1.00 95.50 803 VAL A N 1
ATOM 6086 C CA . VAL A 1 803 ? 29.557 -5.139 -25.424 1.00 95.50 803 VAL A CA 1
ATOM 6087 C C . VAL A 1 803 ? 30.642 -4.494 -26.305 1.00 95.50 803 VAL A C 1
ATOM 6089 O O . VAL A 1 803 ? 30.775 -4.920 -27.458 1.00 95.50 803 VAL A O 1
ATOM 6092 N N . PRO A 1 804 ? 31.454 -3.518 -25.842 1.00 95.94 804 PRO A N 1
ATOM 6093 C CA . PRO A 1 804 ? 32.467 -2.897 -26.694 1.00 95.94 804 PRO A CA 1
ATOM 6094 C C . PRO A 1 804 ? 33.593 -3.877 -27.059 1.00 95.94 804 PRO A C 1
ATOM 6096 O O . PRO A 1 804 ? 34.074 -3.849 -28.191 1.00 95.94 804 PRO A O 1
ATOM 6099 N N . LEU A 1 805 ? 33.955 -4.804 -26.159 1.00 96.50 805 LEU A N 1
ATOM 6100 C CA . LEU A 1 805 ? 34.930 -5.872 -26.420 1.00 96.50 805 LEU A CA 1
ATOM 6101 C C . LEU A 1 805 ? 34.453 -6.806 -27.543 1.00 96.50 805 LEU A C 1
ATOM 6103 O O . LEU A 1 805 ? 35.221 -7.118 -28.454 1.00 96.50 805 LEU A O 1
ATOM 6107 N N . TYR A 1 806 ? 33.173 -7.197 -27.534 1.00 95.81 806 TYR A N 1
ATOM 6108 C CA . TYR A 1 806 ? 32.570 -7.991 -28.609 1.00 95.81 806 TYR A CA 1
ATOM 6109 C C . TYR A 1 806 ? 32.622 -7.258 -29.960 1.00 95.81 806 TYR A C 1
ATOM 6111 O O . TYR A 1 806 ? 33.028 -7.841 -30.966 1.00 95.81 806 TYR A O 1
ATOM 6119 N N . TYR A 1 807 ? 32.279 -5.965 -29.990 1.00 92.44 807 TYR A N 1
ATOM 6120 C CA . TYR A 1 807 ? 32.349 -5.153 -31.211 1.00 92.44 807 TYR A CA 1
ATOM 6121 C C . TYR A 1 807 ? 33.785 -4.871 -31.688 1.00 92.44 807 TYR A C 1
ATOM 6123 O O . TYR A 1 807 ? 34.007 -4.762 -32.894 1.00 92.44 807 TYR A O 1
ATOM 6131 N N . ALA A 1 808 ? 34.769 -4.850 -30.786 1.00 94.62 808 ALA A N 1
ATOM 6132 C CA . ALA A 1 808 ? 36.195 -4.824 -31.120 1.00 94.62 808 ALA A CA 1
ATOM 6133 C C . ALA A 1 808 ? 36.742 -6.168 -31.653 1.00 94.62 808 ALA A C 1
ATOM 6135 O O . ALA A 1 808 ? 37.915 -6.246 -32.014 1.00 94.62 808 ALA A O 1
ATOM 6136 N N . GLY A 1 809 ? 35.921 -7.225 -31.707 1.00 94.25 809 GLY A N 1
ATOM 6137 C CA . GLY A 1 809 ? 36.325 -8.570 -32.133 1.00 94.25 809 GLY A CA 1
ATOM 6138 C C . GLY A 1 809 ? 37.036 -9.388 -31.050 1.00 94.25 809 GLY A C 1
ATOM 6139 O O . GLY A 1 809 ? 37.584 -10.446 -31.345 1.00 94.25 809 GLY A O 1
ATOM 6140 N N . GLN A 1 810 ? 37.026 -8.928 -29.797 1.00 96.06 810 GLN A N 1
ATOM 6141 C CA . GLN A 1 810 ? 37.675 -9.584 -28.660 1.00 96.06 810 GLN A CA 1
ATOM 6142 C C . GLN A 1 810 ? 36.714 -10.557 -27.954 1.00 96.06 810 GLN A C 1
ATOM 6144 O O . GLN A 1 810 ? 36.462 -10.458 -26.751 1.00 96.06 810 GLN A O 1
ATOM 6149 N N . THR A 1 811 ? 36.132 -11.477 -28.727 1.00 95.50 811 THR A N 1
ATOM 6150 C CA . THR A 1 811 ? 34.986 -12.304 -28.315 1.00 95.50 811 THR A CA 1
ATOM 6151 C C . THR A 1 811 ? 35.234 -13.100 -27.030 1.00 95.50 811 THR A C 1
ATOM 6153 O O . THR A 1 811 ? 34.388 -13.056 -26.143 1.00 95.50 811 THR A O 1
ATOM 6156 N N . ASP A 1 812 ? 36.397 -13.734 -26.859 1.00 96.94 812 ASP A N 1
ATOM 6157 C CA . ASP A 1 812 ? 36.691 -14.528 -25.652 1.00 96.94 812 ASP A CA 1
ATOM 6158 C C . ASP A 1 812 ? 36.702 -13.674 -24.372 1.00 96.94 812 ASP A C 1
ATOM 6160 O O . ASP A 1 812 ? 36.158 -14.077 -23.342 1.00 96.94 812 ASP A O 1
ATOM 6164 N N . ARG A 1 813 ? 37.258 -12.452 -24.443 1.00 96.62 813 ARG A N 1
ATOM 6165 C CA . ARG A 1 813 ? 37.248 -11.488 -23.325 1.00 96.62 813 ARG A CA 1
ATOM 6166 C C . ARG A 1 813 ? 35.832 -11.001 -23.020 1.00 96.62 813 ARG A C 1
ATOM 6168 O O . ARG A 1 813 ? 35.478 -10.882 -21.850 1.00 96.62 813 ARG A O 1
ATOM 6175 N N . ALA A 1 814 ? 35.020 -10.757 -24.050 1.00 97.38 814 ALA A N 1
ATOM 6176 C CA . ALA A 1 814 ? 33.618 -10.381 -23.884 1.00 97.38 814 ALA A CA 1
ATOM 6177 C C . ALA A 1 814 ? 32.802 -11.503 -23.212 1.00 97.38 814 ALA A C 1
ATOM 6179 O O . ALA A 1 814 ? 32.099 -11.250 -22.235 1.00 97.38 814 ALA A O 1
ATOM 6180 N N . ILE A 1 815 ? 32.955 -12.751 -23.671 1.00 97.88 815 ILE A N 1
ATOM 6181 C CA . ILE A 1 815 ? 32.270 -13.925 -23.109 1.00 97.88 815 ILE A CA 1
ATOM 6182 C C . ILE A 1 815 ? 32.688 -14.168 -21.652 1.00 97.88 815 ILE A C 1
ATOM 6184 O O . ILE A 1 815 ? 31.833 -14.448 -20.812 1.00 97.88 815 ILE A O 1
ATOM 6188 N N . ALA A 1 816 ? 33.978 -14.041 -21.326 1.00 97.50 816 ALA A N 1
ATOM 6189 C CA . ALA A 1 816 ? 34.452 -14.156 -19.948 1.00 97.50 816 ALA A CA 1
ATOM 6190 C C . ALA A 1 816 ? 33.824 -13.078 -19.044 1.00 97.50 816 ALA A C 1
ATOM 6192 O O . ALA A 1 816 ? 33.251 -13.403 -18.004 1.00 97.50 816 ALA A O 1
ATOM 6193 N N . ARG A 1 817 ? 33.852 -11.811 -19.481 1.00 96.69 817 ARG A N 1
ATOM 6194 C CA . ARG A 1 817 ? 33.341 -10.670 -18.710 1.00 96.69 817 ARG A CA 1
ATOM 6195 C C . ARG A 1 817 ? 31.818 -10.700 -18.522 1.00 96.69 817 ARG A C 1
ATOM 6197 O O . ARG A 1 817 ? 31.341 -10.409 -17.428 1.00 96.69 817 ARG A O 1
ATOM 6204 N N . VAL A 1 818 ? 31.040 -11.096 -19.537 1.00 97.50 818 VAL A N 1
ATOM 6205 C CA . VAL A 1 818 ? 29.576 -11.221 -19.384 1.00 97.50 818 VAL A CA 1
ATOM 6206 C C . VAL A 1 818 ? 29.206 -12.382 -18.454 1.00 97.50 818 VAL A C 1
ATOM 6208 O O . VAL A 1 818 ? 28.303 -12.225 -17.637 1.00 97.50 818 VAL A O 1
ATOM 6211 N N . LYS A 1 819 ? 29.936 -13.511 -18.495 1.00 97.12 819 LYS A N 1
ATOM 6212 C CA . LYS A 1 819 ? 29.742 -14.637 -17.558 1.00 97.12 819 LYS A CA 1
ATOM 6213 C C . LYS A 1 819 ? 30.065 -14.237 -16.115 1.00 97.12 819 LYS A C 1
ATOM 6215 O O . LYS A 1 819 ? 29.321 -14.603 -15.210 1.00 97.12 819 LYS A O 1
ATOM 6220 N N . GLU A 1 820 ? 31.110 -13.440 -15.903 1.00 95.94 820 GLU A N 1
ATOM 6221 C CA . GLU A 1 820 ? 31.429 -12.862 -14.593 1.00 95.94 820 GLU A CA 1
ATOM 6222 C C . GLU A 1 820 ? 30.316 -11.921 -14.095 1.00 95.94 820 GLU A C 1
ATOM 6224 O O . GLU A 1 820 ? 29.864 -12.041 -12.959 1.00 95.94 820 GLU A O 1
ATOM 6229 N N . GLY A 1 821 ? 29.809 -11.036 -14.961 1.00 95.56 821 GLY A N 1
ATOM 6230 C CA . GLY A 1 821 ? 28.694 -10.143 -14.633 1.00 95.56 821 GLY A CA 1
ATOM 6231 C C . GLY A 1 821 ? 27.384 -10.873 -14.320 1.00 95.56 821 GLY A C 1
ATOM 6232 O O . GLY A 1 821 ? 26.687 -10.492 -13.383 1.00 95.56 821 GLY A O 1
ATOM 6233 N N . ILE A 1 822 ? 27.075 -11.961 -15.038 1.00 96.25 822 ILE A N 1
ATOM 6234 C CA . ILE A 1 822 ? 25.949 -12.857 -14.727 1.00 96.25 822 ILE A CA 1
ATOM 6235 C C . ILE A 1 822 ? 26.141 -13.519 -13.352 1.00 96.25 822 ILE A C 1
ATOM 6237 O O . ILE A 1 822 ? 25.192 -13.595 -12.574 1.00 96.25 822 ILE A O 1
ATOM 6241 N N . ALA A 1 823 ? 27.358 -13.961 -13.014 1.00 95.62 823 ALA A N 1
ATOM 6242 C CA . ALA A 1 823 ? 27.644 -14.563 -11.711 1.00 95.62 823 ALA A CA 1
ATOM 6243 C C . ALA A 1 823 ? 27.436 -13.565 -10.554 1.00 95.62 823 ALA A C 1
ATOM 6245 O O . ALA A 1 823 ? 26.776 -13.909 -9.571 1.00 95.62 823 ALA A O 1
ATOM 6246 N N . THR A 1 824 ? 27.903 -12.316 -10.698 1.00 92.19 824 THR A N 1
ATOM 6247 C CA . THR A 1 824 ? 27.583 -11.227 -9.754 1.00 92.19 824 THR A CA 1
ATOM 6248 C C . THR A 1 824 ? 26.069 -10.952 -9.713 1.00 92.19 824 THR A C 1
ATOM 6250 O O . THR A 1 824 ? 25.490 -10.820 -8.637 1.00 92.19 824 THR A O 1
ATOM 6253 N N . ALA A 1 825 ? 25.379 -10.927 -10.858 1.00 91.62 825 ALA A N 1
ATOM 6254 C CA . ALA A 1 825 ? 23.930 -10.714 -10.895 1.00 91.62 825 ALA A CA 1
ATOM 6255 C C . ALA A 1 825 ? 23.147 -11.818 -10.155 1.00 91.62 825 ALA A C 1
ATOM 6257 O O . ALA A 1 825 ? 22.100 -11.540 -9.564 1.00 91.62 825 ALA A O 1
ATOM 6258 N N . HIS A 1 826 ? 23.641 -13.060 -10.145 1.00 90.62 826 HIS A N 1
ATOM 6259 C CA . HIS A 1 826 ? 23.070 -14.140 -9.339 1.00 90.62 826 HIS A CA 1
ATOM 6260 C C . HIS A 1 826 ? 23.343 -13.974 -7.839 1.00 90.62 826 HIS A C 1
ATOM 6262 O O . HIS A 1 826 ? 22.403 -14.114 -7.061 1.00 90.62 826 HIS A O 1
ATOM 6268 N N . SER A 1 827 ? 24.561 -13.615 -7.413 1.00 86.88 827 SER A N 1
ATOM 6269 C CA . SER A 1 827 ? 24.861 -13.430 -5.979 1.00 86.88 827 SER A CA 1
ATOM 6270 C C . SER A 1 827 ? 24.118 -12.244 -5.341 1.00 86.88 827 SER A C 1
ATOM 6272 O O . SER A 1 827 ? 23.811 -12.280 -4.149 1.00 86.88 827 SER A O 1
ATOM 6274 N N . GLN A 1 828 ? 23.768 -11.228 -6.135 1.00 85.38 828 GLN A N 1
ATOM 6275 C CA . GLN A 1 828 ? 22.980 -10.056 -5.719 1.00 85.38 828 GLN A CA 1
ATOM 6276 C C . GLN A 1 828 ? 21.458 -10.214 -5.946 1.00 85.38 828 GLN A C 1
ATOM 6278 O O . GLN A 1 828 ? 20.671 -9.324 -5.606 1.00 85.38 828 GLN A O 1
ATOM 6283 N N . THR A 1 829 ? 21.030 -11.334 -6.546 1.00 85.50 829 THR A N 1
ATOM 6284 C CA . THR A 1 829 ? 19.656 -11.587 -7.040 1.00 85.50 829 THR A CA 1
ATOM 6285 C C . THR A 1 829 ? 19.118 -10.475 -7.963 1.00 85.50 829 THR A C 1
ATOM 6287 O O . THR A 1 829 ? 17.926 -10.184 -8.002 1.00 85.50 829 THR A O 1
ATOM 6290 N N . ALA A 1 830 ? 19.995 -9.830 -8.735 1.00 85.25 830 ALA A N 1
ATOM 6291 C CA . ALA A 1 830 ? 19.652 -8.745 -9.651 1.00 85.25 830 ALA A CA 1
ATOM 6292 C C . ALA A 1 830 ? 18.993 -9.288 -10.938 1.00 85.25 830 ALA A C 1
ATOM 6294 O O . ALA A 1 830 ? 19.629 -9.372 -11.990 1.00 85.25 830 ALA A O 1
ATOM 6295 N N . ALA A 1 831 ? 17.716 -9.678 -10.852 1.00 85.12 831 ALA A N 1
ATOM 6296 C CA . ALA A 1 831 ? 16.984 -10.393 -11.907 1.00 85.12 831 ALA A CA 1
ATOM 6297 C C . ALA A 1 831 ? 17.079 -9.734 -13.299 1.00 85.12 831 ALA A C 1
ATOM 6299 O O . ALA A 1 831 ? 17.388 -10.412 -14.279 1.00 85.12 831 ALA A O 1
ATOM 6300 N N . PHE A 1 832 ? 16.912 -8.408 -13.388 1.00 87.38 832 PHE A N 1
ATOM 6301 C CA . PHE A 1 832 ? 17.059 -7.658 -14.644 1.00 87.38 832 PHE A CA 1
ATOM 6302 C C . PHE A 1 832 ? 18.429 -7.879 -15.310 1.00 87.38 832 PHE A C 1
ATOM 6304 O O . PHE A 1 832 ? 18.508 -8.094 -16.521 1.00 87.38 832 PHE A O 1
ATOM 6311 N N . TRP A 1 833 ? 19.508 -7.892 -14.521 1.00 91.19 833 TRP A N 1
ATOM 6312 C CA . TRP A 1 833 ? 20.864 -8.128 -15.016 1.00 91.19 833 TRP A CA 1
ATOM 6313 C C . TRP A 1 833 ? 21.142 -9.602 -15.315 1.00 91.19 833 TRP A C 1
ATOM 6315 O O . TRP A 1 833 ? 21.854 -9.882 -16.274 1.00 91.19 833 TRP A O 1
ATOM 6325 N N . GLN A 1 834 ? 20.532 -10.551 -14.600 1.00 92.56 834 GLN A N 1
ATOM 6326 C CA . GLN A 1 834 ? 20.592 -11.974 -14.972 1.00 92.56 834 GLN A CA 1
ATOM 6327 C C . GLN A 1 834 ? 19.987 -12.194 -16.371 1.00 92.56 834 GLN A C 1
ATOM 6329 O O . GLN A 1 834 ? 20.617 -12.790 -17.245 1.00 92.56 834 GLN A O 1
ATOM 6334 N N . ILE A 1 835 ? 18.795 -11.637 -16.609 1.00 93.12 835 ILE A N 1
ATOM 6335 C CA . ILE A 1 835 ? 18.050 -11.746 -17.872 1.00 93.12 835 ILE A CA 1
ATOM 6336 C C . ILE A 1 835 ? 18.779 -11.010 -19.013 1.00 93.12 835 ILE A C 1
ATOM 6338 O O . ILE A 1 835 ? 19.019 -11.589 -20.076 1.00 93.12 835 ILE A O 1
ATOM 6342 N N . THR A 1 836 ? 19.208 -9.765 -18.784 1.00 94.38 836 THR A N 1
ATOM 6343 C CA . THR A 1 836 ? 19.958 -8.956 -19.767 1.00 94.38 836 THR A CA 1
ATOM 6344 C C . THR A 1 836 ? 21.325 -9.571 -20.086 1.00 94.38 836 THR A C 1
ATOM 6346 O O . THR A 1 836 ? 21.743 -9.610 -21.245 1.00 94.38 836 THR A O 1
ATOM 6349 N N . GLY A 1 837 ? 22.018 -10.104 -19.076 1.00 96.00 837 GLY A N 1
ATOM 6350 C CA . GLY A 1 837 ? 23.282 -10.819 -19.236 1.00 96.00 837 GLY A CA 1
ATOM 6351 C C . GLY A 1 837 ? 23.124 -12.090 -20.066 1.00 96.00 837 GLY A C 1
ATOM 6352 O O . GLY A 1 837 ? 23.917 -12.318 -20.977 1.00 96.00 837 GLY A O 1
ATOM 6353 N N . ALA A 1 838 ? 22.069 -12.877 -19.827 1.00 96.00 838 ALA A N 1
ATOM 6354 C CA . ALA A 1 838 ? 21.759 -14.061 -20.627 1.00 96.00 838 ALA A CA 1
ATOM 6355 C C . ALA A 1 838 ? 21.461 -13.718 -22.100 1.00 96.00 838 ALA A C 1
ATOM 6357 O O . ALA A 1 838 ? 21.899 -14.443 -22.997 1.00 96.00 838 ALA A O 1
ATOM 6358 N N . ALA A 1 839 ? 20.782 -12.597 -22.377 1.00 95.94 839 ALA A N 1
ATOM 6359 C CA . ALA A 1 839 ? 20.555 -12.132 -23.749 1.00 95.94 839 ALA A CA 1
ATOM 6360 C C . ALA A 1 839 ? 21.869 -11.761 -24.450 1.00 95.94 839 ALA A C 1
ATOM 6362 O O . ALA A 1 839 ? 22.124 -12.206 -25.570 1.00 95.94 839 ALA A O 1
ATOM 6363 N N . TRP A 1 840 ? 22.740 -11.004 -23.777 1.00 96.88 840 TRP A N 1
ATOM 6364 C CA . TRP A 1 840 ? 24.056 -10.664 -24.315 1.00 96.88 840 TRP A CA 1
ATOM 6365 C C . TRP A 1 840 ? 24.961 -11.882 -24.489 1.00 96.88 840 TRP A C 1
ATOM 6367 O O . TRP A 1 840 ? 25.639 -11.977 -25.509 1.00 96.88 840 TRP A O 1
ATOM 6377 N N . LEU A 1 841 ? 24.930 -12.847 -23.569 1.00 97.25 841 LEU A N 1
ATOM 6378 C CA . LEU A 1 841 ? 25.684 -14.089 -23.702 1.00 97.25 841 LEU A CA 1
ATOM 6379 C C . LEU A 1 841 ? 25.241 -14.889 -24.943 1.00 97.25 841 LEU A C 1
ATOM 6381 O O . LEU A 1 841 ? 26.100 -15.315 -25.708 1.00 97.25 841 LEU A O 1
ATOM 6385 N N . ASN A 1 842 ? 23.937 -14.992 -25.222 1.00 95.88 842 ASN A N 1
ATOM 6386 C CA . ASN A 1 842 ? 23.424 -15.611 -26.456 1.00 95.88 842 ASN A CA 1
ATOM 6387 C C . ASN A 1 842 ? 23.836 -14.865 -27.745 1.00 95.88 842 ASN A C 1
ATOM 6389 O O . ASN A 1 842 ? 24.013 -15.479 -28.796 1.00 95.88 842 ASN A O 1
ATOM 6393 N N . VAL A 1 843 ? 24.017 -13.540 -27.685 1.00 94.38 843 VAL A N 1
ATOM 6394 C CA . VAL A 1 843 ? 24.539 -12.737 -28.810 1.00 94.38 843 VAL A CA 1
ATOM 6395 C C . VAL A 1 843 ? 26.051 -12.931 -29.008 1.00 94.38 843 VAL A C 1
ATOM 6397 O O . VAL A 1 843 ? 26.543 -12.921 -30.143 1.00 94.38 843 VAL A O 1
ATOM 6400 N N . MET A 1 844 ? 26.797 -13.055 -27.908 1.00 95.50 844 MET A N 1
ATOM 6401 C CA . MET A 1 844 ? 28.261 -13.109 -27.905 1.00 95.50 844 MET A CA 1
ATOM 6402 C C . MET A 1 844 ? 28.814 -14.507 -28.191 1.00 95.50 844 MET A C 1
ATOM 6404 O O . MET A 1 844 ? 29.824 -14.619 -28.885 1.00 95.50 844 MET A O 1
ATOM 6408 N N . ASP A 1 845 ? 28.154 -15.547 -27.680 1.00 95.25 845 ASP A N 1
ATOM 6409 C CA . ASP A 1 845 ? 28.584 -16.946 -27.701 1.00 95.25 845 ASP A CA 1
ATOM 6410 C C . ASP A 1 845 ? 27.593 -17.800 -28.523 1.00 95.25 845 ASP A C 1
ATOM 6412 O O . ASP A 1 845 ? 26.547 -18.203 -28.009 1.00 95.25 845 ASP A O 1
ATOM 6416 N N . PRO A 1 846 ? 27.884 -18.094 -29.809 1.00 87.56 846 PRO A N 1
ATOM 6417 C CA . PRO A 1 846 ? 27.017 -18.913 -30.656 1.00 87.56 846 PRO A CA 1
ATOM 6418 C C . PRO A 1 846 ? 26.647 -20.277 -30.062 1.00 87.56 846 PRO A C 1
ATOM 6420 O O . PRO A 1 846 ? 25.529 -20.737 -30.311 1.00 87.56 846 PRO A O 1
ATOM 6423 N N . ALA A 1 847 ? 27.536 -20.879 -29.259 1.00 92.00 847 ALA A N 1
ATOM 6424 C CA . ALA A 1 847 ? 27.360 -22.214 -28.691 1.00 92.00 847 ALA A CA 1
ATOM 6425 C C . ALA A 1 847 ? 26.151 -22.310 -27.747 1.00 92.00 847 ALA A C 1
ATOM 6427 O O . ALA A 1 847 ? 25.551 -23.374 -27.618 1.00 92.00 847 ALA A O 1
ATOM 6428 N N . GLN A 1 848 ? 25.722 -21.186 -27.160 1.00 93.38 848 GLN A N 1
ATOM 6429 C CA . GLN A 1 848 ? 24.506 -21.102 -26.335 1.00 93.38 848 GLN A CA 1
ATOM 6430 C C . GLN A 1 848 ? 23.231 -21.457 -27.114 1.00 93.38 848 GLN A C 1
ATOM 6432 O O . GLN A 1 848 ? 22.228 -21.832 -26.521 1.00 93.38 848 GLN A O 1
ATOM 6437 N N . SER A 1 849 ? 23.279 -21.351 -28.445 1.00 92.50 849 SER A N 1
ATOM 6438 C CA . SER A 1 849 ? 22.149 -21.562 -29.352 1.00 92.50 849 SER A CA 1
ATOM 6439 C C . SER A 1 849 ? 22.386 -22.690 -30.364 1.00 92.50 849 SER A C 1
ATOM 6441 O O . SER A 1 849 ? 21.659 -22.783 -31.348 1.00 92.50 849 SER A O 1
ATOM 6443 N N . GLU A 1 850 ? 23.400 -23.543 -30.162 1.00 90.69 850 GLU A N 1
ATOM 6444 C CA . GLU A 1 850 ? 23.732 -24.653 -31.078 1.00 90.69 850 GLU A CA 1
ATOM 6445 C C . GLU A 1 850 ? 22.801 -25.871 -30.955 1.00 90.69 850 GLU A C 1
ATOM 6447 O O . GLU A 1 850 ? 22.757 -26.693 -31.866 1.00 90.69 850 GLU A O 1
ATOM 6452 N N . THR A 1 851 ? 22.027 -25.983 -29.873 1.00 94.06 851 THR A N 1
ATOM 6453 C CA . THR A 1 851 ? 21.023 -27.042 -29.667 1.00 94.06 851 THR A CA 1
ATOM 6454 C C . THR A 1 851 ? 19.605 -26.469 -29.698 1.00 94.06 851 THR A C 1
ATOM 6456 O O . THR A 1 851 ? 19.413 -25.284 -29.425 1.00 94.06 851 THR A O 1
ATOM 6459 N N . ASP A 1 852 ? 18.596 -27.304 -29.973 1.00 92.50 852 ASP A N 1
ATOM 6460 C CA . ASP A 1 852 ? 17.180 -26.905 -29.865 1.00 92.50 852 ASP A CA 1
ATOM 6461 C C . ASP A 1 852 ? 16.817 -26.406 -28.454 1.00 92.50 852 ASP A C 1
ATOM 6463 O O . ASP A 1 852 ? 16.033 -25.470 -28.305 1.00 92.50 852 ASP A O 1
ATOM 6467 N N . GLU A 1 853 ? 17.418 -26.996 -27.415 1.00 93.56 853 GLU A N 1
ATOM 6468 C CA . GLU A 1 853 ? 17.246 -26.577 -26.019 1.00 93.56 853 GLU A CA 1
ATOM 6469 C C . GLU A 1 853 ? 17.837 -25.181 -25.770 1.00 93.56 853 GLU A C 1
ATOM 6471 O O . GLU A 1 853 ? 17.165 -24.318 -25.208 1.00 93.56 853 GLU A O 1
ATOM 6476 N N . GLY A 1 854 ? 19.054 -24.916 -26.255 1.00 93.88 854 GLY A N 1
ATOM 6477 C CA . GLY A 1 854 ? 19.681 -23.595 -26.171 1.00 93.88 854 GLY A CA 1
ATOM 6478 C C . GLY A 1 854 ? 18.920 -22.527 -26.963 1.00 93.88 854 GLY A C 1
ATOM 6479 O O . GLY A 1 854 ? 18.709 -21.409 -26.492 1.00 93.88 854 GLY A O 1
ATOM 6480 N N . LEU A 1 855 ? 18.404 -22.897 -28.138 1.00 94.38 855 LEU A N 1
ATOM 6481 C CA . LEU A 1 855 ? 17.541 -22.052 -28.961 1.00 94.38 855 LEU A CA 1
ATOM 6482 C C . LEU A 1 855 ? 16.220 -21.707 -28.242 1.00 94.38 855 LEU A C 1
ATOM 6484 O O . LEU A 1 855 ? 15.810 -20.546 -28.244 1.00 94.38 855 LEU A O 1
ATOM 6488 N N . ALA A 1 856 ? 15.588 -22.677 -27.572 1.00 94.56 856 ALA A N 1
ATOM 6489 C CA . ALA A 1 856 ? 14.415 -22.448 -26.723 1.00 94.56 856 ALA A CA 1
ATOM 6490 C C . ALA A 1 856 ? 14.744 -21.609 -25.470 1.00 94.56 856 ALA A C 1
ATOM 6492 O O . ALA A 1 856 ? 13.929 -20.794 -25.029 1.00 94.56 856 ALA A O 1
ATOM 6493 N N . GLY A 1 857 ? 15.955 -21.748 -24.924 1.00 95.50 857 GLY A N 1
ATOM 6494 C CA . GLY A 1 857 ? 16.484 -20.880 -23.874 1.00 95.50 857 GLY A CA 1
ATOM 6495 C C . GLY A 1 857 ? 16.578 -19.417 -24.322 1.00 95.50 857 GLY A C 1
ATOM 6496 O O . GLY A 1 857 ? 16.112 -18.526 -23.610 1.00 95.50 857 GLY A O 1
ATOM 6497 N N . PHE A 1 858 ? 17.095 -19.150 -25.526 1.00 96.25 858 PHE A N 1
ATOM 6498 C CA . PHE A 1 858 ? 17.182 -17.786 -26.064 1.00 96.25 858 PHE A CA 1
ATOM 6499 C C . PHE A 1 858 ? 15.791 -17.176 -26.338 1.00 96.25 858 PHE A C 1
ATOM 6501 O O . PHE A 1 858 ? 15.543 -16.022 -25.985 1.00 96.25 858 PHE A O 1
ATOM 6508 N N . ASP A 1 859 ? 14.852 -17.958 -26.881 1.00 95.50 859 ASP A N 1
ATOM 6509 C CA . ASP A 1 859 ? 13.444 -17.553 -27.027 1.00 95.50 859 ASP A CA 1
ATOM 6510 C C . ASP A 1 859 ? 12.799 -17.204 -25.675 1.00 95.50 859 ASP A C 1
ATOM 6512 O O . ASP A 1 859 ? 12.119 -16.185 -25.546 1.00 95.50 859 ASP A O 1
ATOM 6516 N N . THR A 1 860 ? 13.076 -18.000 -24.638 1.00 96.12 860 THR A N 1
ATOM 6517 C CA . THR A 1 860 ? 12.613 -17.737 -23.267 1.00 96.12 860 THR A CA 1
ATOM 6518 C C . THR A 1 860 ? 13.168 -16.411 -22.745 1.00 96.12 860 THR A C 1
ATOM 6520 O O . THR A 1 860 ? 12.404 -15.583 -22.261 1.00 96.12 860 THR A O 1
ATOM 6523 N N . VAL A 1 861 ? 14.468 -16.145 -22.915 1.00 95.19 861 VAL A N 1
ATOM 6524 C CA . VAL A 1 861 ? 15.093 -14.868 -22.519 1.00 95.19 861 VAL A CA 1
ATOM 6525 C C . VAL A 1 861 ? 14.465 -13.666 -23.241 1.00 95.19 861 VAL A C 1
ATOM 6527 O O . VAL A 1 861 ? 14.254 -12.622 -22.621 1.00 95.19 861 VAL A O 1
ATOM 6530 N N . ILE A 1 862 ? 14.130 -13.799 -24.528 1.00 94.50 862 ILE A N 1
ATOM 6531 C CA . ILE A 1 862 ? 13.430 -12.769 -25.316 1.00 94.50 862 ILE A CA 1
ATOM 6532 C C . ILE A 1 862 ? 12.009 -12.539 -24.782 1.00 94.50 862 ILE A C 1
ATOM 6534 O O . ILE A 1 862 ? 11.618 -11.394 -24.558 1.00 94.50 862 ILE A O 1
ATOM 6538 N N . LYS A 1 863 ? 11.257 -13.610 -24.508 1.00 93.75 863 LYS A N 1
ATOM 6539 C CA . LYS A 1 863 ? 9.907 -13.534 -23.926 1.00 93.75 863 LYS A CA 1
ATOM 6540 C C . LYS A 1 863 ? 9.901 -12.916 -22.529 1.00 93.75 863 LYS A C 1
ATOM 6542 O O . LYS A 1 863 ? 8.984 -12.168 -22.213 1.00 93.75 863 LYS A O 1
ATOM 6547 N N . THR A 1 864 ? 10.930 -13.151 -21.716 1.00 92.00 864 THR A N 1
ATOM 6548 C CA . THR A 1 864 ? 11.055 -12.503 -20.403 1.00 92.00 864 THR A CA 1
ATOM 6549 C C . THR A 1 864 ? 11.323 -10.998 -20.531 1.00 92.00 864 THR A C 1
ATOM 6551 O O . THR A 1 864 ? 10.742 -10.223 -19.776 1.00 92.00 864 THR A O 1
ATOM 6554 N N . HIS A 1 865 ? 12.122 -10.549 -21.510 1.00 91.06 865 HIS A N 1
ATOM 6555 C CA . HIS A 1 865 ? 12.264 -9.109 -21.795 1.00 91.06 865 HIS A CA 1
ATOM 6556 C C . HIS A 1 865 ? 10.939 -8.479 -22.256 1.00 91.06 865 HIS A C 1
ATOM 6558 O O . HIS A 1 865 ? 10.626 -7.368 -21.832 1.00 91.06 865 HIS A O 1
ATOM 6564 N N . GLU A 1 866 ? 10.157 -9.185 -23.086 1.00 90.12 866 GLU A N 1
ATOM 6565 C CA . GLU A 1 866 ? 8.802 -8.763 -23.478 1.00 90.1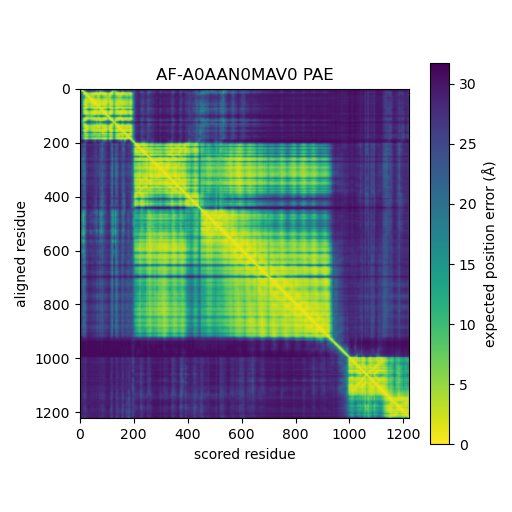2 866 GLU A CA 1
ATOM 6566 C C . GLU A 1 866 ? 7.879 -8.635 -22.256 1.00 90.12 866 GLU A C 1
ATOM 6568 O O . GLU A 1 866 ? 7.235 -7.605 -22.092 1.00 90.12 866 GLU A O 1
ATOM 6573 N N . ALA A 1 867 ? 7.859 -9.638 -21.372 1.00 88.50 867 ALA A N 1
ATOM 6574 C CA . ALA A 1 867 ? 6.991 -9.667 -20.193 1.00 88.50 867 ALA A CA 1
ATOM 6575 C C . ALA A 1 867 ? 7.333 -8.595 -19.140 1.00 88.50 867 ALA A C 1
ATOM 6577 O O . ALA A 1 867 ? 6.432 -8.064 -18.501 1.00 88.50 867 ALA A O 1
ATOM 6578 N N . VAL A 1 868 ? 8.617 -8.260 -18.968 1.00 87.12 868 VAL A N 1
ATOM 6579 C CA . VAL A 1 868 ? 9.083 -7.218 -18.029 1.00 87.12 868 VAL A CA 1
ATOM 6580 C C . VAL A 1 868 ? 9.017 -5.807 -18.650 1.00 87.12 868 VAL A C 1
ATOM 6582 O O . VAL A 1 868 ? 9.235 -4.812 -17.959 1.00 87.12 868 VAL A O 1
ATOM 6585 N N . GLY A 1 869 ? 8.716 -5.685 -19.949 1.00 88.69 869 GLY A N 1
ATOM 6586 C CA . GLY A 1 869 ? 8.644 -4.398 -20.652 1.00 88.69 869 GLY A CA 1
ATOM 6587 C C . GLY A 1 869 ? 10.004 -3.779 -21.003 1.00 88.69 869 GLY A C 1
ATOM 6588 O O . GLY A 1 869 ? 10.087 -2.597 -21.325 1.00 88.69 869 GLY A O 1
ATOM 6589 N N . ALA A 1 870 ? 11.092 -4.551 -20.947 1.00 90.06 870 ALA A N 1
ATOM 6590 C CA . ALA A 1 870 ? 12.455 -4.077 -21.202 1.00 90.06 870 ALA A CA 1
ATOM 6591 C C . ALA A 1 870 ? 12.768 -4.045 -22.714 1.00 90.06 870 ALA A C 1
ATOM 6593 O O . ALA A 1 870 ? 13.546 -4.851 -23.235 1.00 90.06 870 ALA A O 1
ATOM 6594 N N . LEU A 1 871 ? 12.127 -3.127 -23.442 1.00 90.50 871 LEU A N 1
ATOM 6595 C CA . LEU A 1 871 ? 12.095 -3.124 -24.908 1.00 90.50 871 LEU A CA 1
ATOM 6596 C C . LEU A 1 871 ? 13.355 -2.535 -25.573 1.00 90.50 871 LEU A C 1
ATOM 6598 O O . LEU A 1 871 ? 13.613 -2.838 -26.738 1.00 90.50 871 LEU A O 1
ATOM 6602 N N . VAL A 1 872 ? 14.180 -1.758 -24.857 1.00 90.38 872 VAL A N 1
ATOM 6603 C CA . VAL A 1 872 ? 15.349 -1.034 -25.417 1.00 90.38 872 VAL A CA 1
ATOM 6604 C C . VAL A 1 872 ? 16.336 -1.912 -26.215 1.00 90.38 872 VAL A C 1
ATOM 6606 O O . VAL A 1 872 ? 16.845 -1.499 -27.258 1.00 90.38 872 VAL A O 1
ATOM 6609 N N . GLY A 1 873 ? 16.612 -3.135 -25.746 1.00 90.12 873 GLY A N 1
ATOM 6610 C CA . GLY A 1 873 ? 17.539 -4.084 -26.386 1.00 90.12 873 GLY A CA 1
ATOM 6611 C C . GLY A 1 873 ? 16.850 -5.155 -27.237 1.00 90.12 873 GLY A C 1
ATOM 6612 O O . GLY A 1 873 ? 17.494 -5.821 -28.052 1.00 90.12 873 GLY A O 1
ATOM 6613 N N . LEU A 1 874 ? 15.534 -5.307 -27.079 1.00 92.00 874 LEU A N 1
ATOM 6614 C CA . LEU A 1 874 ? 14.754 -6.422 -27.609 1.00 92.00 874 LEU A CA 1
ATOM 6615 C C . LEU A 1 874 ? 14.834 -6.578 -29.144 1.00 92.00 874 LEU A C 1
ATOM 6617 O O . LEU A 1 874 ? 15.071 -7.707 -29.589 1.00 92.00 874 LEU A O 1
ATOM 6621 N N . PRO A 1 875 ? 14.753 -5.511 -29.973 1.00 92.94 875 PRO A N 1
ATOM 6622 C CA . PRO A 1 875 ? 14.914 -5.634 -31.424 1.00 92.94 875 PRO A CA 1
ATOM 6623 C C . PRO A 1 875 ? 16.262 -6.245 -31.825 1.00 92.94 875 PRO A C 1
ATOM 6625 O O . PRO A 1 875 ? 16.352 -7.037 -32.762 1.00 92.94 875 PRO A O 1
ATOM 6628 N N . TYR A 1 876 ? 17.325 -5.898 -31.099 1.00 93.00 876 TYR A N 1
ATOM 6629 C CA . TYR A 1 876 ? 18.673 -6.373 -31.384 1.00 93.00 876 TYR A CA 1
ATOM 6630 C C . TYR A 1 876 ? 18.855 -7.842 -30.983 1.00 93.00 876 TYR A C 1
ATOM 6632 O O . TYR A 1 876 ? 19.382 -8.631 -31.772 1.00 93.00 876 TYR A O 1
ATOM 6640 N N . PHE A 1 877 ? 18.351 -8.241 -29.811 1.00 94.88 877 PHE A N 1
ATOM 6641 C CA . PHE A 1 877 ? 18.351 -9.643 -29.381 1.00 94.88 877 PHE A CA 1
ATOM 6642 C C . PHE A 1 877 ? 17.541 -10.521 -30.341 1.00 94.88 877 PHE A C 1
ATOM 6644 O O . PHE A 1 877 ? 18.034 -11.552 -30.802 1.00 94.88 877 PHE A O 1
ATOM 6651 N N . ARG A 1 878 ? 16.350 -10.064 -30.751 1.00 93.75 878 ARG A N 1
ATOM 6652 C CA . ARG A 1 878 ? 15.498 -10.758 -31.725 1.00 93.75 878 ARG A CA 1
ATOM 6653 C C . ARG A 1 878 ? 16.178 -10.915 -33.093 1.00 93.75 878 ARG A C 1
ATOM 6655 O O . ARG A 1 878 ? 16.124 -11.992 -33.686 1.00 93.75 878 ARG A O 1
ATOM 6662 N N . ALA A 1 879 ? 16.895 -9.894 -33.569 1.00 92.62 879 ALA A N 1
ATOM 6663 C CA . ALA A 1 879 ? 17.659 -9.973 -34.817 1.00 92.62 879 ALA A CA 1
ATOM 6664 C C . ALA A 1 879 ? 18.802 -11.011 -34.774 1.00 92.62 879 ALA A C 1
ATOM 6666 O O . ALA A 1 879 ? 19.134 -11.588 -35.811 1.00 92.62 879 ALA A O 1
ATOM 6667 N N . HIS A 1 880 ? 19.392 -11.282 -33.604 1.00 93.75 880 HIS A N 1
ATOM 6668 C CA . HIS A 1 880 ? 20.373 -12.363 -33.423 1.00 93.75 880 HIS A CA 1
ATOM 6669 C C . HIS A 1 880 ? 19.725 -13.732 -33.225 1.00 93.75 880 HIS A C 1
ATOM 6671 O O . HIS A 1 880 ? 20.204 -14.708 -33.799 1.00 93.75 880 HIS A O 1
ATOM 6677 N N . TYR A 1 881 ? 18.597 -13.811 -32.519 1.00 95.56 881 TYR A N 1
ATOM 6678 C CA . TYR A 1 881 ? 17.800 -15.037 -32.431 1.00 95.56 881 TYR A CA 1
ATOM 6679 C C . TYR A 1 881 ? 17.324 -15.510 -33.814 1.00 95.56 881 TYR A C 1
ATOM 6681 O O . TYR A 1 881 ? 17.402 -16.694 -34.127 1.00 95.56 881 TYR A O 1
ATOM 6689 N N . ALA A 1 882 ? 16.966 -14.588 -34.714 1.00 93.00 882 ALA A N 1
ATOM 6690 C CA . ALA A 1 882 ? 16.713 -14.902 -36.121 1.00 93.00 882 ALA A CA 1
ATOM 6691 C C . ALA A 1 882 ? 17.930 -15.514 -36.849 1.00 93.00 882 ALA A C 1
ATOM 6693 O O . ALA A 1 882 ? 17.769 -16.384 -37.704 1.00 93.00 882 ALA A O 1
ATOM 6694 N N . VAL A 1 883 ? 19.157 -15.093 -36.516 1.00 91.12 883 VAL A N 1
ATOM 6695 C CA . VAL A 1 883 ? 20.386 -15.701 -37.060 1.00 91.12 883 VAL A CA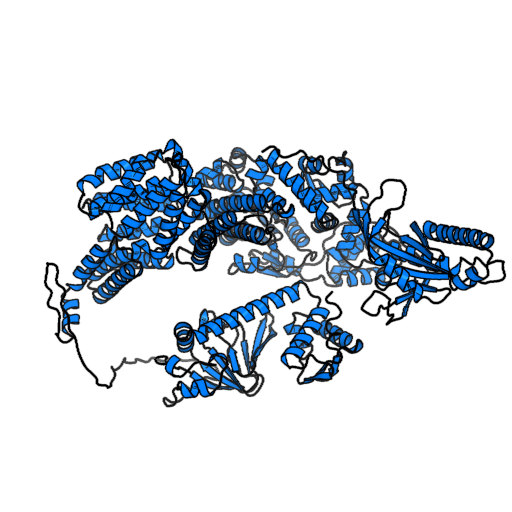 1
ATOM 6696 C C . VAL A 1 883 ? 20.621 -17.094 -36.467 1.00 91.12 883 VAL A C 1
ATOM 6698 O O . VAL A 1 883 ? 21.067 -17.974 -37.198 1.00 91.12 883 VAL A O 1
ATOM 6701 N N . ALA A 1 884 ? 20.292 -17.320 -35.192 1.00 92.31 884 ALA A N 1
ATOM 6702 C CA . ALA A 1 884 ? 20.334 -18.647 -34.575 1.00 92.31 884 ALA A CA 1
ATOM 6703 C C . ALA A 1 884 ? 19.310 -19.603 -35.216 1.00 92.31 884 ALA A C 1
ATOM 6705 O O . ALA A 1 884 ? 19.697 -20.663 -35.699 1.00 92.31 884 ALA A O 1
ATOM 6706 N N . LEU A 1 885 ? 18.044 -19.191 -35.352 1.00 92.44 885 LEU A N 1
ATOM 6707 C CA . LEU A 1 885 ? 16.995 -19.937 -36.066 1.00 92.44 885 LEU A CA 1
ATOM 6708 C C . LEU A 1 885 ? 17.426 -20.333 -37.488 1.00 92.44 885 LEU A C 1
ATOM 6710 O O . LEU A 1 885 ? 17.234 -21.473 -37.904 1.00 92.44 885 LEU A O 1
ATOM 6714 N N . ALA A 1 886 ? 18.072 -19.421 -38.221 1.00 89.56 886 ALA A N 1
ATOM 6715 C CA . ALA A 1 886 ? 18.576 -19.694 -39.567 1.00 89.56 886 ALA A CA 1
ATOM 6716 C C . ALA A 1 886 ? 19.766 -20.679 -39.615 1.00 89.56 886 ALA A C 1
ATOM 6718 O O . ALA A 1 886 ? 20.044 -21.213 -40.684 1.00 89.56 886 ALA A O 1
ATOM 6719 N N . ARG A 1 887 ? 20.475 -20.930 -38.503 1.00 88.81 887 ARG A N 1
ATOM 6720 C CA . ARG A 1 887 ? 21.492 -22.002 -38.408 1.00 88.81 887 ARG A CA 1
ATOM 6721 C C . ARG A 1 887 ? 20.872 -23.383 -38.172 1.00 88.81 887 ARG A C 1
ATOM 6723 O O . ARG A 1 887 ? 21.502 -24.374 -38.511 1.00 88.81 887 ARG A O 1
ATOM 6730 N N . HIS A 1 888 ? 19.653 -23.424 -37.634 1.00 90.31 888 HIS A N 1
ATOM 6731 C CA . HIS A 1 888 ? 18.835 -24.629 -37.421 1.00 90.31 888 HIS A CA 1
ATOM 6732 C C . HIS A 1 888 ? 17.872 -24.915 -38.585 1.00 90.31 888 HIS A C 1
ATOM 6734 O O . HIS A 1 888 ? 16.876 -25.610 -38.418 1.00 90.31 888 HIS A O 1
ATOM 6740 N N . ASP A 1 889 ? 18.106 -24.313 -39.754 1.00 89.06 889 ASP A N 1
ATOM 6741 C CA . ASP A 1 889 ? 17.231 -24.379 -40.933 1.00 89.06 889 ASP A CA 1
ATOM 6742 C C . ASP A 1 889 ? 15.765 -23.903 -40.714 1.00 89.06 889 ASP A C 1
ATOM 6744 O O . ASP A 1 889 ? 14.900 -24.069 -41.580 1.00 89.06 889 ASP A O 1
ATOM 6748 N N . ARG A 1 890 ? 15.467 -23.216 -39.597 1.00 88.81 890 ARG A N 1
ATOM 6749 C CA . ARG A 1 890 ? 14.131 -22.687 -39.233 1.00 88.81 890 ARG A CA 1
ATOM 6750 C C . ARG A 1 890 ? 13.859 -21.332 -39.897 1.00 88.81 890 ARG A C 1
ATOM 6752 O O . ARG A 1 890 ? 13.655 -20.307 -39.245 1.00 88.81 890 ARG A O 1
ATOM 6759 N N . PHE A 1 891 ? 13.900 -21.312 -41.229 1.00 84.69 891 PHE A N 1
ATOM 6760 C CA . PHE A 1 891 ? 13.955 -20.075 -42.020 1.00 84.69 891 PHE A CA 1
ATOM 6761 C C . PHE A 1 891 ? 12.707 -19.189 -41.962 1.00 84.69 891 PHE A C 1
ATOM 6763 O O . PHE A 1 891 ? 12.850 -17.968 -41.995 1.00 84.69 891 PHE A O 1
ATOM 6770 N N . GLU A 1 892 ? 11.508 -19.766 -41.857 1.00 82.31 892 GLU A N 1
ATOM 6771 C CA . GLU A 1 892 ? 10.270 -18.980 -41.733 1.00 82.31 892 GLU A CA 1
ATOM 6772 C C . GLU A 1 892 ? 10.248 -18.222 -40.399 1.00 82.31 892 GLU A C 1
ATOM 6774 O O . GLU A 1 892 ? 10.072 -17.008 -40.361 1.00 82.31 892 GLU A O 1
ATOM 6779 N N . GLU A 1 893 ? 10.546 -18.910 -39.298 1.00 88.25 893 GLU A N 1
ATOM 6780 C CA . GLU A 1 893 ? 10.629 -18.302 -37.968 1.00 88.25 893 GLU A CA 1
ATOM 6781 C C . GLU A 1 893 ? 11.761 -17.268 -37.891 1.00 88.25 893 GLU A C 1
ATOM 6783 O O . GLU A 1 893 ? 11.581 -16.193 -37.318 1.00 88.25 893 GLU A O 1
ATOM 6788 N N . ALA A 1 894 ? 12.905 -17.537 -38.532 1.00 86.94 894 ALA A N 1
ATOM 6789 C CA . ALA A 1 894 ? 13.981 -16.562 -38.688 1.00 86.94 894 ALA A CA 1
ATOM 6790 C C . ALA A 1 894 ? 13.519 -15.306 -39.451 1.00 86.94 894 ALA A C 1
ATOM 6792 O O . ALA A 1 894 ? 13.859 -14.183 -39.065 1.00 86.94 894 ALA A O 1
ATOM 6793 N N . TYR A 1 895 ? 12.730 -15.467 -40.518 1.00 83.88 895 TYR A N 1
ATOM 6794 C CA . TYR A 1 895 ? 12.158 -14.346 -41.258 1.00 83.88 895 TYR A CA 1
ATOM 6795 C C . TYR A 1 895 ? 11.193 -13.539 -40.381 1.00 83.88 895 TYR A C 1
ATOM 6797 O O . TYR A 1 895 ? 11.431 -12.347 -40.195 1.00 83.88 895 TYR A O 1
ATOM 6805 N N . GLN A 1 896 ? 10.194 -14.177 -39.762 1.00 85.81 896 GLN A N 1
ATOM 6806 C CA . GLN A 1 896 ? 9.224 -13.512 -38.878 1.00 85.81 896 GLN A CA 1
ATOM 6807 C C . GLN A 1 896 ? 9.910 -12.772 -37.718 1.00 85.81 896 GLN A C 1
ATOM 6809 O O . GLN A 1 896 ? 9.628 -11.600 -37.463 1.00 85.81 896 GLN A O 1
ATOM 6814 N N . SER A 1 897 ? 10.877 -13.423 -37.066 1.00 89.19 897 SER A N 1
ATOM 6815 C CA . SER A 1 897 ? 11.683 -12.854 -35.983 1.00 89.19 897 SER A CA 1
ATOM 6816 C C . SER A 1 897 ? 12.483 -11.627 -36.453 1.00 89.19 897 SER A C 1
ATOM 6818 O O . SER A 1 897 ? 12.399 -10.555 -35.850 1.00 89.19 897 SER A O 1
ATOM 6820 N N . SER A 1 898 ? 13.189 -11.721 -37.588 1.00 87.62 898 SER A N 1
ATOM 6821 C CA . SER A 1 898 ? 13.963 -10.593 -38.137 1.00 87.62 898 SER A CA 1
ATOM 6822 C C . SER A 1 898 ? 13.100 -9.450 -38.692 1.00 87.62 898 SER A C 1
ATOM 6824 O O . SER A 1 898 ? 13.495 -8.288 -38.596 1.00 87.62 898 SER A O 1
ATOM 6826 N N . TYR A 1 899 ? 11.913 -9.742 -39.231 1.00 84.44 899 TYR A N 1
ATOM 6827 C CA . TYR A 1 899 ? 10.952 -8.731 -39.673 1.00 84.44 899 TYR A CA 1
ATOM 6828 C C . TYR A 1 899 ? 10.374 -7.961 -38.480 1.00 84.44 899 TYR A C 1
ATOM 6830 O O . TYR A 1 899 ? 10.416 -6.728 -38.471 1.00 84.44 899 TYR A O 1
ATOM 6838 N N . ARG A 1 900 ? 9.926 -8.676 -37.436 1.00 89.50 900 ARG A N 1
ATOM 6839 C CA . ARG A 1 900 ? 9.451 -8.083 -36.177 1.00 89.50 900 ARG A CA 1
ATOM 6840 C C . ARG A 1 900 ? 10.522 -7.180 -35.556 1.00 89.50 900 ARG A C 1
ATOM 6842 O O . ARG A 1 900 ? 10.215 -6.044 -35.218 1.00 89.50 900 ARG A O 1
ATOM 6849 N N . ALA A 1 901 ? 11.783 -7.619 -35.528 1.00 90.31 901 ALA A N 1
ATOM 6850 C CA . ALA A 1 901 ? 12.907 -6.826 -35.022 1.00 90.31 901 ALA A CA 1
ATOM 6851 C C . ALA A 1 901 ? 13.088 -5.482 -35.756 1.00 90.31 901 ALA A C 1
ATOM 6853 O O . ALA A 1 901 ? 13.290 -4.447 -35.123 1.00 90.31 901 ALA A O 1
ATOM 6854 N N . VAL A 1 902 ? 13.001 -5.467 -37.092 1.00 88.06 902 VAL A N 1
ATOM 6855 C CA . VAL A 1 902 ? 13.094 -4.213 -37.862 1.00 88.06 902 VAL A CA 1
ATOM 6856 C C . VAL A 1 902 ? 11.902 -3.304 -37.553 1.00 88.06 902 VAL A C 1
ATOM 6858 O O . VAL A 1 902 ? 12.107 -2.128 -37.266 1.00 88.06 902 VAL A O 1
ATOM 6861 N N . ARG A 1 903 ? 10.678 -3.846 -37.527 1.00 87.31 903 ARG A N 1
ATOM 6862 C CA . ARG A 1 903 ? 9.454 -3.080 -37.232 1.00 87.31 903 ARG A CA 1
ATOM 6863 C C . ARG A 1 903 ? 9.446 -2.483 -35.823 1.00 87.31 903 ARG A C 1
ATOM 6865 O O . ARG A 1 903 ? 9.041 -1.337 -35.666 1.00 87.31 903 ARG A O 1
ATOM 6872 N N . GLU A 1 904 ? 9.924 -3.214 -34.819 1.00 87.88 904 GLU A N 1
ATOM 6873 C CA . GLU A 1 904 ? 10.053 -2.724 -33.438 1.00 87.88 904 GLU A CA 1
ATOM 6874 C C . GLU A 1 904 ? 11.098 -1.597 -33.326 1.00 87.88 904 GLU A C 1
ATOM 6876 O O . GLU A 1 904 ? 10.879 -0.618 -32.618 1.00 87.88 904 GLU A O 1
ATOM 6881 N N . CYS A 1 905 ? 12.207 -1.687 -34.070 1.00 88.12 905 CYS A N 1
ATOM 6882 C CA . CYS A 1 905 ? 13.253 -0.656 -34.113 1.00 88.12 905 CYS A CA 1
ATOM 6883 C C . CYS A 1 905 ? 12.839 0.598 -34.919 1.00 88.12 905 CYS A C 1
ATOM 6885 O O . CYS A 1 905 ? 13.265 1.709 -34.605 1.00 88.12 905 CYS A O 1
ATOM 6887 N N . GLU A 1 906 ? 11.981 0.443 -35.935 1.00 85.19 906 GLU A N 1
ATOM 6888 C CA . GLU A 1 906 ? 11.309 1.563 -36.609 1.00 85.19 906 GLU A CA 1
ATOM 6889 C C . GLU A 1 906 ? 10.290 2.248 -35.686 1.00 85.19 906 GLU A C 1
ATOM 6891 O O . GLU A 1 906 ? 10.248 3.474 -35.635 1.00 85.19 906 GLU A O 1
ATOM 6896 N N . ALA A 1 907 ? 9.483 1.468 -34.957 1.00 85.06 907 ALA A N 1
ATOM 6897 C CA . ALA A 1 907 ? 8.396 1.974 -34.121 1.00 85.06 907 ALA A CA 1
ATOM 6898 C C . ALA A 1 907 ? 8.883 2.705 -32.859 1.00 85.06 907 ALA A C 1
ATOM 6900 O O . ALA A 1 907 ? 8.328 3.745 -32.519 1.00 85.06 907 ALA A O 1
ATOM 6901 N N . SER A 1 908 ? 9.929 2.203 -32.191 1.00 84.06 908 SER A N 1
ATOM 6902 C CA . SER A 1 908 ? 10.526 2.875 -31.024 1.00 84.06 908 SER A CA 1
ATOM 6903 C C . SER A 1 908 ? 11.354 4.108 -31.397 1.00 84.06 908 SER A C 1
ATOM 6905 O O . SER A 1 908 ? 11.619 4.962 -30.557 1.00 84.06 908 SER A O 1
ATOM 6907 N N . GLY A 1 909 ? 11.824 4.204 -32.646 1.00 82.00 909 GLY A N 1
ATOM 6908 C CA . GLY A 1 909 ? 12.768 5.237 -33.080 1.00 82.00 909 GLY A CA 1
ATOM 6909 C C . GLY A 1 909 ? 14.172 5.119 -32.464 1.00 82.00 909 GLY A C 1
ATOM 6910 O O . GLY A 1 909 ? 15.007 6.000 -32.676 1.00 82.00 909 GLY A O 1
ATOM 6911 N N . LEU A 1 910 ? 14.453 4.062 -31.693 1.00 84.50 910 LEU A N 1
ATOM 6912 C CA . LEU A 1 910 ? 15.762 3.795 -31.094 1.00 84.50 910 LEU A CA 1
ATOM 6913 C C . LEU A 1 910 ? 16.658 3.121 -32.145 1.00 84.50 910 LEU A C 1
ATOM 6915 O O . LEU A 1 910 ? 16.599 1.912 -32.370 1.00 84.50 910 LEU A O 1
ATOM 6919 N N . HIS A 1 911 ? 17.465 3.922 -32.839 1.00 86.00 911 HIS A N 1
ATOM 6920 C CA . HIS A 1 911 ? 18.181 3.519 -34.051 1.00 86.00 911 HIS A CA 1
ATOM 6921 C C . HIS A 1 911 ? 19.627 3.032 -33.849 1.00 86.00 911 HIS A C 1
ATOM 6923 O O . HIS A 1 911 ? 20.253 2.627 -34.830 1.00 86.00 911 HIS A O 1
ATOM 6929 N N . CYS A 1 912 ? 20.167 3.010 -32.624 1.00 87.31 912 CYS A N 1
ATOM 6930 C CA . CYS A 1 912 ? 21.559 2.608 -32.346 1.00 87.31 912 CYS A CA 1
ATOM 6931 C C . CYS A 1 912 ? 21.966 1.263 -32.978 1.00 87.31 912 CYS A C 1
ATOM 6933 O O . CYS A 1 912 ? 23.049 1.144 -33.554 1.00 87.31 912 CYS A O 1
ATOM 6935 N N . TRP A 1 913 ? 21.073 0.270 -32.945 1.00 87.62 913 TRP A N 1
ATOM 6936 C CA . TRP A 1 913 ? 21.291 -1.051 -33.538 1.00 87.62 913 TRP A CA 1
ATOM 6937 C C . TRP A 1 913 ? 20.704 -1.210 -34.950 1.00 87.62 913 TRP A C 1
ATOM 6939 O O . TRP A 1 913 ? 20.956 -2.228 -35.598 1.00 87.62 913 TRP A O 1
ATOM 6949 N N . PHE A 1 914 ? 19.961 -0.226 -35.471 1.00 86.81 914 PHE A N 1
ATOM 6950 C CA . PHE A 1 914 ? 19.174 -0.354 -36.706 1.00 86.81 914 PHE A CA 1
ATOM 6951 C C . PHE A 1 914 ? 19.985 -0.825 -37.933 1.00 86.81 914 PHE A C 1
ATOM 6953 O O . PHE A 1 914 ? 19.545 -1.768 -38.602 1.00 86.81 914 PHE A O 1
ATOM 6960 N N . PRO A 1 915 ? 21.200 -0.300 -38.223 1.00 84.31 915 PRO A N 1
ATOM 6961 C CA . PRO A 1 915 ? 22.011 -0.796 -39.339 1.00 84.31 915 PRO A CA 1
ATOM 6962 C C . PRO A 1 915 ? 22.417 -2.267 -39.175 1.00 84.31 915 PRO A C 1
ATOM 6964 O O . PRO A 1 915 ? 22.520 -3.005 -40.158 1.00 84.31 915 PRO A O 1
ATOM 6967 N N . LYS A 1 916 ? 22.629 -2.713 -37.930 1.00 83.50 916 LYS A N 1
ATOM 6968 C CA . LYS A 1 916 ? 23.027 -4.084 -37.599 1.00 83.50 916 LYS A CA 1
ATOM 6969 C C . LYS A 1 916 ? 21.837 -5.041 -37.661 1.00 83.50 916 LYS A C 1
ATOM 6971 O O . LYS A 1 916 ? 21.991 -6.111 -38.246 1.00 83.50 916 LYS A O 1
ATOM 6976 N N . CYS A 1 917 ? 20.662 -4.638 -37.171 1.00 84.88 917 CYS A N 1
ATOM 6977 C CA . CYS A 1 917 ? 19.411 -5.381 -37.344 1.00 84.88 917 CYS A CA 1
ATOM 6978 C C . CYS A 1 917 ? 19.122 -5.604 -38.836 1.00 84.88 917 CYS A C 1
ATOM 6980 O O . CYS A 1 917 ? 19.001 -6.748 -39.269 1.00 84.88 917 CYS A O 1
ATOM 6982 N N . CYS A 1 918 ? 19.176 -4.543 -39.651 1.00 84.00 918 CYS A N 1
ATOM 6983 C CA . CYS A 1 918 ? 19.062 -4.634 -41.110 1.00 84.00 918 CYS A CA 1
ATOM 6984 C C . CYS A 1 918 ? 20.096 -5.591 -41.738 1.00 84.00 918 CYS A C 1
ATOM 6986 O O . CYS A 1 918 ? 19.761 -6.378 -42.626 1.00 84.00 918 CYS A O 1
ATOM 6988 N N . ALA A 1 919 ? 21.354 -5.562 -41.283 1.00 82.56 919 ALA A N 1
ATOM 6989 C CA . ALA A 1 919 ? 22.398 -6.461 -41.776 1.00 82.56 919 ALA A CA 1
ATOM 6990 C C . ALA A 1 919 ? 22.166 -7.935 -41.387 1.00 82.56 919 ALA A C 1
ATOM 6992 O O . ALA A 1 919 ? 22.482 -8.823 -42.182 1.00 82.56 919 ALA A O 1
ATOM 6993 N N . CYS A 1 920 ? 21.608 -8.214 -40.204 1.00 77.81 920 CYS A N 1
ATOM 6994 C CA . CYS A 1 920 ? 21.199 -9.561 -39.795 1.00 77.81 920 CYS A CA 1
ATOM 6995 C C . CYS A 1 920 ? 20.012 -10.061 -40.635 1.00 77.81 920 CYS A C 1
ATOM 6997 O O . CYS A 1 920 ? 20.089 -11.162 -41.181 1.00 77.81 920 CYS A O 1
ATOM 6999 N N . THR A 1 921 ? 18.994 -9.225 -40.869 1.00 73.38 921 THR A N 1
ATOM 7000 C CA . THR A 1 921 ? 17.858 -9.531 -41.761 1.00 73.38 921 THR A CA 1
ATOM 7001 C C . THR A 1 921 ? 18.311 -9.829 -43.198 1.00 73.38 921 THR A C 1
ATOM 7003 O O . THR A 1 921 ? 17.827 -10.760 -43.837 1.00 73.38 921 THR A O 1
ATOM 7006 N N . GLN A 1 922 ? 19.310 -9.107 -43.719 1.00 72.44 922 GLN A N 1
ATOM 7007 C CA . GLN A 1 922 ? 19.897 -9.414 -45.033 1.00 72.44 922 GLN A CA 1
ATOM 7008 C C . GLN A 1 922 ? 20.682 -10.735 -45.074 1.00 72.44 922 GLN A C 1
ATOM 7010 O O . GLN A 1 922 ? 20.915 -11.257 -46.165 1.00 72.44 922 GLN A O 1
ATOM 7015 N N . ARG A 1 923 ? 21.131 -11.267 -43.929 1.00 69.25 923 ARG A N 1
ATOM 7016 C CA . ARG A 1 923 ? 21.809 -12.571 -43.850 1.00 69.25 923 ARG A CA 1
ATOM 7017 C C . ARG A 1 923 ? 20.799 -13.715 -43.814 1.00 69.25 923 ARG A C 1
ATOM 7019 O O . ARG A 1 923 ? 20.970 -14.649 -44.591 1.00 69.25 923 ARG A O 1
ATOM 7026 N N . SER A 1 924 ? 19.736 -13.619 -43.009 1.00 66.00 924 SER A N 1
ATOM 7027 C CA . SER A 1 924 ? 18.655 -14.621 -42.990 1.00 66.00 924 SER A CA 1
ATOM 7028 C C . SER A 1 924 ? 17.935 -14.703 -44.345 1.00 66.00 924 SER A C 1
ATOM 7030 O O . SER A 1 924 ? 17.759 -15.793 -44.887 1.00 66.00 924 SER A O 1
ATOM 7032 N N . ALA A 1 925 ? 17.637 -13.559 -44.971 1.00 61.31 925 ALA A N 1
ATOM 7033 C CA . ALA A 1 925 ? 16.974 -13.496 -46.278 1.00 61.31 925 ALA A CA 1
ATOM 7034 C C . ALA A 1 925 ? 17.802 -14.047 -47.462 1.00 61.31 925 ALA A C 1
ATOM 7036 O O . ALA A 1 925 ? 17.257 -14.254 -48.543 1.00 61.31 925 ALA A O 1
ATOM 7037 N N . ARG A 1 926 ? 19.112 -14.287 -47.293 1.00 59.62 926 ARG A N 1
ATOM 7038 C CA . ARG A 1 926 ? 19.983 -14.875 -48.333 1.00 59.62 926 ARG A CA 1
ATOM 7039 C C . ARG A 1 926 ? 20.015 -16.404 -48.327 1.00 59.62 926 ARG A C 1
ATOM 7041 O O . ARG A 1 926 ? 20.730 -16.984 -49.144 1.00 59.62 926 ARG A O 1
ATOM 7048 N N . CYS A 1 927 ? 19.264 -17.063 -47.445 1.00 54.28 927 CYS A N 1
ATOM 7049 C CA . CYS A 1 927 ? 19.131 -18.514 -47.489 1.00 54.28 927 CYS A CA 1
ATOM 7050 C C . CYS A 1 927 ? 18.432 -18.973 -48.793 1.00 54.28 927 CYS A C 1
ATOM 7052 O O . CYS A 1 927 ? 17.396 -18.402 -49.153 1.00 54.28 927 CYS A O 1
ATOM 7054 N N . PRO A 1 928 ? 18.927 -20.027 -49.482 1.00 49.22 928 PRO A N 1
ATOM 7055 C CA . PRO A 1 928 ? 18.289 -20.580 -50.680 1.00 49.22 928 PRO A CA 1
ATOM 7056 C C . PRO A 1 928 ? 16.795 -20.906 -50.527 1.00 49.22 928 PRO A C 1
ATOM 7058 O O . PRO A 1 928 ? 16.039 -20.701 -51.474 1.00 49.22 928 PRO A O 1
ATOM 7061 N N . ALA A 1 929 ? 16.346 -21.352 -49.348 1.00 46.75 929 ALA A N 1
ATOM 7062 C CA . ALA A 1 929 ? 14.937 -21.665 -49.088 1.00 46.75 929 ALA A CA 1
ATOM 7063 C C . ALA A 1 929 ? 14.033 -20.414 -49.075 1.00 46.75 929 ALA A C 1
ATOM 7065 O O . ALA A 1 929 ? 12.935 -20.435 -49.633 1.00 46.75 929 ALA A O 1
ATOM 7066 N N . VAL A 1 930 ? 14.513 -19.295 -48.518 1.00 45.50 930 VAL A N 1
ATOM 7067 C CA . VAL A 1 930 ? 13.776 -18.015 -48.497 1.00 45.50 930 VAL A CA 1
ATOM 7068 C C . VAL A 1 930 ? 13.698 -17.421 -49.906 1.00 45.50 930 VAL A C 1
ATOM 7070 O O . VAL A 1 930 ? 12.648 -16.939 -50.326 1.00 45.50 930 VAL A O 1
ATOM 7073 N N . LEU A 1 931 ? 14.779 -17.541 -50.683 1.00 45.94 931 LEU A N 1
ATOM 7074 C CA . LEU A 1 931 ? 14.792 -17.202 -52.108 1.00 45.94 931 LEU A CA 1
ATOM 7075 C C . LEU A 1 931 ? 13.839 -18.086 -52.935 1.00 45.94 931 LEU A C 1
ATOM 7077 O O . LEU A 1 931 ? 13.224 -17.582 -53.874 1.00 45.94 931 LEU A O 1
ATOM 7081 N N . MET A 1 932 ? 13.650 -19.364 -52.585 1.00 42.88 932 MET A N 1
ATOM 7082 C CA . MET A 1 932 ? 12.637 -20.229 -53.212 1.00 42.88 932 MET A CA 1
ATOM 7083 C C . MET A 1 932 ? 11.202 -19.799 -52.876 1.00 42.88 932 MET A C 1
ATOM 7085 O O . MET A 1 932 ? 10.368 -19.729 -53.778 1.00 42.88 932 MET A O 1
ATOM 7089 N N . MET A 1 933 ? 10.909 -19.424 -51.627 1.00 42.41 933 MET A N 1
ATOM 7090 C CA . MET A 1 933 ? 9.597 -18.859 -51.279 1.00 42.41 933 MET A CA 1
ATOM 7091 C C . MET A 1 933 ? 9.340 -17.536 -52.019 1.00 42.41 933 MET A C 1
ATOM 7093 O O . MET A 1 933 ? 8.295 -17.389 -52.653 1.00 42.41 933 MET A O 1
ATOM 7097 N N . GLN A 1 934 ? 10.315 -16.622 -52.056 1.00 42.31 934 GLN A N 1
ATOM 7098 C CA . GLN A 1 934 ? 10.200 -15.354 -52.792 1.00 42.31 934 GLN A CA 1
ATOM 7099 C C . GLN A 1 934 ? 10.072 -15.528 -54.316 1.00 42.31 934 GLN A C 1
ATOM 7101 O O . GLN A 1 934 ? 9.435 -14.702 -54.962 1.00 42.31 934 GLN A O 1
ATOM 7106 N N . THR A 1 935 ? 10.628 -16.595 -54.902 1.00 39.72 935 THR A N 1
ATOM 7107 C CA . THR A 1 935 ? 10.502 -16.889 -56.346 1.00 39.72 935 THR A CA 1
ATOM 7108 C C . THR A 1 935 ? 9.261 -17.707 -56.715 1.00 39.72 935 THR A C 1
ATOM 7110 O O . THR A 1 935 ? 8.952 -17.834 -57.899 1.00 39.72 935 THR A O 1
ATOM 7113 N N . SER A 1 936 ? 8.500 -18.198 -55.729 1.00 34.31 936 SER A N 1
ATOM 7114 C CA . SER A 1 936 ? 7.165 -18.778 -55.948 1.00 34.31 936 SER A CA 1
ATOM 7115 C C . SER A 1 936 ? 6.062 -17.720 -56.146 1.00 34.31 936 SER A C 1
ATOM 7117 O O . SER A 1 936 ? 4.962 -18.047 -56.590 1.00 34.31 936 SER A O 1
ATOM 7119 N N . MET A 1 937 ? 6.371 -16.440 -55.899 1.00 34.78 937 MET A N 1
ATOM 7120 C CA . MET A 1 937 ? 5.567 -15.290 -56.322 1.00 34.78 937 MET A CA 1
ATOM 7121 C C . MET A 1 937 ? 6.154 -14.650 -57.590 1.00 34.78 937 MET A C 1
ATOM 7123 O O . MET A 1 937 ? 7.366 -14.606 -57.789 1.00 34.78 937 MET A O 1
ATOM 7127 N N . SER A 1 938 ? 5.280 -14.177 -58.484 1.00 27.03 938 SER A N 1
ATOM 7128 C CA . SER A 1 938 ? 5.663 -13.774 -59.847 1.00 27.03 938 SER A CA 1
ATOM 7129 C C . SER A 1 938 ? 6.623 -12.566 -59.883 1.00 27.03 938 SER A C 1
ATOM 7131 O O . SER A 1 938 ? 6.397 -11.588 -59.169 1.00 27.03 938 SER A O 1
ATOM 7133 N N . PRO A 1 939 ? 7.670 -12.580 -60.733 1.00 35.75 939 PRO A N 1
ATOM 7134 C CA . PRO A 1 939 ? 8.726 -11.568 -60.716 1.00 35.75 939 PRO A CA 1
ATOM 7135 C C . PRO A 1 939 ? 8.296 -10.269 -61.410 1.00 35.75 939 PRO A C 1
ATOM 7137 O O . PRO A 1 939 ? 7.879 -10.293 -62.569 1.00 35.75 939 PRO A O 1
ATOM 7140 N N . GLY A 1 940 ? 8.444 -9.122 -60.733 1.00 31.86 940 GLY A N 1
ATOM 7141 C CA . GLY A 1 940 ? 7.889 -7.876 -61.273 1.00 31.86 940 GLY A CA 1
ATOM 7142 C C . GLY A 1 940 ? 8.348 -6.524 -60.721 1.00 31.86 940 GLY A C 1
ATOM 7143 O O . GLY A 1 940 ? 7.684 -5.562 -61.072 1.00 31.86 940 GLY A O 1
ATOM 7144 N N . GLN A 1 941 ? 9.418 -6.413 -59.912 1.00 30.05 941 GLN A N 1
ATOM 7145 C CA . GLN A 1 941 ? 10.229 -5.184 -59.693 1.00 30.05 941 GLN A CA 1
ATOM 7146 C C . GLN A 1 941 ? 11.200 -5.370 -58.511 1.00 30.05 941 GLN A C 1
ATOM 7148 O O . GLN A 1 941 ? 10.794 -5.288 -57.358 1.00 30.05 941 GLN A O 1
ATOM 7153 N N . LEU A 1 942 ? 12.495 -5.581 -58.781 1.00 27.12 942 LEU A N 1
ATOM 7154 C CA . LEU A 1 942 ? 13.555 -5.471 -57.762 1.00 27.12 942 LEU A CA 1
ATOM 7155 C C . LEU A 1 942 ? 14.936 -5.221 -58.402 1.00 27.12 942 LEU A C 1
ATOM 7157 O O . LEU A 1 942 ? 15.874 -6.004 -58.279 1.00 27.12 942 LEU A O 1
ATOM 7161 N N . THR A 1 943 ? 15.072 -4.098 -59.112 1.00 25.77 943 THR A N 1
ATOM 7162 C CA . THR A 1 943 ? 16.384 -3.577 -59.532 1.00 25.77 943 THR A CA 1
ATOM 7163 C C . THR A 1 943 ? 16.933 -2.625 -58.474 1.00 25.77 943 THR A C 1
ATOM 7165 O O . THR A 1 943 ? 16.491 -1.483 -58.373 1.00 25.77 943 THR A O 1
ATOM 7168 N N . TRP A 1 944 ? 17.927 -3.083 -57.715 1.00 29.41 944 TRP A N 1
ATOM 7169 C CA . TRP A 1 944 ? 18.767 -2.225 -56.874 1.00 29.41 944 TRP A CA 1
ATOM 7170 C C . TRP A 1 944 ? 19.693 -1.344 -57.728 1.00 29.41 944 TRP A C 1
ATOM 7172 O O . TRP A 1 944 ? 20.328 -1.860 -58.650 1.00 29.41 944 TRP A O 1
ATOM 7182 N N . PRO A 1 945 ? 19.916 -0.078 -57.337 1.00 28.59 945 PRO A N 1
ATOM 7183 C CA . PRO A 1 945 ? 21.163 0.614 -57.644 1.00 28.59 945 PRO A CA 1
ATOM 7184 C C . PRO A 1 945 ? 21.896 1.084 -56.374 1.00 28.59 945 PRO A C 1
ATOM 7186 O O . PRO A 1 945 ? 21.314 1.653 -55.453 1.00 28.59 945 PRO A O 1
ATOM 7189 N N . ARG A 1 946 ? 23.219 0.880 -56.344 1.00 31.48 946 ARG A N 1
ATOM 7190 C CA . ARG A 1 946 ? 24.120 1.476 -55.343 1.00 31.48 946 ARG A CA 1
ATOM 7191 C C . ARG A 1 946 ? 24.487 2.915 -55.739 1.00 31.48 946 ARG A C 1
ATOM 7193 O O . ARG A 1 946 ? 24.872 3.138 -56.878 1.00 31.48 946 ARG A O 1
ATOM 7200 N N . ASN A 1 947 ? 24.502 3.817 -54.755 1.00 31.81 947 ASN A N 1
ATOM 7201 C CA . ASN A 1 947 ? 25.234 5.098 -54.699 1.00 31.81 947 ASN A CA 1
ATOM 7202 C C . ASN A 1 947 ? 25.117 6.102 -55.872 1.00 31.81 947 ASN A C 1
ATOM 7204 O O . ASN A 1 947 ? 25.897 6.033 -56.820 1.00 31.81 947 ASN A O 1
ATOM 7208 N N . ARG A 1 948 ? 24.336 7.180 -55.674 1.00 27.61 948 ARG A N 1
ATOM 7209 C CA . ARG A 1 948 ? 24.794 8.595 -55.535 1.00 27.61 948 ARG A CA 1
ATOM 7210 C C . ARG A 1 948 ? 23.589 9.561 -55.530 1.00 27.61 948 ARG A C 1
ATOM 7212 O O . ARG A 1 948 ? 22.564 9.280 -56.136 1.00 27.61 948 ARG A O 1
ATOM 7219 N N . ALA A 1 949 ? 23.722 10.684 -54.824 1.00 25.58 949 ALA A N 1
ATOM 7220 C CA . ALA A 1 949 ? 22.735 11.773 -54.740 1.00 25.58 949 ALA A CA 1
ATOM 7221 C C . ALA A 1 949 ? 22.851 12.756 -55.935 1.00 25.58 949 ALA A C 1
ATOM 7223 O O . ALA A 1 949 ? 23.802 12.629 -56.709 1.00 25.58 949 ALA A O 1
ATOM 7224 N N . PRO A 1 950 ? 22.053 13.844 -56.004 1.00 53.88 950 PRO A N 1
ATOM 7225 C CA . PRO A 1 950 ? 20.595 13.971 -55.830 1.00 53.88 950 PRO A CA 1
ATOM 7226 C C . PRO A 1 950 ? 19.925 14.594 -57.085 1.00 53.88 950 PRO A C 1
ATOM 7228 O O . PRO A 1 950 ? 20.597 15.288 -57.843 1.00 53.88 950 PRO A O 1
ATOM 7231 N N . CYS A 1 951 ? 18.602 14.463 -57.280 1.00 23.34 951 CYS A N 1
ATOM 7232 C CA . CYS A 1 951 ? 17.860 15.371 -58.179 1.00 23.34 951 CYS A CA 1
ATOM 7233 C C . CYS A 1 951 ? 16.338 15.408 -57.934 1.00 23.34 951 CYS A C 1
ATOM 7235 O O . CYS A 1 951 ? 15.706 14.376 -57.724 1.00 23.34 951 CYS A O 1
ATOM 7237 N N . TYR A 1 952 ? 15.760 16.611 -58.024 1.00 28.97 952 TYR A N 1
ATOM 7238 C CA . TYR A 1 952 ? 14.316 16.873 -58.140 1.00 28.97 952 TYR A CA 1
ATOM 7239 C C . TYR A 1 952 ? 13.768 16.361 -59.491 1.00 28.97 952 TYR A C 1
ATOM 7241 O O . TYR A 1 952 ? 14.472 16.444 -60.496 1.00 28.97 952 TYR A O 1
ATOM 7249 N N . GLY A 1 953 ? 12.496 15.941 -59.567 1.00 23.91 953 GLY A N 1
ATOM 7250 C CA . GLY A 1 953 ? 11.872 15.603 -60.860 1.00 23.91 953 GLY A CA 1
ATOM 7251 C C . GLY A 1 953 ? 10.425 15.101 -60.788 1.00 23.91 953 GLY A C 1
ATOM 7252 O O . GLY A 1 953 ? 10.170 14.004 -60.322 1.00 23.91 953 GLY A O 1
ATOM 7253 N N . ALA A 1 954 ? 9.489 15.919 -61.268 1.00 24.91 954 ALA A N 1
ATOM 7254 C CA . ALA A 1 954 ? 8.032 15.766 -61.218 1.00 24.91 954 ALA A CA 1
ATOM 7255 C C . ALA A 1 954 ? 7.388 14.625 -62.058 1.00 24.91 954 ALA A C 1
ATOM 7257 O O . ALA A 1 954 ? 8.013 14.045 -62.938 1.00 24.91 954 ALA A O 1
ATOM 7258 N N . CYS A 1 955 ? 6.061 14.484 -61.870 1.00 22.52 955 CYS A N 1
ATOM 7259 C CA . CYS A 1 955 ? 5.062 13.696 -62.631 1.00 22.52 955 CYS A CA 1
ATOM 7260 C C . CYS A 1 955 ? 5.079 12.157 -62.470 1.00 22.52 955 CYS A C 1
ATOM 7262 O O . CYS A 1 955 ? 6.129 11.536 -62.488 1.00 22.52 955 CYS A O 1
ATOM 7264 N N . GLY A 1 956 ? 3.938 11.455 -62.380 1.00 22.62 956 GLY A N 1
ATOM 7265 C CA . GLY A 1 956 ? 2.536 11.898 -62.252 1.00 22.62 956 GLY A CA 1
ATOM 7266 C C . GLY A 1 956 ? 1.550 11.069 -63.094 1.00 22.62 956 GLY A C 1
ATOM 7267 O O . GLY A 1 956 ? 1.830 10.841 -64.265 1.00 22.62 956 GLY A O 1
ATOM 7268 N N . ARG A 1 957 ? 0.359 10.758 -62.532 1.00 24.47 957 ARG A N 1
ATOM 7269 C CA . ARG A 1 957 ? -0.812 10.099 -63.188 1.00 24.47 957 ARG A CA 1
ATOM 7270 C C . ARG A 1 957 ? -0.591 8.604 -63.557 1.00 24.47 957 ARG A C 1
ATOM 7272 O O . ARG A 1 957 ? 0.538 8.206 -63.781 1.00 24.47 957 ARG A O 1
ATOM 7279 N N . CYS A 1 958 ? -1.588 7.708 -63.653 1.00 21.98 958 CYS A N 1
ATOM 7280 C CA . CYS A 1 958 ? -3.028 7.714 -63.319 1.00 21.98 958 CYS A CA 1
ATOM 7281 C C . CYS A 1 958 ? -3.610 6.269 -63.376 1.00 21.98 958 CYS A C 1
ATOM 7283 O O . CYS A 1 958 ? -3.108 5.476 -64.162 1.00 21.98 958 CYS A O 1
ATOM 7285 N N . TRP A 1 959 ? -4.762 6.035 -62.712 1.00 21.66 959 TRP A N 1
ATOM 7286 C CA . TRP A 1 959 ? -5.845 5.073 -63.083 1.00 21.66 959 TRP A CA 1
ATOM 7287 C C . TRP A 1 959 ? -5.613 3.547 -62.902 1.00 21.66 959 TRP A C 1
ATOM 7289 O O . TRP A 1 959 ? -4.478 3.098 -62.933 1.00 21.66 959 TRP A O 1
ATOM 7299 N N . ILE A 1 960 ? -6.632 2.662 -62.816 1.00 23.36 960 ILE A N 1
ATOM 7300 C CA . ILE A 1 960 ? -7.968 2.647 -62.143 1.00 23.36 960 ILE A CA 1
ATOM 7301 C C . ILE A 1 960 ? -8.547 1.204 -62.259 1.00 23.36 960 ILE A C 1
ATOM 7303 O O . ILE A 1 960 ? -8.618 0.681 -63.367 1.00 23.36 960 ILE A O 1
ATOM 7307 N N . SER A 1 961 ? -9.074 0.612 -61.168 1.00 22.55 961 SER A N 1
ATOM 7308 C CA . SER A 1 961 ? -9.909 -0.631 -61.134 1.00 22.55 961 SER A CA 1
ATOM 7309 C C . SER A 1 961 ? -9.259 -1.952 -61.660 1.00 22.55 961 SER A C 1
ATOM 7311 O O . SER A 1 961 ? -8.174 -1.904 -62.216 1.00 22.55 961 SER A O 1
ATOM 7313 N N . THR A 1 962 ? -9.801 -3.176 -61.492 1.00 23.53 962 THR A N 1
ATOM 7314 C CA . THR A 1 962 ? -11.152 -3.640 -61.079 1.00 23.53 962 THR A CA 1
ATOM 7315 C C . THR A 1 962 ? -11.126 -4.964 -60.253 1.00 23.53 962 THR A C 1
ATOM 7317 O O . THR A 1 962 ? -10.095 -5.602 -60.092 1.00 23.53 962 THR A O 1
ATOM 7320 N N . ARG A 1 963 ? -12.300 -5.330 -59.712 1.00 23.38 963 ARG A N 1
ATOM 7321 C CA . ARG A 1 963 ? -12.710 -6.354 -58.710 1.00 23.38 963 ARG A CA 1
ATOM 7322 C C . ARG A 1 963 ? -12.558 -7.881 -59.011 1.00 23.38 963 ARG A C 1
ATOM 7324 O O . ARG A 1 963 ? -12.732 -8.263 -60.158 1.00 23.38 963 ARG A O 1
ATOM 7331 N N . LEU A 1 964 ? -12.551 -8.687 -57.913 1.00 23.34 964 LEU A N 1
ATOM 7332 C CA . LEU A 1 964 ? -13.187 -10.035 -57.666 1.00 23.34 964 LEU A CA 1
ATOM 7333 C C . LEU A 1 964 ? -12.724 -11.266 -58.524 1.00 23.34 964 LEU A C 1
ATOM 7335 O O . LEU A 1 964 ? -12.596 -11.132 -59.727 1.00 23.34 964 LEU A O 1
ATOM 7339 N N . ALA A 1 965 ? -12.515 -12.520 -58.054 1.00 23.36 965 ALA A N 1
ATOM 7340 C CA . ALA A 1 965 ? -13.120 -13.307 -56.957 1.00 23.36 965 ALA A CA 1
ATOM 7341 C C . ALA A 1 965 ? -12.457 -14.713 -56.690 1.00 23.36 965 ALA A C 1
ATOM 7343 O O . ALA A 1 965 ? -12.042 -15.370 -57.637 1.00 23.36 965 ALA A O 1
ATOM 7344 N N . LEU A 1 966 ? -12.573 -15.212 -55.437 1.00 23.03 966 LEU A N 1
ATOM 7345 C CA . LEU A 1 966 ? -12.957 -16.591 -54.986 1.00 23.03 966 LEU A CA 1
ATOM 7346 C C . LEU A 1 966 ? -12.042 -17.872 -55.018 1.00 23.03 966 LEU A C 1
ATOM 7348 O O . LEU A 1 966 ? -11.464 -18.226 -56.036 1.00 23.03 966 LEU A O 1
ATOM 7352 N N . ILE A 1 967 ? -12.161 -18.651 -53.906 1.00 23.41 967 ILE A N 1
ATOM 7353 C CA . ILE A 1 967 ? -12.068 -20.141 -53.690 1.00 23.41 967 ILE A CA 1
ATOM 7354 C C . ILE A 1 967 ? -10.812 -20.793 -53.007 1.00 23.41 967 ILE A C 1
ATOM 7356 O O . ILE A 1 967 ? -9.817 -21.114 -53.641 1.00 23.41 967 ILE A O 1
ATOM 7360 N N . THR A 1 968 ? -10.972 -21.053 -51.689 1.00 21.50 968 THR A N 1
ATOM 7361 C CA . THR A 1 968 ? -10.580 -22.191 -50.783 1.00 21.50 968 THR A CA 1
ATOM 7362 C C . THR A 1 968 ? -9.276 -23.026 -50.899 1.00 21.50 968 THR A C 1
ATOM 7364 O O . THR A 1 968 ? -8.958 -23.514 -51.981 1.00 21.50 968 THR A O 1
ATOM 7367 N N . PRO A 1 969 ? -8.698 -23.454 -49.746 1.00 24.00 969 PRO A N 1
ATOM 7368 C CA . PRO A 1 969 ? -7.898 -24.685 -49.592 1.00 24.00 969 PRO A CA 1
ATOM 7369 C C . PRO A 1 969 ? -8.657 -25.857 -48.885 1.00 24.00 969 PRO A C 1
ATOM 7371 O O . PRO A 1 969 ? -9.674 -25.602 -48.235 1.00 24.00 969 PRO A O 1
ATOM 7374 N N . PRO A 1 970 ? -8.193 -27.131 -48.979 1.00 28.69 970 PRO A N 1
ATOM 7375 C CA . PRO A 1 970 ? -8.896 -28.322 -48.458 1.00 28.69 970 PRO A CA 1
ATOM 7376 C C . PRO A 1 970 ? -8.093 -29.030 -47.301 1.00 28.69 970 PRO A C 1
ATOM 7378 O O . PRO A 1 970 ? -7.350 -28.329 -46.618 1.00 28.69 970 PRO A O 1
ATOM 7381 N N . PRO A 1 971 ? -8.267 -30.328 -46.927 1.00 30.12 971 PRO A N 1
ATOM 7382 C CA . PRO A 1 971 ? -8.713 -30.665 -45.564 1.00 30.12 971 PRO A CA 1
ATOM 7383 C C . PRO A 1 971 ? -7.775 -31.596 -44.755 1.00 30.12 971 PRO A C 1
ATOM 7385 O O . PRO A 1 971 ? -6.854 -32.210 -45.290 1.00 30.12 971 PRO A O 1
ATOM 7388 N N . CYS A 1 972 ? -8.064 -31.775 -43.458 1.00 22.27 972 CYS A N 1
ATOM 7389 C CA . CYS A 1 972 ? -7.364 -32.723 -42.576 1.00 22.27 972 CYS A CA 1
ATOM 7390 C C . CYS A 1 972 ? -8.207 -33.989 -42.302 1.00 22.27 972 CYS A C 1
ATOM 7392 O O . CYS A 1 972 ? -9.436 -33.918 -42.250 1.00 22.27 972 CYS A O 1
ATOM 7394 N N . VAL A 1 973 ? -7.561 -35.153 -42.148 1.00 26.36 973 VAL A N 1
ATOM 7395 C CA . VAL A 1 973 ? -8.215 -36.481 -42.127 1.00 26.36 973 VAL A CA 1
ATOM 7396 C C . VAL A 1 973 ? -8.337 -37.055 -40.710 1.00 26.36 973 VAL A C 1
ATOM 7398 O O . VAL A 1 973 ? -7.411 -37.002 -39.908 1.00 26.36 973 VAL A O 1
ATOM 7401 N N . THR A 1 974 ? -9.493 -37.655 -40.422 1.00 26.34 974 THR A N 1
ATOM 7402 C CA . THR A 1 974 ? -9.861 -38.292 -39.146 1.00 26.34 974 THR A CA 1
ATOM 7403 C C . THR A 1 974 ? -9.287 -39.698 -38.950 1.00 26.34 974 THR A C 1
ATOM 7405 O O . THR A 1 974 ? -9.274 -40.491 -39.891 1.00 26.34 974 THR A O 1
ATOM 7408 N N . SER A 1 975 ? -9.033 -40.093 -37.697 1.00 23.72 975 SER A N 1
ATOM 7409 C CA . SER A 1 975 ? -9.140 -41.500 -37.271 1.00 23.72 975 SER A CA 1
ATOM 7410 C C . SER A 1 975 ? -9.848 -41.609 -35.912 1.00 23.72 975 SER A C 1
ATOM 7412 O O . SER A 1 975 ? -9.726 -40.727 -35.067 1.00 23.72 975 SER A O 1
ATOM 7414 N N . VAL A 1 976 ? -10.668 -42.651 -35.742 1.00 26.09 976 VAL A N 1
ATOM 7415 C CA . VAL A 1 976 ? -11.648 -42.798 -34.648 1.00 26.09 976 VAL A CA 1
ATOM 7416 C C . VAL A 1 976 ? -11.323 -44.030 -33.809 1.00 26.09 976 VAL A C 1
ATOM 7418 O O . VAL A 1 976 ? -11.211 -45.119 -34.369 1.00 26.09 976 VAL A O 1
ATOM 7421 N N . THR A 1 977 ? -11.337 -43.911 -32.474 1.00 24.81 977 THR A N 1
ATOM 7422 C CA . THR A 1 977 ? -11.517 -45.086 -31.598 1.00 24.81 977 THR A CA 1
ATOM 7423 C C . THR A 1 977 ? -12.349 -44.785 -30.346 1.00 24.81 977 THR A C 1
ATOM 7425 O O . THR A 1 977 ? -12.329 -43.690 -29.803 1.00 24.81 977 THR A O 1
ATOM 7428 N N . ARG A 1 978 ? -13.149 -45.782 -29.954 1.00 23.31 978 ARG A N 1
ATOM 7429 C CA . ARG A 1 978 ? -14.359 -45.724 -29.113 1.00 23.31 978 ARG A CA 1
ATOM 7430 C C . ARG A 1 978 ? -14.143 -45.418 -27.621 1.00 23.31 978 ARG A C 1
ATOM 7432 O O . ARG A 1 978 ? -13.195 -45.898 -27.016 1.00 23.31 978 ARG A O 1
ATOM 7439 N N . CYS A 1 979 ? -15.163 -44.801 -27.021 1.00 24.52 979 CYS A N 1
ATOM 7440 C CA . CYS A 1 979 ? -15.456 -44.778 -25.579 1.00 24.52 979 CYS A CA 1
ATOM 7441 C C . CYS A 1 979 ? -16.514 -45.852 -25.214 1.00 24.52 979 CYS A C 1
ATOM 7443 O O . CYS A 1 979 ? -17.310 -46.228 -26.085 1.00 24.52 979 CYS A O 1
ATOM 7445 N N . PRO A 1 980 ? -16.565 -46.340 -23.956 1.00 29.31 980 PRO A N 1
ATOM 7446 C CA . PRO A 1 980 ? -17.862 -46.677 -23.352 1.00 29.31 980 PRO A CA 1
ATOM 7447 C C . PRO A 1 980 ? -18.056 -46.279 -21.864 1.00 29.31 980 PRO A C 1
ATOM 7449 O O . PRO A 1 980 ? -17.144 -46.400 -21.054 1.00 29.31 980 PRO A O 1
ATOM 7452 N N . ASN A 1 981 ? -19.329 -45.989 -21.533 1.00 24.97 981 ASN A N 1
ATOM 7453 C CA . ASN A 1 981 ? -19.993 -45.752 -20.223 1.00 24.97 981 ASN A CA 1
ATOM 7454 C C . ASN A 1 981 ? -20.111 -44.273 -19.794 1.00 24.97 981 ASN A C 1
ATOM 7456 O O . ASN A 1 981 ? -19.132 -43.666 -19.394 1.00 24.97 981 ASN A O 1
ATOM 7460 N N . ARG A 1 982 ? -21.245 -43.572 -19.991 1.00 25.88 982 ARG A N 1
ATOM 7461 C CA . ARG A 1 982 ? -22.650 -43.743 -19.507 1.00 25.88 982 ARG A CA 1
ATOM 7462 C C . ARG A 1 982 ? -22.867 -43.418 -18.016 1.00 25.88 982 ARG A C 1
ATOM 7464 O O . ARG A 1 982 ? -22.700 -44.306 -17.193 1.00 25.88 982 ARG A O 1
ATOM 7471 N N . HIS A 1 983 ? -23.456 -42.246 -17.737 1.00 26.52 983 HIS A N 1
ATOM 7472 C CA . HIS A 1 983 ? -24.830 -42.114 -17.202 1.00 26.52 983 HIS A CA 1
ATOM 7473 C C . HIS A 1 983 ? -25.375 -40.661 -17.320 1.00 26.52 983 HIS A C 1
ATOM 7475 O O . HIS A 1 983 ? -24.778 -39.755 -16.771 1.00 26.52 983 HIS A O 1
ATOM 7481 N N . HIS A 1 984 ? -26.491 -40.502 -18.062 1.00 26.72 984 HIS A N 1
ATOM 7482 C CA . HIS A 1 984 ? -27.662 -39.587 -17.920 1.00 26.72 984 HIS A CA 1
ATOM 7483 C C . HIS A 1 984 ? -27.576 -38.130 -17.346 1.00 26.72 984 HIS A C 1
ATOM 7485 O O . HIS A 1 984 ? -26.846 -37.899 -16.396 1.00 26.72 984 HIS A O 1
ATOM 7491 N N . PRO A 1 985 ? -28.521 -37.213 -17.704 1.00 32.28 985 PRO A N 1
ATOM 7492 C CA . PRO A 1 985 ? -29.000 -36.862 -19.058 1.00 32.28 985 PRO A CA 1
ATOM 7493 C C . PRO A 1 985 ? -29.360 -35.355 -19.293 1.00 32.28 985 PRO A C 1
ATOM 7495 O O . PRO A 1 985 ? -30.036 -34.736 -18.481 1.00 32.28 985 PRO A O 1
ATOM 7498 N N . GLY A 1 986 ? -29.116 -34.841 -20.510 1.00 24.03 986 GLY A N 1
ATOM 7499 C CA . GLY A 1 986 ? -29.723 -33.594 -21.039 1.00 24.03 986 GLY A CA 1
ATOM 7500 C C . GLY A 1 986 ? -28.997 -32.286 -20.660 1.00 24.03 986 GLY A C 1
ATOM 7501 O O . GLY A 1 986 ? -28.434 -32.193 -19.583 1.00 24.03 986 GLY A O 1
ATOM 7502 N N . THR A 1 987 ? -28.935 -31.242 -21.497 1.00 26.52 987 THR A N 1
ATOM 7503 C CA . THR A 1 987 ? -29.441 -31.050 -22.874 1.00 26.52 987 THR A CA 1
ATOM 7504 C C . THR A 1 987 ? -28.463 -30.190 -23.688 1.00 26.52 987 THR A C 1
ATOM 7506 O O . THR A 1 987 ? -28.397 -28.981 -23.483 1.00 26.52 987 THR A O 1
ATOM 7509 N N . CYS A 1 988 ? -27.749 -30.770 -24.659 1.00 23.50 988 CYS A N 1
ATOM 7510 C CA . CYS A 1 988 ? -26.968 -29.992 -25.629 1.00 23.50 988 CYS A CA 1
ATOM 7511 C C . CYS A 1 988 ? -27.819 -29.687 -26.868 1.00 23.50 988 CYS A C 1
ATOM 7513 O O . CYS A 1 988 ? -28.193 -30.603 -27.604 1.00 23.50 988 CYS A O 1
ATOM 7515 N N . ALA A 1 989 ? -28.103 -28.407 -27.111 1.00 28.84 989 ALA A N 1
ATOM 7516 C CA . ALA A 1 989 ? -28.696 -27.958 -28.364 1.00 28.84 989 ALA A CA 1
ATOM 7517 C C . ALA A 1 989 ? -27.660 -28.013 -29.504 1.00 28.84 989 ALA A C 1
ATOM 7519 O O . ALA A 1 989 ? -26.496 -27.657 -29.332 1.00 28.84 989 ALA A O 1
ATOM 7520 N N . SER A 1 990 ? -28.091 -28.469 -30.677 1.00 28.69 990 SER A N 1
ATOM 7521 C CA . SER A 1 990 ? -27.281 -28.529 -31.899 1.00 28.69 990 SER A CA 1
ATOM 7522 C C . SER A 1 990 ? -27.040 -27.138 -32.509 1.00 28.69 990 SER A C 1
ATOM 7524 O O . SER A 1 990 ? -27.990 -26.351 -32.547 1.00 28.69 990 SER A O 1
ATOM 7526 N N . PRO A 1 991 ? -25.862 -26.853 -33.100 1.00 33.84 991 PRO A N 1
ATOM 7527 C CA . PRO A 1 991 ? -25.656 -25.632 -33.875 1.00 33.84 991 PRO A CA 1
ATOM 7528 C C . PRO A 1 991 ? -26.486 -25.668 -35.168 1.00 33.84 991 PRO A C 1
ATOM 7530 O O . PRO A 1 991 ? -26.416 -26.618 -35.951 1.00 33.84 991 PRO A O 1
ATOM 7533 N N . SER A 1 992 ? -27.293 -24.632 -35.386 1.00 32.78 992 SER A N 1
ATOM 7534 C CA . SER A 1 992 ? -28.222 -24.521 -36.509 1.00 32.78 992 SER A CA 1
ATOM 7535 C C . SER A 1 992 ? -27.586 -23.883 -37.755 1.00 32.78 992 SER A C 1
ATOM 7537 O O . SER A 1 992 ? -26.894 -22.877 -37.679 1.00 32.78 992 SER A O 1
ATOM 7539 N N . HIS A 1 993 ? -27.869 -24.496 -38.909 1.00 28.83 993 HIS A N 1
ATOM 7540 C CA . HIS A 1 993 ? -27.795 -24.000 -40.295 1.00 28.83 993 HIS A CA 1
ATOM 7541 C C . HIS A 1 993 ? -26.842 -22.836 -40.687 1.00 28.83 993 HIS A C 1
ATOM 7543 O O . HIS A 1 993 ? -27.079 -21.683 -40.320 1.00 28.83 993 HIS A O 1
ATOM 7549 N N . PRO A 1 994 ? -25.905 -23.060 -41.638 1.00 32.03 994 PRO A N 1
ATOM 7550 C CA . PRO A 1 994 ? -25.228 -21.970 -42.338 1.00 32.03 994 PRO A CA 1
ATOM 7551 C C . PRO A 1 994 ? -26.195 -21.289 -43.325 1.00 32.03 994 PRO A C 1
ATOM 7553 O O . PRO A 1 994 ? -26.449 -21.795 -44.417 1.00 32.03 994 PRO A O 1
ATOM 7556 N N . GLY A 1 995 ? -26.760 -20.146 -42.928 1.00 34.62 995 GLY A N 1
ATOM 7557 C CA . GLY A 1 995 ? -27.695 -19.389 -43.776 1.00 34.62 995 GLY A CA 1
ATOM 7558 C C . GLY A 1 995 ? -28.233 -18.067 -43.215 1.00 34.62 995 GLY A C 1
ATOM 7559 O O . GLY A 1 995 ? -29.043 -17.429 -43.879 1.00 34.62 995 GLY A O 1
ATOM 7560 N N . CYS A 1 996 ? -27.818 -17.639 -42.018 1.00 38.50 996 CYS A N 1
ATOM 7561 C CA . CYS A 1 996 ? -28.285 -16.394 -41.397 1.00 38.50 996 CYS A CA 1
ATOM 7562 C C . CYS A 1 996 ? -27.158 -15.709 -40.600 1.00 38.50 996 CYS A C 1
ATOM 7564 O O . CYS A 1 996 ? -27.232 -15.596 -39.378 1.00 38.50 996 CYS A O 1
ATOM 7566 N N . GLY A 1 997 ? -26.105 -15.256 -41.289 1.00 56.75 997 GLY A N 1
ATOM 7567 C CA . GLY A 1 997 ? -25.126 -14.348 -40.681 1.00 56.75 997 GLY A CA 1
ATOM 7568 C C . GLY A 1 997 ? -25.789 -13.023 -40.290 1.00 56.75 997 GLY A C 1
ATOM 7569 O O . GLY A 1 997 ? -26.666 -12.538 -41.009 1.00 56.75 997 GLY A O 1
ATOM 7570 N N . MET A 1 998 ? -25.405 -12.444 -39.150 1.00 80.12 998 MET A N 1
ATOM 7571 C CA . MET A 1 998 ? -25.926 -11.143 -38.732 1.00 80.12 998 MET A CA 1
ATOM 7572 C C . MET A 1 998 ? -25.308 -10.047 -39.609 1.00 80.12 998 MET A C 1
ATOM 7574 O O . MET A 1 998 ? -24.099 -9.851 -39.600 1.00 80.12 998 MET A O 1
ATOM 7578 N N . THR A 1 999 ? -26.122 -9.336 -40.385 1.00 85.12 999 THR A N 1
ATOM 7579 C CA . THR A 1 999 ? -25.670 -8.171 -41.165 1.00 85.12 999 THR A CA 1
ATOM 7580 C C . THR A 1 999 ? -25.594 -6.918 -40.282 1.00 85.12 999 THR A C 1
ATOM 7582 O O . THR A 1 999 ? -26.415 -6.818 -39.365 1.00 85.12 999 THR A O 1
ATOM 7585 N N . PRO A 1 1000 ? -24.722 -5.932 -40.584 1.00 86.44 1000 PRO A N 1
ATOM 7586 C CA . PRO A 1 1000 ? -24.673 -4.644 -39.882 1.00 86.44 1000 PRO A CA 1
ATOM 7587 C C . PRO A 1 1000 ? -26.046 -3.965 -39.763 1.00 86.44 1000 PRO A C 1
ATOM 7589 O O . PRO A 1 1000 ? -26.486 -3.692 -38.650 1.00 86.44 1000 PRO A O 1
ATOM 7592 N N . GLU A 1 1001 ? -26.774 -3.828 -40.877 1.00 85.62 1001 GLU A N 1
ATOM 7593 C CA . GLU A 1 1001 ? -28.153 -3.307 -40.940 1.00 85.62 1001 GLU A CA 1
ATOM 7594 C C . GLU A 1 1001 ? -29.080 -3.996 -39.915 1.00 85.62 1001 GLU A C 1
ATOM 7596 O O . GLU A 1 1001 ? -29.728 -3.353 -39.090 1.00 85.62 1001 GLU A O 1
ATOM 7601 N N . LYS A 1 1002 ? -29.087 -5.336 -39.901 1.00 87.38 1002 LYS A N 1
ATOM 7602 C CA . LYS A 1 1002 ? -29.896 -6.137 -38.967 1.00 87.38 1002 LYS A CA 1
ATOM 7603 C C . LYS A 1 1002 ? -29.460 -5.979 -37.506 1.00 87.38 1002 LYS A C 1
ATOM 7605 O O . LYS A 1 1002 ? -30.332 -5.930 -36.644 1.00 87.38 1002 LYS A O 1
ATOM 7610 N N . LEU A 1 1003 ? -28.161 -5.887 -37.209 1.00 88.12 1003 LEU A N 1
ATOM 7611 C CA . LEU A 1 1003 ? -27.679 -5.648 -35.842 1.00 88.12 1003 LEU A CA 1
ATOM 7612 C C . LEU A 1 1003 ? -28.115 -4.264 -35.336 1.00 88.12 1003 LEU A C 1
ATOM 7614 O O . LEU A 1 1003 ? -28.620 -4.152 -34.220 1.00 88.12 1003 LEU A O 1
ATOM 7618 N N . LEU A 1 1004 ? -27.987 -3.233 -36.173 1.00 89.50 1004 LEU A N 1
ATOM 7619 C CA . LEU A 1 1004 ? -28.416 -1.872 -35.844 1.00 89.50 1004 LEU A CA 1
ATOM 7620 C C . LEU A 1 1004 ? -29.948 -1.762 -35.729 1.00 89.50 1004 LEU A C 1
ATOM 7622 O O . LEU A 1 1004 ? -30.440 -1.021 -34.882 1.00 89.50 1004 LEU A O 1
ATOM 7626 N N . SER A 1 1005 ? -30.714 -2.566 -36.480 1.00 89.25 1005 SER A N 1
ATOM 7627 C CA . SER A 1 1005 ? -32.189 -2.577 -36.422 1.00 89.25 1005 SER A CA 1
ATOM 7628 C C . SER A 1 1005 ? -32.787 -2.947 -35.053 1.00 89.25 1005 SER A C 1
ATOM 7630 O O . SER A 1 1005 ? -33.956 -2.648 -34.802 1.00 89.25 1005 SER A O 1
ATOM 7632 N N . TYR A 1 1006 ? -32.006 -3.554 -34.148 1.00 87.62 1006 TYR A N 1
ATOM 7633 C CA . TYR A 1 1006 ? -32.440 -3.823 -32.772 1.00 87.62 1006 TYR A CA 1
ATOM 7634 C C . TYR A 1 1006 ? -32.441 -2.575 -31.867 1.00 87.62 1006 TYR A C 1
ATOM 7636 O O . TYR A 1 1006 ? -32.968 -2.663 -30.763 1.00 87.62 1006 TYR A O 1
ATOM 7644 N N . ASN A 1 1007 ? -31.888 -1.434 -32.311 1.00 86.94 1007 ASN A N 1
ATOM 7645 C CA . ASN A 1 1007 ? -31.811 -0.171 -31.552 1.00 86.94 1007 ASN A CA 1
ATOM 7646 C C . ASN A 1 1007 ? -31.257 -0.354 -30.123 1.00 86.94 1007 ASN A C 1
ATOM 7648 O O . ASN A 1 1007 ? -31.829 0.109 -29.137 1.00 86.94 1007 ASN A O 1
ATOM 7652 N N . LEU A 1 1008 ? -30.156 -1.100 -30.012 1.00 92.06 1008 LEU A N 1
ATOM 7653 C CA . LEU A 1 1008 ? -29.484 -1.371 -28.744 1.00 92.06 1008 LEU A CA 1
ATOM 7654 C C . LEU A 1 1008 ? -28.662 -0.143 -28.304 1.00 92.06 1008 LEU A C 1
ATOM 7656 O O . LEU A 1 1008 ? -27.801 0.273 -29.082 1.00 92.06 1008 LEU A O 1
ATOM 7660 N N . PRO A 1 1009 ? -28.792 0.356 -27.057 1.00 89.75 1009 PRO A N 1
ATOM 7661 C CA . PRO A 1 1009 ? -28.095 1.559 -26.575 1.00 89.75 1009 PRO A CA 1
ATOM 7662 C C . PRO A 1 1009 ? -26.569 1.574 -26.763 1.00 89.75 1009 PRO A C 1
ATOM 7664 O O . PRO A 1 1009 ? -25.959 2.632 -26.926 1.00 89.75 1009 PRO A O 1
ATOM 7667 N N . LEU A 1 1010 ? -25.920 0.402 -26.780 1.00 92.38 1010 LEU A N 1
ATOM 7668 C CA . LEU A 1 1010 ? -24.486 0.299 -27.071 1.00 92.38 1010 LEU A CA 1
ATOM 7669 C C . LEU A 1 1010 ? -24.138 0.799 -28.489 1.00 92.38 1010 LEU A C 1
ATOM 7671 O O . LEU A 1 1010 ? -23.072 1.381 -28.692 1.00 92.38 1010 LEU A O 1
ATOM 7675 N N . PHE A 1 1011 ? -25.049 0.624 -29.446 1.00 93.12 1011 PHE A N 1
ATOM 7676 C CA . PHE A 1 1011 ? -24.874 0.920 -30.868 1.00 93.12 1011 PHE A CA 1
ATOM 7677 C C . PHE A 1 1011 ? -25.522 2.240 -31.322 1.00 93.12 1011 PHE A C 1
ATOM 7679 O O . PHE A 1 1011 ? -25.416 2.582 -32.495 1.00 93.12 1011 PHE A O 1
ATOM 7686 N N . ASP A 1 1012 ? -26.139 3.024 -30.432 1.00 89.12 1012 ASP A N 1
ATOM 7687 C CA . ASP A 1 1012 ? -26.759 4.310 -30.793 1.00 89.12 1012 ASP A CA 1
ATOM 7688 C C . ASP A 1 1012 ? -25.774 5.229 -31.543 1.00 89.12 1012 ASP A C 1
ATOM 7690 O O . ASP A 1 1012 ? -24.704 5.564 -31.032 1.00 89.12 1012 ASP A O 1
ATOM 7694 N N . GLY A 1 1013 ? -26.098 5.654 -32.762 1.00 85.44 1013 GLY A N 1
ATOM 7695 C CA . GLY A 1 1013 ? -25.205 6.498 -33.571 1.00 85.44 1013 GLY A CA 1
ATOM 7696 C C . GLY A 1 1013 ? -23.980 5.792 -34.177 1.00 85.44 1013 GLY A C 1
ATOM 7697 O O . GLY A 1 1013 ? -23.199 6.454 -34.858 1.00 85.44 1013 GLY A O 1
ATOM 7698 N N . VAL A 1 1014 ? -23.823 4.475 -33.993 1.00 91.88 1014 VAL A N 1
ATOM 7699 C CA . VAL A 1 1014 ? -22.946 3.639 -34.830 1.00 91.88 1014 VAL A CA 1
ATOM 7700 C C . VAL A 1 1014 ? -23.635 3.442 -36.182 1.00 91.88 1014 VAL A C 1
ATOM 7702 O O . VAL A 1 1014 ? -24.823 3.126 -36.238 1.00 91.88 1014 VAL A O 1
ATOM 7705 N N . ARG A 1 1015 ? -22.911 3.645 -37.284 1.00 90.62 1015 ARG A N 1
ATOM 7706 C CA . ARG A 1 1015 ? -23.420 3.476 -38.655 1.00 90.62 1015 ARG A CA 1
ATOM 7707 C C . ARG A 1 1015 ? -22.891 2.169 -39.238 1.00 90.62 1015 ARG A C 1
ATOM 7709 O O . ARG A 1 1015 ? -21.881 1.649 -38.781 1.00 90.62 1015 ARG A O 1
ATOM 7716 N N . GLU A 1 1016 ? -23.511 1.671 -40.305 1.00 88.00 1016 GLU A N 1
ATOM 7717 C CA . GLU A 1 1016 ? -23.052 0.440 -40.973 1.00 88.00 1016 GLU A CA 1
ATOM 7718 C C . GLU A 1 1016 ? -21.585 0.518 -41.426 1.00 88.00 1016 GLU A C 1
ATOM 7720 O O . GLU A 1 1016 ? -20.838 -0.432 -41.222 1.00 88.00 1016 GLU A O 1
ATOM 7725 N N . ALA A 1 1017 ? -21.148 1.676 -41.932 1.00 85.06 1017 ALA A N 1
ATOM 7726 C CA . ALA A 1 1017 ? -19.758 1.919 -42.328 1.00 85.06 1017 ALA A CA 1
ATOM 7727 C C . ALA A 1 1017 ? -18.758 1.907 -41.152 1.00 85.06 1017 ALA A C 1
ATOM 7729 O O . ALA A 1 1017 ? -17.566 1.713 -41.365 1.00 85.06 1017 ALA A O 1
ATOM 7730 N N . ASP A 1 1018 ? -19.223 2.098 -39.912 1.00 87.31 1018 ASP A N 1
ATOM 7731 C CA . ASP A 1 1018 ? -18.386 1.970 -38.710 1.00 87.31 1018 ASP A CA 1
ATOM 7732 C C . ASP A 1 1018 ? -18.231 0.492 -38.280 1.00 87.31 1018 ASP A C 1
ATOM 7734 O O . ASP A 1 1018 ? -17.480 0.193 -37.357 1.00 87.31 1018 ASP A O 1
ATOM 7738 N N . LEU A 1 1019 ? -18.939 -0.433 -38.944 1.00 88.69 1019 LEU A N 1
ATOM 7739 C CA . LEU A 1 1019 ? -18.867 -1.887 -38.757 1.00 88.69 1019 LEU A CA 1
ATOM 7740 C C . LEU A 1 1019 ? -18.195 -2.602 -39.952 1.00 88.69 1019 LEU A C 1
ATOM 7742 O O . LEU A 1 1019 ? -18.111 -3.834 -39.966 1.00 88.69 1019 LEU A O 1
ATOM 7746 N N . ASP A 1 1020 ? -17.720 -1.854 -40.955 1.00 82.88 1020 ASP A N 1
ATOM 7747 C CA . ASP A 1 1020 ? -17.080 -2.405 -42.152 1.00 82.88 1020 ASP A CA 1
ATOM 7748 C C . ASP A 1 1020 ? -15.806 -3.192 -41.795 1.00 82.88 1020 ASP A C 1
ATOM 7750 O O . ASP A 1 1020 ? -14.890 -2.695 -41.143 1.00 82.88 1020 ASP A O 1
ATOM 7754 N N . GLY A 1 1021 ? -15.736 -4.445 -42.254 1.00 78.25 1021 GLY A N 1
ATOM 7755 C CA . GLY A 1 1021 ? -14.615 -5.355 -41.989 1.00 78.25 1021 GLY A CA 1
ATOM 7756 C C . GLY A 1 1021 ? -14.720 -6.168 -40.691 1.00 78.25 1021 GLY A C 1
ATOM 7757 O O . GLY A 1 1021 ? -13.971 -7.132 -40.533 1.00 78.25 1021 GLY A O 1
ATOM 7758 N N . ILE A 1 1022 ? -15.672 -5.862 -39.801 1.00 85.00 1022 ILE A N 1
ATOM 7759 C CA . ILE A 1 1022 ? -15.877 -6.606 -38.549 1.00 85.00 1022 ILE A CA 1
ATOM 7760 C C . ILE A 1 1022 ? -16.729 -7.858 -38.808 1.00 85.00 1022 ILE A C 1
ATOM 7762 O O . ILE A 1 1022 ? -17.781 -7.807 -39.448 1.00 85.00 1022 ILE A O 1
ATOM 7766 N N . THR A 1 1023 ? -16.293 -9.014 -38.298 1.00 85.06 1023 THR A N 1
ATOM 7767 C CA . THR A 1 1023 ? -17.017 -10.283 -38.494 1.00 85.06 1023 THR A CA 1
ATOM 7768 C C . THR A 1 1023 ? -18.097 -10.456 -37.425 1.00 85.06 1023 THR A C 1
ATOM 7770 O O . THR A 1 1023 ? -17.835 -10.955 -36.332 1.00 85.06 1023 THR A O 1
ATOM 7773 N N . LEU A 1 1024 ? -19.330 -10.057 -37.751 1.00 87.12 1024 LEU A N 1
ATOM 7774 C CA . LEU A 1 1024 ? -20.474 -10.081 -36.831 1.00 87.12 1024 LEU A CA 1
ATOM 7775 C C . LEU A 1 1024 ? -20.964 -11.505 -36.504 1.00 87.12 1024 LEU A C 1
ATOM 7777 O O . LEU A 1 1024 ? -21.901 -12.035 -37.108 1.00 87.12 1024 LEU A O 1
ATOM 7781 N N . SER A 1 1025 ? -20.352 -12.115 -35.490 1.00 90.06 1025 SER A N 1
ATOM 7782 C CA . SER A 1 1025 ? -20.762 -13.405 -34.926 1.00 90.06 1025 SER A CA 1
ATOM 7783 C C . SER A 1 1025 ? -21.795 -13.209 -33.810 1.00 90.06 1025 SER A C 1
ATOM 7785 O O . SER A 1 1025 ? -21.462 -13.237 -32.621 1.00 90.06 1025 SER A O 1
ATOM 7787 N N . VAL A 1 1026 ? -23.057 -13.007 -34.205 1.00 91.31 1026 VAL A N 1
ATOM 7788 C CA . VAL A 1 1026 ? -24.194 -12.757 -33.300 1.00 91.31 1026 VAL A CA 1
ATOM 7789 C C . VAL A 1 1026 ? -25.360 -13.702 -33.608 1.00 91.31 1026 VAL A C 1
ATOM 7791 O O . VAL A 1 1026 ? -25.729 -13.881 -34.768 1.00 91.31 1026 VAL A O 1
ATOM 7794 N N . SER A 1 1027 ? -25.973 -14.276 -32.571 1.00 90.19 1027 SER A N 1
ATOM 7795 C CA . SER A 1 1027 ? -27.121 -15.195 -32.660 1.00 90.19 1027 SER A CA 1
ATOM 7796 C C . SER A 1 1027 ? -28.252 -14.773 -31.714 1.00 90.19 1027 SER A C 1
ATOM 7798 O O . SER A 1 1027 ? -27.982 -14.207 -30.661 1.00 90.19 1027 SER A O 1
ATOM 7800 N N . GLU A 1 1028 ? -29.514 -15.016 -32.085 1.00 92.12 1028 GLU A N 1
ATOM 7801 C CA . GLU A 1 1028 ? -30.679 -14.746 -31.224 1.00 92.12 1028 GLU A CA 1
ATOM 7802 C C . GLU A 1 1028 ? -31.182 -16.041 -30.578 1.00 92.12 1028 GLU A C 1
ATOM 7804 O O . GLU A 1 1028 ? -31.403 -17.036 -31.271 1.00 92.12 1028 GLU A O 1
ATOM 7809 N N . HIS A 1 1029 ? -31.422 -15.998 -29.268 1.00 88.81 1029 HIS A N 1
ATOM 7810 C CA . HIS A 1 1029 ? -31.921 -17.112 -28.469 1.00 88.81 1029 HIS A CA 1
ATOM 7811 C C . HIS A 1 1029 ? -33.213 -16.728 -27.750 1.00 88.81 1029 HIS A C 1
ATOM 7813 O O . HIS A 1 1029 ? -33.379 -15.600 -27.278 1.00 88.81 1029 HIS A O 1
ATOM 7819 N N . LYS A 1 1030 ? -34.128 -17.694 -27.642 1.00 92.62 1030 LYS A N 1
ATOM 7820 C CA . LYS A 1 1030 ? -35.314 -17.604 -26.784 1.00 92.62 1030 LYS A CA 1
ATOM 7821 C C . LYS A 1 1030 ? -35.076 -18.435 -25.534 1.00 92.62 1030 LYS A C 1
ATOM 7823 O O . LYS A 1 1030 ? -34.663 -19.587 -25.645 1.00 92.62 1030 LYS A O 1
ATOM 7828 N N . LEU A 1 1031 ? -35.360 -17.845 -24.383 1.00 93.31 1031 LEU A N 1
ATOM 7829 C CA . LEU A 1 1031 ? -35.229 -18.454 -23.068 1.00 93.31 1031 LEU A CA 1
ATOM 7830 C C . LEU A 1 1031 ? -36.617 -18.588 -22.445 1.00 93.31 1031 LEU A C 1
ATOM 7832 O O . LEU A 1 1031 ? -37.403 -17.642 -22.500 1.00 93.31 1031 LEU A O 1
ATOM 7836 N N . THR A 1 1032 ? -36.909 -19.738 -21.846 1.00 90.94 1032 THR A N 1
ATOM 7837 C CA . THR A 1 1032 ? -38.110 -19.931 -21.018 1.00 90.94 1032 THR A CA 1
ATOM 7838 C C . THR A 1 1032 ? -37.862 -19.449 -19.580 1.00 90.94 1032 THR A C 1
ATOM 7840 O O . THR A 1 1032 ? -36.701 -19.369 -19.169 1.00 90.94 1032 THR A O 1
ATOM 7843 N N . PRO A 1 1033 ? -38.905 -19.186 -18.766 1.00 88.00 1033 PRO A N 1
ATOM 7844 C CA . PRO A 1 1033 ? -38.733 -18.841 -17.357 1.00 88.00 1033 PRO A CA 1
ATOM 7845 C C . PRO A 1 1033 ? -37.839 -19.840 -16.609 1.00 88.00 1033 PRO A C 1
ATOM 7847 O O . PRO A 1 1033 ? -37.978 -21.052 -16.765 1.00 88.00 1033 PRO A O 1
ATOM 7850 N N . TRP A 1 1034 ? -36.946 -19.302 -15.782 1.00 82.75 1034 TRP A N 1
ATOM 7851 C CA . TRP A 1 1034 ? -35.915 -19.981 -14.989 1.00 82.75 1034 TRP A CA 1
ATOM 7852 C C . TRP A 1 1034 ? -34.835 -20.731 -15.780 1.00 82.75 1034 TRP A C 1
ATOM 7854 O O . TRP A 1 1034 ? -34.041 -21.460 -15.192 1.00 82.75 1034 TRP A O 1
ATOM 7864 N N . GLN A 1 1035 ? -34.740 -20.523 -17.096 1.00 89.88 1035 GLN A N 1
ATOM 7865 C CA . GLN A 1 1035 ? -33.631 -21.045 -17.889 1.00 89.88 1035 GLN A CA 1
ATOM 7866 C C . GLN A 1 1035 ? -32.341 -20.249 -17.621 1.00 89.88 1035 GLN A C 1
ATOM 7868 O O . GLN A 1 1035 ? -32.318 -19.022 -17.751 1.00 89.88 1035 GLN A O 1
ATOM 7873 N N . THR A 1 1036 ? -31.267 -20.959 -17.273 1.00 89.62 1036 THR A N 1
ATOM 7874 C CA . THR A 1 1036 ? -29.912 -20.412 -17.102 1.00 89.62 1036 THR A CA 1
ATOM 7875 C C . THR A 1 1036 ? -29.348 -19.902 -18.430 1.00 89.62 1036 THR A C 1
ATOM 7877 O O . THR A 1 1036 ? -29.487 -20.560 -19.462 1.00 89.62 1036 THR A O 1
ATOM 7880 N N . VAL A 1 1037 ? -28.690 -18.743 -18.393 1.00 93.25 1037 VAL A N 1
ATOM 7881 C CA . VAL A 1 1037 ? -27.886 -18.188 -19.495 1.00 93.25 1037 VAL A CA 1
ATOM 7882 C C . VAL A 1 1037 ? -26.426 -18.619 -19.340 1.00 93.25 1037 VAL A C 1
ATOM 7884 O O . VAL A 1 1037 ? -25.824 -19.112 -20.288 1.00 93.25 1037 VAL A O 1
ATOM 7887 N N . PHE A 1 1038 ? -25.890 -18.460 -18.130 1.00 94.00 1038 PHE A N 1
ATOM 7888 C CA . PHE A 1 1038 ? -24.624 -19.014 -17.646 1.00 94.00 1038 PHE A CA 1
ATOM 7889 C C . PHE A 1 1038 ? -24.662 -19.056 -16.112 1.00 94.00 1038 PHE A C 1
ATOM 7891 O O . PHE A 1 1038 ? -25.401 -18.284 -15.493 1.00 94.00 1038 PHE A O 1
ATOM 7898 N N . ASP A 1 1039 ? -23.891 -19.950 -15.507 1.00 91.19 1039 ASP A N 1
ATOM 7899 C CA . ASP A 1 1039 ? -23.761 -20.077 -14.054 1.00 91.19 1039 ASP A CA 1
ATOM 7900 C C . ASP A 1 1039 ? -22.540 -19.306 -13.515 1.00 91.19 1039 ASP A C 1
ATOM 7902 O O . ASP A 1 1039 ? -21.704 -18.793 -14.266 1.00 91.19 1039 ASP A O 1
ATOM 7906 N N . GLN A 1 1040 ? -22.436 -19.205 -12.194 1.00 86.69 1040 GLN A N 1
ATOM 7907 C CA . GLN A 1 1040 ? -21.268 -18.657 -11.514 1.00 86.69 1040 GLN A CA 1
ATOM 7908 C C . GLN A 1 1040 ? -20.067 -19.603 -11.706 1.00 86.69 1040 GLN A C 1
ATOM 7910 O O . GLN A 1 1040 ? -20.202 -20.819 -11.625 1.00 86.69 1040 GLN A O 1
ATOM 7915 N N . GLN A 1 1041 ? -18.885 -19.040 -11.959 1.00 86.69 1041 GLN A N 1
ATOM 7916 C CA . GLN A 1 1041 ? -17.646 -19.731 -12.354 1.00 86.69 1041 GLN A CA 1
ATOM 7917 C C . GLN A 1 1041 ? -17.666 -20.430 -13.730 1.00 86.69 1041 GLN A C 1
ATOM 7919 O O . GLN A 1 1041 ? -16.684 -21.086 -14.082 1.00 86.69 1041 GLN A O 1
ATOM 7924 N N . ASP A 1 1042 ? -18.698 -20.242 -14.563 1.00 89.69 1042 ASP A N 1
ATOM 7925 C CA . ASP A 1 1042 ? -18.675 -20.747 -15.943 1.00 89.69 1042 ASP A CA 1
ATOM 7926 C C . ASP A 1 1042 ? -17.495 -20.166 -16.741 1.00 89.69 1042 ASP A C 1
ATOM 7928 O O . ASP A 1 1042 ? -17.271 -18.952 -16.774 1.00 89.69 1042 ASP A O 1
ATOM 7932 N N . ALA A 1 1043 ? -16.800 -21.022 -17.492 1.00 87.38 1043 ALA A N 1
ATOM 7933 C CA . ALA A 1 1043 ? -15.769 -20.634 -18.460 1.00 87.38 1043 ALA A CA 1
ATOM 7934 C C . ALA A 1 1043 ? -16.373 -20.162 -19.804 1.00 87.38 1043 ALA A C 1
ATOM 7936 O O . ALA A 1 1043 ? -15.891 -20.514 -20.883 1.00 87.38 1043 ALA A O 1
ATOM 7937 N N . SER A 1 1044 ? -17.470 -19.399 -19.748 1.00 90.19 1044 SER A N 1
ATOM 7938 C CA . SER A 1 1044 ? -18.070 -18.742 -20.914 1.00 90.19 1044 SER A CA 1
ATOM 7939 C C . SER A 1 1044 ? -17.690 -17.262 -20.933 1.00 90.19 1044 SER A C 1
ATOM 7941 O O . SER A 1 1044 ? -17.678 -16.607 -19.896 1.00 90.19 1044 SER A O 1
ATOM 7943 N N . TYR A 1 1045 ? -17.415 -16.716 -22.120 1.00 95.12 1045 TYR A N 1
ATOM 7944 C CA . TYR A 1 1045 ? -16.865 -15.357 -22.271 1.00 95.12 1045 TYR A CA 1
ATOM 7945 C C . TYR A 1 1045 ? -17.633 -14.486 -23.274 1.00 95.12 1045 TYR A C 1
ATOM 7947 O O . TYR A 1 1045 ? -17.186 -13.405 -23.641 1.00 95.12 1045 TYR A O 1
ATOM 7955 N N . ASP A 1 1046 ? -18.781 -14.962 -23.750 1.00 95.25 1046 ASP A N 1
ATOM 7956 C CA . ASP A 1 1046 ? -19.605 -14.240 -24.717 1.00 95.25 1046 ASP A CA 1
ATOM 7957 C C . ASP A 1 1046 ? -20.391 -13.099 -24.054 1.00 95.25 1046 ASP A C 1
ATOM 7959 O O . ASP A 1 1046 ? -20.690 -13.148 -22.853 1.00 95.25 1046 ASP A O 1
ATOM 7963 N N . LEU A 1 1047 ? -20.727 -12.081 -24.846 1.00 95.69 1047 LEU A N 1
ATOM 7964 C CA . LEU A 1 1047 ? -21.549 -10.945 -24.439 1.00 95.69 1047 LEU A CA 1
ATOM 7965 C C . LEU A 1 1047 ? -23.017 -11.207 -24.795 1.00 95.69 1047 LEU A C 1
ATOM 7967 O O . LEU A 1 1047 ? -23.320 -11.706 -25.880 1.00 95.69 1047 LEU A O 1
ATOM 7971 N N . TYR A 1 1048 ? -23.935 -10.809 -23.918 1.00 95.69 1048 TYR A N 1
ATOM 7972 C CA . TYR A 1 1048 ? -25.372 -10.946 -24.131 1.00 95.69 1048 TYR A CA 1
ATOM 7973 C C . TYR A 1 1048 ? -26.068 -9.587 -24.140 1.00 95.69 1048 TYR A C 1
ATOM 7975 O O . TYR A 1 1048 ? -25.667 -8.686 -23.410 1.00 95.69 1048 TYR A O 1
ATOM 7983 N N . PHE A 1 1049 ? -27.141 -9.459 -24.922 1.00 95.19 1049 PHE A N 1
ATOM 7984 C CA . PHE A 1 1049 ? -28.048 -8.306 -24.929 1.00 95.19 1049 PHE A CA 1
ATOM 7985 C C . PHE A 1 1049 ? -29.477 -8.778 -24.685 1.00 95.19 1049 PHE A C 1
ATOM 7987 O O . PHE A 1 1049 ? -29.933 -9.712 -25.346 1.00 95.19 1049 PHE A O 1
ATOM 7994 N N . LEU A 1 1050 ? -30.205 -8.124 -23.783 1.00 94.56 1050 LEU A N 1
ATOM 7995 C CA . LEU A 1 1050 ? -31.612 -8.418 -23.523 1.00 94.56 1050 LEU A CA 1
ATOM 7996 C C . LEU A 1 1050 ? -32.505 -7.696 -24.539 1.00 94.56 1050 LEU A C 1
ATOM 7998 O O . LEU A 1 1050 ? -32.612 -6.476 -24.504 1.00 94.56 1050 LEU A O 1
ATOM 8002 N N . LEU A 1 1051 ? -33.164 -8.436 -25.435 1.00 92.75 1051 LEU A N 1
ATOM 8003 C CA . LEU A 1 1051 ? -34.098 -7.862 -26.414 1.00 92.75 1051 LEU A CA 1
ATOM 8004 C C . LEU A 1 1051 ? -35.506 -7.661 -25.853 1.00 92.75 1051 LEU A C 1
ATOM 8006 O O . LEU A 1 1051 ? -36.173 -6.702 -26.221 1.00 92.75 1051 LEU A O 1
ATOM 8010 N N . SER A 1 1052 ? -35.985 -8.601 -25.036 1.00 90.62 1052 SER A N 1
ATOM 8011 C CA . SER A 1 1052 ? -37.298 -8.510 -24.390 1.00 90.62 1052 SER A CA 1
ATOM 8012 C C . SER A 1 1052 ? -37.425 -9.492 -23.229 1.00 90.62 1052 SER A C 1
ATOM 8014 O O . SER A 1 1052 ? -36.873 -10.592 -2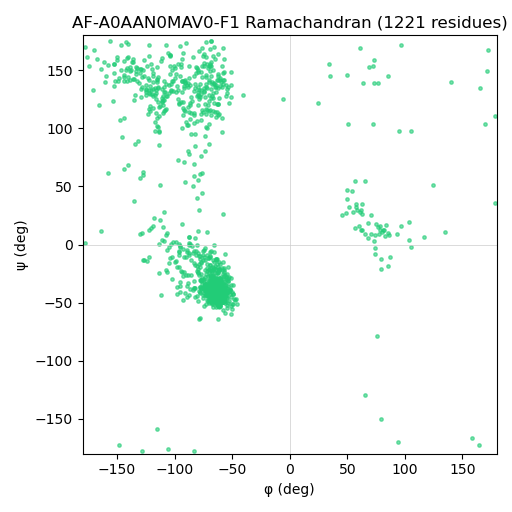3.317 1.00 90.62 1052 SER A O 1
ATOM 8016 N N . GLY A 1 1053 ? -38.233 -9.168 -22.222 1.00 86.69 1053 GLY A N 1
ATOM 8017 C CA . GLY A 1 1053 ? -38.451 -9.990 -21.027 1.00 86.69 1053 GLY A CA 1
ATOM 8018 C C . GLY A 1 1053 ? -37.533 -9.595 -19.867 1.00 86.69 1053 GLY A C 1
ATOM 8019 O O . GLY A 1 1053 ? -36.874 -8.563 -19.914 1.00 86.69 1053 GLY A O 1
ATOM 8020 N N . ALA A 1 1054 ? -37.490 -10.404 -18.806 1.00 81.00 1054 ALA A N 1
ATOM 8021 C CA . ALA A 1 1054 ? -36.707 -10.107 -17.605 1.00 81.00 1054 ALA A CA 1
ATOM 8022 C C . ALA A 1 1054 ? -35.584 -11.128 -17.371 1.00 81.00 1054 ALA A C 1
ATOM 8024 O O . ALA A 1 1054 ? -35.837 -12.333 -17.330 1.00 81.00 1054 ALA A O 1
ATOM 8025 N N . ILE A 1 1055 ? -34.365 -10.636 -17.131 1.00 87.00 1055 ILE A N 1
ATOM 8026 C CA . ILE A 1 1055 ? -33.186 -11.423 -16.735 1.00 87.00 1055 ILE A CA 1
ATOM 8027 C C . ILE A 1 1055 ? -32.747 -11.012 -15.320 1.00 87.00 1055 ILE A C 1
ATOM 8029 O O . ILE A 1 1055 ? -32.789 -9.830 -14.962 1.00 87.00 1055 ILE A O 1
ATOM 8033 N N . LEU A 1 1056 ? -32.323 -11.991 -14.520 1.00 81.88 1056 LEU A N 1
ATOM 8034 C CA . LEU A 1 1056 ? -31.877 -11.838 -13.136 1.00 81.88 1056 LEU A CA 1
ATOM 8035 C C . LEU A 1 1056 ? -30.420 -12.296 -12.995 1.00 81.88 1056 LEU A C 1
ATOM 8037 O O . LEU A 1 1056 ? -30.096 -13.408 -13.406 1.00 81.88 1056 LEU A O 1
ATOM 8041 N N . ALA A 1 1057 ? -29.569 -11.464 -12.392 1.00 84.75 1057 ALA A N 1
ATOM 8042 C CA . ALA A 1 1057 ? -28.236 -11.851 -11.940 1.00 84.75 1057 ALA A CA 1
ATOM 8043 C C . ALA A 1 1057 ? -28.261 -12.202 -10.448 1.00 84.75 1057 ALA A C 1
ATOM 8045 O O . ALA A 1 1057 ? -28.809 -11.450 -9.634 1.00 84.75 1057 ALA A O 1
ATOM 8046 N N . VAL A 1 1058 ? -27.644 -13.326 -10.105 1.00 78.69 1058 VAL A N 1
ATOM 8047 C CA . VAL A 1 1058 ? -27.637 -13.936 -8.774 1.00 78.69 1058 VAL A CA 1
ATOM 8048 C C . VAL A 1 1058 ? -26.202 -14.286 -8.391 1.00 78.69 1058 VAL A C 1
ATOM 8050 O O . VAL A 1 1058 ? -25.435 -14.791 -9.210 1.00 78.69 1058 VAL A O 1
ATOM 8053 N N . PHE A 1 1059 ? -25.853 -14.030 -7.136 1.00 80.06 1059 PHE A N 1
ATOM 8054 C CA . PHE A 1 1059 ? -24.671 -14.581 -6.487 1.00 80.06 1059 PHE A CA 1
ATOM 8055 C C . PHE A 1 1059 ? -25.117 -15.678 -5.517 1.00 80.06 1059 PHE A C 1
ATOM 8057 O O . PHE A 1 1059 ? -26.022 -15.454 -4.706 1.00 80.06 1059 PHE A O 1
ATOM 8064 N N . TRP A 1 1060 ? -24.485 -16.846 -5.584 1.00 74.44 1060 TRP A N 1
ATOM 8065 C CA . TRP A 1 1060 ? -24.698 -17.927 -4.625 1.00 74.44 1060 TRP A CA 1
ATOM 8066 C C . TRP A 1 1060 ? -23.605 -17.881 -3.557 1.00 74.44 1060 TRP A C 1
ATOM 8068 O O . TRP A 1 1060 ? -22.416 -17.905 -3.877 1.00 74.44 1060 TRP A O 1
ATOM 8078 N N . THR A 1 1061 ? -23.985 -17.817 -2.278 1.00 68.31 1061 THR A N 1
ATOM 8079 C CA . THR A 1 1061 ? -23.001 -17.982 -1.194 1.00 68.31 1061 THR A CA 1
ATOM 8080 C C . THR A 1 1061 ? -22.553 -19.442 -1.089 1.00 68.31 1061 THR A C 1
ATOM 8082 O O . THR A 1 1061 ? -23.258 -20.350 -1.529 1.00 68.31 1061 THR A O 1
ATOM 8085 N N . ALA A 1 1062 ? -21.416 -19.693 -0.431 1.00 58.03 1062 ALA A N 1
ATOM 8086 C CA . ALA A 1 1062 ? -20.937 -21.052 -0.144 1.00 58.03 1062 ALA A CA 1
ATOM 8087 C C . ALA A 1 1062 ? -21.935 -21.901 0.683 1.00 58.03 1062 ALA A C 1
ATOM 8089 O O . ALA A 1 1062 ? -21.881 -23.126 0.659 1.00 58.03 1062 ALA A O 1
ATOM 8090 N N . GLU A 1 1063 ? -22.872 -21.250 1.378 1.00 49.38 1063 GLU A N 1
ATOM 8091 C CA . GLU A 1 1063 ? -23.963 -21.865 2.148 1.00 49.38 1063 GLU A CA 1
ATOM 8092 C C . GLU A 1 1063 ? -25.215 -22.159 1.293 1.00 49.38 1063 GLU A C 1
ATOM 8094 O O . GLU A 1 1063 ? -26.227 -22.631 1.809 1.00 49.38 1063 GLU A O 1
ATOM 8099 N N . GLY A 1 1064 ? -25.188 -21.845 -0.008 1.00 48.56 1064 GLY A N 1
ATOM 8100 C CA . GLY A 1 1064 ? -26.320 -22.005 -0.925 1.00 48.56 1064 GLY A CA 1
ATOM 8101 C C . GLY A 1 1064 ? -27.391 -20.912 -0.819 1.00 48.56 1064 GLY A C 1
ATOM 8102 O O . GLY A 1 1064 ? -28.506 -21.098 -1.309 1.00 48.56 1064 GLY A O 1
ATOM 8103 N N . LYS A 1 1065 ? -27.094 -19.769 -0.185 1.00 57.62 1065 LYS A N 1
ATOM 8104 C CA . LYS A 1 1065 ? -28.038 -18.649 -0.072 1.00 57.62 1065 LYS A CA 1
ATOM 8105 C C . LYS A 1 1065 ? -28.058 -17.831 -1.365 1.00 57.62 1065 LYS A C 1
ATOM 8107 O O . LYS A 1 1065 ? -27.016 -17.378 -1.835 1.00 57.62 1065 LYS A O 1
ATOM 8112 N N . GLU A 1 1066 ? -29.257 -17.604 -1.898 1.00 62.94 1066 GLU A N 1
ATOM 8113 C CA . GLU A 1 1066 ? -29.491 -16.743 -3.061 1.00 62.94 1066 GLU A CA 1
ATOM 8114 C C . GLU A 1 1066 ? -29.337 -15.261 -2.675 1.00 62.94 1066 GLU A C 1
ATOM 8116 O O . GLU A 1 1066 ? -30.070 -14.754 -1.819 1.00 62.94 1066 GLU A O 1
ATOM 8121 N N . ILE A 1 1067 ? -28.413 -14.546 -3.322 1.00 64.94 1067 ILE A N 1
ATOM 8122 C CA . ILE A 1 1067 ? -28.310 -13.084 -3.249 1.00 64.94 1067 ILE A CA 1
ATOM 8123 C C . ILE A 1 1067 ? -28.599 -12.514 -4.638 1.00 64.94 1067 ILE A C 1
ATOM 8125 O O . ILE A 1 1067 ? -27.797 -12.628 -5.564 1.00 64.94 1067 ILE A O 1
ATOM 8129 N N . VAL A 1 1068 ? -29.759 -11.872 -4.787 1.00 62.91 1068 VAL A N 1
ATOM 8130 C CA . VAL A 1 1068 ? -30.137 -11.174 -6.023 1.00 62.91 1068 VAL A CA 1
ATOM 8131 C C . VAL A 1 1068 ? -29.247 -9.945 -6.197 1.00 62.91 1068 VAL A C 1
ATOM 8133 O O . VAL A 1 1068 ? -29.364 -8.978 -5.448 1.00 62.91 1068 VAL A O 1
ATOM 8136 N N . PHE A 1 1069 ? -28.369 -9.978 -7.198 1.00 60.59 1069 PHE A N 1
ATOM 8137 C CA . PHE A 1 1069 ? -27.336 -8.962 -7.394 1.00 60.59 1069 PHE A CA 1
ATOM 8138 C C . PHE A 1 1069 ? -27.808 -7.810 -8.291 1.00 60.59 1069 PHE A C 1
ATOM 8140 O O . PHE A 1 1069 ? -27.517 -6.641 -8.027 1.00 60.59 1069 PHE A O 1
ATOM 8147 N N . SER A 1 1070 ? -28.524 -8.114 -9.381 1.00 67.50 1070 SER A N 1
ATOM 8148 C CA . SER A 1 1070 ? -29.021 -7.114 -10.341 1.00 67.50 1070 SER A CA 1
ATOM 8149 C C . SER A 1 1070 ? -30.156 -7.646 -11.222 1.00 67.50 1070 SER A C 1
ATOM 8151 O O . SER A 1 1070 ? -30.289 -8.848 -11.447 1.00 67.50 1070 SER A O 1
ATOM 8153 N N . ARG A 1 1071 ? -30.965 -6.728 -11.761 1.00 76.56 1071 ARG A N 1
ATOM 8154 C CA . ARG A 1 1071 ? -31.925 -6.975 -12.849 1.00 76.56 1071 ARG A CA 1
ATOM 8155 C C . ARG A 1 1071 ? -31.487 -6.155 -14.059 1.00 76.56 1071 ARG A C 1
ATOM 8157 O O . ARG A 1 1071 ? -31.082 -5.008 -13.884 1.00 76.56 1071 ARG A O 1
ATOM 8164 N N . PHE A 1 1072 ? -31.585 -6.713 -15.261 1.00 80.62 1072 PHE A N 1
ATOM 8165 C CA . PHE A 1 1072 ? -31.238 -5.996 -16.492 1.00 80.62 1072 PHE A CA 1
ATOM 8166 C C . PHE A 1 1072 ? -32.503 -5.453 -17.176 1.00 80.62 1072 PHE A C 1
ATOM 8168 O O . PHE A 1 1072 ? -33.462 -6.215 -17.320 1.00 80.62 1072 PHE A O 1
ATOM 8175 N N . PRO A 1 1073 ? -32.542 -4.170 -17.587 1.00 79.44 1073 PRO A N 1
ATOM 8176 C CA . PRO A 1 1073 ? -33.624 -3.641 -18.412 1.00 79.44 1073 PRO A CA 1
ATOM 8177 C C . PRO A 1 1073 ? -33.487 -4.101 -19.872 1.00 79.44 1073 PRO A C 1
ATOM 8179 O O . PRO A 1 1073 ? -32.411 -4.509 -20.315 1.00 79.44 1073 PRO A O 1
ATOM 8182 N N . GLU A 1 1074 ? -34.573 -4.012 -20.639 1.00 84.25 1074 GLU A N 1
ATOM 8183 C CA . GLU A 1 1074 ? -34.540 -4.265 -22.085 1.00 84.25 1074 GLU A CA 1
ATOM 8184 C C . GLU A 1 1074 ? -33.563 -3.293 -22.780 1.00 84.25 1074 GLU A C 1
ATOM 8186 O O . GLU A 1 1074 ? -33.445 -2.126 -22.407 1.00 84.25 1074 GLU A O 1
ATOM 8191 N N . GLY A 1 1075 ? -32.801 -3.800 -23.750 1.00 84.50 1075 GLY A N 1
ATOM 8192 C CA . GLY A 1 1075 ? -31.683 -3.110 -24.399 1.00 84.50 1075 GLY A CA 1
ATOM 8193 C C . GLY A 1 1075 ? -30.335 -3.223 -23.671 1.00 84.50 1075 GLY A C 1
ATOM 8194 O O . GLY A 1 1075 ? -29.297 -3.015 -24.302 1.00 84.50 1075 GLY A O 1
ATOM 8195 N N . ALA A 1 1076 ? -30.297 -3.582 -22.382 1.00 88.56 1076 ALA A N 1
ATOM 8196 C CA . ALA A 1 1076 ? -29.033 -3.707 -21.653 1.00 88.56 1076 ALA A CA 1
ATOM 8197 C C . ALA A 1 1076 ? -28.190 -4.901 -22.121 1.00 88.56 1076 ALA A C 1
ATOM 8199 O O . ALA A 1 1076 ? -28.717 -5.952 -22.502 1.00 88.56 1076 ALA A O 1
ATOM 8200 N N . PHE A 1 1077 ? -26.868 -4.747 -22.017 1.00 92.62 1077 PHE A N 1
ATOM 8201 C CA . PHE A 1 1077 ? -25.909 -5.833 -22.194 1.00 92.62 1077 PHE A CA 1
ATOM 8202 C C . PHE A 1 1077 ? -25.345 -6.332 -20.864 1.00 92.62 1077 PHE A C 1
ATOM 8204 O O . PHE A 1 1077 ? -25.292 -5.590 -19.881 1.00 92.62 1077 PHE A O 1
ATOM 8211 N N . PHE A 1 1078 ? -24.923 -7.595 -20.848 1.00 92.75 1078 PHE A N 1
ATOM 8212 C CA . PHE A 1 1078 ? -24.346 -8.261 -19.685 1.00 92.75 1078 PHE A CA 1
ATOM 8213 C C . PHE A 1 1078 ? -23.385 -9.390 -20.083 1.00 92.75 1078 PHE A C 1
ATOM 8215 O O . PHE A 1 1078 ? -23.487 -9.972 -21.165 1.00 92.75 1078 PHE A O 1
ATOM 8222 N N . GLY A 1 1079 ? -22.451 -9.714 -19.187 1.00 91.31 1079 GLY A N 1
ATOM 8223 C CA . GLY A 1 1079 ? -21.384 -10.692 -19.430 1.00 91.31 1079 GLY A CA 1
ATOM 8224 C C . GLY A 1 1079 ? -20.082 -10.071 -19.955 1.00 91.31 1079 GLY A C 1
ATOM 8225 O O . GLY A 1 1079 ? -19.157 -10.790 -20.321 1.00 91.31 1079 GLY A O 1
ATOM 8226 N N . GLU A 1 1080 ? -20.005 -8.745 -19.956 1.00 93.06 1080 GLU A N 1
ATOM 8227 C CA . GLU A 1 1080 ? -18.905 -7.915 -20.434 1.00 93.06 1080 GLU A CA 1
ATOM 8228 C C . GLU A 1 1080 ? -17.595 -8.100 -19.661 1.00 93.06 1080 GLU A C 1
ATOM 8230 O O . GLU A 1 1080 ? -16.539 -7.998 -20.271 1.00 93.06 1080 GLU A O 1
ATOM 8235 N N . LEU A 1 1081 ? -17.649 -8.403 -18.356 1.00 93.12 1081 LEU A N 1
ATOM 8236 C CA . LEU A 1 1081 ? -16.452 -8.549 -17.513 1.00 93.12 1081 LEU A CA 1
ATOM 8237 C C . LEU A 1 1081 ? -15.574 -9.701 -18.026 1.00 93.12 1081 LEU A C 1
ATOM 8239 O O . LEU A 1 1081 ? -14.529 -9.451 -18.616 1.00 93.12 1081 LEU A O 1
ATOM 8243 N N . ALA A 1 1082 ? -16.110 -10.925 -17.975 1.00 92.44 1082 ALA A N 1
ATOM 8244 C CA . ALA A 1 1082 ? -15.493 -12.135 -18.528 1.00 92.44 1082 ALA A CA 1
ATOM 8245 C C . ALA A 1 1082 ? -15.134 -12.013 -20.026 1.00 92.44 1082 ALA A C 1
ATOM 8247 O O . ALA A 1 1082 ? -14.190 -12.642 -20.506 1.00 92.44 1082 ALA A O 1
ATOM 8248 N N . ALA A 1 1083 ? -15.878 -11.205 -20.793 1.00 92.88 1083 ALA A N 1
ATOM 8249 C CA . ALA A 1 1083 ? -15.573 -10.958 -22.200 1.00 92.88 1083 ALA A CA 1
ATOM 8250 C C . ALA A 1 1083 ? -14.323 -10.076 -22.394 1.00 92.88 1083 ALA A C 1
ATOM 8252 O O . ALA A 1 1083 ? -13.567 -10.289 -23.346 1.00 92.88 1083 ALA A O 1
ATOM 8253 N N . LEU A 1 1084 ? -14.089 -9.117 -21.494 1.00 93.12 1084 LEU A N 1
ATOM 8254 C CA . LEU A 1 1084 ? -12.901 -8.264 -21.463 1.00 93.12 1084 LEU A CA 1
ATOM 8255 C C . LEU A 1 1084 ? -11.708 -9.017 -20.854 1.00 93.12 1084 LEU A C 1
ATOM 8257 O O . LEU A 1 1084 ? -10.751 -9.308 -21.572 1.00 93.12 1084 LEU A O 1
ATOM 8261 N N . ASP A 1 1085 ? -11.785 -9.390 -19.574 1.00 91.25 1085 ASP A N 1
ATOM 8262 C CA . ASP A 1 1085 ? -10.656 -9.924 -18.794 1.00 91.25 1085 ASP A CA 1
ATOM 8263 C C . ASP A 1 1085 ? -10.318 -11.399 -19.105 1.00 91.25 1085 ASP A C 1
ATOM 8265 O O . ASP A 1 1085 ? -9.152 -11.789 -19.100 1.00 91.25 1085 ASP A O 1
ATOM 8269 N N . GLY A 1 1086 ? -11.301 -12.220 -19.483 1.00 88.38 1086 GLY A N 1
ATOM 8270 C CA . GLY A 1 1086 ? -11.130 -13.663 -19.690 1.00 88.38 1086 GLY A CA 1
ATOM 8271 C C . GLY A 1 1086 ? -11.163 -14.503 -18.412 1.00 88.38 1086 GLY A C 1
ATOM 8272 O O . GLY A 1 1086 ? -10.815 -15.684 -18.457 1.00 88.38 1086 GLY A O 1
ATOM 8273 N N . ILE A 1 1087 ? -11.591 -13.919 -17.296 1.00 91.00 1087 ILE A N 1
ATOM 8274 C CA . ILE A 1 1087 ? -11.821 -14.583 -16.013 1.00 91.00 1087 ILE A CA 1
ATOM 8275 C C . ILE A 1 1087 ? -13.210 -15.266 -16.054 1.00 91.00 1087 ILE A C 1
ATOM 8277 O O . ILE A 1 1087 ? -14.106 -14.793 -16.761 1.00 91.00 1087 ILE A O 1
ATOM 8281 N N . PRO A 1 1088 ? -13.425 -16.410 -15.368 1.00 91.06 1088 PRO A N 1
ATOM 8282 C CA . PRO A 1 1088 ? -14.737 -17.059 -15.305 1.00 91.06 1088 PRO A CA 1
ATOM 8283 C C . PRO A 1 1088 ? -15.856 -16.156 -14.759 1.00 91.06 1088 PRO A C 1
ATOM 8285 O O . PRO A 1 1088 ? -15.608 -15.172 -14.061 1.00 91.06 1088 PRO A O 1
ATOM 8288 N N . ARG A 1 1089 ? -17.116 -16.502 -15.052 1.00 91.94 1089 ARG A N 1
ATOM 8289 C CA . ARG A 1 1089 ? -18.291 -15.697 -14.664 1.00 91.94 1089 ARG A CA 1
ATOM 8290 C C . ARG A 1 1089 ? -18.346 -15.425 -13.155 1.00 91.94 1089 ARG A C 1
ATOM 8292 O O . ARG A 1 1089 ? -18.365 -16.346 -12.347 1.00 91.94 1089 ARG A O 1
ATOM 8299 N N . SER A 1 1090 ? -18.481 -14.158 -12.771 1.00 87.12 1090 SER A N 1
ATOM 8300 C CA . SER A 1 1090 ? -18.605 -13.744 -11.364 1.00 87.12 1090 SER A CA 1
ATOM 8301 C C . SER A 1 1090 ? -20.001 -13.949 -10.759 1.00 87.12 1090 SER A C 1
ATOM 8303 O O . SER A 1 1090 ? -20.145 -13.928 -9.539 1.00 87.12 1090 SER A O 1
ATOM 8305 N N . LEU A 1 1091 ? -21.028 -14.138 -11.593 1.00 88.56 1091 LEU A N 1
ATOM 8306 C CA . LEU A 1 1091 ? -22.438 -14.256 -11.209 1.00 88.56 1091 LEU A CA 1
ATOM 8307 C C . LEU A 1 1091 ? -23.136 -15.296 -12.086 1.00 88.56 1091 LEU A C 1
ATOM 8309 O O . LEU A 1 1091 ? -22.808 -15.421 -13.267 1.00 88.56 1091 LEU A O 1
ATOM 8313 N N . ALA A 1 1092 ? -24.149 -15.955 -11.534 1.00 88.88 1092 ALA A N 1
ATOM 8314 C CA . ALA A 1 1092 ? -25.100 -16.754 -12.294 1.00 88.88 1092 ALA A CA 1
ATOM 8315 C C . ALA A 1 1092 ? -26.200 -15.852 -12.880 1.00 88.88 1092 ALA A C 1
ATOM 8317 O O . ALA A 1 1092 ? -26.605 -14.863 -12.259 1.00 88.88 1092 ALA A O 1
ATOM 8318 N N . VAL A 1 1093 ? -26.699 -16.170 -14.075 1.00 92.38 1093 VAL A N 1
ATOM 8319 C CA . VAL A 1 1093 ? -27.710 -15.361 -14.771 1.00 92.38 1093 VAL A CA 1
ATOM 8320 C C . VAL A 1 1093 ? -28.821 -16.238 -15.342 1.00 92.38 1093 VAL A C 1
ATOM 8322 O O . VAL A 1 1093 ? -28.563 -17.182 -16.086 1.00 92.38 1093 VAL A O 1
ATOM 8325 N N . PHE A 1 1094 ? -30.075 -15.890 -15.037 1.00 90.38 1094 PHE A N 1
ATOM 8326 C CA . PHE A 1 1094 ? -31.268 -16.672 -15.383 1.00 90.38 1094 PHE A CA 1
ATOM 8327 C C . PHE A 1 1094 ? -32.369 -15.793 -15.983 1.00 90.38 1094 PHE A C 1
ATOM 8329 O O . PHE A 1 1094 ? -32.537 -14.631 -15.602 1.00 90.38 1094 PHE A O 1
ATOM 8336 N N . ALA A 1 1095 ? -33.186 -16.356 -16.873 1.00 89.38 1095 ALA A N 1
ATOM 8337 C CA . ALA A 1 1095 ? -34.423 -15.713 -17.304 1.00 89.38 1095 ALA A CA 1
ATOM 8338 C C . ALA A 1 1095 ? -35.500 -15.799 -16.207 1.00 89.38 1095 ALA A C 1
ATOM 8340 O O . ALA A 1 1095 ? -35.758 -16.868 -15.669 1.00 89.38 1095 ALA A O 1
ATOM 8341 N N . LYS A 1 1096 ? -36.161 -14.687 -15.868 1.00 81.62 1096 LYS A N 1
ATOM 8342 C CA . LYS A 1 1096 ? -37.278 -14.644 -14.896 1.00 81.62 1096 LYS A CA 1
ATOM 8343 C C . LYS A 1 1096 ? -38.648 -14.802 -15.571 1.00 81.62 1096 LYS A C 1
ATOM 8345 O O . LYS A 1 1096 ? -39.608 -15.230 -14.935 1.00 81.62 1096 LYS A O 1
ATOM 8350 N N . THR A 1 1097 ? -38.735 -14.472 -16.856 1.00 86.38 1097 THR A N 1
ATOM 8351 C CA . THR A 1 1097 ? -39.906 -14.659 -17.731 1.00 86.38 1097 THR A CA 1
ATOM 8352 C C . THR A 1 1097 ? -39.477 -15.389 -19.003 1.00 86.38 1097 THR A C 1
ATOM 8354 O O . THR A 1 1097 ? -38.295 -15.685 -19.162 1.00 86.38 1097 THR A O 1
ATOM 8357 N N . ASP A 1 1098 ? -40.395 -15.620 -19.947 1.00 91.25 1098 ASP A N 1
ATOM 8358 C CA . ASP A 1 1098 ? -39.971 -15.788 -21.339 1.00 91.25 1098 ASP A CA 1
ATOM 8359 C C . ASP A 1 1098 ? -39.133 -14.563 -21.734 1.00 91.25 1098 ASP A C 1
ATOM 8361 O O . ASP A 1 1098 ? -39.530 -13.421 -21.467 1.00 91.25 1098 ASP A O 1
ATOM 8365 N N . ALA A 1 1099 ? -37.956 -14.796 -22.310 1.00 93.12 1099 ALA A N 1
ATOM 8366 C CA . ALA A 1 1099 ? -37.010 -13.748 -22.666 1.00 93.12 1099 ALA A CA 1
ATOM 8367 C C . ALA A 1 1099 ? -36.377 -14.007 -24.039 1.00 93.12 1099 ALA A C 1
ATOM 8369 O O . ALA A 1 1099 ? -36.249 -15.146 -24.493 1.00 93.12 1099 ALA A O 1
ATOM 8370 N N . ARG A 1 1100 ? -35.972 -12.932 -24.715 1.00 95.88 1100 ARG A N 1
ATOM 8371 C CA . ARG A 1 1100 ? -35.193 -12.973 -25.959 1.00 95.88 1100 ARG A CA 1
ATOM 8372 C C . ARG A 1 1100 ? -33.854 -12.314 -25.697 1.00 95.88 1100 ARG A C 1
ATOM 8374 O O . ARG A 1 1100 ? -33.825 -11.185 -25.209 1.00 95.88 1100 ARG A O 1
ATOM 8381 N N . VAL A 1 1101 ? -32.769 -12.994 -26.040 1.00 95.31 1101 VAL A N 1
ATOM 8382 C CA . VAL A 1 1101 ? -31.410 -12.462 -25.901 1.00 95.31 1101 VAL A CA 1
ATOM 8383 C C . VAL A 1 1101 ? -30.644 -12.593 -27.211 1.00 95.31 1101 VAL A C 1
ATOM 8385 O O . VAL A 1 1101 ? -30.804 -13.578 -27.932 1.00 95.31 1101 VAL A O 1
ATOM 8388 N N . LEU A 1 1102 ? -29.799 -11.613 -27.523 1.00 95.44 1102 LEU A N 1
ATOM 8389 C CA . LEU A 1 1102 ? -28.728 -11.796 -28.502 1.00 95.44 1102 LEU A CA 1
ATOM 8390 C C . LEU A 1 1102 ? -27.470 -12.238 -27.769 1.00 95.44 1102 LEU A C 1
ATOM 8392 O O . LEU A 1 1102 ? -27.123 -11.645 -26.753 1.00 95.44 1102 LEU A O 1
ATOM 8396 N N . THR A 1 1103 ? -26.766 -13.218 -28.320 1.00 95.31 1103 THR A N 1
ATOM 8397 C CA . THR A 1 1103 ? -25.429 -13.628 -27.888 1.00 95.31 1103 THR A CA 1
ATOM 8398 C C . THR A 1 1103 ? -24.433 -13.241 -28.969 1.00 95.31 1103 THR A C 1
ATOM 8400 O O . THR A 1 1103 ? -24.572 -13.651 -30.124 1.00 95.31 1103 THR A O 1
ATOM 8403 N N . MET A 1 1104 ? -23.437 -12.449 -28.590 1.00 95.12 1104 MET A N 1
ATOM 8404 C CA . MET A 1 1104 ? -22.311 -12.010 -29.405 1.00 95.12 1104 MET A CA 1
ATOM 8405 C C . MET A 1 1104 ? -21.047 -12.686 -28.884 1.00 95.12 1104 MET A C 1
ATOM 8407 O O . MET A 1 1104 ? -20.757 -12.599 -27.691 1.00 95.12 1104 MET A O 1
ATOM 8411 N N . ASN A 1 1105 ? -20.287 -13.348 -29.759 1.00 94.62 1105 ASN A N 1
ATOM 8412 C CA . ASN A 1 1105 ? -19.107 -14.063 -29.282 1.00 94.62 1105 ASN A CA 1
ATOM 8413 C C . ASN A 1 1105 ? -18.001 -13.107 -28.792 1.00 94.62 1105 ASN A C 1
ATOM 8415 O O . ASN A 1 1105 ? -17.891 -11.973 -29.273 1.00 94.62 1105 ASN A O 1
ATOM 8419 N N . ARG A 1 1106 ? -17.148 -13.578 -27.869 1.00 94.44 1106 ARG A N 1
ATOM 8420 C CA . ARG A 1 1106 ? -16.046 -12.770 -27.299 1.00 94.44 1106 ARG A CA 1
ATOM 8421 C C . ARG A 1 1106 ? -15.199 -12.069 -28.372 1.00 94.44 1106 ARG A C 1
ATOM 8423 O O . ARG A 1 1106 ? -14.857 -10.902 -28.224 1.00 94.44 1106 ARG A O 1
ATOM 8430 N N . GLN A 1 1107 ? -14.869 -12.763 -29.463 1.00 93.00 1107 GLN A N 1
ATOM 8431 C CA . GLN A 1 1107 ? -13.983 -12.229 -30.502 1.00 93.00 1107 GLN A CA 1
ATOM 8432 C C . GLN A 1 1107 ? -14.617 -11.072 -31.293 1.00 93.00 1107 GLN A C 1
ATOM 8434 O O . GLN A 1 1107 ? -13.950 -10.067 -31.522 1.00 93.00 1107 GLN A O 1
ATOM 8439 N N . CYS A 1 1108 ? -15.901 -11.175 -31.655 1.00 93.62 1108 CYS A N 1
ATOM 8440 C CA . CYS A 1 1108 ? -16.656 -10.083 -32.274 1.00 93.62 1108 CYS A CA 1
ATOM 8441 C C . CYS A 1 1108 ? -16.766 -8.882 -31.325 1.00 93.62 1108 CYS A C 1
ATOM 8443 O O . CYS A 1 1108 ? -16.608 -7.741 -31.751 1.00 93.62 1108 CYS A O 1
ATOM 8445 N N . PHE A 1 1109 ? -17.006 -9.131 -30.035 1.00 95.56 1109 PHE A N 1
ATOM 8446 C CA . PHE A 1 1109 ? -17.065 -8.079 -29.022 1.00 95.56 1109 PHE A CA 1
ATOM 8447 C C . PHE A 1 1109 ? -15.726 -7.340 -28.862 1.00 95.56 1109 PHE A C 1
ATOM 8449 O O . PHE A 1 1109 ? -15.705 -6.111 -28.889 1.00 95.56 1109 PHE A O 1
ATOM 8456 N N . LEU A 1 1110 ? -14.606 -8.064 -28.759 1.00 94.75 1110 LEU A N 1
ATOM 8457 C CA . LEU A 1 1110 ? -13.276 -7.457 -28.639 1.00 94.75 1110 LEU A CA 1
ATOM 8458 C C . LEU A 1 1110 ? -12.870 -6.679 -29.901 1.00 94.75 1110 LEU A C 1
ATOM 8460 O O . LEU A 1 1110 ? -12.270 -5.615 -29.778 1.00 94.75 1110 LEU A O 1
ATOM 8464 N N . GLN A 1 1111 ? -13.243 -7.145 -31.099 1.00 93.06 1111 GLN A N 1
ATOM 8465 C CA . GLN A 1 1111 ? -13.081 -6.362 -32.334 1.00 93.06 1111 GLN A CA 1
ATOM 8466 C C . GLN A 1 1111 ? -13.870 -5.048 -32.266 1.00 93.06 1111 GLN A C 1
ATOM 8468 O O . GLN A 1 1111 ? -13.299 -3.982 -32.458 1.00 93.06 1111 GLN A O 1
ATOM 8473 N N . LEU A 1 1112 ? -15.151 -5.086 -31.885 1.00 93.06 1112 LEU A N 1
ATOM 8474 C CA . LEU A 1 1112 ? -15.962 -3.871 -31.724 1.00 93.06 1112 LEU A CA 1
ATOM 8475 C C . LEU A 1 1112 ? -15.393 -2.912 -30.661 1.00 93.06 1112 LEU A C 1
ATOM 8477 O O . LEU A 1 1112 ? -15.414 -1.700 -30.857 1.00 93.06 1112 LEU A O 1
ATOM 8481 N N . PHE A 1 1113 ? -14.854 -3.433 -29.555 1.00 94.81 1113 PHE A N 1
ATOM 8482 C CA . PHE A 1 1113 ? -14.215 -2.630 -28.508 1.00 94.81 1113 PHE A CA 1
ATOM 8483 C C . PHE A 1 1113 ? -12.899 -1.982 -28.972 1.00 94.81 1113 PHE A C 1
ATOM 8485 O O . PHE A 1 1113 ? -12.606 -0.841 -28.610 1.00 94.81 1113 PHE A O 1
ATOM 8492 N N . ASN A 1 1114 ? -12.102 -2.666 -29.790 1.00 91.69 1114 ASN A N 1
ATOM 8493 C CA . ASN A 1 1114 ? -10.828 -2.139 -30.283 1.00 91.69 1114 ASN A CA 1
ATOM 8494 C C . ASN A 1 1114 ? -11.018 -1.181 -31.470 1.00 91.69 1114 ASN A C 1
ATOM 8496 O O . ASN A 1 1114 ? -10.455 -0.081 -31.481 1.00 91.69 1114 ASN A O 1
ATOM 8500 N N . ASP A 1 1115 ? -11.875 -1.551 -32.417 1.00 93.00 1115 ASP A N 1
ATOM 8501 C CA . ASP A 1 1115 ? -11.944 -0.921 -33.736 1.00 93.00 1115 ASP A CA 1
ATOM 8502 C C . ASP A 1 1115 ? -13.029 0.169 -33.831 1.00 93.00 1115 ASP A C 1
ATOM 8504 O O . ASP A 1 1115 ? -12.924 1.055 -34.679 1.00 93.00 1115 ASP A O 1
ATOM 8508 N N . VAL A 1 1116 ? -14.030 0.181 -32.932 1.00 93.81 1116 VAL A N 1
ATOM 8509 C CA . VAL A 1 1116 ? -15.125 1.175 -32.921 1.00 93.81 1116 VAL A CA 1
ATOM 8510 C C . VAL A 1 1116 ? -15.051 2.065 -31.665 1.00 93.81 1116 VAL A C 1
ATOM 8512 O O . VAL A 1 1116 ? -15.579 1.704 -30.607 1.00 93.81 1116 VAL A O 1
ATOM 8515 N N . PRO A 1 1117 ? -14.453 3.276 -31.741 1.00 90.56 1117 PRO A N 1
ATOM 8516 C CA . PRO A 1 1117 ? -14.219 4.126 -30.568 1.00 90.56 1117 PRO A CA 1
ATOM 8517 C C . PRO A 1 1117 ? -15.478 4.486 -29.766 1.00 90.56 1117 PRO A C 1
ATOM 8519 O O . PRO A 1 1117 ? -15.407 4.601 -28.544 1.00 90.56 1117 PRO A O 1
ATOM 8522 N N . LEU A 1 1118 ? -16.633 4.627 -30.427 1.00 91.19 1118 LEU A N 1
ATOM 8523 C CA . LEU A 1 1118 ? -17.905 4.951 -29.769 1.00 91.19 1118 LEU A CA 1
ATOM 8524 C C . LEU A 1 1118 ? -18.402 3.804 -28.867 1.00 91.19 1118 LEU A C 1
ATOM 8526 O O . LEU A 1 1118 ? -18.901 4.050 -27.769 1.00 91.19 1118 LEU A O 1
ATOM 8530 N N . ILE A 1 1119 ? -18.214 2.552 -29.302 1.00 93.62 1119 ILE A N 1
ATOM 8531 C CA . ILE A 1 1119 ? -18.544 1.350 -28.523 1.00 93.62 1119 ILE A CA 1
ATOM 8532 C C . ILE A 1 1119 ? -17.602 1.248 -27.317 1.00 93.62 1119 ILE A C 1
ATOM 8534 O O . ILE A 1 1119 ? -18.071 1.093 -26.187 1.00 93.62 1119 ILE A O 1
ATOM 8538 N N . ARG A 1 1120 ? -16.291 1.441 -27.531 1.00 94.94 1120 ARG A N 1
ATOM 8539 C CA . ARG A 1 1120 ? -15.288 1.489 -26.453 1.00 94.94 1120 ARG A CA 1
ATOM 8540 C C . ARG A 1 1120 ? -15.639 2.516 -25.383 1.00 94.94 1120 ARG A C 1
ATOM 8542 O O . ARG A 1 1120 ? -15.698 2.176 -24.204 1.00 94.94 1120 ARG A O 1
ATOM 8549 N N . GLN A 1 1121 ? -15.908 3.755 -25.794 1.00 91.62 1121 GLN A N 1
ATOM 8550 C CA . GLN A 1 1121 ? -16.229 4.851 -24.882 1.00 91.62 1121 GLN A CA 1
ATOM 8551 C C . GLN A 1 1121 ? -17.473 4.540 -24.039 1.00 91.62 1121 GLN A C 1
ATOM 8553 O O . GLN A 1 1121 ? -17.478 4.810 -22.841 1.00 91.62 1121 GLN A O 1
ATOM 8558 N N . ARG A 1 1122 ? -18.513 3.932 -24.626 1.00 91.19 1122 ARG A N 1
ATOM 8559 C CA . ARG A 1 1122 ? -19.713 3.525 -23.878 1.00 91.19 1122 ARG A CA 1
ATOM 8560 C C . ARG A 1 1122 ? -19.447 2.434 -22.857 1.00 91.19 1122 ARG A C 1
ATOM 8562 O O . ARG A 1 1122 ? -19.928 2.551 -21.735 1.00 91.19 1122 ARG A O 1
ATOM 8569 N N . ILE A 1 1123 ? -18.682 1.406 -23.218 1.00 91.81 1123 ILE A N 1
ATOM 8570 C CA . ILE A 1 1123 ? -18.344 0.311 -22.299 1.00 91.81 1123 ILE A CA 1
ATOM 8571 C C . ILE A 1 1123 ? -17.516 0.849 -21.130 1.00 91.81 1123 ILE A C 1
ATOM 8573 O O . ILE A 1 1123 ? -17.866 0.594 -19.981 1.00 91.81 1123 ILE A O 1
ATOM 8577 N N . VAL A 1 1124 ? -16.501 1.677 -21.399 1.00 92.25 1124 VAL A N 1
ATOM 8578 C CA . VAL A 1 1124 ? -15.710 2.346 -20.353 1.00 92.25 1124 VAL A CA 1
ATOM 8579 C C . VAL A 1 1124 ? -16.599 3.223 -19.465 1.00 92.25 1124 VAL A C 1
ATOM 8581 O O . VAL A 1 1124 ? -16.573 3.070 -18.247 1.00 92.25 1124 VAL A O 1
ATOM 8584 N N . ASN A 1 1125 ? -17.453 4.075 -20.042 1.00 88.88 1125 ASN A N 1
ATOM 8585 C CA . ASN A 1 1125 ? -18.369 4.923 -19.270 1.00 88.88 1125 ASN A CA 1
ATOM 8586 C C . ASN A 1 1125 ? -19.347 4.105 -18.407 1.00 88.88 1125 ASN A C 1
ATOM 8588 O O . ASN A 1 1125 ? -19.638 4.500 -17.280 1.00 88.88 1125 ASN A O 1
ATOM 8592 N N . GLN A 1 1126 ? -19.839 2.965 -18.901 1.00 85.44 1126 GLN A N 1
ATOM 8593 C CA . GLN A 1 1126 ? -20.728 2.076 -18.150 1.00 85.44 1126 GLN A CA 1
ATOM 8594 C C . GLN A 1 1126 ? -20.000 1.349 -17.012 1.00 85.44 1126 GLN A C 1
ATOM 8596 O O . GLN A 1 1126 ? -20.566 1.204 -15.927 1.00 85.44 1126 GLN A O 1
ATOM 8601 N N . LEU A 1 1127 ? -18.747 0.934 -17.220 1.00 88.00 1127 LEU A N 1
ATOM 8602 C CA . LEU A 1 1127 ? -17.905 0.370 -16.163 1.00 88.00 1127 LEU A CA 1
ATOM 8603 C C . LEU A 1 1127 ? -17.592 1.423 -15.091 1.00 88.00 1127 LEU A C 1
ATOM 8605 O O . LEU A 1 1127 ? -17.794 1.151 -13.912 1.00 88.00 1127 LEU A O 1
ATOM 8609 N N . VAL A 1 1128 ? -17.215 2.64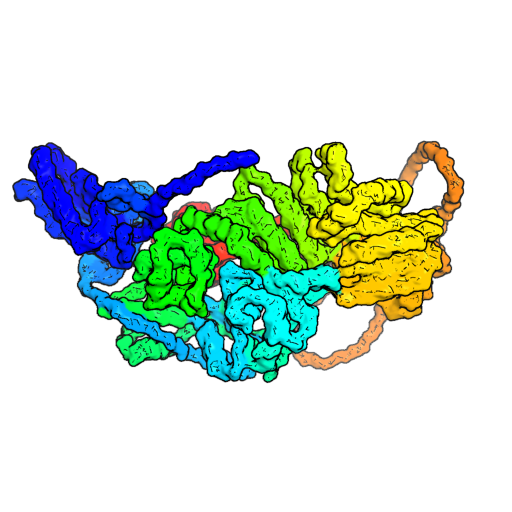7 -15.479 1.00 89.06 1128 VAL A N 1
ATOM 8610 C CA . VAL A 1 1128 ? -17.004 3.776 -14.552 1.00 89.06 1128 VAL A CA 1
ATOM 8611 C C . VAL A 1 1128 ? -18.281 4.109 -13.775 1.00 89.06 1128 VAL A C 1
ATOM 8613 O O . VAL A 1 1128 ? -18.228 4.294 -12.560 1.00 89.06 1128 VAL A O 1
ATOM 8616 N N . ALA A 1 1129 ? -19.443 4.141 -14.436 1.00 80.12 1129 ALA A N 1
ATOM 8617 C CA . ALA A 1 1129 ? -20.727 4.352 -13.770 1.00 80.12 1129 ALA A CA 1
ATOM 8618 C C . ALA A 1 1129 ? -21.035 3.231 -12.763 1.00 80.12 1129 ALA A C 1
ATOM 8620 O O . ALA A 1 1129 ? -21.416 3.524 -11.631 1.00 80.12 1129 ALA A O 1
ATOM 8621 N N . ARG A 1 1130 ? -20.800 1.960 -13.127 1.00 82.25 1130 ARG A N 1
ATOM 8622 C CA . ARG A 1 1130 ? -20.973 0.824 -12.209 1.00 82.25 1130 ARG A CA 1
ATOM 8623 C C . ARG A 1 1130 ? -20.004 0.892 -11.027 1.00 82.25 1130 ARG A C 1
ATOM 8625 O O . ARG A 1 1130 ? -20.444 0.651 -9.910 1.00 82.25 1130 ARG A O 1
ATOM 8632 N N . ILE A 1 1131 ? -18.735 1.250 -11.241 1.00 80.19 1131 ILE A N 1
ATOM 8633 C CA . ILE A 1 1131 ? -17.751 1.443 -10.163 1.00 80.19 1131 ILE A CA 1
ATOM 8634 C C . ILE A 1 1131 ? -18.238 2.530 -9.201 1.00 80.19 1131 ILE A C 1
ATOM 8636 O O . ILE A 1 1131 ? -18.332 2.266 -8.010 1.00 80.19 1131 ILE A O 1
ATOM 8640 N N . ARG A 1 1132 ? -18.663 3.699 -9.701 1.00 80.19 1132 ARG A N 1
ATOM 8641 C CA . ARG A 1 1132 ? -19.236 4.769 -8.860 1.00 80.19 1132 ARG A CA 1
ATOM 8642 C C . ARG A 1 1132 ? -20.453 4.292 -8.062 1.00 80.19 1132 ARG A C 1
ATOM 8644 O O . ARG A 1 1132 ? -20.500 4.502 -6.856 1.00 80.19 1132 ARG A O 1
ATOM 8651 N N . THR A 1 1133 ? -21.382 3.569 -8.695 1.00 75.06 1133 THR A N 1
ATOM 8652 C CA . THR A 1 1133 ? -22.537 2.965 -8.004 1.00 75.06 1133 THR A CA 1
ATOM 8653 C C . THR A 1 1133 ? -22.121 1.951 -6.929 1.00 75.06 1133 THR A C 1
ATOM 8655 O O . THR A 1 1133 ? -22.776 1.858 -5.893 1.00 75.06 1133 THR A O 1
ATOM 8658 N N . LEU A 1 1134 ? -21.050 1.180 -7.145 1.00 75.88 1134 LEU A N 1
ATOM 8659 C CA . LEU A 1 1134 ? -20.515 0.245 -6.151 1.00 75.88 1134 LEU A CA 1
ATOM 8660 C C . LEU A 1 1134 ? -19.822 0.978 -4.993 1.00 75.88 1134 LEU A C 1
ATOM 8662 O O . LEU A 1 1134 ? -20.041 0.601 -3.844 1.00 75.88 1134 LEU A O 1
ATOM 8666 N N . THR A 1 1135 ? -19.067 2.047 -5.262 1.00 73.31 1135 THR A N 1
ATOM 8667 C CA . THR A 1 1135 ? -18.466 2.910 -4.231 1.00 73.31 1135 THR A CA 1
ATOM 8668 C C . THR A 1 1135 ? -19.538 3.578 -3.374 1.00 73.31 1135 THR A C 1
ATOM 8670 O O . THR A 1 1135 ? -19.469 3.487 -2.150 1.00 73.31 1135 THR A O 1
ATOM 8673 N N . GLU A 1 1136 ? -20.575 4.159 -3.992 1.00 74.50 1136 GLU A N 1
ATOM 8674 C CA . GLU A 1 1136 ? -21.748 4.684 -3.281 1.00 74.50 1136 GLU A CA 1
ATOM 8675 C C . GLU A 1 1136 ? -22.370 3.602 -2.392 1.00 74.50 1136 GLU A C 1
ATOM 8677 O O . GLU A 1 1136 ? -22.467 3.788 -1.185 1.00 74.50 1136 GLU A O 1
ATOM 8682 N N . ARG A 1 1137 ? -22.718 2.430 -2.942 1.00 71.25 1137 ARG A N 1
ATOM 8683 C CA . ARG A 1 1137 ? -23.307 1.327 -2.158 1.00 71.25 1137 ARG A CA 1
ATOM 8684 C C . ARG A 1 1137 ? -22.400 0.848 -1.018 1.00 71.25 1137 ARG A C 1
ATOM 8686 O O . ARG A 1 1137 ? -22.908 0.478 0.036 1.00 71.25 1137 ARG A O 1
ATOM 8693 N N . SER A 1 1138 ? -21.080 0.863 -1.200 1.00 75.31 1138 SER A N 1
ATOM 8694 C CA . SER A 1 1138 ? -20.109 0.533 -0.149 1.00 75.31 1138 SER A CA 1
ATOM 8695 C C . SER A 1 1138 ? -20.147 1.557 0.994 1.00 75.31 1138 SER A C 1
ATOM 8697 O O . SER A 1 1138 ? -20.249 1.182 2.167 1.00 75.31 1138 SER A O 1
ATOM 8699 N N . MET A 1 1139 ? -20.188 2.855 0.666 1.00 72.12 1139 MET A N 1
ATOM 8700 C CA . MET A 1 1139 ? -20.401 3.925 1.648 1.00 72.12 1139 MET A CA 1
ATOM 8701 C C . MET A 1 1139 ? -21.765 3.796 2.338 1.00 72.12 1139 MET A C 1
ATOM 8703 O O . MET A 1 1139 ? -21.845 3.907 3.558 1.00 72.12 1139 MET A O 1
ATOM 8707 N N . GLU A 1 1140 ? -22.837 3.479 1.610 1.00 75.12 1140 GLU A N 1
ATOM 8708 C CA . GLU A 1 1140 ? -24.172 3.273 2.192 1.00 75.12 1140 GLU A CA 1
ATOM 8709 C C . GLU A 1 1140 ? -24.200 2.098 3.180 1.00 75.12 1140 GLU A C 1
ATOM 8711 O O . GLU A 1 1140 ? -24.824 2.182 4.236 1.00 75.12 1140 GLU A O 1
ATOM 8716 N N . MET A 1 1141 ? -23.510 0.994 2.880 1.00 74.69 1141 MET A N 1
ATOM 8717 C CA . MET A 1 1141 ? -23.446 -0.164 3.779 1.00 74.69 1141 MET A CA 1
ATOM 8718 C C . MET A 1 1141 ? -22.635 0.102 5.054 1.00 74.69 1141 MET A C 1
ATOM 8720 O O . MET A 1 1141 ? -22.977 -0.450 6.101 1.00 74.69 1141 MET A O 1
ATOM 8724 N N . THR A 1 1142 ? -21.595 0.935 4.970 1.00 63.88 1142 THR A N 1
ATOM 8725 C CA . THR A 1 1142 ? -20.678 1.252 6.081 1.00 63.88 1142 THR A CA 1
ATOM 8726 C C . THR A 1 1142 ? -21.144 2.421 6.950 1.00 63.88 1142 THR A C 1
ATOM 8728 O O . THR A 1 1142 ? -20.912 2.402 8.156 1.00 63.88 1142 THR A O 1
ATOM 8731 N N . THR A 1 1143 ? -21.826 3.413 6.371 1.00 66.44 1143 THR A N 1
ATOM 8732 C CA . THR A 1 1143 ? -22.221 4.654 7.067 1.00 66.44 1143 THR A CA 1
ATOM 8733 C C . THR A 1 1143 ? -23.711 4.750 7.395 1.00 66.44 1143 THR A C 1
ATOM 8735 O O . THR A 1 1143 ? -24.072 5.458 8.333 1.00 66.44 1143 THR A O 1
ATOM 8738 N N . MET A 1 1144 ? -24.592 4.041 6.675 1.00 79.06 1144 MET A N 1
ATOM 8739 C CA . MET A 1 1144 ? -26.042 4.201 6.829 1.00 79.06 1144 MET A CA 1
ATOM 8740 C C . MET A 1 1144 ? -26.713 3.025 7.545 1.00 79.06 1144 MET A C 1
ATOM 8742 O O . MET A 1 1144 ? -26.492 1.838 7.257 1.00 79.06 1144 MET A O 1
ATOM 8746 N N . SER A 1 1145 ? -27.645 3.367 8.435 1.00 85.25 1145 SER A N 1
ATOM 8747 C CA . SER A 1 1145 ? -28.522 2.399 9.096 1.00 85.25 1145 SER A CA 1
ATOM 8748 C C . SER A 1 1145 ? -29.427 1.656 8.100 1.00 85.25 1145 SER A C 1
ATOM 8750 O O . SER A 1 1145 ? -29.633 2.073 6.959 1.00 85.25 1145 SER A O 1
ATOM 8752 N N . VAL A 1 1146 ? -30.018 0.536 8.529 1.00 83.31 1146 VAL A N 1
ATOM 8753 C CA . VAL A 1 1146 ? -30.923 -0.246 7.664 1.00 83.31 1146 VAL A CA 1
ATOM 8754 C C . VAL A 1 1146 ? -32.181 0.545 7.287 1.00 83.31 1146 VAL A C 1
ATOM 8756 O O . VAL A 1 1146 ? -32.654 0.421 6.162 1.00 83.31 1146 VAL A O 1
ATOM 8759 N N . GLU A 1 1147 ? -32.717 1.380 8.184 1.00 85.19 1147 GLU A N 1
ATOM 8760 C CA . GLU A 1 1147 ? -33.881 2.223 7.868 1.00 85.19 1147 GLU A CA 1
ATOM 8761 C C . GLU A 1 1147 ? -33.553 3.242 6.772 1.00 85.19 1147 GLU A C 1
ATOM 8763 O O . GLU A 1 1147 ? -34.293 3.358 5.796 1.00 85.19 1147 GLU A O 1
ATOM 8768 N N . GLN A 1 1148 ? -32.403 3.900 6.911 1.00 83.94 1148 GLN A N 1
ATOM 8769 C CA . GLN A 1 1148 ? -31.827 4.822 5.938 1.00 83.94 1148 GLN A CA 1
ATOM 8770 C C . GLN A 1 1148 ? -31.610 4.142 4.575 1.00 83.94 1148 GLN A C 1
ATOM 8772 O O . GLN A 1 1148 ? -32.106 4.631 3.564 1.00 83.94 1148 GLN A O 1
ATOM 8777 N N . ARG A 1 1149 ? -30.993 2.952 4.534 1.00 88.56 1149 ARG A N 1
ATOM 8778 C CA . ARG A 1 1149 ? -30.826 2.184 3.285 1.00 88.56 1149 ARG A CA 1
ATOM 8779 C C . ARG A 1 1149 ? -32.152 1.769 2.635 1.00 88.56 1149 ARG A C 1
ATOM 8781 O O . ARG A 1 1149 ? -32.249 1.786 1.411 1.00 88.56 1149 ARG A O 1
ATOM 8788 N N . VAL A 1 1150 ? -33.187 1.433 3.414 1.00 89.75 1150 VAL A N 1
ATOM 8789 C CA . VAL A 1 1150 ? -34.538 1.164 2.876 1.00 89.75 1150 VAL A CA 1
ATOM 8790 C C . VAL A 1 1150 ? -35.150 2.422 2.256 1.00 89.75 1150 VAL A C 1
ATOM 8792 O O . VAL A 1 1150 ? -35.741 2.334 1.181 1.00 89.75 1150 VAL A O 1
ATOM 8795 N N . ALA A 1 1151 ? -34.997 3.583 2.897 1.00 88.38 1151 ALA A N 1
ATOM 8796 C CA . ALA A 1 1151 ? -35.454 4.863 2.361 1.00 88.38 1151 ALA A CA 1
ATOM 8797 C C . ALA A 1 1151 ? -34.741 5.210 1.042 1.00 88.38 1151 ALA A C 1
ATOM 8799 O O . ALA A 1 1151 ? -35.410 5.379 0.022 1.00 88.38 1151 ALA A O 1
ATOM 8800 N N . THR A 1 1152 ? -33.403 5.199 1.013 1.00 87.06 1152 THR A N 1
ATOM 8801 C CA . THR A 1 1152 ? -32.609 5.463 -0.203 1.00 87.06 1152 THR A CA 1
ATOM 8802 C C . THR A 1 1152 ? -32.949 4.494 -1.336 1.00 87.06 1152 THR A C 1
ATOM 8804 O O . THR A 1 1152 ? -33.094 4.911 -2.486 1.00 87.06 1152 THR A O 1
ATOM 8807 N N . TYR A 1 1153 ? -33.154 3.209 -1.025 1.00 87.62 1153 TYR A N 1
ATOM 8808 C CA . TYR A 1 1153 ? -33.593 2.214 -2.003 1.00 87.62 1153 TYR A CA 1
ATOM 8809 C C . TYR A 1 1153 ? -34.959 2.556 -2.612 1.00 87.62 1153 TYR A C 1
ATOM 8811 O O . TYR A 1 1153 ? -35.128 2.478 -3.828 1.00 87.62 1153 TYR A O 1
ATOM 8819 N N . LEU A 1 1154 ? -35.935 2.964 -1.793 1.00 88.44 1154 LEU A N 1
ATOM 8820 C CA . LEU A 1 1154 ? -37.262 3.360 -2.272 1.00 88.44 1154 LEU A CA 1
ATOM 8821 C C . LEU A 1 1154 ? -37.225 4.670 -3.073 1.00 88.44 1154 LEU A C 1
ATOM 8823 O O . LEU A 1 1154 ? -37.939 4.769 -4.069 1.00 88.44 1154 LEU A O 1
ATOM 8827 N N . ILE A 1 1155 ? -36.373 5.631 -2.698 1.00 88.12 1155 ILE A N 1
ATOM 8828 C CA . ILE A 1 1155 ? -36.139 6.868 -3.461 1.00 88.12 1155 ILE A CA 1
ATOM 8829 C C . ILE A 1 1155 ? -35.564 6.539 -4.845 1.00 88.12 1155 ILE A C 1
ATOM 8831 O O . ILE A 1 1155 ? -36.132 6.968 -5.851 1.00 88.12 1155 ILE A O 1
ATOM 8835 N N . ARG A 1 1156 ? -34.491 5.733 -4.917 1.00 84.31 1156 ARG A N 1
ATOM 8836 C CA . ARG A 1 1156 ? -33.896 5.290 -6.192 1.00 84.31 1156 ARG A CA 1
ATOM 8837 C C . ARG A 1 1156 ? -34.912 4.528 -7.049 1.00 84.31 1156 ARG A C 1
ATOM 8839 O O . ARG A 1 1156 ? -35.116 4.889 -8.204 1.00 84.31 1156 ARG A O 1
ATOM 8846 N N . LEU A 1 1157 ? -35.628 3.559 -6.473 1.00 84.19 1157 LEU A N 1
ATOM 8847 C CA . LEU A 1 1157 ? -36.649 2.779 -7.181 1.00 84.19 1157 LEU A CA 1
ATOM 8848 C C . LEU A 1 1157 ? -37.793 3.663 -7.715 1.00 84.19 1157 LEU A C 1
ATOM 8850 O O . LEU A 1 1157 ? -38.263 3.460 -8.836 1.00 84.19 1157 LEU A O 1
ATOM 8854 N N . ALA A 1 1158 ? -38.237 4.659 -6.942 1.00 84.56 1158 ALA A N 1
ATOM 8855 C CA . ALA A 1 1158 ? -39.236 5.629 -7.382 1.00 84.56 1158 ALA A CA 1
ATOM 8856 C C . ALA A 1 1158 ? -38.704 6.523 -8.513 1.00 84.56 1158 ALA A C 1
ATOM 8858 O O . ALA A 1 1158 ? -39.430 6.779 -9.475 1.00 84.56 1158 ALA A O 1
ATOM 8859 N N . ALA A 1 1159 ? -37.450 6.975 -8.429 1.00 80.62 1159 ALA A N 1
ATOM 8860 C CA . ALA A 1 1159 ? -36.807 7.790 -9.456 1.00 80.62 1159 ALA A CA 1
ATOM 8861 C C . ALA A 1 1159 ? -36.652 7.024 -10.782 1.00 80.62 1159 ALA A C 1
ATOM 8863 O O . ALA A 1 1159 ? -37.063 7.534 -11.823 1.00 80.62 1159 ALA A O 1
ATOM 8864 N N . GLU A 1 1160 ? -36.172 5.775 -10.737 1.00 76.00 1160 GLU A N 1
ATOM 8865 C CA . GLU A 1 1160 ? -36.036 4.877 -11.898 1.00 76.00 1160 GLU A CA 1
ATOM 8866 C C . GLU A 1 1160 ? -37.358 4.686 -12.662 1.00 76.00 1160 GLU A C 1
ATOM 8868 O O . GLU A 1 1160 ? -37.370 4.640 -13.890 1.00 76.00 1160 GLU A O 1
ATOM 8873 N N . HIS A 1 1161 ? -38.490 4.623 -11.953 1.00 76.38 1161 HIS A N 1
ATOM 8874 C CA . HIS A 1 1161 ? -39.818 4.463 -12.561 1.00 76.38 1161 HIS A CA 1
ATOM 8875 C C . HIS A 1 1161 ? -40.481 5.798 -12.965 1.00 76.38 1161 HIS A C 1
ATOM 8877 O O . HIS A 1 1161 ? -41.617 5.801 -13.456 1.00 76.38 1161 HIS A O 1
ATOM 8883 N N . GLY A 1 1162 ? -39.829 6.944 -12.729 1.00 78.12 1162 GLY A N 1
ATOM 8884 C CA . GLY A 1 1162 ? -40.426 8.271 -12.917 1.00 78.12 1162 GLY A CA 1
ATOM 8885 C C . GLY A 1 1162 ? -41.624 8.527 -11.990 1.00 78.12 1162 GLY A C 1
ATOM 8886 O O . GLY A 1 1162 ? -42.610 9.141 -12.403 1.00 78.12 1162 GLY A O 1
ATOM 8887 N N . LYS A 1 1163 ? -41.573 7.986 -10.763 1.00 87.19 1163 LYS A N 1
ATOM 8888 C CA . LYS A 1 1163 ? -42.620 8.014 -9.719 1.00 87.19 1163 LYS A CA 1
ATOM 8889 C C . LYS A 1 1163 ? -42.163 8.651 -8.404 1.00 87.19 1163 LYS A C 1
ATOM 8891 O O . LYS A 1 1163 ? -42.870 8.536 -7.405 1.00 87.19 1163 LYS A O 1
ATOM 8896 N N . LEU A 1 1164 ? -41.011 9.326 -8.380 1.00 86.75 1164 LEU A N 1
ATOM 8897 C CA . LEU A 1 1164 ? -40.573 10.141 -7.239 1.00 86.75 1164 LEU A CA 1
ATOM 8898 C C . LEU A 1 1164 ? -41.347 11.473 -7.210 1.00 86.75 1164 LEU A C 1
ATOM 8900 O O . LEU A 1 1164 ? -40.804 12.557 -7.390 1.00 86.75 1164 LEU A O 1
ATOM 8904 N N . ASN A 1 1165 ? -42.665 11.371 -7.066 1.00 85.75 1165 ASN A N 1
ATOM 8905 C CA . ASN A 1 1165 ? -43.595 12.484 -6.977 1.00 85.75 1165 ASN A CA 1
ATOM 8906 C C . ASN A 1 1165 ? -44.802 12.085 -6.121 1.00 85.75 1165 ASN A C 1
ATOM 8908 O O . ASN A 1 1165 ? -45.087 10.904 -5.921 1.00 85.75 1165 ASN A O 1
ATOM 8912 N N . ARG A 1 1166 ? -45.522 13.074 -5.586 1.00 87.94 1166 ARG A N 1
ATOM 8913 C CA . ARG A 1 1166 ? -46.639 12.816 -4.673 1.00 87.94 1166 ARG A CA 1
ATOM 8914 C C . ARG A 1 1166 ? -47.783 12.092 -5.393 1.00 87.94 1166 ARG A C 1
ATOM 8916 O O . ARG A 1 1166 ? -48.315 12.603 -6.375 1.00 87.94 1166 ARG A O 1
ATOM 8923 N N . GLY A 1 1167 ? -48.160 10.913 -4.902 1.00 82.12 1167 GLY A N 1
ATOM 8924 C CA . GLY A 1 1167 ? -49.113 10.009 -5.556 1.00 82.12 1167 GLY A CA 1
ATOM 8925 C C . GLY A 1 1167 ? -48.498 9.125 -6.651 1.00 82.12 1167 GLY A C 1
ATOM 8926 O O . GLY A 1 1167 ? -49.235 8.438 -7.357 1.00 82.12 1167 GLY A O 1
ATOM 8927 N N . GLY A 1 1168 ? -47.171 9.125 -6.814 1.00 86.25 1168 GLY A N 1
ATOM 8928 C CA . GLY A 1 1168 ? -46.464 8.231 -7.727 1.00 86.25 1168 GLY A CA 1
ATOM 8929 C C . GLY A 1 1168 ? -46.576 6.777 -7.269 1.00 86.25 1168 GLY A C 1
ATOM 8930 O O . GLY A 1 1168 ? -46.338 6.466 -6.107 1.00 86.25 1168 GLY A O 1
ATOM 8931 N N . VAL A 1 1169 ? -46.955 5.865 -8.166 1.00 88.94 1169 VAL A N 1
ATOM 8932 C CA . VAL A 1 1169 ? -47.156 4.446 -7.832 1.00 88.94 1169 VAL A CA 1
ATOM 8933 C C . VAL A 1 1169 ? -46.132 3.570 -8.538 1.00 88.94 1169 VAL A C 1
ATOM 8935 O O . VAL A 1 1169 ? -46.072 3.550 -9.768 1.00 88.94 1169 VAL A O 1
ATOM 8938 N N . ILE A 1 1170 ? -45.377 2.812 -7.746 1.00 86.31 1170 ILE A N 1
ATOM 8939 C CA . ILE A 1 1170 ? -44.483 1.746 -8.192 1.00 86.31 1170 ILE A CA 1
ATOM 8940 C C . ILE A 1 1170 ? -45.294 0.446 -8.233 1.00 86.31 1170 ILE A C 1
ATOM 8942 O O . ILE A 1 1170 ? -45.586 -0.150 -7.193 1.00 86.31 1170 ILE A O 1
ATOM 8946 N N . GLU A 1 1171 ? -45.679 0.021 -9.433 1.00 78.88 1171 GLU A N 1
ATOM 8947 C CA . GLU A 1 1171 ? -46.288 -1.290 -9.689 1.00 78.88 1171 GLU A CA 1
ATOM 8948 C C . GLU A 1 1171 ? -45.194 -2.375 -9.791 1.00 78.88 1171 GLU A C 1
ATOM 8950 O O . GLU A 1 1171 ? -44.058 -2.083 -10.159 1.00 78.88 1171 GLU A O 1
ATOM 8955 N N . ASN A 1 1172 ? -45.518 -3.634 -9.475 1.00 74.62 1172 ASN A N 1
ATOM 8956 C CA . ASN A 1 1172 ? -44.557 -4.749 -9.356 1.00 74.62 1172 ASN A CA 1
ATOM 8957 C C . ASN A 1 1172 ? -43.422 -4.510 -8.334 1.00 74.62 1172 ASN A C 1
ATOM 8959 O O . ASN A 1 1172 ? -42.289 -4.967 -8.521 1.00 74.62 1172 ASN A O 1
ATOM 8963 N N . ALA A 1 1173 ? -43.734 -3.819 -7.234 1.00 80.94 1173 ALA A N 1
ATOM 8964 C CA . ALA A 1 1173 ? -42.779 -3.483 -6.184 1.00 80.94 1173 ALA A CA 1
ATOM 8965 C C . ALA A 1 1173 ? -42.065 -4.736 -5.610 1.00 80.94 1173 ALA A C 1
ATOM 8967 O O . ALA A 1 1173 ? -42.732 -5.749 -5.353 1.00 80.94 1173 ALA A O 1
ATOM 8968 N N . PRO A 1 1174 ? -40.736 -4.678 -5.377 1.00 79.75 1174 PRO A N 1
ATOM 8969 C CA . PRO A 1 1174 ? -39.953 -5.784 -4.829 1.00 79.75 1174 PRO A CA 1
ATOM 8970 C C . PRO A 1 1174 ? -40.463 -6.285 -3.474 1.00 79.75 1174 PRO A C 1
ATOM 8972 O O . PRO A 1 1174 ? -40.970 -5.527 -2.645 1.00 79.75 1174 PRO A O 1
ATOM 8975 N N . THR A 1 1175 ? -40.297 -7.581 -3.220 1.00 80.88 1175 THR A N 1
ATOM 8976 C CA . THR A 1 1175 ? -40.614 -8.176 -1.915 1.00 80.88 1175 THR A CA 1
ATOM 8977 C C . THR A 1 1175 ? -39.626 -7.715 -0.838 1.00 80.88 1175 THR A C 1
ATOM 8979 O O . THR A 1 1175 ? -38.472 -7.416 -1.131 1.00 80.88 1175 THR A O 1
ATOM 8982 N N . HIS A 1 1176 ? -40.024 -7.737 0.441 1.00 86.12 1176 HIS A N 1
ATOM 8983 C CA . HIS A 1 1176 ? -39.119 -7.363 1.545 1.00 86.12 1176 HIS A CA 1
ATOM 8984 C C . HIS A 1 1176 ? -37.834 -8.216 1.586 1.00 86.12 1176 HIS A C 1
ATOM 8986 O O . HIS A 1 1176 ? -36.824 -7.752 2.098 1.00 86.12 1176 HIS A O 1
ATOM 8992 N N . ALA A 1 1177 ? -37.865 -9.444 1.047 1.00 71.31 1177 ALA A N 1
ATOM 8993 C CA . ALA A 1 1177 ? -36.691 -10.306 0.916 1.00 71.31 1177 ALA A CA 1
ATOM 8994 C C . ALA A 1 1177 ? -35.755 -9.850 -0.221 1.00 71.31 1177 ALA A C 1
ATOM 8996 O O . ALA A 1 1177 ? -34.551 -9.771 -0.010 1.00 71.31 1177 ALA A O 1
ATOM 8997 N N . GLU A 1 1178 ? -36.297 -9.484 -1.390 1.00 70.62 1178 GLU A N 1
ATOM 8998 C CA . GLU A 1 1178 ? -35.509 -8.920 -2.500 1.00 70.62 1178 GLU A CA 1
ATOM 8999 C C . GLU A 1 1178 ? -34.869 -7.575 -2.110 1.00 70.62 1178 GLU A C 1
ATOM 9001 O O . GLU A 1 1178 ? -33.696 -7.347 -2.398 1.00 70.62 1178 GLU A O 1
ATOM 9006 N N . ILE A 1 1179 ? -35.601 -6.710 -1.395 1.00 82.69 1179 ILE A N 1
ATOM 9007 C CA . ILE A 1 1179 ? -35.066 -5.445 -0.863 1.00 82.69 1179 ILE A CA 1
ATOM 9008 C C . ILE A 1 1179 ? -33.926 -5.731 0.122 1.00 82.69 1179 ILE A C 1
ATOM 9010 O O . ILE A 1 1179 ? -32.844 -5.172 -0.017 1.00 82.69 1179 ILE A O 1
ATOM 9014 N N . ALA A 1 1180 ? -34.147 -6.638 1.081 1.00 77.38 1180 ALA A N 1
ATOM 9015 C CA . ALA A 1 1180 ? -33.159 -7.027 2.086 1.00 77.38 1180 ALA A CA 1
ATOM 9016 C C . ALA A 1 1180 ? -31.866 -7.584 1.464 1.00 77.38 1180 ALA A C 1
ATOM 9018 O O . ALA A 1 1180 ? -30.777 -7.171 1.861 1.00 77.38 1180 ALA A O 1
ATOM 9019 N N . GLY A 1 1181 ? -31.987 -8.442 0.445 1.00 66.75 1181 GLY A N 1
ATOM 9020 C CA . GLY A 1 1181 ? -30.847 -8.929 -0.334 1.00 66.75 1181 GLY A CA 1
ATOM 9021 C C . GLY A 1 1181 ? -30.117 -7.816 -1.091 1.00 66.75 1181 GLY A C 1
ATOM 9022 O O . GLY A 1 1181 ? -28.892 -7.805 -1.107 1.00 66.75 1181 GLY A O 1
ATOM 9023 N N . THR A 1 1182 ? -30.846 -6.841 -1.649 1.00 72.19 1182 THR A N 1
ATOM 9024 C CA . THR A 1 1182 ? -30.239 -5.745 -2.429 1.00 72.19 1182 THR A CA 1
ATOM 9025 C C . THR A 1 1182 ? -29.494 -4.724 -1.559 1.00 72.19 1182 THR A C 1
ATOM 9027 O O . THR A 1 1182 ? -28.497 -4.166 -2.008 1.00 72.19 1182 THR A O 1
ATOM 9030 N N . ILE A 1 1183 ? -29.961 -4.460 -0.331 1.00 79.00 1183 ILE A N 1
ATOM 9031 C CA . ILE A 1 1183 ? -29.364 -3.445 0.564 1.00 79.00 1183 ILE A CA 1
ATOM 9032 C C . ILE A 1 1183 ? -28.417 -4.018 1.633 1.00 79.00 1183 ILE A C 1
ATOM 9034 O O . ILE A 1 1183 ? -27.944 -3.262 2.484 1.00 79.00 1183 ILE A O 1
ATOM 9038 N N . GLY A 1 1184 ? -28.184 -5.335 1.650 1.00 73.50 1184 GLY A N 1
ATOM 9039 C CA . GLY A 1 1184 ? -27.365 -5.999 2.671 1.00 73.50 1184 GLY A CA 1
ATOM 9040 C C . GLY A 1 1184 ? -27.982 -5.927 4.074 1.00 73.50 1184 GLY A C 1
ATOM 9041 O O . GLY A 1 1184 ? -27.361 -5.415 5.007 1.00 73.50 1184 GLY A O 1
ATOM 9042 N N . ALA A 1 1185 ? -29.229 -6.384 4.223 1.00 81.56 1185 ALA A N 1
ATOM 9043 C CA . ALA A 1 1185 ? -29.970 -6.373 5.487 1.00 81.56 1185 ALA A CA 1
ATOM 9044 C C . ALA A 1 1185 ? -30.814 -7.646 5.700 1.00 81.56 1185 ALA A C 1
ATOM 9046 O O . ALA A 1 1185 ? -30.979 -8.465 4.800 1.00 81.56 1185 ALA A O 1
ATOM 9047 N N . ASN A 1 1186 ? -31.407 -7.789 6.891 1.00 78.19 1186 ASN A N 1
ATOM 9048 C CA . ASN A 1 1186 ? -32.384 -8.844 7.185 1.00 78.19 1186 ASN A CA 1
ATOM 9049 C C . ASN A 1 1186 ? -33.814 -8.418 6.809 1.00 78.19 1186 ASN A C 1
ATOM 9051 O O . ASN A 1 1186 ? -34.217 -7.268 7.016 1.00 78.19 1186 ASN A O 1
ATOM 9055 N N . ARG A 1 1187 ? -34.612 -9.369 6.308 1.00 82.06 1187 ARG A N 1
ATOM 9056 C CA . ARG A 1 1187 ? -36.000 -9.168 5.846 1.00 82.06 1187 ARG A CA 1
ATOM 9057 C C . ARG A 1 1187 ? -36.893 -8.530 6.913 1.00 82.06 1187 ARG A C 1
ATOM 9059 O O . ARG A 1 1187 ? -37.739 -7.694 6.601 1.00 82.06 1187 ARG A O 1
ATOM 9066 N N . GLU A 1 1188 ? -36.700 -8.906 8.169 1.00 82.75 1188 GLU A N 1
ATOM 9067 C CA . GLU A 1 1188 ? -37.466 -8.454 9.330 1.00 82.75 1188 GLU A CA 1
ATOM 9068 C C . GLU A 1 1188 ? -37.183 -6.977 9.621 1.00 82.75 1188 GLU A C 1
ATOM 9070 O O . GLU A 1 1188 ? -38.095 -6.224 9.963 1.00 82.75 1188 GLU A O 1
ATOM 9075 N N . MET A 1 1189 ? -35.933 -6.538 9.427 1.00 76.31 1189 MET A N 1
ATOM 9076 C CA . MET A 1 1189 ? -35.548 -5.130 9.539 1.00 76.31 1189 MET A CA 1
ATOM 9077 C C . MET A 1 1189 ? -36.204 -4.308 8.432 1.00 76.31 1189 MET A C 1
ATOM 9079 O O . MET A 1 1189 ? -36.896 -3.345 8.744 1.00 76.31 1189 MET A O 1
ATOM 9083 N N . VAL A 1 1190 ? -36.111 -4.750 7.173 1.00 86.19 1190 VAL A N 1
ATOM 9084 C CA . VAL A 1 1190 ? -36.795 -4.092 6.043 1.00 86.19 1190 VAL A CA 1
ATOM 9085 C C . VAL A 1 1190 ? -38.304 -4.002 6.272 1.00 86.19 1190 VAL A C 1
ATOM 9087 O O . VAL A 1 1190 ? -38.910 -2.954 6.054 1.00 86.19 1190 VAL A O 1
ATOM 9090 N N . SER A 1 1191 ? -38.921 -5.075 6.772 1.00 87.88 1191 SER A N 1
ATOM 9091 C CA . SER A 1 1191 ? -40.353 -5.096 7.074 1.00 87.88 1191 SER A CA 1
ATOM 9092 C C . SER A 1 1191 ? -40.734 -4.107 8.181 1.00 87.88 1191 SER A C 1
ATOM 9094 O O . SER A 1 1191 ? -41.807 -3.501 8.109 1.00 87.88 1191 SER A O 1
ATOM 9096 N N . ARG A 1 1192 ? -39.867 -3.905 9.185 1.00 85.81 1192 ARG A N 1
ATOM 9097 C CA . ARG A 1 1192 ? -40.033 -2.867 10.215 1.00 85.81 1192 ARG A CA 1
ATOM 9098 C C . ARG A 1 1192 ? -39.883 -1.462 9.621 1.00 85.81 1192 ARG A C 1
ATOM 9100 O O . ARG A 1 1192 ? -40.765 -0.637 9.846 1.00 85.81 1192 ARG A O 1
ATOM 9107 N N . SER A 1 1193 ? -38.858 -1.213 8.804 1.00 88.69 1193 SER A N 1
ATOM 9108 C CA . SER A 1 1193 ? -38.621 0.081 8.144 1.00 88.69 1193 SER A CA 1
ATOM 9109 C C . SER A 1 1193 ? -39.768 0.484 7.210 1.00 88.69 1193 SER A C 1
ATOM 9111 O O . SER A 1 1193 ? -40.297 1.585 7.335 1.00 88.69 1193 SER A O 1
ATOM 9113 N N . ILE A 1 1194 ? -40.246 -0.421 6.347 1.00 90.50 1194 ILE A N 1
ATOM 9114 C CA . ILE A 1 1194 ? -41.407 -0.168 5.472 1.00 90.50 1194 ILE A CA 1
ATOM 9115 C C . ILE A 1 1194 ? -42.673 0.092 6.297 1.00 90.50 1194 ILE A C 1
ATOM 9117 O O . ILE A 1 1194 ? -43.435 1.002 5.978 1.00 90.50 1194 ILE A O 1
ATOM 9121 N N . SER A 1 1195 ? -42.879 -0.632 7.403 1.00 88.44 1195 SER A N 1
ATOM 9122 C CA . SER A 1 1195 ? -44.006 -0.368 8.313 1.00 88.44 1195 SER A CA 1
ATOM 9123 C C . SER A 1 1195 ? -43.904 1.003 8.997 1.00 88.44 1195 SER A C 1
ATOM 9125 O O . SER A 1 1195 ? -44.928 1.632 9.259 1.00 88.44 1195 SER A O 1
ATOM 9127 N N . LYS A 1 1196 ? -42.687 1.483 9.284 1.00 85.31 1196 LYS A N 1
ATOM 9128 C CA . LYS A 1 1196 ? -42.413 2.803 9.875 1.00 85.31 1196 LYS A CA 1
ATOM 9129 C C . LYS A 1 1196 ? -42.685 3.926 8.868 1.00 85.31 1196 LYS A C 1
ATOM 9131 O O . LYS A 1 1196 ? -43.440 4.840 9.188 1.00 85.31 1196 LYS A O 1
ATOM 9136 N N . LEU A 1 1197 ? -42.173 3.805 7.640 1.00 87.62 1197 LEU A N 1
ATOM 9137 C CA . LEU A 1 1197 ? -42.449 4.731 6.530 1.00 87.62 1197 LEU A CA 1
ATOM 9138 C C . LEU A 1 1197 ? -43.947 4.774 6.175 1.00 87.62 1197 LEU A C 1
ATOM 9140 O O . LEU A 1 1197 ? -44.492 5.845 5.915 1.00 87.62 1197 LEU A O 1
ATOM 9144 N N . ALA A 1 1198 ? -44.637 3.630 6.242 1.00 87.38 1198 ALA A N 1
ATOM 9145 C CA . ALA A 1 1198 ? -46.081 3.555 6.033 1.00 87.38 1198 ALA A CA 1
ATOM 9146 C C . ALA A 1 1198 ? -46.885 4.251 7.142 1.00 87.38 1198 ALA A C 1
ATOM 9148 O O . ALA A 1 1198 ? -47.825 4.988 6.856 1.00 87.38 1198 ALA A O 1
ATOM 9149 N N . LYS A 1 1199 ? -46.501 4.065 8.414 1.00 85.06 1199 LYS A N 1
ATOM 9150 C CA . LYS A 1 1199 ? -47.120 4.763 9.555 1.00 85.06 1199 LYS A CA 1
ATOM 9151 C C . LYS A 1 1199 ? -46.886 6.275 9.525 1.00 85.06 1199 LYS A C 1
ATOM 9153 O O . LYS A 1 1199 ? -47.779 7.013 9.920 1.00 85.06 1199 LYS A O 1
ATOM 9158 N N . ARG A 1 1200 ? -45.723 6.723 9.036 1.00 82.12 1200 ARG A N 1
ATOM 9159 C CA . ARG A 1 1200 ? -45.406 8.143 8.793 1.00 82.12 1200 ARG A CA 1
ATOM 9160 C C . ARG A 1 1200 ? -46.161 8.743 7.599 1.00 82.12 1200 ARG A C 1
ATOM 9162 O O . ARG A 1 1200 ? -46.093 9.944 7.389 1.00 82.12 1200 ARG A O 1
ATOM 9169 N N . GLY A 1 1201 ? -46.863 7.933 6.803 1.00 83.06 1201 GLY A N 1
ATOM 9170 C CA . GLY A 1 1201 ? -47.588 8.406 5.624 1.00 83.06 1201 GLY A CA 1
ATOM 9171 C C . GLY A 1 1201 ? -46.701 8.769 4.428 1.00 83.06 1201 GLY A C 1
ATOM 9172 O O . GLY A 1 1201 ? -47.234 9.267 3.441 1.00 83.06 1201 GLY A O 1
ATOM 9173 N N . ALA A 1 1202 ? -45.394 8.481 4.470 1.00 85.94 1202 ALA A N 1
ATOM 9174 C CA . ALA A 1 1202 ? -44.484 8.686 3.338 1.00 85.94 1202 ALA A CA 1
ATOM 9175 C C . ALA A 1 1202 ? -44.791 7.723 2.177 1.00 85.94 1202 ALA A C 1
ATOM 9177 O O . ALA A 1 1202 ? -44.684 8.079 1.003 1.00 85.94 1202 ALA A O 1
ATOM 9178 N N . ILE A 1 1203 ? -45.257 6.511 2.499 1.00 92.75 1203 ILE A N 1
ATOM 9179 C CA . ILE A 1 1203 ? -45.692 5.501 1.527 1.00 92.75 1203 ILE A CA 1
ATOM 9180 C C . ILE A 1 1203 ? -47.006 4.831 1.942 1.00 92.75 1203 ILE A C 1
ATOM 9182 O O . ILE A 1 1203 ? -47.317 4.723 3.126 1.00 92.75 1203 ILE A O 1
ATOM 9186 N N . LYS A 1 1204 ? -47.739 4.271 0.978 1.00 90.75 1204 LYS A N 1
ATOM 9187 C CA . LYS A 1 1204 ? -48.754 3.233 1.216 1.00 90.75 1204 LYS A CA 1
ATOM 9188 C C . LYS A 1 1204 ? -48.312 1.931 0.541 1.00 90.75 1204 LYS A C 1
ATOM 9190 O O . LYS A 1 1204 ? -48.436 1.803 -0.681 1.00 90.75 1204 LYS A O 1
ATOM 9195 N N . PRO A 1 1205 ? -47.784 0.957 1.301 1.00 87.81 1205 PRO A N 1
ATOM 9196 C CA . PRO A 1 1205 ? -47.440 -0.348 0.766 1.00 87.81 1205 PRO A CA 1
ATOM 9197 C C . PRO A 1 1205 ? -48.696 -1.212 0.609 1.00 87.81 1205 PRO A C 1
ATOM 9199 O O . PRO A 1 1205 ? -49.562 -1.277 1.480 1.00 87.81 1205 PRO A O 1
ATOM 9202 N N . SER A 1 1206 ? -48.768 -1.920 -0.509 1.00 83.62 1206 SER A N 1
ATOM 9203 C CA . SER A 1 1206 ? -49.782 -2.920 -0.833 1.00 83.62 1206 SER A CA 1
ATOM 9204 C C . SER A 1 1206 ? -49.121 -4.086 -1.584 1.00 83.62 1206 SER A C 1
ATOM 9206 O O . SER A 1 1206 ? -47.917 -4.065 -1.854 1.00 83.62 1206 SER A O 1
ATOM 9208 N N . ARG A 1 1207 ? -49.861 -5.163 -1.875 1.00 78.00 1207 ARG A N 1
ATOM 9209 C CA . ARG A 1 1207 ? -49.272 -6.382 -2.459 1.00 78.00 1207 ARG A CA 1
ATOM 9210 C C . ARG A 1 1207 ? -48.641 -6.081 -3.827 1.00 78.00 1207 ARG A C 1
ATOM 9212 O O . ARG A 1 1207 ? -49.365 -5.805 -4.772 1.00 78.00 1207 ARG A O 1
ATOM 9219 N N . GLN A 1 1208 ? -47.308 -6.178 -3.908 1.00 76.50 1208 GLN A N 1
ATOM 9220 C CA . GLN A 1 1208 ? -46.497 -5.855 -5.097 1.00 76.50 1208 GLN A CA 1
ATOM 9221 C C . GLN A 1 1208 ? -46.713 -4.429 -5.640 1.00 76.50 1208 GLN A C 1
ATOM 9223 O O . GLN A 1 1208 ? -46.533 -4.188 -6.830 1.00 76.50 1208 GLN A O 1
ATOM 9228 N N . ARG A 1 1209 ? -47.087 -3.470 -4.783 1.00 86.44 1209 ARG A N 1
ATOM 9229 C CA . ARG A 1 1209 ? -47.395 -2.098 -5.205 1.00 86.44 1209 ARG A CA 1
ATOM 9230 C C . ARG A 1 1209 ? -47.148 -1.103 -4.075 1.00 86.44 1209 ARG A C 1
ATOM 9232 O O . ARG A 1 1209 ? -47.732 -1.250 -3.001 1.00 86.44 1209 ARG A O 1
ATOM 9239 N N . ILE A 1 1210 ? -46.314 -0.091 -4.306 1.00 91.56 1210 ILE A N 1
ATOM 9240 C CA . ILE A 1 1210 ? -45.991 0.957 -3.322 1.00 91.56 1210 ILE A CA 1
ATOM 9241 C C . ILE A 1 1210 ? -46.378 2.319 -3.908 1.00 91.56 1210 ILE A C 1
ATOM 9243 O O . ILE A 1 1210 ? -45.870 2.718 -4.951 1.00 91.56 1210 ILE A O 1
ATOM 9247 N N . GLU A 1 1211 ? -47.288 3.027 -3.242 1.00 92.12 1211 GLU A N 1
ATOM 9248 C CA . GLU A 1 1211 ? -47.653 4.414 -3.561 1.00 92.12 1211 GLU A CA 1
ATOM 9249 C C . GLU A 1 1211 ? -46.794 5.363 -2.715 1.00 92.12 1211 GLU A C 1
ATOM 9251 O O . GLU A 1 1211 ? -46.804 5.267 -1.488 1.00 92.12 1211 GLU A O 1
ATOM 9256 N N . ILE A 1 1212 ? -46.053 6.265 -3.359 1.00 92.12 1212 ILE A N 1
ATOM 9257 C CA . ILE A 1 1212 ? -45.270 7.326 -2.722 1.00 92.12 1212 ILE A CA 1
ATOM 9258 C C . ILE A 1 1212 ? -46.225 8.467 -2.367 1.00 92.12 1212 ILE A C 1
ATOM 9260 O O . ILE A 1 1212 ? -46.724 9.188 -3.232 1.00 92.12 1212 ILE A O 1
ATOM 9264 N N . CYS A 1 1213 ? -46.529 8.608 -1.083 1.00 87.94 1213 CYS A N 1
ATOM 9265 C CA . CYS A 1 1213 ? -47.480 9.590 -0.566 1.00 87.94 1213 CYS A CA 1
ATOM 9266 C C . CYS A 1 1213 ? -46.802 10.895 -0.123 1.00 87.94 1213 CYS A C 1
ATOM 9268 O O . CYS A 1 1213 ? -47.451 11.947 -0.138 1.00 87.94 1213 CYS A O 1
ATOM 9270 N N . ASP A 1 1214 ? -45.510 10.827 0.198 1.00 86.25 1214 ASP A N 1
ATOM 9271 C CA . ASP A 1 1214 ? -44.634 11.966 0.445 1.00 86.25 1214 ASP A CA 1
ATOM 9272 C C . ASP A 1 1214 ? -43.192 11.636 -0.005 1.00 86.25 1214 ASP A C 1
ATOM 9274 O O . ASP A 1 1214 ? -42.543 10.804 0.630 1.00 86.25 1214 ASP A O 1
ATOM 9278 N N . PRO A 1 1215 ? -42.700 12.208 -1.123 1.00 82.56 1215 PRO A N 1
ATOM 9279 C CA . PRO A 1 1215 ? -41.327 11.991 -1.581 1.00 82.56 1215 PRO A CA 1
ATOM 9280 C C . PRO A 1 1215 ? -40.262 12.626 -0.680 1.00 82.56 1215 PRO A C 1
ATOM 9282 O O . PRO A 1 1215 ? -39.163 12.087 -0.607 1.00 82.56 1215 PRO A O 1
ATOM 9285 N N . GLU A 1 1216 ? -40.567 13.742 -0.009 1.00 79.31 1216 GLU A N 1
ATOM 9286 C CA . GLU A 1 1216 ? -39.624 14.445 0.876 1.00 79.31 1216 GLU A CA 1
ATOM 9287 C C . GLU A 1 1216 ? -39.539 13.712 2.224 1.00 79.31 1216 GLU A C 1
ATOM 9289 O O . GLU A 1 1216 ? -38.445 13.414 2.702 1.00 79.31 1216 GLU A O 1
ATOM 9294 N N . GLY A 1 1217 ? -40.678 13.225 2.730 1.00 75.62 1217 GLY A N 1
ATOM 9295 C CA . GLY A 1 1217 ? -40.754 12.347 3.906 1.00 75.62 1217 GLY A CA 1
ATOM 9296 C C . GLY A 1 1217 ? -40.131 10.945 3.744 1.00 75.62 1217 GLY A C 1
ATOM 9297 O O . GLY A 1 1217 ? -40.150 10.154 4.691 1.00 75.62 1217 GLY A O 1
ATOM 9298 N N . LEU A 1 1218 ? -39.580 10.603 2.569 1.00 79.19 1218 LEU A N 1
ATOM 9299 C CA . LEU A 1 1218 ? -38.663 9.462 2.412 1.00 79.19 1218 LEU A CA 1
ATOM 9300 C C . LEU A 1 1218 ? -37.229 9.796 2.857 1.00 79.19 1218 LEU A C 1
ATOM 9302 O O . LEU A 1 1218 ? -36.478 8.874 3.167 1.00 79.19 1218 LEU A O 1
ATOM 9306 N N . SER A 1 1219 ? -36.851 11.077 2.862 1.00 67.25 1219 SER A N 1
ATOM 9307 C CA . SER A 1 1219 ? -35.504 11.574 3.183 1.00 67.25 1219 SER A CA 1
ATOM 9308 C C . SER A 1 1219 ? -35.341 12.163 4.589 1.00 67.25 1219 SER A C 1
ATOM 9310 O O . SER A 1 1219 ? -34.209 12.359 5.033 1.00 67.25 1219 SER A O 1
ATOM 9312 N N . ASP A 1 1220 ? -36.428 12.385 5.327 1.00 54.28 1220 ASP A N 1
ATOM 9313 C CA . ASP A 1 1220 ? -36.354 12.945 6.682 1.00 54.28 1220 ASP A CA 1
ATOM 9314 C C . ASP A 1 1220 ? -35.743 11.932 7.677 1.00 54.28 1220 ASP A C 1
ATOM 9316 O O . ASP A 1 1220 ? -36.369 10.942 8.092 1.00 54.28 1220 ASP A O 1
ATOM 9320 N N . GLY A 1 1221 ? -34.473 12.181 8.024 1.00 51.12 1221 GLY A N 1
ATOM 9321 C CA . GLY A 1 1221 ? -33.603 11.291 8.805 1.00 51.12 1221 GLY A CA 1
ATOM 9322 C C . GLY A 1 1221 ? -32.170 11.102 8.266 1.00 51.12 1221 GLY A C 1
ATOM 9323 O O . GLY A 1 1221 ? -31.473 10.200 8.738 1.00 51.12 1221 GLY A O 1
ATOM 9324 N N . PHE A 1 1222 ? -31.729 11.898 7.282 1.00 45.81 1222 PHE A N 1
ATOM 9325 C CA . PHE A 1 1222 ? -30.361 11.877 6.720 1.00 45.81 1222 PHE A CA 1
ATOM 9326 C C . PHE A 1 1222 ? -29.470 13.077 7.123 1.00 45.81 1222 PHE A C 1
ATOM 9328 O O . PHE A 1 1222 ? -28.400 13.246 6.537 1.00 45.81 1222 PHE A O 1
ATOM 9335 N N . SER A 1 1223 ? -29.909 13.900 8.082 1.00 29.33 1223 SER A N 1
ATOM 9336 C CA . SER A 1 1223 ? -29.254 15.148 8.526 1.00 29.33 1223 SER A CA 1
ATOM 9337 C C . SER A 1 1223 ? -28.199 14.941 9.614 1.00 29.33 1223 SER A C 1
ATOM 9339 O O . SER A 1 1223 ? -28.541 14.272 10.615 1.00 29.33 1223 SER A O 1
#

Organism: NCBI:txid3137370

Sequence (1223 aa):
MTVPEVSPAVHGRGERKQITAVFIDVVGFSDIASTADAEDLEVWLEDYYEQSRQIVEAHDGEVTEYLGDGVVALFGLSQADELTAPKAVNAAIKAVTEINTGYQGKISVQLRAGVATGEVAVRANRGGSLPRATGMVTTLAQRIQERATPGTVMIAESTKLLLRGGLAIKAVPDQQLKGFAEAQTLYQPSHTSAVAQEAEASSFFVGRRAELDRIAANNRPSLIIGQAGMGKTALTQKVAAGADAVTTIAADGVHTRASYQPFNDWLIARMGGGLPSFDDIKKKFPTLDLDTQRALALSLGLPDGQRLLAEKSNVAVKALIENSFWQAIQIAHPKGLLIVEDLHWLDNASFGVLVAILNSADPAVHQILMTSREDTKISKYLEGLPIDMIPLDKMDDADARSMLAALSNGAVAEDKQAALIEKAAGVPLFLSQLFQRSLTEEGEDGAIPGSLMDLLAAQIDATGPSKQVLQCGAVIGRNFDLPTLRAIASEHEPLIPHLDKACARGVLDQESTDTWTFSHALLHQAAYQGLLRRTRIAYHSDIASYLQEHRADAVHRNPTILADHLSLAQQHVPAVQNYLAVSQWALFQGAFDDAEAHVLAALSLCEEAPDDVDMTDLEIACHTALGSIHVQTMGFTADPAKQAFEEVERLATTKAKYSAANCPAFYGSFSHAILSGDRAGAVRFGNMFLDTLANVPDADEDSEIRIGSYNVQVALNFYSGNFQQQFKDFAALREVYDITKHGAMITNYGVDIFAAAQMFEPVGRAIVGDTHLVDPLSAETDEHQVKLNIPVMEPYAKIWGAVPLYYAGQTDRAIARVKEGIATAHSQTAAFWQITGAAWLNVMDPAQSETDEGLAGFDTVIKTHEAVGALVGLPYFRAHYAVALARHDRFEEAYQSSYRAVRECEASGLHCWFPKCCACTQRSARCPAVLMMQTSMSPGQLTWPRNRAPCYGACGRCWISTRLALITPPPCVTSVTRCPNRHHPGTCASPSHPGCGMTPEKLLSYNLPLFDGVREADLDGITLSVSEHKLTPWQTVFDQQDASYDLYFLLSGAILAVFWTAEGKEIVFSRFPEGAFFGELAALDGIPRSLAVFAKTDARVLTMNRQCFLQLFNDVPLIRQRIVNQLVARIRTLTERSMEMTTMSVEQRVATYLIRLAAEHGKLNRGGVIENAPTHAEIAGTIGANREMVSRSISKLAKRGAIKPSRQRIEICDPEGLSDGFS

Nearest PDB structures (foldseek):
  4cyd-assembly2_A  TM=8.298E-01  e=7.833E-11  Corynebacterium glutamicum
  7ets-assembly1_B  TM=8.383E-01  e=8.933E-10  Gardnerella vaginalis
  5cvr-assembly1_A-2  TM=8.208E-01  e=1.592E-08  Aliivibrio fischeri
  8qto-assembly1_A-2  TM=8.192E-01  e=2.202E-08  Aliivibrio fischeri
  7ff9-assembly4_H  TM=6.958E-01  e=4.760E-08  Pseudomonas aeruginosa PAO1

Solvent-accessible surface area (backbone atoms only — not comparable to full-atom values): 66452 Å² total; per-residue (Å²): 133,89,77,80,88,75,76,83,73,88,71,73,64,62,47,79,43,66,33,24,22,36,24,39,37,49,64,64,49,71,63,48,66,74,71,51,55,72,68,65,48,50,58,51,48,50,57,49,52,52,53,48,42,55,42,32,47,74,45,70,27,44,79,75,50,81,58,96,60,34,42,34,31,39,14,25,75,94,55,85,48,89,56,22,40,43,31,46,50,50,28,43,44,48,43,29,72,67,57,64,75,37,56,92,79,76,41,87,52,38,24,19,14,4,32,16,39,37,66,24,45,35,33,64,54,94,77,92,56,78,64,52,70,47,54,66,29,56,62,47,3,54,50,36,20,77,71,27,54,79,59,32,41,21,30,30,54,60,26,59,75,48,48,66,92,42,54,54,71,47,81,45,69,72,42,76,37,95,93,52,95,62,61,39,50,34,32,35,69,43,87,48,86,86,64,70,42,75,58,68,66,72,93,84,89,69,71,65,59,71,60,49,51,49,61,72,71,41,74,47,40,32,37,40,33,31,61,88,51,45,43,66,70,59,50,52,50,58,54,49,76,75,47,98,34,75,46,75,35,59,37,50,86,81,58,46,79,35,68,35,42,42,62,48,50,46,52,32,50,76,73,67,63,53,91,80,51,71,68,52,53,44,72,75,46,70,85,56,54,70,66,44,50,24,30,56,26,38,68,56,45,36,76,77,13,56,55,51,65,44,56,30,33,33,70,43,42,25,57,42,35,28,50,27,55,46,53,51,49,41,72,75,46,77,49,33,36,41,36,40,37,37,52,71,29,47,22,64,36,37,50,52,29,52,48,50,40,72,75,67,59,55,48,93,44,40,45,39,40,35,31,26,49,92,49,72,64,53,59,75,71,50,63,94,54,84,60,45,78,40,78,46,65,67,48,52,74,66,42,47,50,52,40,50,35,61,56,46,77,60,73,68,56,68,72,60,50,53,55,47,47,61,73,25,66,32,29,53,47,46,38,51,51,53,44,25,50,41,40,33,20,64,12,94,72,55,78,78,81,94,53,71,62,61,55,41,36,50,60,45,55,73,52,48,82,32,37,61,56,47,30,51,35,27,69,73,29,56,57,41,44,51,73,65,42,45,72,78,38,58,92,56,63,74,53,63,70,38,50,55,53,30,37,78,65,69,50,30,41,77,79,53,99,53,33,39,32,40,67,40,73,64,46,26,48,35,37,38,66,67,48,56,69,72,56,50,24,49,53,24,42,54,49,34,52,46,37,65,77,76,32,53,72,55,38,61,41,44,45,46,64,47,20,53,25,23,47,61,33,69,40,42,70,65,13,32,55,36,21,51,54,40,17,53,51,28,40,54,51,36,25,51,68,43,16,46,52,28,34,53,53,27,50,53,38,52,75,70,45,58,95,90,57,89,45,63,73,57,51,35,49,34,26,38,52,48,19,58,48,32,33,74,78,59,17,49,66,29,68,71,20,50,51,22,40,53,47,33,52,54,58,54,71,71,47,97,68,74,60,79,86,48,48,41,41,37,49,54,43,23,52,43,19,45,36,39,29,36,46,67,53,24,50,52,34,44,46,52,33,51,59,37,46,75,71,56,61,85,91,54,74,78,36,68,53,55,55,52,34,30,29,46,49,20,50,53,22,43,39,52,50,40,45,82,54,19,58,51,36,46,50,56,41,62,74,64,65,47,67,91,79,50,60,66,48,25,82,68,57,77,45,53,59,66,61,66,35,56,69,48,52,34,39,45,32,17,75,78,63,47,37,86,50,29,64,62,48,47,50,55,49,53,54,47,50,62,72,65,67,52,60,71,52,45,27,55,57,27,31,55,60,13,52,21,34,42,59,51,68,40,44,71,61,14,50,52,34,23,52,52,12,29,52,49,13,56,79,21,54,32,59,70,45,36,48,52,22,52,48,50,44,51,70,66,38,64,75,53,39,74,43,75,67,32,41,51,49,52,52,50,47,51,49,51,32,62,69,40,21,47,41,62,56,44,32,52,52,34,18,45,50,13,51,43,32,43,73,71,71,37,50,66,61,14,47,55,36,23,51,50,16,51,53,50,32,62,70,28,58,50,34,52,53,46,73,56,34,52,53,38,38,58,54,51,58,65,37,72,67,52,48,49,60,62,62,75,44,86,90,86,86,86,84,86,82,84,88,84,87,87,82,89,84,85,89,80,89,81,92,80,89,87,84,91,84,94,86,86,87,88,89,87,87,88,86,87,85,88,86,89,86,90,80,90,83,88,82,86,82,76,90,77,74,99,84,70,80,48,46,60,68,63,61,57,70,68,69,35,70,75,49,68,92,64,50,60,81,68,47,67,90,60,69,54,52,47,49,82,47,79,40,51,58,69,38,72,79,48,48,58,63,32,90,57,33,46,34,35,33,32,69,39,58,38,41,39,32,32,39,72,45,99,87,70,47,85,31,60,72,46,74,53,57,65,46,39,71,48,49,55,64,22,36,70,78,67,49,50,27,88,43,22,32,29,22,70,29,59,25,34,32,38,42,33,37,34,69,40,50,50,49,44,44,71,75,25,66,68,42,29,54,50,53,52,51,52,50,53,50,49,50,51,54,48,53,51,50,51,50,44,62,75,75,44,53,72,55,54,47,51,29,53,48,52,51,52,55,24,49,77,70,75,22,68,37,73,69,18,63,42,72,77,36,77,50,48,57,57,49,11,47,62,65,76,52,54,40,68,56,42,49,49,39,54,51,50,40,34,73,71,48,19,29,48,79,51,93,45,28,36,32,27,55,27,57,66,62,50,55,76,86,80,127